Protein 9C7W (pdb70)

InterPro domains:
  IPR001205 RNA-directed RNA polymerase, C-terminal domain [PF00680] (4850-5138)
  IPR002589 Macro domain [PF01661] (1297-1402)
  IPR002589 Macro domain [PS51154] (1264-1435)
  IPR002589 Macro domain [SM00506] (1276-1406)
  IPR002705 Peptidase C30/C16, Betacoronavirus [PF01831] (1044-1285)
  IPR007094 RNA-directed RNA polymerase, catalytic domain [PS50507] (4977-5139)
  IPR008740 Peptidase C30, coronavirus [PF05409] (3275-3554)
  IPR008740 Peptidase C30, coronavirus [PS51442] (3247-3549)
  IPR008740 Peptidase C30, coronavirus [cd21666] (3250-3543)
  IPR009003 Peptidase S1, PA clan [SSF50494] (3247-3547)
  IPR009461 Non-structural protein NSP16, coronavirus-like [PF06460] (6799-7094)
  IPR009466 Non-structural protein 14, coronavirus [PF06471] (5903-6419)
  IPR009469 RNA-dependent RNA polymerase, N-terminal, coronavirus [PF06478] (4384-4731)
  IPR013016 Peptidase C16, coronavirus [PF08715] (1565-1865)
  IPR013016 Peptidase C16, coronavirus [PS51124] (1036-1286)
  IPR013016 Peptidase C16, coronavirus [PS51124] (1631-1892)
  IPR014822 Non-structural protein NSP9, coronavirus [PF08710] (4123-4232)
  IPR014822 Non-structural protein NSP9, coronavirus [PS51951] (4123-4232)
  IPR014828 Non-structural protein NSP7, coronavirus [PF08716] (3837-3925)
  IPR014828 Non-structural protein NSP7, coronavirus [PS51949] (3837-3925)

Secondary structure (DSSP, 8-state):
-----PBPP-TTTGGGEEEEEETTEEEEEEEETTEEEEEGGGG--GGG-SS--HHHHHHT--GGGEEEEETTEEEPEEEEEEETTEEEEEESS--TT--SEEE----TT-EEEEEEEETTEEEEEEEEE--TTS-B-----TT-TT-EEEEEETTEEEEEEEEEEEEETTEEEEE-TTSPBSTT--SSSS--PPBPP-B-HHHHHHHHHHHHTTT--TT--S----HHHHHHHHHHHTBPPP---HHHHHHHHHHT--HHHHHHHHHHHHT--TT--BTTBSS---SS-HHHHHTT--/-----PPPP-TTTGGGEEEEEETTEEEEEEEETTEEEEEGGGSS-TTS-SS--HHHHHHT--GGGEEEEETTEEEPEEEEEEETTEEEEEESS--TTPPSEEE----TT-EEEEEEEETTEEEEEEEEE--TTS-B-----GGGTT-EEEEEETTEEEEEEEEEEEEETTEEEEE-TTSPBSTT--SSSS--PPBPP-B-HHHHHHHHHHHHTTT--TT--S----HHHHHHHHHHHTBPPP---HHHHHHHHHHT--HHHHHHHHHHHHT--TT--BTTBSS---SS-HHHHHHT--/-----PBPP-TTTGGGEEEEEETTEEEEEEEETTEEEEEGGGG--GGGSSS--HHHHHHT--GGGEEEEETTEEEPEEEEEEETTEEEEEESS--TTPPEEEE----TT-EEEEEEEETTEEEEEEEEE--TTS-B-----TT-TT-EEEEEETTEEEEEEEEEEEEETTEEEEE-TTSPBSTT--SSSS--PPPPP-B-HHHHHHHHHHHHTTT--TT--S----HHHHHHHHHTTTBPPP---HHHHHHHHHHS--HHHHHHHHHHHHT--TT--BTTBSS---SS-HHHHHHTT-/-----PPPPSTTTGGGEEEEEETTEEEEEEEETTEEEEEGGGG--TTS-SS--HHHHHHT--GGGEEEEETTEEE-EEEEEEETTEEEEEESS--TTPPEEEE----TT-EEEEEEEETTEEEEEEEEE--TTS-B-----TT-TT-EEEEEETTEEEEEEEEEEEEETTEEEEE-TTSPBSTT--SSSS--PPPPP-B-HHHHHHHHHHHHTTT--TT--S----HHHHHHHHHTTTBPPP---HHHHHHHHHHT--HHHHHHHHHHHHT--TT--BTTBSS---SS-HHHHHHTT-

Structure (mmCIF, N/CA/C/O backbone):
data_9C7W
#
_entry.id   9C7W
#
_cell.length_a   67.245
_cell.length_b   129.805
_cell.length_c   140.074
_cell.angle_alpha   90
_cell.angle_beta   90
_cell.angle_gamma   90
#
_symmetry.space_group_name_H-M   'P 21 21 21'
#
loop_
_entity.id
_entity.type
_entity.pdbx_description
1 polymer 'ORF1ab polyprotein'
2 non-polymer (8S)-3-(4,4-difluorocyclohexyl)-5-(pyrimidin-2-yl)pyrazolo[1,5-a]pyrimidine
3 water water
#
loop_
_atom_site.group_PDB
_atom_site.id
_atom_site.type_symbol
_atom_site.label_atom_id
_atom_site.label_alt_id
_atom_site.label_comp_id
_atom_site.label_asym_id
_atom_site.label_entity_id
_atom_site.label_seq_id
_atom_site.pdbx_PDB_ins_code
_atom_site.Cartn_x
_atom_site.Cartn_y
_atom_site.Cartn_z
_atom_site.occupancy
_atom_site.B_iso_or_equiv
_atom_site.auth_seq_id
_atom_site.auth_comp_id
_atom_site.auth_asym_id
_atom_site.auth_atom_id
_atom_site.pdbx_PDB_model_num
ATOM 1 N N . SER A 1 1 ? -15.828 1.513 12.088 1 30.01 1 SER A N 1
ATOM 2 C CA . SER A 1 1 ? -15.951 0.082 11.882 1 30.58 1 SER A CA 1
ATOM 3 C C . SER A 1 1 ? -14.761 -0.681 12.508 1 30.29 1 SER A C 1
ATOM 4 O O . SER A 1 1 ? -13.867 -0.084 13.084 1 30.61 1 SER A O 1
ATOM 7 N N . GLY A 1 2 ? -14.777 -1.989 12.399 1 29.7 2 GLY A N 1
ATOM 8 C CA . GLY A 1 2 ? -13.796 -2.85 13.023 1 29.1 2 GLY A CA 1
ATOM 9 C C . GLY A 1 2 ? -14.37 -3.395 14.313 1 27.65 2 GLY A C 1
ATOM 10 O O . GLY A 1 2 ? -15.152 -2.721 14.972 1 27.5 2 GLY A O 1
ATOM 11 N N . ILE A 1 3 ? -14.005 -4.603 14.684 1 26.94 3 ILE A N 1
ATOM 12 C CA . ILE A 1 3 ? -14.462 -5.214 15.926 1 26.74 3 ILE A CA 1
ATOM 13 C C . ILE A 1 3 ? -13.219 -5.8 16.612 1 28.49 3 ILE A C 1
ATOM 14 O O . ILE A 1 3 ? -12.474 -6.542 15.998 1 29.32 3 ILE A O 1
ATOM 19 N N . VAL A 1 4 ? -12.973 -5.441 17.855 1 28.34 4 VAL A N 1
ATOM 20 C CA . VAL A 1 4 ? -11.846 -5.963 18.629 1 28.6 4 VAL A CA 1
ATOM 21 C C . VAL A 1 4 ? -12.361 -6.336 20.039 1 28.62 4 VAL A C 1
ATOM 22 O O . VAL A 1 4 ? -13.44 -5.906 20.453 1 29.14 4 VAL A O 1
ATOM 26 N N . LYS A 1 5 ? -11.575 -7.089 20.779 1 28.55 5 LYS A N 1
ATOM 27 C CA . LYS A 1 5 ? -11.861 -7.415 22.156 1 29.11 5 LYS A CA 1
ATOM 28 C C . LYS A 1 5 ? -11.382 -6.215 22.939 1 29.61 5 LYS A C 1
ATOM 29 O O . LYS A 1 5 ? -10.19 -5.885 22.927 1 30.34 5 LYS A O 1
ATOM 35 N N . MET A 1 6 ? -12.313 -5.523 23.549 1 29.05 6 MET A N 1
ATOM 36 C CA . MET A 1 6 ? -11.964 -4.318 24.284 1 29.72 6 MET A CA 1
ATOM 37 C C . MET A 1 6 ? -11.944 -4.603 25.76 1 29.3 6 MET A C 1
ATOM 38 O O . MET A 1 6 ? -12.796 -5.342 26.255 1 29.41 6 MET A O 1
ATOM 43 N N . VAL A 1 7 ? -10.959 -4.044 26.464 1 28.61 7 VAL A N 1
ATOM 44 C CA . VAL A 1 7 ? -10.932 -4.17 27.912 1 28.06 7 VAL A CA 1
ATOM 45 C C . VAL A 1 7 ? -11.498 -2.88 28.522 1 26.34 7 VAL A C 1
ATOM 46 O O . VAL A 1 7 ? -11.437 -1.805 27.919 1 25.18 7 VAL A O 1
ATOM 50 N N . ASN A 1 8 ? -12.06 -2.992 29.714 1 25.96 8 ASN A N 1
ATOM 51 C CA . ASN A 1 8 ? -12.53 -1.833 30.458 1 25.43 8 ASN A CA 1
ATOM 52 C C . ASN A 1 8 ? -11.299 -1.075 30.923 1 26.35 8 ASN A C 1
ATOM 53 O O . ASN A 1 8 ? -10.28 -1.689 31.244 1 25.57 8 ASN A O 1
ATOM 58 N N . PRO A 1 9 ? -11.381 0.262 31.06 1 27.04 9 PRO A N 1
ATOM 59 C CA . PRO A 1 9 ? -10.26 0.998 31.66 1 27.05 9 PRO A CA 1
ATOM 60 C C . PRO A 1 9 ? -9.884 0.393 33.03 1 27.43 9 PRO A C 1
ATOM 61 O O . PRO A 1 9 ? -10.742 -0.191 33.704 1 28.19 9 PRO A O 1
ATOM 65 N N . THR A 1 10 ? -8.61 0.476 33.424 1 27.08 10 THR A N 1
ATOM 66 C CA . THR A 1 10 ? -8.117 -0.159 34.653 1 26.81 10 THR A CA 1
ATOM 67 C C . THR A 1 10 ? -7.928 0.781 35.837 1 26.73 10 THR A C 1
ATOM 68 O O . THR A 1 10 ? -7.657 0.306 36.953 1 26.26 10 THR A O 1
ATOM 72 N N . SER A 1 11 ? -8.057 2.11 35.622 1 26.34 11 SER A N 1
ATOM 73 C CA . SER A 1 11 ? -7.82 3.066 36.715 1 26.94 11 SER A CA 1
ATOM 74 C C . SER A 1 11 ? -8.555 2.796 38.019 1 27.71 11 SER A C 1
ATOM 75 O O . SER A 1 11 ? -8.005 3.109 39.062 1 28.03 11 SER A O 1
ATOM 78 N N . LYS A 1 12 ? -9.801 2.29 37.975 1 28.26 12 LYS A N 1
ATOM 79 C CA . LYS A 1 12 ? -10.531 2.028 39.213 1 28.62 12 LYS A CA 1
ATOM 80 C C . LYS A 1 12 ? -10.021 0.806 39.97 1 28.65 12 LYS A C 1
ATOM 81 O O . LYS A 1 12 ? -10.171 0.741 41.193 1 30.6 12 LYS A O 1
ATOM 87 N N . VAL A 1 13 ? -9.416 -0.147 39.273 1 27.05 13 VAL A N 1
ATOM 88 C CA . VAL A 1 13 ? -8.966 -1.392 39.895 1 26.69 13 VAL A CA 1
ATOM 89 C C . VAL A 1 13 ? -7.496 -1.408 40.277 1 27.04 13 VAL A C 1
ATOM 90 O O . VAL A 1 13 ? -7.142 -2.033 41.278 1 28.07 13 VAL A O 1
ATOM 94 N N . GLU A 1 14 ? -6.646 -0.7 39.538 1 26.25 14 GLU A N 1
ATOM 95 C CA . GLU A 1 14 ? -5.207 -0.658 39.861 1 26.46 14 GLU A CA 1
ATOM 96 C C . GLU A 1 14 ? -4.887 -0.288 41.312 1 27.63 14 GLU A C 1
ATOM 97 O O . GLU A 1 14 ? -4.038 -0.946 41.891 1 27.63 14 GLU A O 1
ATOM 103 N N . PRO A 1 15 ? -5.524 0.736 41.937 1 28.63 15 PRO A N 1
ATOM 104 C CA . PRO A 1 15 ? -5.162 1.074 43.327 1 28.17 15 PRO A CA 1
ATOM 105 C C . PRO A 1 15 ? -5.66 0.081 44.388 1 27.24 15 PRO A C 1
ATOM 106 O O . PRO A 1 15 ? -5.495 0.32 45.583 1 26.23 15 PRO A O 1
ATOM 110 N N . CYS A 1 16 ? -6.285 -1.014 43.958 1 26.71 16 CYS A N 1
ATOM 111 C CA . CYS A 1 16 ? -6.768 -2.056 44.852 1 27.65 16 CYS A CA 1
ATOM 112 C C . CYS A 1 16 ? -5.89 -3.299 44.808 1 27.74 16 CYS A C 1
ATOM 113 O O . CYS A 1 16 ? -6.142 -4.212 45.563 1 27.02 16 CYS A O 1
ATOM 116 N N . VAL A 1 17 ? -4.939 -3.392 43.857 1 28.33 17 VAL A N 1
ATOM 117 C CA . VAL A 1 17 ? -4.117 -4.584 43.738 1 28.67 17 VAL A CA 1
ATOM 118 C C . VAL A 1 17 ? -3.028 -4.564 44.792 1 29 17 VAL A C 1
ATOM 119 O O . VAL A 1 17 ? -2.3 -3.579 44.908 1 28.44 17 VAL A O 1
ATOM 123 N N . VAL A 1 18 ? -2.964 -5.623 45.596 1 28.79 18 VAL A N 1
ATOM 124 C CA . VAL A 1 18 ? -1.967 -5.783 46.642 1 28.95 18 VAL A CA 1
ATOM 125 C C . VAL A 1 18 ? -1.289 -7.148 46.484 1 29.87 18 VAL A C 1
ATOM 126 O O . VAL A 1 18 ? -1.71 -7.991 45.69 1 29.88 18 VAL A O 1
ATOM 130 N N . SER A 1 19 ? -0.209 -7.339 47.199 1 30.76 19 SER A N 1
ATOM 131 C CA . SER A 1 19 ? 0.561 -8.557 47.286 1 32.96 19 SER A CA 1
ATOM 132 C C . SER A 1 19 ? 0.193 -9.182 48.652 1 34.14 19 SER A C 1
ATOM 133 O O . SER A 1 19 ? 0.041 -8.457 49.626 1 33.95 19 SER A O 1
ATOM 136 N N . VAL A 1 20 ? 0.033 -10.501 48.733 1 34.84 20 VAL A N 1
ATOM 137 C CA . VAL A 1 20 ? -0.245 -11.179 49.993 1 35.68 20 VAL A CA 1
ATOM 138 C C . VAL A 1 20 ? 0.788 -12.277 50.174 1 36.61 20 VAL A C 1
ATOM 139 O O . VAL A 1 20 ? 0.947 -13.133 49.291 1 36.32 20 VAL A O 1
ATOM 143 N N . THR A 1 21 ? 1.527 -12.232 51.283 1 37.22 21 THR A N 1
ATOM 144 C CA . THR A 1 21 ? 2.561 -13.219 51.546 1 39.38 21 THR A CA 1
ATOM 145 C C . THR A 1 21 ? 2.301 -13.954 52.842 1 41.56 21 THR A C 1
ATOM 146 O O . THR A 1 21 ? 1.968 -13.337 53.854 1 42.1 21 THR A O 1
ATOM 150 N N . TYR A 1 22 ? 2.443 -15.27 52.803 1 42.73 22 TYR A N 1
ATOM 151 C CA . TYR A 1 22 ? 2.377 -16.121 53.975 1 44.85 22 TYR A CA 1
ATOM 152 C C . TYR A 1 22 ? 3.475 -17.142 53.747 1 45.28 22 TYR A C 1
ATOM 153 O O . TYR A 1 22 ? 3.475 -17.821 52.719 1 45.65 22 TYR A O 1
ATOM 162 N N . GLY A 1 23 ? 4.427 -17.21 54.674 1 45.25 23 GLY A N 1
ATOM 163 C CA . GLY A 1 23 ? 5.56 -18.118 54.558 1 45.3 23 GLY A CA 1
ATOM 164 C C . GLY A 1 23 ? 6.408 -17.772 53.353 1 45.65 23 GLY A C 1
ATOM 165 O O . GLY A 1 23 ? 6.784 -16.608 53.16 1 45.93 23 GLY A O 1
ATOM 166 N N . ASN A 1 24 ? 6.64 -18.759 52.492 1 45.29 24 ASN A N 1
ATOM 167 C CA . ASN A 1 24 ? 7.395 -18.544 51.268 1 45.59 24 ASN A CA 1
ATOM 168 C C . ASN A 1 24 ? 6.492 -18.235 50.05 1 45.64 24 ASN A C 1
ATOM 169 O O . ASN A 1 24 ? 7.018 -18.023 48.955 1 46.96 24 ASN A O 1
ATOM 171 N N . MET A 1 25 ? 5.156 -18.2 50.23 1 43.73 25 MET A N 1
ATOM 172 C CA . MET A 1 25 ? 4.23 -17.981 49.132 1 42.64 25 MET A CA 1
ATOM 173 C C . MET A 1 25 ? 3.764 -16.54 48.994 1 41.54 25 MET A C 1
ATOM 174 O O . MET A 1 25 ? 3.199 -15.981 49.934 1 41.49 25 MET A O 1
ATOM 176 N N . THR A 1 26 ? 3.951 -15.955 47.806 1 39.95 26 THR A N 1
ATOM 177 C CA . THR A 1 26 ? 3.431 -14.633 47.528 1 39.23 26 THR A CA 1
ATOM 178 C C . THR A 1 26 ? 2.463 -14.701 46.349 1 37.29 26 THR A C 1
ATOM 179 O O . THR A 1 26 ? 2.805 -15.25 45.291 1 37.49 26 THR A O 1
ATOM 183 N N . LEU A 1 27 ? 1.26 -14.157 46.532 1 34.69 27 LEU A N 1
ATOM 184 C CA . LEU A 1 27 ? 0.316 -14.045 45.439 1 33.08 27 LEU A CA 1
ATOM 185 C C . LEU A 1 27 ? -0.367 -12.674 45.474 1 31.96 27 LEU A C 1
ATOM 186 O O . LEU A 1 27 ? 0.063 -11.813 46.243 1 31.46 27 LEU A O 1
ATOM 191 N N . ASN A 1 28 ? -1.383 -12.442 44.632 1 30.42 28 ASN A N 1
ATOM 192 C CA . ASN A 1 28 ? -2.053 -11.151 44.609 1 29.81 28 ASN A CA 1
ATOM 193 C C . ASN A 1 28 ? -3.341 -11.153 45.432 1 29.6 28 ASN A C 1
ATOM 194 O O . ASN A 1 28 ? -3.934 -12.191 45.694 1 30.37 28 ASN A O 1
ATOM 199 N N . GLY A 1 29 ? -3.724 -9.97 45.855 1 28.63 29 GLY A N 1
ATOM 200 C CA . GLY A 1 29 ? -4.943 -9.724 46.595 1 28.35 29 GLY A CA 1
ATOM 201 C C . GLY A 1 29 ? -5.658 -8.5 46.061 1 27.83 29 GLY A C 1
ATOM 202 O O . GLY A 1 29 ? -5.141 -7.757 45.209 1 27.06 29 GLY A O 1
ATOM 203 N N . LEU A 1 30 ? -6.858 -8.282 46.56 1 28.27 30 LEU A N 1
ATOM 204 C CA . LEU A 1 30 ? -7.671 -7.149 46.176 1 28.4 30 LEU A CA 1
ATOM 205 C C . LEU A 1 30 ? -8.048 -6.457 47.472 1 29.3 30 LEU A C 1
ATOM 206 O O . LEU A 1 30 ? -8.662 -7.05 48.337 1 29.15 30 LEU A O 1
ATOM 211 N N . TRP A 1 31 ? -7.603 -5.215 47.624 1 29.93 31 TRP A N 1
ATOM 212 C CA . TRP A 1 31 ? -7.812 -4.35 48.767 1 30.16 31 TRP A CA 1
ATOM 213 C C . TRP A 1 31 ? -8.998 -3.446 48.52 1 30.31 31 TRP A C 1
ATOM 214 O O . TRP A 1 31 ? -8.88 -2.499 47.768 1 31.24 31 TRP A O 1
ATOM 225 N N . LEU A 1 32 ? -10.144 -3.735 49.136 1 29.86 32 LEU A N 1
ATOM 226 C CA . LEU A 1 32 ? -11.356 -2.923 49.01 1 29.73 32 LEU A CA 1
ATOM 227 C C . LEU A 1 32 ? -11.736 -2.533 50.409 1 30.12 32 LEU A C 1
ATOM 228 O O . LEU A 1 32 ? -11.841 -3.403 51.282 1 29.7 32 LEU A O 1
ATOM 233 N N . ASP A 1 33 ? -11.885 -1.226 50.665 1 30.77 33 ASP A N 1
ATOM 234 C CA . ASP A 1 33 ? -12.187 -0.723 52.002 1 32.01 33 ASP A CA 1
ATOM 235 C C . ASP A 1 33 ? -11.059 -1.192 52.964 1 32.98 33 ASP A C 1
ATOM 236 O O . ASP A 1 33 ? -9.898 -1.015 52.612 1 33.09 33 ASP A O 1
ATOM 241 N N . ASP A 1 34 ? -11.371 -1.883 54.062 1 33.65 34 ASP A N 1
ATOM 242 C CA . ASP A 1 34 ? -10.355 -2.422 54.967 1 34.26 34 ASP A CA 1
ATOM 243 C C . ASP A 1 34 ? -10.253 -3.949 54.82 1 33.6 34 ASP A C 1
ATOM 244 O O . ASP A 1 34 ? -9.88 -4.628 55.771 1 33.6 34 ASP A O 1
ATOM 249 N N . LYS A 1 35 ? -10.644 -4.495 53.661 1 32.59 35 LYS A N 1
ATOM 250 C CA . LYS A 1 35 ? -10.611 -5.927 53.426 1 31.78 35 LYS A CA 1
ATOM 251 C C . LYS A 1 35 ? -9.648 -6.268 52.301 1 30.68 35 LYS A C 1
ATOM 252 O O . LYS A 1 35 ? -9.587 -5.56 51.297 1 30.43 35 LYS A O 1
ATOM 258 N N . VAL A 1 36 ? -8.93 -7.37 52.452 1 29.68 36 VAL A N 1
ATOM 259 C CA . VAL A 1 36 ? -8.026 -7.864 51.435 1 29.96 36 VAL A CA 1
ATOM 260 C C . VAL A 1 36 ? -8.466 -9.269 51.073 1 30.88 36 VAL A C 1
ATOM 261 O O . VAL A 1 36 ? -8.445 -10.166 51.9 1 31.54 36 VAL A O 1
ATOM 265 N N . TYR A 1 37 ? -8.89 -9.449 49.845 1 30.59 37 TYR A N 1
ATOM 266 C CA . TYR A 1 37 ? -9.356 -10.734 49.345 1 30.29 37 TYR A CA 1
ATOM 267 C C . TYR A 1 37 ? -8.218 -11.382 48.597 1 30.3 37 TYR A C 1
ATOM 268 O O . TYR A 1 37 ? -7.566 -10.72 47.805 1 30.25 37 TYR A O 1
ATOM 277 N N . CYS A 1 38 ? -7.97 -12.659 48.843 1 30.2 38 CYS A N 1
ATOM 278 C CA . CYS A 1 38 ? -6.928 -13.387 48.137 1 30.49 38 CYS A CA 1
ATOM 279 C C . CYS A 1 38 ? -7.215 -14.889 48.151 1 30.46 38 CYS A C 1
ATOM 280 O O . CYS A 1 38 ? -7.999 -15.333 48.973 1 30.63 38 CYS A O 1
ATOM 283 N N . PRO A 1 39 ? -6.611 -15.701 47.249 1 29.87 39 PRO A N 1
ATOM 284 C CA . PRO A 1 39 ? -6.863 -17.151 47.28 1 29.82 39 PRO A CA 1
ATOM 285 C C . PRO A 1 39 ? -6.366 -17.746 48.587 1 31.18 39 PRO A C 1
ATOM 286 O O . PRO A 1 39 ? -5.315 -17.328 49.109 1 31.39 39 PRO A O 1
ATOM 290 N N . ARG A 1 40 ? -7.106 -18.729 49.116 1 31.59 40 ARG A N 1
ATOM 291 C CA . ARG A 1 40 ? -6.724 -19.315 50.392 1 32.42 40 ARG A CA 1
ATOM 292 C C . ARG A 1 40 ? -5.498 -20.215 50.289 1 34.06 40 ARG A C 1
ATOM 293 O O . ARG A 1 40 ? -4.889 -20.466 51.326 1 34.64 40 ARG A O 1
ATOM 301 N N . HIS A 1 41 ? -5.085 -20.662 49.075 1 35.28 41 HIS A N 1
ATOM 302 C CA . HIS A 1 41 ? -3.895 -21.529 48.979 1 37.27 41 HIS A CA 1
ATOM 303 C C . HIS A 1 41 ? -2.581 -20.809 49.317 1 39.04 41 HIS A C 1
ATOM 304 O O . HIS A 1 41 ? -1.54 -21.472 49.351 1 39.48 41 HIS A O 1
ATOM 311 N N . VAL A 1 42 ? -2.622 -19.483 49.623 1 39.53 42 VAL A N 1
ATOM 312 C CA . VAL A 1 42 ? -1.442 -18.727 50.073 1 40.07 42 VAL A CA 1
ATOM 313 C C . VAL A 1 42 ? -0.886 -19.347 51.394 1 42.27 42 VAL A C 1
ATOM 314 O O . VAL A 1 42 ? 0.302 -19.238 51.652 1 42.33 42 VAL A O 1
ATOM 318 N N . ILE A 1 43 ? -1.737 -20.016 52.199 1 44.37 43 ILE A N 1
ATOM 319 C CA . ILE A 1 43 ? -1.348 -20.628 53.465 1 47.41 43 ILE A CA 1
ATOM 320 C C . ILE A 1 43 ? -0.838 -22.089 53.352 1 51.42 43 ILE A C 1
ATOM 321 O O . ILE A 1 43 ? -0.512 -22.688 54.384 1 51.7 43 ILE A O 1
ATOM 326 N N A CYS A 1 44 ? -0.73 -22.611 52.128 0.38 52.76 44 CYS A N 1
ATOM 327 N N B CYS A 1 44 ? -0.794 -22.682 52.141 0.62 52.95 44 CYS A N 1
ATOM 328 C CA A CYS A 1 44 ? -0.229 -23.952 51.88 0.38 54.79 44 CYS A CA 1
ATOM 329 C CA B CYS A 1 44 ? -0.304 -24.063 52.023 0.62 55.27 44 CYS A CA 1
ATOM 330 C C A CYS A 1 44 ? 1.24 -23.901 51.511 0.38 57.07 44 CYS A C 1
ATOM 331 C C B CYS A 1 44 ? 1.054 -24.151 51.308 0.62 57.44 44 CYS A C 1
ATOM 332 O O A CYS A 1 44 ? 1.693 -22.973 50.836 0.38 57.49 44 CYS A O 1
ATOM 333 O O B CYS A 1 44 ? 1.278 -23.502 50.284 0.62 58.09 44 CYS A O 1
ATOM 338 N N . SER A 1 45 ? 1.971 -24.933 51.895 1 58.3 45 SER A N 1
ATOM 339 C CA . SER A 1 45 ? 3.343 -25.119 51.441 1 60.99 45 SER A CA 1
ATOM 340 C C . SER A 1 45 ? 3.312 -26.158 50.287 1 63.88 45 SER A C 1
ATOM 341 O O . SER A 1 45 ? 2.299 -26.84 50.116 1 64.45 45 SER A O 1
ATOM 343 N N . ALA A 1 46 ? 4.407 -26.307 49.511 1 65.59 46 ALA A N 1
ATOM 344 C CA . ALA A 1 46 ? 4.442 -27.281 48.409 1 67.58 46 ALA A CA 1
ATOM 345 C C . ALA A 1 46 ? 4.132 -28.719 48.856 1 69.15 46 ALA A C 1
ATOM 346 O O . ALA A 1 46 ? 3.574 -29.495 48.079 1 69.53 46 ALA A O 1
ATOM 348 N N . SER A 1 47 ? 4.468 -29.061 50.109 1 70.04 47 SER A N 1
ATOM 349 C CA . SER A 1 47 ? 4.206 -30.393 50.647 1 71.48 47 SER A CA 1
ATOM 350 C C . SER A 1 47 ? 2.714 -30.617 50.942 1 72.84 47 SER A C 1
ATOM 351 O O . SER A 1 47 ? 2.26 -31.755 50.918 1 73.23 47 SER A O 1
ATOM 353 N N . ASP A 1 48 ? 1.945 -29.54 51.204 1 73.16 48 ASP A N 1
ATOM 354 C CA . ASP A 1 48 ? 0.523 -29.68 51.527 1 73.78 48 ASP A CA 1
ATOM 355 C C . ASP A 1 48 ? -0.41 -29.183 50.401 1 73.57 48 ASP A C 1
ATOM 356 O O . ASP A 1 48 ? -1.322 -28.403 50.676 1 73.92 48 ASP A O 1
ATOM 358 N N . MET A 1 49 ? -0.214 -29.643 49.147 1 73.02 49 MET A N 1
ATOM 359 C CA . MET A 1 49 ? -1.029 -29.145 48.03 1 73.23 49 MET A CA 1
ATOM 360 C C . MET A 1 49 ? -1.943 -30.174 47.324 1 72.49 49 MET A C 1
ATOM 361 O O . MET A 1 49 ? -2.941 -29.755 46.738 1 72.46 49 MET A O 1
ATOM 366 N N . THR A 1 50 ? -1.609 -31.482 47.343 1 71.58 50 THR A N 1
ATOM 367 C CA . THR A 1 50 ? -2.413 -32.514 46.668 1 71.34 50 THR A CA 1
ATOM 368 C C . THR A 1 50 ? -3.844 -32.584 47.234 1 70.87 50 THR A C 1
ATOM 369 O O . THR A 1 50 ? -4.807 -32.66 46.467 1 71.21 50 THR A O 1
ATOM 373 N N . ASN A 1 51 ? -3.982 -32.548 48.561 1 69.78 51 ASN A N 1
ATOM 374 C CA . ASN A 1 51 ? -5.29 -32.501 49.218 1 69.08 51 ASN A CA 1
ATOM 375 C C . ASN A 1 51 ? -5.155 -31.717 50.527 1 67.25 51 ASN A C 1
ATOM 376 O O . ASN A 1 51 ? -4.973 -32.282 51.605 1 67.18 51 ASN A O 1
ATOM 381 N N . PRO A 1 52 ? -5.133 -30.384 50.42 1 65.49 52 PRO A N 1
ATOM 382 C CA . PRO A 1 52 ? -4.926 -29.565 51.624 1 64.44 52 PRO A CA 1
ATOM 383 C C . PRO A 1 52 ? -6.107 -29.554 52.586 1 63.19 52 PRO A C 1
ATOM 384 O O . PRO A 1 52 ? -7.251 -29.441 52.151 1 63.28 52 PRO A O 1
ATOM 388 N N . ASP A 1 53 ? -5.836 -29.677 53.895 1 61.99 53 ASP A N 1
ATOM 389 C CA . ASP A 1 53 ? -6.89 -29.567 54.895 1 61.27 53 ASP A CA 1
ATOM 390 C C . ASP A 1 53 ? -6.811 -28.11 55.335 1 59.6 53 ASP A C 1
ATOM 391 O O . ASP A 1 53 ? -6.029 -27.788 56.231 1 59.79 53 ASP A O 1
ATOM 396 N N . TYR A 1 54 ? -7.571 -27.228 54.663 1 57.68 54 TYR A N 1
ATOM 397 C CA . TYR A 1 54 ? -7.53 -25.793 54.92 1 56.45 54 TYR A CA 1
ATOM 398 C C . TYR A 1 54 ? -7.95 -25.392 56.319 1 56.46 54 TYR A C 1
ATOM 399 O O . TYR A 1 54 ? -7.318 -24.513 56.888 1 55.97 54 TYR A O 1
ATOM 408 N N . THR A 1 55 ? -8.96 -26.052 56.899 1 57.12 55 THR A N 1
ATOM 409 C CA . THR A 1 55 ? -9.396 -25.719 58.255 1 58.74 55 THR A CA 1
ATOM 410 C C . THR A 1 55 ? -8.29 -26.021 59.265 1 59.5 55 THR A C 1
ATOM 411 O O . THR A 1 55 ? -8.07 -25.227 60.178 1 59.73 55 THR A O 1
ATOM 415 N N . ASN A 1 56 ? -7.554 -27.133 59.067 1 59.37 56 ASN A N 1
ATOM 416 C CA . ASN A 1 56 ? -6.428 -27.492 59.935 1 59.83 56 ASN A CA 1
ATOM 417 C C . ASN A 1 56 ? -5.256 -26.531 59.715 1 59.23 56 ASN A C 1
ATOM 418 O O . ASN A 1 56 ? -4.561 -26.181 60.662 1 59.22 56 ASN A O 1
ATOM 423 N N . LEU A 1 57 ? -5.032 -26.119 58.462 1 58.94 57 LEU A N 1
ATOM 424 C CA . LEU A 1 57 ? -3.99 -25.162 58.104 1 59.28 57 LEU A CA 1
ATOM 425 C C . LEU A 1 57 ? -4.269 -23.781 58.726 1 59.23 57 LEU A C 1
ATOM 426 O O . LEU A 1 57 ? -3.337 -23.086 59.112 1 59.61 57 LEU A O 1
ATOM 431 N N . LEU A 1 58 ? -5.546 -23.401 58.844 1 58.85 58 LEU A N 1
ATOM 432 C CA . LEU A 1 58 ? -5.959 -22.126 59.427 1 59.41 58 LEU A CA 1
ATOM 433 C C . LEU A 1 58 ? -5.727 -22.046 60.949 1 60.04 58 LEU A C 1
ATOM 434 O O . LEU A 1 58 ? -5.671 -20.947 61.497 1 60.18 58 LEU A O 1
ATOM 436 N N . CYS A 1 59 ? -5.6 -23.198 61.628 1 60.29 59 CYS A N 1
ATOM 437 C CA . CYS A 1 59 ? -5.331 -23.257 63.072 1 61.08 59 CYS A CA 1
ATOM 438 C C . CYS A 1 59 ? -3.905 -22.773 63.36 1 60.61 59 CYS A C 1
ATOM 439 O O . CYS A 1 59 ? -3.67 -22.113 64.362 1 60.88 59 CYS A O 1
ATOM 442 N N . ARG A 1 60 ? -2.953 -23.127 62.489 1 59.87 60 ARG A N 1
ATOM 443 C CA . ARG A 1 60 ? -1.556 -22.732 62.629 1 59.55 60 ARG A CA 1
ATOM 444 C C . ARG A 1 60 ? -1.257 -21.315 62.077 1 59.06 60 ARG A C 1
ATOM 445 O O . ARG A 1 60 ? -0.096 -20.898 62.073 1 59.73 60 ARG A O 1
ATOM 447 N N . VAL A 1 61 ? -2.28 -20.581 61.614 1 57.6 61 VAL A N 1
ATOM 448 C CA . VAL A 1 61 ? -2.097 -19.253 61.042 1 56.76 61 VAL A CA 1
ATOM 449 C C . VAL A 1 61 ? -2.479 -18.147 62.009 1 56.09 61 VAL A C 1
ATOM 450 O O . VAL A 1 61 ? -3.527 -18.212 62.638 1 56.26 61 VAL A O 1
ATOM 452 N N . THR A 1 62 ? -1.643 -17.115 62.097 1 55.25 62 THR A N 1
ATOM 453 C CA . THR A 1 62 ? -1.868 -15.909 62.904 1 55.1 62 THR A CA 1
ATOM 454 C C . THR A 1 62 ? -1.916 -14.705 61.946 1 53.65 62 THR A C 1
ATOM 455 O O . THR A 1 62 ? -1.292 -14.753 60.89 1 53.48 62 THR A O 1
ATOM 459 N N . SER A 1 63 ? -2.616 -13.617 62.313 1 52.49 63 SER A N 1
ATOM 460 C CA . SER A 1 63 ? -2.7 -12.406 61.483 1 51.73 63 SER A CA 1
ATOM 461 C C . SER A 1 63 ? -1.329 -11.847 61.138 1 51.1 63 SER A C 1
ATOM 462 O O . SER A 1 63 ? -1.119 -11.399 60.012 1 51.68 63 SER A O 1
ATOM 465 N N . SER A 1 64 ? -0.388 -11.909 62.092 1 50.02 64 SER A N 1
ATOM 466 C CA . SER A 1 64 ? 0.986 -11.431 61.914 1 49.44 64 SER A CA 1
ATOM 467 C C . SER A 1 64 ? 1.769 -12.22 60.847 1 48.52 64 SER A C 1
ATOM 468 O O . SER A 1 64 ? 2.784 -11.733 60.35 1 48.69 64 SER A O 1
ATOM 470 N N . ASP A 1 65 ? 1.32 -13.438 60.507 1 47.33 65 ASP A N 1
ATOM 471 C CA . ASP A 1 65 ? 1.982 -14.246 59.478 1 47.04 65 ASP A CA 1
ATOM 472 C C . ASP A 1 65 ? 1.772 -13.671 58.064 1 45.83 65 ASP A C 1
ATOM 473 O O . ASP A 1 65 ? 2.518 -14.017 57.151 1 46.14 65 ASP A O 1
ATOM 478 N N . PHE A 1 66 ? 0.762 -12.81 57.876 1 44.43 66 PHE A N 1
ATOM 479 C CA . PHE A 1 66 ? 0.494 -12.216 56.576 1 43.42 66 PHE A CA 1
ATOM 480 C C . PHE A 1 66 ? 1.224 -10.91 56.374 1 42.26 66 PHE A C 1
ATOM 481 O O . PHE A 1 66 ? 1.191 -10.035 57.238 1 43.17 66 PHE A O 1
ATOM 489 N N . THR A 1 67 ? 1.853 -10.763 55.211 1 40.49 67 THR A N 1
ATOM 490 C CA . THR A 1 67 ? 2.496 -9.518 54.826 1 39.49 67 THR A CA 1
ATOM 491 C C . THR A 1 67 ? 1.724 -9.043 53.607 1 37.58 67 THR A C 1
ATOM 492 O O . THR A 1 67 ? 1.745 -9.716 52.583 1 38.03 67 THR A O 1
ATOM 496 N N . VAL A 1 68 ? 1.024 -7.928 53.719 1 35.18 68 VAL A N 1
ATOM 497 C CA . VAL A 1 68 ? 0.225 -7.403 52.63 1 33.53 68 VAL A CA 1
ATOM 498 C C . VAL A 1 68 ? 0.866 -6.121 52.163 1 31.87 68 VAL A C 1
ATOM 499 O O . VAL A 1 68 ? 1.07 -5.223 52.967 1 31.54 68 VAL A O 1
ATOM 503 N N . LEU A 1 69 ? 1.217 -6.038 50.877 1 30.7 69 LEU A N 1
ATOM 504 C CA . LEU A 1 69 ? 1.856 -4.853 50.342 1 30.1 69 LEU A CA 1
ATOM 505 C C . LEU A 1 69 ? 1.094 -4.183 49.247 1 29.54 69 LEU A C 1
ATOM 506 O O . LEU A 1 69 ? 0.714 -4.843 48.294 1 29.41 69 LEU A O 1
ATOM 511 N N . PHE A 1 70 ? 0.93 -2.855 49.342 1 29.02 70 PHE A N 1
ATOM 512 C CA . PHE A 1 70 ? 0.383 -2.033 48.279 1 29.14 70 PHE A CA 1
ATOM 513 C C . PHE A 1 70 ? 1.661 -1.322 47.841 1 31.24 70 PHE A C 1
ATOM 514 O O . PHE A 1 70 ? 2.103 -0.355 48.479 1 31.04 70 PHE A O 1
ATOM 522 N N . ASP A 1 71 ? 2.343 -1.906 46.835 1 32.6 71 ASP A N 1
ATOM 523 C CA . ASP A 1 71 ? 3.685 -1.529 46.393 1 33.9 71 ASP A CA 1
ATOM 524 C C . ASP A 1 71 ? 4.619 -1.712 47.617 1 34.97 71 ASP A C 1
ATOM 525 O O . ASP A 1 71 ? 4.732 -2.846 48.064 1 35.61 71 ASP A O 1
ATOM 530 N N . ARG A 1 72 ? 5.135 -0.641 48.269 1 35.25 72 ARG A N 1
ATOM 531 C CA . ARG A 1 72 ? 5.968 -0.808 49.467 1 35.69 72 ARG A CA 1
ATOM 532 C C . ARG A 1 72 ? 5.217 -0.565 50.772 1 36.06 72 ARG A C 1
ATOM 533 O O . ARG A 1 72 ? 5.804 -0.718 51.836 1 36.92 72 ARG A O 1
ATOM 541 N N . LEU A 1 73 ? 3.955 -0.14 50.712 1 35.34 73 LEU A N 1
ATOM 542 C CA . LEU A 1 73 ? 3.155 0.15 51.891 1 35.66 73 LEU A CA 1
ATOM 543 C C . LEU A 1 73 ? 2.715 -1.155 52.488 1 36.41 73 LEU A C 1
ATOM 544 O O . LEU A 1 73 ? 2.057 -1.941 51.828 1 35.96 73 LEU A O 1
ATOM 549 N N . SER A 1 74 ? 3.102 -1.391 53.734 1 37.33 74 SER A N 1
ATOM 550 C CA . SER A 1 74 ? 2.787 -2.617 54.418 1 38.46 74 SER A CA 1
ATOM 551 C C . SER A 1 74 ? 1.502 -2.431 55.172 1 39.08 74 SER A C 1
ATOM 552 O O . SER A 1 74 ? 1.395 -1.51 55.969 1 39.58 74 SER A O 1
ATOM 555 N N . LEU A 1 75 ? 0.519 -3.298 54.93 1 38.85 75 LEU A N 1
ATOM 556 C CA . LEU A 1 75 ? -0.743 -3.236 55.635 1 39.48 75 LEU A CA 1
ATOM 557 C C . LEU A 1 75 ? -0.733 -4.193 56.833 1 40.43 75 LEU A C 1
ATOM 558 O O . LEU A 1 75 ? -0.165 -5.294 56.771 1 40.58 75 LEU A O 1
ATOM 563 N N . THR A 1 76 ? -1.341 -3.762 57.932 1 40.45 76 THR A N 1
ATOM 564 C CA . THR A 1 76 ? -1.368 -4.564 59.146 1 40.73 76 THR A CA 1
ATOM 565 C C . THR A 1 76 ? -2.638 -5.358 59.207 1 40.17 76 THR A C 1
ATOM 566 O O . THR A 1 76 ? -3.719 -4.771 59.254 1 39.94 76 THR A O 1
ATOM 570 N N . VAL A 1 77 ? -2.514 -6.693 59.192 1 39.73 77 VAL A N 1
ATOM 571 C CA . VAL A 1 77 ? -3.671 -7.567 59.285 1 39.96 77 VAL A CA 1
ATOM 572 C C . VAL A 1 77 ? -4.14 -7.648 60.75 1 40.32 77 VAL A C 1
ATOM 573 O O . VAL A 1 77 ? -3.381 -8.064 61.615 1 40.6 77 VAL A O 1
ATOM 577 N N . MET A 1 78 ? -5.378 -7.22 61.02 1 40.23 78 MET A N 1
ATOM 578 C CA . MET A 1 78 ? -5.997 -7.285 62.339 1 40.6 78 MET A CA 1
ATOM 579 C C . MET A 1 78 ? -6.587 -8.667 62.577 1 40.43 78 MET A C 1
ATOM 580 O O . MET A 1 78 ? -6.511 -9.183 63.69 1 41.15 78 MET A O 1
ATOM 585 N N . SER A 1 79 ? -7.224 -9.241 61.548 1 39.37 79 SER A N 1
ATOM 586 C CA . SER A 1 79 ? -7.897 -10.533 61.632 1 38.98 79 SER A CA 1
ATOM 587 C C . SER A 1 79 ? -8.106 -11.117 60.22 1 38.62 79 SER A C 1
ATOM 588 O O . SER A 1 79 ? -7.883 -10.428 59.229 1 37.94 79 SER A O 1
ATOM 591 N N . TYR A 1 80 ? -8.52 -12.379 60.131 1 38.53 80 TYR A N 1
ATOM 592 C CA . TYR A 1 80 ? -8.764 -13.023 58.855 1 39.75 80 TYR A CA 1
ATOM 593 C C . TYR A 1 80 ? -9.947 -13.971 58.955 1 40.01 80 TYR A C 1
ATOM 594 O O . TYR A 1 80 ? -10.293 -14.453 60.035 1 39.73 80 TYR A O 1
ATOM 603 N N . GLN A 1 81 ? -10.551 -14.254 57.816 1 39.71 81 GLN A N 1
ATOM 604 C CA . GLN A 1 81 ? -11.696 -15.134 57.74 1 40.19 81 GLN A CA 1
ATOM 605 C C . GLN A 1 81 ? -11.607 -15.911 56.426 1 39.16 81 GLN A C 1
ATOM 606 O O . GLN A 1 81 ? -11.243 -15.338 55.402 1 38.64 81 GLN A O 1
ATOM 612 N N . MET A 1 82 ? -11.911 -17.202 56.449 1 38.35 82 MET A N 1
ATOM 613 C CA . MET A 1 82 ? -11.916 -18.006 55.252 1 38.73 82 MET A CA 1
ATOM 614 C C . MET A 1 82 ? -13.348 -18.061 54.729 1 40.12 82 MET A C 1
ATOM 615 O O . MET A 1 82 ? -14.274 -18.45 55.438 1 41.02 82 MET A O 1
ATOM 620 N N . ARG A 1 83 ? -13.537 -17.617 53.508 1 40.15 83 ARG A N 1
ATOM 621 C CA . ARG A 1 83 ? -14.838 -17.592 52.864 1 40.47 83 ARG A CA 1
ATOM 622 C C . ARG A 1 83 ? -14.642 -18.436 51.61 1 39.69 83 ARG A C 1
ATOM 623 O O . ARG A 1 83 ? -13.985 -17.986 50.673 1 39.98 83 ARG A O 1
ATOM 627 N N . GLY A 1 84 ? -15.106 -19.683 51.65 1 38.31 84 GLY A N 1
ATOM 628 C CA . GLY A 1 84 ? -14.924 -20.632 50.555 1 37.43 84 GLY A CA 1
ATOM 629 C C . GLY A 1 84 ? -13.447 -20.88 50.308 1 36.33 84 GLY A C 1
ATOM 630 O O . GLY A 1 84 ? -12.7 -21.137 51.244 1 36.05 84 GLY A O 1
ATOM 631 N N . CYS A 1 85 ? -12.994 -20.677 49.078 1 35.78 85 CYS A N 1
ATOM 632 C CA . CYS A 1 85 ? -11.585 -20.83 48.724 1 35.64 85 CYS A CA 1
ATOM 633 C C . CYS A 1 85 ? -10.83 -19.524 48.719 1 35.67 85 CYS A C 1
ATOM 634 O O . CYS A 1 85 ? -9.788 -19.408 48.075 1 35.78 85 CYS A O 1
ATOM 637 N N . MET A 1 86 ? -11.302 -18.567 49.485 1 35.64 86 MET A N 1
ATOM 638 C CA . MET A 1 86 ? -10.735 -17.254 49.547 1 36.17 86 MET A CA 1
ATOM 639 C C . MET A 1 86 ? -10.484 -16.879 51.007 1 36.09 86 MET A C 1
ATOM 640 O O . MET A 1 86 ? -11.184 -17.32 51.909 1 35.94 86 MET A O 1
ATOM 645 N N . LEU A 1 87 ? -9.468 -16.084 51.233 1 36.41 87 LEU A N 1
ATOM 646 C CA . LEU A 1 87 ? -9.186 -15.504 52.525 1 37.63 87 LEU A CA 1
ATOM 647 C C . LEU A 1 87 ? -9.612 -14.042 52.423 1 38.22 87 LEU A C 1
ATOM 648 O O . LEU A 1 87 ? -9.379 -13.372 51.398 1 38.28 87 LEU A O 1
ATOM 653 N N . VAL A 1 88 ? -10.255 -13.556 53.479 1 37.86 88 VAL A N 1
ATOM 654 C CA . VAL A 1 88 ? -10.663 -12.177 53.606 1 37.45 88 VAL A CA 1
ATOM 655 C C . VAL A 1 88 ? -9.927 -11.64 54.82 1 37.3 88 VAL A C 1
ATOM 656 O O . VAL A 1 88 ? -10.296 -11.933 55.954 1 37.93 88 VAL A O 1
ATOM 660 N N . LEU A 1 89 ? -8.87 -10.873 54.588 1 36.22 89 LEU A N 1
ATOM 661 C CA . LEU A 1 89 ? -8.075 -10.299 55.663 1 35.81 89 LEU A CA 1
ATOM 662 C C . LEU A 1 89 ? -8.612 -8.926 55.995 1 36.04 89 LEU A C 1
ATOM 663 O O . LEU A 1 89 ? -8.945 -8.166 55.098 1 36.09 89 LEU A O 1
ATOM 668 N N . THR A 1 90 ? -8.73 -8.605 57.282 1 35.93 90 THR A N 1
ATOM 669 C CA . THR A 1 90 ? -9.152 -7.276 57.699 1 35.86 90 THR A CA 1
ATOM 670 C C . THR A 1 90 ? -7.891 -6.544 58.065 1 35.42 90 THR A C 1
ATOM 671 O O . THR A 1 90 ? -7.082 -7.065 58.823 1 35.11 90 THR A O 1
ATOM 675 N N . VAL A 1 91 ? -7.685 -5.37 57.472 1 35.02 91 VAL A N 1
ATOM 676 C CA . VAL A 1 91 ? -6.503 -4.559 57.719 1 34.93 91 VAL A CA 1
ATOM 677 C C . VAL A 1 91 ? -6.861 -3.264 58.456 1 35.56 91 VAL A C 1
ATOM 678 O O . VAL A 1 91 ? -7.994 -2.776 58.372 1 36.4 91 VAL A O 1
ATOM 682 N N . THR A 1 92 ? -5.884 -2.687 59.145 1 35.1 92 THR A N 1
ATOM 683 C CA . THR A 1 92 ? -6.105 -1.453 59.886 1 35.7 92 THR A CA 1
ATOM 684 C C . THR A 1 92 ? -6.375 -0.242 58.959 1 35.9 92 THR A C 1
ATOM 685 O O . THR A 1 92 ? -6.979 0.747 59.395 1 36.27 92 THR A O 1
ATOM 689 N N . LEU A 1 93 ? -5.901 -0.305 57.7 1 34.75 93 LEU A N 1
ATOM 690 C CA . LEU A 1 93 ? -6.054 0.818 56.793 1 33.78 93 LEU A CA 1
ATOM 691 C C . LEU A 1 93 ? -7.103 0.643 55.715 1 33.46 93 LEU A C 1
ATOM 692 O O . LEU A 1 93 ? -7.089 -0.317 54.945 1 34.29 93 LEU A O 1
ATOM 697 N N . GLN A 1 94 ? -8.002 1.602 55.653 1 32.43 94 GLN A N 1
ATOM 698 C CA A GLN A 1 94 ? -9.029 1.634 54.631 0.51 32.45 94 GLN A CA 1
ATOM 699 C CA B GLN A 1 94 ? -9.042 1.673 54.643 0.49 32.12 94 GLN A CA 1
ATOM 700 C C . GLN A 1 94 ? -8.354 2.131 53.343 1 32.47 94 GLN A C 1
ATOM 701 O O . GLN A 1 94 ? -7.523 3.053 53.378 1 33.01 94 GLN A O 1
ATOM 712 N N . ASN A 1 95 ? -8.673 1.502 52.213 1 31.64 95 ASN A N 1
ATOM 713 C CA . ASN A 1 95 ? -8.115 1.899 50.932 1 31.15 95 ASN A CA 1
ATOM 714 C C . ASN A 1 95 ? -8.878 3.149 50.554 1 31.14 95 ASN A C 1
ATOM 715 O O . ASN A 1 95 ? -10.067 3.074 50.25 1 30.72 95 ASN A O 1
ATOM 720 N N . SER A 1 96 ? -8.229 4.306 50.653 1 31.8 96 SER A N 1
ATOM 721 C CA . SER A 1 96 ? -8.873 5.576 50.288 1 32.95 96 SER A CA 1
ATOM 722 C C . SER A 1 96 ? -9.208 5.658 48.791 1 33.16 96 SER A C 1
ATOM 723 O O . SER A 1 96 ? -10.028 6.481 48.399 1 33.6 96 SER A O 1
ATOM 726 N N . ARG A 1 97 ? -8.621 4.768 47.955 1 32.66 97 ARG A N 1
ATOM 727 C CA . ARG A 1 97 ? -8.934 4.753 46.534 1 32.18 97 ARG A CA 1
ATOM 728 C C . ARG A 1 97 ? -9.866 3.609 46.144 1 32.09 97 ARG A C 1
ATOM 729 O O . ARG A 1 97 ? -9.876 3.2 44.99 1 33.08 97 ARG A O 1
ATOM 737 N N . THR A 1 98 ? -10.654 3.074 47.096 1 31.2 98 THR A N 1
ATOM 738 C CA . THR A 1 98 ? -11.612 2.024 46.797 1 30.55 98 THR A CA 1
ATOM 739 C C . THR A 1 98 ? -12.699 2.606 45.911 1 30.73 98 THR A C 1
ATOM 740 O O . THR A 1 98 ? -13.287 3.627 46.243 1 31.36 98 THR A O 1
ATOM 744 N N . PRO A 1 99 ? -12.924 2.008 44.74 1 30.37 99 PRO A N 1
ATOM 745 C CA . PRO A 1 99 ? -13.974 2.512 43.857 1 29.81 99 PRO A CA 1
ATOM 746 C C . PRO A 1 99 ? -15.354 2.108 44.356 1 29.79 99 PRO A C 1
ATOM 747 O O . PRO A 1 99 ? -15.485 1.27 45.241 1 30.27 99 PRO A O 1
ATOM 751 N N . LYS A 1 100 ? -16.401 2.605 43.694 1 29.25 100 LYS A N 1
ATOM 752 C CA . LYS A 1 100 ? -17.773 2.151 43.908 1 30.1 100 LYS A CA 1
ATOM 753 C C . LYS A 1 100 ? -17.761 0.714 43.343 1 29.74 100 LYS A C 1
ATOM 754 O O . LYS A 1 100 ? -17.25 0.531 42.233 1 30.23 100 LYS A O 1
ATOM 760 N N . TYR A 1 101 ? -18.069 -0.29 44.167 1 28.92 101 TYR A N 1
ATOM 761 C CA . TYR A 1 101 ? -17.935 -1.669 43.719 1 29.18 101 TYR A CA 1
ATOM 762 C C . TYR A 1 101 ? -19.051 -2.568 44.171 1 30.23 101 TYR A C 1
ATOM 763 O O . TYR A 1 101 ? -19.752 -2.284 45.131 1 30.43 101 TYR A O 1
ATOM 772 N N . THR A 1 102 ? -19.191 -3.673 43.472 1 29.84 102 THR A N 1
ATOM 773 C CA . THR A 1 102 ? -20.107 -4.732 43.815 1 30.32 102 THR A CA 1
ATOM 774 C C . THR A 1 102 ? -19.444 -6.059 43.398 1 30.7 102 THR A C 1
ATOM 775 O O . THR A 1 102 ? -18.405 -6.063 42.709 1 31.14 102 THR A O 1
ATOM 779 N N . PHE A 1 103 ? -20.016 -7.169 43.835 1 29.88 103 PHE A N 1
ATOM 780 C CA . PHE A 1 103 ? -19.525 -8.475 43.458 1 30.28 103 PHE A CA 1
ATOM 781 C C . PHE A 1 103 ? -20.562 -9.113 42.58 1 30.35 103 PHE A C 1
ATOM 782 O O . PHE A 1 103 ? -21.76 -8.904 42.779 1 31.13 103 PHE A O 1
ATOM 790 N N . GLY A 1 104 ? -20.107 -9.823 41.573 1 29.2 104 GLY A N 1
ATOM 791 C CA . GLY A 1 104 ? -21.006 -10.512 40.67 1 29.35 104 GLY A CA 1
ATOM 792 C C . GLY A 1 104 ? -20.479 -11.868 40.281 1 30.02 104 GLY A C 1
ATOM 793 O O . GLY A 1 104 ? -19.341 -12.215 40.592 1 30.86 104 GLY A O 1
ATOM 794 N N . VAL A 1 105 ? -21.315 -12.659 39.646 1 30.06 105 VAL A N 1
ATOM 795 C CA . VAL A 1 105 ? -20.943 -13.988 39.217 1 31.11 105 VAL A CA 1
ATOM 796 C C . VAL A 1 105 ? -21.257 -14.041 37.72 1 31.59 105 VAL A C 1
ATOM 797 O O . VAL A 1 105 ? -22.423 -13.895 37.358 1 32.12 105 VAL A O 1
ATOM 801 N N . VAL A 1 106 ? -20.236 -14.198 36.863 1 31.08 106 VAL A N 1
ATOM 802 C CA . VAL A 1 106 ? -20.483 -14.266 35.424 1 31.37 106 VAL A CA 1
ATOM 803 C C . VAL A 1 106 ? -21.012 -15.651 35.014 1 31.66 106 VAL A C 1
ATOM 804 O O . VAL A 1 106 ? -20.783 -16.656 35.699 1 31.76 106 VAL A O 1
ATOM 808 N N . LYS A 1 107 ? -21.716 -15.686 33.892 1 31.07 107 LYS A N 1
ATOM 809 C CA . LYS A 1 107 ? -22.267 -16.903 33.309 1 31.18 107 LYS A CA 1
ATOM 810 C C . LYS A 1 107 ? -21.476 -17.241 32.047 1 29.85 107 LYS A C 1
ATOM 811 O O . LYS A 1 107 ? -20.822 -16.361 31.484 1 29.49 107 LYS A O 1
ATOM 817 N N . PRO A 1 108 ? -21.518 -18.494 31.552 1 29.36 108 PRO A N 1
ATOM 818 C CA . PRO A 1 108 ? -20.831 -18.814 30.295 1 28.79 108 PRO A CA 1
ATOM 819 C C . PRO A 1 108 ? -21.256 -17.888 29.148 1 28.63 108 PRO A C 1
ATOM 820 O O . PRO A 1 108 ? -22.417 -17.499 29.04 1 29.33 108 PRO A O 1
ATOM 824 N N . GLY A 1 109 ? -20.285 -17.447 28.38 1 27.47 109 GLY A N 1
ATOM 825 C CA . GLY A 1 109 ? -20.527 -16.53 27.284 1 27.05 109 GLY A CA 1
ATOM 826 C C . GLY A 1 109 ? -20.249 -15.097 27.673 1 27.11 109 GLY A C 1
ATOM 827 O O . GLY A 1 109 ? -19.892 -14.307 26.803 1 27.03 109 GLY A O 1
ATOM 828 N N . GLU A 1 110 ? -20.414 -14.736 28.975 1 26.25 110 GLU A N 1
ATOM 829 C CA . GLU A 1 110 ? -20.14 -13.382 29.463 1 25.35 110 GLU A CA 1
ATOM 830 C C . GLU A 1 110 ? -18.655 -13.068 29.495 1 25.73 110 GLU A C 1
ATOM 831 O O . GLU A 1 110 ? -17.811 -13.933 29.7 1 25.37 110 GLU A O 1
ATOM 837 N N . THR A 1 111 ? -18.344 -11.806 29.22 1 25.59 111 THR A N 1
ATOM 838 C CA . THR A 1 111 ? -16.992 -11.335 29.145 1 25.86 111 THR A CA 1
ATOM 839 C C . THR A 1 111 ? -16.649 -10.406 30.288 1 26.01 111 THR A C 1
ATOM 840 O O . THR A 1 111 ? -17.515 -9.813 30.923 1 25.62 111 THR A O 1
ATOM 844 N N . PHE A 1 112 ? -15.367 -10.289 30.556 1 26.05 112 PHE A N 1
ATOM 845 C CA . PHE A 1 112 ? -14.87 -9.412 31.594 1 25.21 112 PHE A CA 1
ATOM 846 C C . PHE A 1 112 ? -13.391 -9.114 31.346 1 24.52 112 PHE A C 1
ATOM 847 O O . PHE A 1 112 ? -12.766 -9.703 30.452 1 25.02 112 PHE A O 1
ATOM 855 N N . THR A 1 113 ? -12.852 -8.161 32.097 1 22.71 113 THR A N 1
ATOM 856 C CA . THR A 1 113 ? -11.485 -7.749 31.979 1 22.45 113 THR A CA 1
ATOM 857 C C . THR A 1 113 ? -10.699 -8.338 33.119 1 22.69 113 THR A C 1
ATOM 858 O O . THR A 1 113 ? -11.114 -8.216 34.268 1 22 113 THR A O 1
ATOM 862 N N . VAL A 1 114 ? -9.546 -8.928 32.822 1 22.98 114 VAL A N 1
ATOM 863 C CA . VAL A 1 114 ? -8.661 -9.422 33.857 1 23.2 114 VAL A CA 1
ATOM 864 C C . VAL A 1 114 ? -7.537 -8.422 33.97 1 24.5 114 VAL A C 1
ATOM 865 O O . VAL A 1 114 ? -6.959 -8.028 32.958 1 24.97 114 VAL A O 1
ATOM 869 N N . LEU A 1 115 ? -7.233 -7.98 35.194 1 24.4 115 LEU A N 1
ATOM 870 C CA . LEU A 1 115 ? -6.107 -7.128 35.424 1 25.8 115 LEU A CA 1
ATOM 871 C C . LEU A 1 115 ? -5.036 -8.08 35.948 1 26.6 115 LEU A C 1
ATOM 872 O O . LEU A 1 115 ? -5.093 -8.518 37.101 1 26.79 115 LEU A O 1
ATOM 877 N N . ALA A 1 116 ? -4.135 -8.502 35.057 1 26.31 116 ALA A N 1
ATOM 878 C CA . ALA A 1 116 ? -3.068 -9.423 35.432 1 27.69 116 ALA A CA 1
ATOM 879 C C . ALA A 1 116 ? -2.105 -8.708 36.366 1 27.4 116 ALA A C 1
ATOM 880 O O . ALA A 1 116 ? -1.735 -7.57 36.103 1 27.91 116 ALA A O 1
ATOM 882 N N . ALA A 1 117 ? -1.757 -9.346 37.462 1 26.39 117 ALA A N 1
ATOM 883 C CA . ALA A 1 117 ? -0.841 -8.802 38.416 1 27.73 117 ALA A CA 1
ATOM 884 C C . ALA A 1 117 ? 0.201 -9.833 38.838 1 28.56 117 ALA A C 1
ATOM 885 O O . ALA A 1 117 ? -0.074 -11.029 38.83 1 28.92 117 ALA A O 1
ATOM 887 N N . TYR A 1 118 ? 1.396 -9.363 39.202 1 28.98 118 TYR A N 1
ATOM 888 C CA A TYR A 1 118 ? 2.488 -10.215 39.711 0.55 29.96 118 TYR A CA 1
ATOM 889 C CA B TYR A 1 118 ? 2.463 -10.226 39.7 0.45 30.23 118 TYR A CA 1
ATOM 890 C C . TYR A 1 118 ? 3.126 -9.481 40.852 1 30.41 118 TYR A C 1
ATOM 891 O O . TYR A 1 118 ? 3.467 -8.3 40.69 1 29.77 118 TYR A O 1
ATOM 908 N N . ASN A 1 119 ? 3.271 -10.15 42.006 1 31.06 119 ASN A N 1
ATOM 909 C CA . ASN A 1 119 ? 3.846 -9.57 43.22 1 32.59 119 ASN A CA 1
ATOM 910 C C . ASN A 1 119 ? 3.115 -8.283 43.626 1 32.16 119 ASN A C 1
ATOM 911 O O . ASN A 1 119 ? 3.751 -7.305 44.021 1 31.97 119 ASN A O 1
ATOM 916 N N . GLY A 1 120 ? 1.8 -8.272 43.446 1 31.93 120 GLY A N 1
ATOM 917 C CA . GLY A 1 120 ? 0.956 -7.125 43.761 1 32.34 120 GLY A CA 1
ATOM 918 C C . GLY A 1 120 ? 1.059 -5.956 42.801 1 33.61 120 GLY A C 1
ATOM 919 O O . GLY A 1 120 ? 0.57 -4.862 43.105 1 34.18 120 GLY A O 1
ATOM 920 N N . LYS A 1 121 ? 1.685 -6.162 41.654 1 33.69 121 LYS A N 1
ATOM 921 C CA . LYS A 1 121 ? 1.851 -5.095 40.684 1 34.45 121 LYS A CA 1
ATOM 922 C C . LYS A 1 121 ? 1.093 -5.411 39.409 1 34.2 121 LYS A C 1
ATOM 923 O O . LYS A 1 121 ? 1.379 -6.403 38.752 1 34.23 121 LYS A O 1
ATOM 929 N N . PRO A 1 122 ? 0.149 -4.544 39.01 1 33.73 122 PRO A N 1
ATOM 930 C CA . PRO A 1 122 ? -0.567 -4.774 37.745 1 33.34 122 PRO A CA 1
ATOM 931 C C . PRO A 1 122 ? 0.402 -4.738 36.577 1 33.01 122 PRO A C 1
ATOM 932 O O . PRO A 1 122 ? 1.258 -3.873 36.524 1 33.4 122 PRO A O 1
ATOM 936 N N . GLN A 1 123 ? 0.291 -5.696 35.678 1 31.91 123 GLN A N 1
ATOM 937 C CA . GLN A 1 123 ? 1.15 -5.788 34.513 1 31.92 123 GLN A CA 1
ATOM 938 C C . GLN A 1 123 ? 0.437 -5.335 33.226 1 31.12 123 GLN A C 1
ATOM 939 O O . GLN A 1 123 ? 1.048 -4.82 32.305 1 32.04 123 GLN A O 1
ATOM 945 N N . GLY A 1 124 ? -0.853 -5.539 33.177 1 29.82 124 GLY A N 1
ATOM 946 C CA . GLY A 1 124 ? -1.68 -5.203 32.033 1 28.71 124 GLY A CA 1
ATOM 947 C C . GLY A 1 124 ? -3.038 -5.846 32.168 1 27.86 124 GLY A C 1
ATOM 948 O O . GLY A 1 124 ? -3.34 -6.479 33.181 1 28.63 124 GLY A O 1
ATOM 949 N N . ALA A 1 125 ? -3.857 -5.696 31.152 1 26.24 125 ALA A N 1
ATOM 950 C CA . ALA A 1 125 ? -5.206 -6.206 31.193 1 25.44 125 ALA A CA 1
ATOM 951 C C . ALA A 1 125 ? -5.527 -6.977 29.926 1 25.81 125 ALA A C 1
ATOM 952 O O . ALA A 1 125 ? -4.952 -6.688 28.877 1 26.39 125 ALA A O 1
ATOM 954 N N . PHE A 1 126 ? -6.457 -7.916 30.008 1 24.39 126 PHE A N 1
ATOM 955 C CA . PHE A 1 126 ? -6.901 -8.631 28.822 1 24.9 126 PHE A CA 1
ATOM 956 C C . PHE A 1 126 ? -8.361 -9.019 28.933 1 24.37 126 PHE A C 1
ATOM 957 O O . PHE A 1 126 ? -8.891 -9.132 30.027 1 23.77 126 PHE A O 1
ATOM 965 N N . HIS A 1 127 ? -9 -9.181 27.784 1 24.91 127 HIS A N 1
ATOM 966 C CA . HIS A 1 127 ? -10.394 -9.532 27.662 1 25.31 127 HIS A CA 1
ATOM 967 C C . HIS A 1 127 ? -10.523 -11.039 27.739 1 25.31 127 HIS A C 1
ATOM 968 O O . HIS A 1 127 ? -9.8 -11.753 27.05 1 25.37 127 HIS A O 1
ATOM 975 N N . VAL A 1 128 ? -11.453 -11.534 28.543 1 24.89 128 VAL A N 1
ATOM 976 C CA . VAL A 1 128 ? -11.714 -12.979 28.633 1 24.72 128 VAL A CA 1
ATOM 977 C C . VAL A 1 128 ? -13.195 -13.228 28.46 1 24.93 128 VAL A C 1
ATOM 978 O O . VAL A 1 128 ? -13.997 -12.313 28.597 1 24.41 128 VAL A O 1
ATOM 982 N N . THR A 1 129 ? -13.553 -14.455 28.075 1 25.53 129 THR A N 1
ATOM 983 C CA . THR A 1 129 ? -14.923 -14.906 27.928 1 26.28 129 THR A CA 1
ATOM 984 C C . THR A 1 129 ? -15.034 -16.14 28.798 1 26.09 129 THR A C 1
ATOM 985 O O . THR A 1 129 ? -14.223 -17.068 28.654 1 25.57 129 THR A O 1
ATOM 989 N N . MET A 1 130 ? -16.048 -16.175 29.681 1 24.76 130 MET A N 1
ATOM 990 C CA . MET A 1 130 ? -16.255 -17.321 30.52 1 24.93 130 MET A CA 1
ATOM 991 C C . MET A 1 130 ? -16.758 -18.458 29.616 1 25.86 130 MET A C 1
ATOM 992 O O . MET A 1 130 ? -17.754 -18.277 28.933 1 26.33 130 MET A O 1
ATOM 997 N N . ARG A 1 131 ? -16.049 -19.564 29.553 1 25.86 131 ARG A N 1
ATOM 998 C CA . ARG A 1 131 ? -16.478 -20.687 28.726 1 26.68 131 ARG A CA 1
ATOM 999 C C . ARG A 1 131 ? -17.593 -21.452 29.377 1 27.23 131 ARG A C 1
ATOM 1000 O O . ARG A 1 131 ? -17.779 -21.348 30.597 1 27.06 131 ARG A O 1
ATOM 1008 N N . SER A 1 132 ? -18.323 -22.276 28.581 1 27.63 132 SER A N 1
ATOM 1009 C CA . SER A 1 132 ? -19.329 -23.2 29.135 1 28.61 132 SER A CA 1
ATOM 1010 C C . SER A 1 132 ? -18.693 -24.205 30.119 1 28.17 132 SER A C 1
ATOM 1011 O O . SER A 1 132 ? -19.365 -24.705 31.002 1 29.18 132 SER A O 1
ATOM 1014 N N . SER A 1 133 ? -17.403 -24.447 29.995 1 27.65 133 SER A N 1
ATOM 1015 C CA . SER A 1 133 ? -16.632 -25.295 30.891 1 28.36 133 SER A CA 1
ATOM 1016 C C . SER A 1 133 ? -16.275 -24.592 32.213 1 28.91 133 SER A C 1
ATOM 1017 O O . SER A 1 133 ? -15.61 -25.199 33.04 1 29.76 133 SER A O 1
ATOM 1020 N N . TYR A 1 134 ? -16.692 -23.332 32.409 1 28.67 134 TYR A N 1
ATOM 1021 C CA . TYR A 1 134 ? -16.4 -22.53 33.594 1 29.19 134 TYR A CA 1
ATOM 1022 C C . TYR A 1 134 ? -14.913 -22.279 33.781 1 28.78 134 TYR A C 1
ATOM 1023 O O . TYR A 1 134 ? -14.378 -22.279 34.906 1 28.42 134 TYR A O 1
ATOM 1032 N N . THR A 1 135 ? -14.239 -22.088 32.641 1 27.72 135 THR A N 1
ATOM 1033 C CA . THR A 1 135 ? -12.844 -21.745 32.557 1 26.74 135 THR A CA 1
ATOM 1034 C C . THR A 1 135 ? -12.737 -20.535 31.616 1 26.54 135 THR A C 1
ATOM 1035 O O . THR A 1 135 ? -13.683 -20.187 30.918 1 26.5 135 THR A O 1
ATOM 1039 N N . ILE A 1 136 ? -11.589 -19.888 31.611 1 26.09 136 ILE A N 1
ATOM 1040 C CA . ILE A 1 136 ? -11.295 -18.801 30.699 1 26.18 136 ILE A CA 1
ATOM 1041 C C . ILE A 1 136 ? -9.965 -19.174 30.018 1 27.1 136 ILE A C 1
ATOM 1042 O O . ILE A 1 136 ? -9.199 -20.009 30.522 1 26.03 136 ILE A O 1
ATOM 1047 N N . LYS A 1 137 ? -9.714 -18.585 28.862 1 28.08 137 LYS A N 1
ATOM 1048 C CA . LYS A 1 137 ? -8.46 -18.795 28.166 1 29.99 137 LYS A CA 1
ATOM 1049 C C . LYS A 1 137 ? -7.674 -17.531 28.431 1 31.38 137 LYS A C 1
ATOM 1050 O O . LYS A 1 137 ? -7.779 -16.568 27.681 1 32.83 137 LYS A O 1
ATOM 1056 N N . GLY A 1 138 ? -6.919 -17.525 29.511 1 30.87 138 GLY A N 1
ATOM 1057 C CA . GLY A 1 138 ? -6.144 -16.351 29.887 1 30.75 138 GLY A CA 1
ATOM 1058 C C . GLY A 1 138 ? -4.659 -16.536 29.686 1 30.1 138 GLY A C 1
ATOM 1059 O O . GLY A 1 138 ? -4.225 -17.424 28.95 1 30.03 138 GLY A O 1
ATOM 1060 N N . SER A 1 139 ? -3.877 -15.676 30.337 1 28.89 139 SER A N 1
ATOM 1061 C CA . SER A 1 139 ? -2.443 -15.765 30.312 1 29.71 139 SER A CA 1
ATOM 1062 C C . SER A 1 139 ? -2.026 -15.53 31.741 1 29.29 139 SER A C 1
ATOM 1063 O O . SER A 1 139 ? -2.164 -14.409 32.255 1 28.82 139 SER A O 1
ATOM 1066 N N . PHE A 1 140 ? -1.606 -16.602 32.413 1 28.57 140 PHE A N 1
ATOM 1067 C CA . PHE A 1 140 ? -1.288 -16.514 33.817 1 29.05 140 PHE A CA 1
ATOM 1068 C C . PHE A 1 140 ? -0.119 -17.385 34.114 1 30.71 140 PHE A C 1
ATOM 1069 O O . PHE A 1 140 ? -0.142 -18.556 33.781 1 30.64 140 PHE A O 1
ATOM 1077 N N . LEU A 1 141 ? 0.865 -16.861 34.808 1 32 141 LEU A N 1
ATOM 1078 C CA . LEU A 1 141 ? 1.996 -17.658 35.262 1 33.84 141 LEU A CA 1
ATOM 1079 C C . LEU A 1 141 ? 1.806 -17.89 36.771 1 35.81 141 LEU A C 1
ATOM 1080 O O . LEU A 1 141 ? 0.861 -17.349 37.379 1 35.5 141 LEU A O 1
ATOM 1085 N N . CYS A 1 142 ? 2.708 -18.665 37.4 1 37.14 142 CYS A N 1
ATOM 1086 C CA . CYS A 1 142 ? 2.668 -18.851 38.845 1 39.35 142 CYS A CA 1
ATOM 1087 C C . CYS A 1 142 ? 2.994 -17.491 39.477 1 39.84 142 CYS A C 1
ATOM 1088 O O . CYS A 1 142 ? 3.948 -16.816 39.031 1 40.72 142 CYS A O 1
ATOM 1091 N N . GLY A 1 143 ? 2.158 -17.047 40.4 1 38.45 143 GLY A N 1
ATOM 1092 C CA . GLY A 1 143 ? 2.33 -15.719 40.969 1 37.24 143 GLY A CA 1
ATOM 1093 C C . GLY A 1 143 ? 1.269 -14.75 40.47 1 35.98 143 GLY A C 1
ATOM 1094 O O . GLY A 1 143 ? 1.113 -13.677 41.038 1 36.19 143 GLY A O 1
ATOM 1095 N N . SER A 1 144 ? 0.537 -15.106 39.397 1 34.58 144 SER A N 1
ATOM 1096 C CA . SER A 1 144 ? -0.582 -14.319 38.914 1 33.95 144 SER A CA 1
ATOM 1097 C C . SER A 1 144 ? -1.867 -14.686 39.688 1 31.48 144 SER A C 1
ATOM 1098 O O . SER A 1 144 ? -2.863 -13.981 39.526 1 30.79 144 SER A O 1
ATOM 1101 N N . CYS A 1 145 ? -1.861 -15.747 40.565 1 30.18 145 CYS A N 1
ATOM 1102 C CA . CYS A 1 145 ? -3.009 -16.108 41.427 1 30.14 145 CYS A CA 1
ATOM 1103 C C . CYS A 1 145 ? -3.428 -14.88 42.217 1 28.48 145 CYS A C 1
ATOM 1104 O O . CYS A 1 145 ? -2.552 -14.145 42.671 1 28.38 145 CYS A O 1
ATOM 1107 N N . GLY A 1 146 ? -4.724 -14.629 42.3 1 27.71 146 GLY A N 1
ATOM 1108 C CA . GLY A 1 146 ? -5.22 -13.444 42.965 1 28.44 146 GLY A CA 1
ATOM 1109 C C . GLY A 1 146 ? -5.471 -12.288 42.011 1 28.73 146 GLY A C 1
ATOM 1110 O O . GLY A 1 146 ? -6.028 -11.275 42.431 1 29.28 146 GLY A O 1
ATOM 1111 N N . SER A 1 147 ? -5.062 -12.405 40.707 1 27.88 147 SER A N 1
ATOM 1112 C CA . SER A 1 147 ? -5.402 -11.391 39.704 1 27.57 147 SER A CA 1
ATOM 1113 C C . SER A 1 147 ? -6.938 -11.403 39.556 1 27.13 147 SER A C 1
ATOM 1114 O O . SER A 1 147 ? -7.566 -12.462 39.692 1 26.59 147 SER A O 1
ATOM 1117 N N . VAL A 1 148 ? -7.544 -10.222 39.392 1 27.1 148 VAL A N 1
ATOM 1118 C CA . VAL A 1 148 ? -8.984 -10.128 39.384 1 26.8 148 VAL A CA 1
ATOM 1119 C C . VAL A 1 148 ? -9.562 -9.821 38.033 1 26.32 148 VAL A C 1
ATOM 1120 O O . VAL A 1 148 ? -8.951 -9.144 37.206 1 26.6 148 VAL A O 1
ATOM 1124 N N . GLY A 1 149 ? -10.766 -10.33 37.844 1 24.74 149 GLY A N 1
ATOM 1125 C CA . GLY A 1 149 ? -11.59 -10.097 36.688 1 24.84 149 GLY A CA 1
ATOM 1126 C C . GLY A 1 149 ? -12.724 -9.205 37.129 1 24.71 149 GLY A C 1
ATOM 1127 O O . GLY A 1 149 ? -13.269 -9.37 38.232 1 24.35 149 GLY A O 1
ATOM 1128 N N . TYR A 1 150 ? -13.068 -8.245 36.285 1 24.06 150 TYR A N 1
ATOM 1129 C CA . TYR A 1 150 ? -14.095 -7.292 36.617 1 24.35 150 TYR A CA 1
ATOM 1130 C C . TYR A 1 150 ? -14.772 -6.758 35.364 1 26.14 150 TYR A C 1
ATOM 1131 O O . TYR A 1 150 ? -14.231 -6.823 34.262 1 26.07 150 TYR A O 1
ATOM 1140 N N . VAL A 1 151 ? -15.931 -6.177 35.556 1 26.76 151 VAL A N 1
ATOM 1141 C CA . VAL A 1 151 ? -16.664 -5.526 34.495 1 28.69 151 VAL A CA 1
ATOM 1142 C C . VAL A 1 151 ? -17.17 -4.238 35.076 1 29.84 151 VAL A C 1
ATOM 1143 O O . VAL A 1 151 ? -17.594 -4.221 36.226 1 29.95 151 VAL A O 1
ATOM 1147 N N . ILE A 1 152 ? -17.151 -3.168 34.297 1 30.44 152 ILE A N 1
ATOM 1148 C CA . ILE A 1 152 ? -17.688 -1.909 34.759 1 31.63 152 ILE A CA 1
ATOM 1149 C C . ILE A 1 152 ? -19.145 -1.841 34.343 1 33.43 152 ILE A C 1
ATOM 1150 O O . ILE A 1 152 ? -19.472 -2.006 33.166 1 33.3 152 ILE A O 1
ATOM 1155 N N . MET A 1 153 ? -20.029 -1.652 35.327 1 34.87 153 MET A N 1
ATOM 1156 C CA . MET A 1 153 ? -21.481 -1.553 35.148 1 35.85 153 MET A CA 1
ATOM 1157 C C . MET A 1 153 ? -21.817 -0.159 35.648 1 37.06 153 MET A C 1
ATOM 1158 O O . MET A 1 153 ? -21.737 0.09 36.853 1 37.74 153 MET A O 1
ATOM 1163 N N . GLY A 1 154 ? -22.138 0.759 34.746 1 37.43 154 GLY A N 1
ATOM 1164 C CA . GLY A 1 154 ? -22.4 2.148 35.131 1 37.8 154 GLY A CA 1
ATOM 1165 C C . GLY A 1 154 ? -21.125 2.788 35.648 1 38.04 154 GLY A C 1
ATOM 1166 O O . GLY A 1 154 ? -20.107 2.757 34.965 1 37.99 154 GLY A O 1
ATOM 1167 N N . ASP A 1 155 ? -21.15 3.351 36.846 1 38.78 155 ASP A N 1
ATOM 1168 C CA . ASP A 1 155 ? -19.924 3.887 37.488 1 39.24 155 ASP A CA 1
ATOM 1169 C C . ASP A 1 155 ? -19.389 2.907 38.568 1 37.99 155 ASP A C 1
ATOM 1170 O O . ASP A 1 155 ? -18.563 3.266 39.404 1 38.32 155 ASP A O 1
ATOM 1175 N N . CYS A 1 156 ? -19.865 1.661 38.529 1 36.2 156 CYS A N 1
ATOM 1176 C CA . CYS A 1 156 ? -19.549 0.668 39.514 1 34.82 156 CYS A CA 1
ATOM 1177 C C . CYS A 1 156 ? -18.607 -0.385 38.936 1 33.66 156 CYS A C 1
ATOM 1178 O O . CYS A 1 156 ? -18.752 -0.785 37.776 1 34.32 156 CYS A O 1
ATOM 1181 N N . VAL A 1 157 ? -17.63 -0.818 39.73 1 31.49 157 VAL A N 1
ATOM 1182 C CA . VAL A 1 157 ? -16.779 -1.921 39.327 1 30.02 157 VAL A CA 1
ATOM 1183 C C . VAL A 1 157 ? -17.466 -3.195 39.847 1 28.17 157 VAL A C 1
ATOM 1184 O O . VAL A 1 157 ? -17.648 -3.33 41.05 1 28.08 157 VAL A O 1
ATOM 1188 N N . LYS A 1 158 ? -17.812 -4.129 38.972 1 26.51 158 LYS A N 1
ATOM 1189 C CA . LYS A 1 158 ? -18.375 -5.395 39.428 1 25.85 158 LYS A CA 1
ATOM 1190 C C . LYS A 1 158 ? -17.246 -6.384 39.369 1 25.6 158 LYS A C 1
ATOM 1191 O O . LYS A 1 158 ? -16.818 -6.726 38.275 1 26.66 158 LYS A O 1
ATOM 1197 N N . PHE A 1 159 ? -16.725 -6.814 40.525 1 24.55 159 PHE A N 1
ATOM 1198 C CA . PHE A 1 159 ? -15.657 -7.815 40.595 1 24.25 159 PHE A CA 1
ATOM 1199 C C . PHE A 1 159 ? -16.292 -9.174 40.451 1 23.49 159 PHE A C 1
ATOM 1200 O O . PHE A 1 159 ? -17.238 -9.474 41.152 1 22.69 159 PHE A O 1
ATOM 1208 N N . VAL A 1 160 ? -15.793 -9.998 39.507 1 23.65 160 VAL A N 1
ATOM 1209 C CA . VAL A 1 160 ? -16.422 -11.288 39.236 1 23.53 160 VAL A CA 1
ATOM 1210 C C . VAL A 1 160 ? -15.517 -12.475 39.327 1 24.84 160 VAL A C 1
ATOM 1211 O O . VAL A 1 160 ? -16.022 -13.589 39.294 1 25.5 160 VAL A O 1
ATOM 1215 N N . TYR A 1 161 ? -14.19 -12.27 39.373 1 24.87 161 TYR A N 1
ATOM 1216 C CA . TYR A 1 161 ? -13.279 -13.38 39.269 1 24.24 161 TYR A CA 1
ATOM 1217 C C . TYR A 1 161 ? -12.001 -13.143 40.033 1 24.76 161 TYR A C 1
ATOM 1218 O O . TYR A 1 161 ? -11.476 -12.048 40.029 1 23.9 161 TYR A O 1
ATOM 1227 N N . MET A 1 162 ? -11.477 -14.194 40.646 1 25.05 162 MET A N 1
ATOM 1228 C CA . MET A 1 162 ? -10.178 -14.129 41.284 1 26.62 162 MET A CA 1
ATOM 1229 C C . MET A 1 162 ? -9.455 -15.354 40.793 1 27.09 162 MET A C 1
ATOM 1230 O O . MET A 1 162 ? -9.937 -16.464 41.014 1 27.56 162 MET A O 1
ATOM 1235 N N . HIS A 1 163 ? -8.33 -15.155 40.096 1 26.1 163 HIS A N 1
ATOM 1236 C CA . HIS A 1 163 ? -7.587 -16.25 39.517 1 25.3 163 HIS A CA 1
ATOM 1237 C C . HIS A 1 163 ? -7.001 -17.193 40.535 1 25.19 163 HIS A C 1
ATOM 1238 O O . HIS A 1 163 ? -6.38 -16.751 41.496 1 24.18 163 HIS A O 1
ATOM 1245 N N . GLN A 1 164 ? -7.173 -18.491 40.31 1 25.74 164 GLN A N 1
ATOM 1246 C CA . GLN A 1 164 ? -6.7 -19.516 41.225 1 27.98 164 GLN A CA 1
ATOM 1247 C C . GLN A 1 164 ? -5.924 -20.662 40.585 1 30.3 164 GLN A C 1
ATOM 1248 O O . GLN A 1 164 ? -4.911 -21.053 41.136 1 31.45 164 GLN A O 1
ATOM 1254 N N . LEU A 1 165 ? -6.446 -21.28 39.505 1 30.63 165 LEU A N 1
ATOM 1255 C CA . LEU A 1 165 ? -5.833 -22.479 38.946 1 31.4 165 LEU A CA 1
ATOM 1256 C C . LEU A 1 165 ? -5.634 -22.433 37.472 1 31.23 165 LEU A C 1
ATOM 1257 O O . LEU A 1 165 ? -6.404 -21.804 36.755 1 31.38 165 LEU A O 1
ATOM 1262 N N . GLU A 1 166 ? -4.729 -23.28 37.016 1 30.98 166 GLU A N 1
ATOM 1263 C CA . GLU A 1 166 ? -4.508 -23.581 35.631 1 32.18 166 GLU A CA 1
ATOM 1264 C C . GLU A 1 166 ? -4.85 -25.055 35.54 1 32.75 166 GLU A C 1
ATOM 1265 O O . GLU A 1 166 ? -4.153 -25.869 36.152 1 33.11 166 GLU A O 1
ATOM 1271 N N . LEU A 1 167 ? -5.953 -25.398 34.851 1 32.39 167 LEU A N 1
ATOM 1272 C CA . LEU A 1 167 ? -6.437 -26.778 34.723 1 32.53 167 LEU A CA 1
ATOM 1273 C C . LEU A 1 167 ? -5.683 -27.618 33.653 1 33.69 167 LEU A C 1
ATOM 1274 O O . LEU A 1 167 ? -5.63 -28.854 33.718 1 34.34 167 LEU A O 1
ATOM 1279 N N . SER A 1 168 ? -5.068 -26.925 32.704 1 33.05 168 SER A N 1
ATOM 1280 C CA . SER A 1 168 ? -4.244 -27.457 31.627 1 33.6 168 SER A CA 1
ATOM 1281 C C . SER A 1 168 ? -3.682 -26.245 30.84 1 33.44 168 SER A C 1
ATOM 1282 O O . SER A 1 168 ? -4.003 -25.094 31.15 1 33.86 168 SER A O 1
ATOM 1285 N N . THR A 1 169 ? -2.834 -26.486 29.844 1 32.87 169 THR A N 1
ATOM 1286 C CA . THR A 1 169 ? -2.221 -25.416 29.054 1 32.75 169 THR A CA 1
ATOM 1287 C C . THR A 1 169 ? -3.221 -24.381 28.537 1 32.73 169 THR A C 1
ATOM 1288 O O . THR A 1 169 ? -4.166 -24.741 27.835 1 33.51 169 THR A O 1
ATOM 1292 N N . GLY A 1 170 ? -3.044 -23.128 28.954 1 31.4 170 GLY A N 1
ATOM 1293 C CA . GLY A 1 170 ? -3.9 -22.026 28.538 1 30.84 170 GLY A CA 1
ATOM 1294 C C . GLY A 1 170 ? -5.329 -22.093 29.019 1 30.21 170 GLY A C 1
ATOM 1295 O O . GLY A 1 170 ? -6.183 -21.356 28.532 1 30.74 170 GLY A O 1
ATOM 1296 N N . CYS A 1 171 ? -5.592 -22.937 30.008 1 29.79 171 CYS A N 1
ATOM 1297 C CA . CYS A 1 171 ? -6.928 -23.161 30.53 1 29.66 171 CYS A CA 1
ATOM 1298 C C . CYS A 1 171 ? -6.983 -22.829 32.007 1 28.93 171 CYS A C 1
ATOM 1299 O O . CYS A 1 171 ? -6.37 -23.52 32.829 1 29.14 171 CYS A O 1
ATOM 1302 N N . HIS A 1 172 ? -7.709 -21.753 32.348 1 27.5 172 HIS A N 1
ATOM 1303 C CA . HIS A 1 172 ? -7.667 -21.23 33.706 1 26.02 172 HIS A CA 1
ATOM 1304 C C . HIS A 1 172 ? -9.019 -21.122 34.359 1 26.37 172 HIS A C 1
ATOM 1305 O O . HIS A 1 172 ? -10.01 -20.904 33.686 1 24.87 172 HIS A O 1
ATOM 1312 N N . THR A 1 173 ? -9.042 -21.178 35.69 1 27.16 173 THR A N 1
ATOM 1313 C CA . THR A 1 173 ? -10.273 -20.95 36.431 1 27.58 173 THR A CA 1
ATOM 1314 C C . THR A 1 173 ? -9.964 -20.277 37.777 1 27.55 173 THR A C 1
ATOM 1315 O O . THR A 1 173 ? -8.813 -20.146 38.179 1 27.44 173 THR A O 1
ATOM 1319 N N . GLY A 1 174 ? -10.992 -19.729 38.385 1 27.08 174 GLY A N 1
ATOM 1320 C CA . GLY A 1 174 ? -10.875 -19.076 39.675 1 26.81 174 GLY A CA 1
ATOM 1321 C C . GLY A 1 174 ? -12.217 -19.052 40.373 1 26.14 174 GLY A C 1
ATOM 1322 O O . GLY A 1 174 ? -13.135 -19.774 39.995 1 25.05 174 GLY A O 1
ATOM 1323 N N . THR A 1 175 ? -12.323 -18.246 41.409 1 26.81 175 THR A N 1
ATOM 1324 C CA . THR A 1 175 ? -13.532 -18.147 42.211 1 28.22 175 THR A CA 1
ATOM 1325 C C . THR A 1 175 ? -14.226 -16.804 41.985 1 28.42 175 THR A C 1
ATOM 1326 O O . THR A 1 175 ? -13.63 -15.86 41.471 1 27.94 175 THR A O 1
ATOM 1330 N N . ASP A 1 176 ? -15.487 -16.721 42.403 1 28.82 176 ASP A N 1
ATOM 1331 C CA . ASP A 1 176 ? -16.195 -15.471 42.455 1 30.34 176 ASP A CA 1
ATOM 1332 C C . ASP A 1 176 ? -15.815 -14.847 43.85 1 31.88 176 ASP A C 1
ATOM 1333 O O . ASP A 1 176 ? -15.031 -15.444 44.627 1 32.9 176 ASP A O 1
ATOM 1338 N N . PHE A 1 177 ? -16.375 -13.688 44.184 1 31.84 177 PHE A N 1
ATOM 1339 C CA . PHE A 1 177 ? -16.029 -13.038 45.445 1 31.62 177 PHE A CA 1
ATOM 1340 C C . PHE A 1 177 ? -16.879 -13.509 46.644 1 33.37 177 PHE A C 1
ATOM 1341 O O . PHE A 1 177 ? -16.797 -12.946 47.73 1 33.83 177 PHE A O 1
ATOM 1349 N N . ASN A 1 178 ? -17.615 -14.596 46.473 1 34.41 178 ASN A N 1
ATOM 1350 C CA . ASN A 1 178 ? -18.212 -15.325 47.581 1 35.64 178 ASN A CA 1
ATOM 1351 C C . ASN A 1 178 ? -17.201 -16.476 47.994 1 35.09 178 ASN A C 1
ATOM 1352 O O . ASN A 1 178 ? -17.465 -17.188 48.949 1 35.4 178 ASN A O 1
ATOM 1357 N N . GLY A 1 179 ? -16.091 -16.657 47.263 1 34.73 179 GLY A N 1
ATOM 1358 C CA . GLY A 1 179 ? -15.116 -17.719 47.505 1 34.73 179 GLY A CA 1
ATOM 1359 C C . GLY A 1 179 ? -15.479 -19.023 46.831 1 34.31 179 GLY A C 1
ATOM 1360 O O . GLY A 1 179 ? -14.815 -20.028 47.054 1 34.69 179 GLY A O 1
ATOM 1361 N N . ASP A 1 180 ? -16.526 -19.031 45.995 1 33.63 180 ASP A N 1
ATOM 1362 C CA . ASP A 1 180 ? -16.941 -20.24 45.304 1 33.74 180 ASP A CA 1
ATOM 1363 C C . ASP A 1 180 ? -16.269 -20.311 43.954 1 32.6 180 ASP A C 1
ATOM 1364 O O . ASP A 1 180 ? -16.303 -19.343 43.201 1 32.44 180 ASP A O 1
ATOM 1369 N N . PHE A 1 181 ? -15.737 -21.468 43.609 1 31.48 181 PHE A N 1
ATOM 1370 C CA . PHE A 1 181 ? -15.138 -21.67 42.306 1 30.78 181 PHE A CA 1
ATOM 1371 C C . PHE A 1 181 ? -16.204 -21.624 41.233 1 29.79 181 PHE A C 1
ATOM 1372 O O . PHE A 1 181 ? -17.343 -22.019 41.469 1 30.02 181 PHE A O 1
ATOM 1380 N N . TYR A 1 182 ? -15.824 -21.185 40.043 1 28.52 182 TYR A N 1
ATOM 1381 C CA . TYR A 1 182 ? -16.668 -21.324 38.87 1 28.46 182 TYR A CA 1
ATOM 1382 C C . TYR A 1 182 ? -16.532 -22.806 38.486 1 30.15 182 TYR A C 1
ATOM 1383 O O . TYR A 1 182 ? -15.421 -23.336 38.469 1 29.96 182 TYR A O 1
ATOM 1392 N N . GLY A 1 183 ? -17.649 -23.467 38.251 1 30.72 183 GLY A N 1
ATOM 1393 C CA . GLY A 1 183 ? -17.653 -24.882 37.936 1 31.27 183 GLY A CA 1
ATOM 1394 C C . GLY A 1 183 ? -17.42 -25.748 39.16 1 31.96 183 GLY A C 1
ATOM 1395 O O . GLY A 1 183 ? -17.455 -25.29 40.301 1 32.71 183 GLY A O 1
ATOM 1396 N N . PRO A 1 184 ? -17.144 -27.03 38.937 1 31.55 184 PRO A N 1
ATOM 1397 C CA . PRO A 1 184 ? -16.914 -27.954 40.062 1 31.36 184 PRO A CA 1
ATOM 1398 C C . PRO A 1 184 ? -15.451 -28.037 40.467 1 32.22 184 PRO A C 1
ATOM 1399 O O . PRO A 1 184 ? -15.034 -29.047 41.047 1 33.51 184 PRO A O 1
ATOM 1403 N N . TYR A 1 185 ? -14.649 -27.037 40.107 1 31.26 185 TYR A N 1
ATOM 1404 C CA . TYR A 1 185 ? -13.215 -27.084 40.345 1 30.9 185 TYR A CA 1
ATOM 1405 C C . TYR A 1 185 ? -12.857 -26.808 41.801 1 31.99 185 TYR A C 1
ATOM 1406 O O . TYR A 1 185 ? -13.646 -26.237 42.565 1 31.04 185 TYR A O 1
ATOM 1415 N N . LYS A 1 186 ? -11.688 -27.297 42.206 1 33.09 186 LYS A N 1
ATOM 1416 C CA . LYS A 1 186 ? -11.237 -27.132 43.575 1 34.47 186 LYS A CA 1
ATOM 1417 C C . LYS A 1 186 ? -9.799 -26.672 43.645 1 35.03 186 LYS A C 1
ATOM 1418 O O . LYS A 1 186 ? -9.027 -26.907 42.724 1 35.18 186 LYS A O 1
ATOM 1424 N N . ASP A 1 187 ? -9.437 -26.031 44.743 1 35.53 187 ASP A N 1
ATOM 1425 C CA . ASP A 1 187 ? -8.059 -25.607 44.956 1 36.98 187 ASP A CA 1
ATOM 1426 C C . ASP A 1 187 ? -7.269 -26.79 45.554 1 38.32 187 ASP A C 1
ATOM 1427 O O . ASP A 1 187 ? -6.987 -26.844 46.753 1 37.92 187 ASP A O 1
ATOM 1432 N N . ALA A 1 188 ? -6.979 -27.766 44.681 1 39 188 ALA A N 1
ATOM 1433 C CA . ALA A 1 188 ? -6.216 -28.959 44.997 1 40.36 188 ALA A CA 1
ATOM 1434 C C . ALA A 1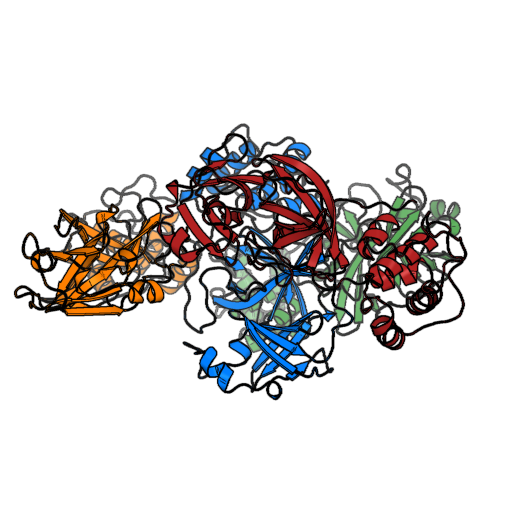 188 ? -5.311 -29.257 43.798 1 42.85 188 ALA A C 1
ATOM 1435 O O . ALA A 1 188 ? -5.77 -29.194 42.653 1 43.23 188 ALA A O 1
ATOM 1437 N N . GLN A 1 189 ? -4.03 -29.58 44.052 1 44.15 189 GLN A N 1
ATOM 1438 C CA . GLN A 1 189 ? -3.066 -29.897 43.001 1 46.03 189 GLN A CA 1
ATOM 1439 C C . GLN A 1 189 ? -3.275 -31.347 42.548 1 45.97 189 GLN A C 1
ATOM 1440 O O . GLN A 1 189 ? -2.509 -32.237 42.901 1 46.12 189 GLN A O 1
ATOM 1446 N N . VAL A 1 190 ? -4.351 -31.565 41.803 1 45.52 190 VAL A N 1
ATOM 1447 C CA . VAL A 1 190 ? -4.759 -32.854 41.248 1 45.79 190 VAL A CA 1
ATOM 1448 C C . VAL A 1 190 ? -5.305 -32.581 39.833 1 44.98 190 VAL A C 1
ATOM 1449 O O . VAL A 1 190 ? -5.716 -31.453 39.539 1 44.85 190 VAL A O 1
ATOM 1453 N N . VAL A 1 191 ? -5.272 -33.583 38.941 1 44.3 191 VAL A N 1
ATOM 1454 C CA . VAL A 1 191 ? -5.816 -33.402 37.598 1 43.62 191 VAL A CA 1
ATOM 1455 C C . VAL A 1 191 ? -7.338 -33.255 37.689 1 42.16 191 VAL A C 1
ATOM 1456 O O . VAL A 1 191 ? -8.005 -34.046 38.349 1 42.23 191 VAL A O 1
ATOM 1460 N N . GLN A 1 192 ? -7.867 -32.183 37.106 1 40.28 192 GLN A N 1
ATOM 1461 C CA . GLN A 1 192 ? -9.291 -31.926 37.136 1 38.96 192 GLN A CA 1
ATOM 1462 C C . GLN A 1 192 ? -9.828 -31.874 35.729 1 38.67 192 GLN A C 1
ATOM 1463 O O . GLN A 1 192 ? -9.35 -31.112 34.875 1 38.58 192 GLN A O 1
ATOM 1469 N N . LEU A 1 193 ? -10.84 -32.698 35.491 1 38.29 193 LEU A N 1
ATOM 1470 C CA . LEU A 1 193 ? -11.478 -32.781 34.196 1 37.73 193 LEU A CA 1
ATOM 1471 C C . LEU A 1 193 ? -12.394 -31.609 33.997 1 36.26 193 LEU A C 1
ATOM 1472 O O . LEU A 1 193 ? -12.966 -31.08 34.95 1 36.17 193 LEU A O 1
ATOM 1477 N N . LEU A 1 194 ? -12.488 -31.161 32.771 1 35.64 194 LEU A N 1
ATOM 1478 C CA . LEU A 1 194 ? -13.254 -29.986 32.425 1 35.55 194 LEU A CA 1
ATOM 1479 C C . LEU A 1 194 ? -14.695 -30.289 32.171 1 34.66 194 LEU A C 1
ATOM 1480 O O . LEU A 1 194 ? -15.033 -31.31 31.595 1 33.51 194 LEU A O 1
ATOM 1485 N N . ILE A 1 195 ? -15.552 -29.334 32.519 1 34.94 195 ILE A N 1
ATOM 1486 C CA . ILE A 1 195 ? -16.964 -29.368 32.181 1 34.91 195 ILE A CA 1
ATOM 1487 C C . ILE A 1 195 ? -17.072 -29.21 30.658 1 34.24 195 ILE A C 1
ATOM 1488 O O . ILE A 1 195 ? -16.195 -28.624 30.024 1 34.32 195 ILE A O 1
ATOM 1493 N N . GLN A 1 196 ? -18.115 -29.753 30.067 1 33.69 196 GLN A N 1
ATOM 1494 C CA . GLN A 1 196 ? -18.341 -29.69 28.632 1 34.31 196 GLN A CA 1
ATOM 1495 C C . GLN A 1 196 ? -18.365 -28.25 28.129 1 34.49 196 GLN A C 1
ATOM 1496 O O . GLN A 1 196 ? -19.091 -27.43 28.687 1 34.39 196 GLN A O 1
ATOM 1502 N N . ASP A 1 197 ? -17.545 -27.937 27.11 1 34.51 197 ASP A N 1
ATOM 1503 C CA . ASP A 1 197 ? -17.546 -26.604 26.507 1 35.24 197 ASP A CA 1
ATOM 1504 C C . ASP A 1 197 ? -18.33 -26.645 25.193 1 35.38 197 ASP A C 1
ATOM 1505 O O . ASP A 1 197 ? -18.494 -27.694 24.57 1 35.66 197 ASP A O 1
ATOM 1510 N N . TYR A 1 198 ? -18.877 -25.51 24.824 1 35.08 198 TYR A N 1
ATOM 1511 C CA . TYR A 1 198 ? -19.68 -25.353 23.635 1 35.5 198 TYR A CA 1
ATOM 1512 C C . TYR A 1 198 ? -19.29 -24.042 22.951 1 33.35 198 TYR A C 1
ATOM 1513 O O . TYR A 1 198 ? -18.779 -23.128 23.59 1 32.94 198 TYR A O 1
ATOM 1522 N N . ILE A 1 199 ? -19.631 -23.916 21.673 1 31.8 199 ILE A N 1
ATOM 1523 C CA . ILE A 1 199 ? -19.5 -22.657 20.978 1 31.93 199 ILE A CA 1
ATOM 1524 C C . ILE A 1 199 ? -20.649 -21.778 21.519 1 30.73 199 ILE A C 1
ATOM 1525 O O . ILE A 1 199 ? -21.792 -22.221 21.556 1 30.55 199 ILE A O 1
ATOM 1530 N N . GLN A 1 200 ? -20.319 -20.609 22.056 1 29.84 200 GLN A N 1
ATOM 1531 C CA . GLN A 1 200 ? -21.297 -19.684 22.621 1 29.65 200 GLN A CA 1
ATOM 1532 C C . GLN A 1 200 ? -22.112 -19.123 21.458 1 29.46 200 GLN A C 1
ATOM 1533 O O . GLN A 1 200 ? -21.659 -18.206 20.783 1 30.94 200 GLN A O 1
ATOM 1539 N N . SER A 1 201 ? -23.259 -19.746 21.166 1 27.91 201 SER A N 1
ATOM 1540 C CA . SER A 1 201 ? -24.062 -19.427 20.001 1 27.73 201 SER A CA 1
ATOM 1541 C C . SER A 1 201 ? -24.496 -18.004 19.911 1 28.42 201 SER A C 1
ATOM 1542 O O . SER A 1 201 ? -24.394 -17.436 18.838 1 28.84 201 SER A O 1
ATOM 1545 N N . VAL A 1 202 ? -24.939 -17.405 21.02 1 28.65 202 VAL A N 1
ATOM 1546 C CA . VAL A 1 202 ? -25.376 -16.021 20.987 1 29.65 202 VAL A CA 1
ATOM 1547 C C . VAL A 1 202 ? -24.198 -15.06 20.734 1 28.62 202 VAL A C 1
ATOM 1548 O O . VAL A 1 202 ? -24.383 -14.061 20.048 1 28.53 202 VAL A O 1
ATOM 1552 N N . ASN A 1 203 ? -22.978 -15.428 21.158 1 27.77 203 ASN A N 1
ATOM 1553 C CA . ASN A 1 203 ? -21.768 -14.651 20.89 1 26.5 203 ASN A CA 1
ATOM 1554 C C . ASN A 1 203 ? -21.374 -14.745 19.425 1 26.43 203 ASN A C 1
ATOM 1555 O O . ASN A 1 203 ? -20.949 -13.749 18.844 1 25.87 203 ASN A O 1
ATOM 1560 N N . PHE A 1 204 ? -21.538 -15.93 18.812 1 26.8 204 PHE A N 1
ATOM 1561 C CA . PHE A 1 204 ? -21.284 -16.081 17.379 1 26.92 204 PHE A CA 1
ATOM 1562 C C . PHE A 1 204 ? -22.356 -15.335 16.574 1 26.01 204 PHE A C 1
ATOM 1563 O O . PHE A 1 204 ? -22.034 -14.732 15.562 1 25.92 204 PHE A O 1
ATOM 1571 N N . VAL A 1 205 ? -23.596 -15.293 17.054 1 26.1 205 VAL A N 1
ATOM 1572 C CA . VAL A 1 205 ? -24.674 -14.532 16.426 1 27.51 205 VAL A CA 1
ATOM 1573 C C . VAL A 1 205 ? -24.299 -13.037 16.479 1 28.33 205 VAL A C 1
ATOM 1574 O O . VAL A 1 205 ? -24.432 -12.341 15.468 1 29.29 205 VAL A O 1
ATOM 1578 N N . ALA A 1 206 ? -23.741 -12.568 17.622 1 27.45 206 ALA A N 1
ATOM 1579 C CA . ALA A 1 206 ? -23.27 -11.19 17.762 1 27.67 206 ALA A CA 1
ATOM 1580 C C . ALA A 1 206 ? -22.175 -10.908 16.73 1 27.62 206 ALA A C 1
ATOM 1581 O O . ALA A 1 206 ? -22.187 -9.863 16.098 1 28.37 206 ALA A O 1
ATOM 1583 N N . TRP A 1 207 ? -21.263 -11.862 16.523 1 26.87 207 TRP A N 1
ATOM 1584 C CA . TRP A 1 207 ? -20.191 -11.76 15.538 1 26.38 207 TRP A CA 1
ATOM 1585 C C . TRP A 1 207 ? -20.773 -11.638 14.129 1 25.67 207 TRP A C 1
ATOM 1586 O O . TRP A 1 207 ? -20.331 -10.796 13.359 1 24.67 207 TRP A O 1
ATOM 1597 N N . LEU A 1 208 ? -21.815 -12.422 13.82 1 25.66 208 LEU A N 1
ATOM 1598 C CA . LEU A 1 208 ? -22.481 -12.337 12.527 1 26.4 208 LEU A CA 1
ATOM 1599 C C . LEU A 1 208 ? -23.188 -11 12.321 1 27.84 208 LEU A C 1
ATOM 1600 O O . LEU A 1 208 ? -23.11 -10.451 11.223 1 28.96 208 LEU A O 1
ATOM 1605 N N . TYR A 1 209 ? -23.855 -10.463 13.366 1 27.02 209 TYR A N 1
ATOM 1606 C CA . TYR A 1 209 ? -24.504 -9.162 13.283 1 27.01 209 TYR A CA 1
ATOM 1607 C C . TYR A 1 209 ? -23.464 -8.075 13.048 1 27.65 209 TYR A C 1
ATOM 1608 O O . TYR A 1 209 ? -23.672 -7.202 12.196 1 28.1 209 TYR A O 1
ATOM 1617 N N . ALA A 1 210 ? -22.336 -8.135 13.793 1 27.15 210 ALA A N 1
ATOM 1618 C CA . ALA A 1 210 ? -21.225 -7.198 13.64 1 26.69 210 ALA A CA 1
ATOM 1619 C C . ALA A 1 210 ? -20.67 -7.292 12.243 1 26.28 210 ALA A C 1
ATOM 1620 O O . ALA A 1 210 ? -20.386 -6.265 11.661 1 27.03 210 ALA A O 1
ATOM 1622 N N . ALA A 1 211 ? -20.555 -8.503 11.68 1 25.85 211 ALA A N 1
ATOM 1623 C CA . ALA A 1 211 ? -20.065 -8.697 10.326 1 26.04 211 ALA A CA 1
ATOM 1624 C C . ALA A 1 211 ? -21.004 -8.03 9.317 1 26.5 211 ALA A C 1
ATOM 1625 O O . ALA A 1 211 ? -20.515 -7.366 8.43 1 26.73 211 ALA A O 1
ATOM 1627 N N . ILE A 1 212 ? -22.336 -8.147 9.465 1 26.82 212 ILE A N 1
ATOM 1628 C CA . ILE A 1 212 ? -23.284 -7.494 8.555 1 28.12 212 ILE A CA 1
ATOM 1629 C C . ILE A 1 212 ? -23.051 -5.973 8.539 1 30.26 212 ILE A C 1
ATOM 1630 O O . ILE A 1 212 ? -23.03 -5.357 7.476 1 31.25 212 ILE A O 1
ATOM 1635 N N . LEU A 1 213 ? -22.765 -5.394 9.699 1 31.37 213 LEU A N 1
ATOM 1636 C CA . LEU A 1 213 ? -22.465 -3.964 9.805 1 32.67 213 LEU A CA 1
ATOM 1637 C C . LEU A 1 213 ? -21.005 -3.605 9.469 1 33.34 213 LEU A C 1
ATOM 1638 O O . LEU A 1 213 ? -20.639 -2.443 9.513 1 34.75 213 LEU A O 1
ATOM 1643 N N . ASN A 1 214 ? -20.176 -4.599 9.14 1 32.32 214 ASN A N 1
ATOM 1644 C CA . ASN A 1 214 ? -18.8 -4.43 8.715 1 31.95 214 ASN A CA 1
ATOM 1645 C C . ASN A 1 214 ? -18.636 -4.961 7.29 1 32.76 214 ASN A C 1
ATOM 1646 O O . ASN A 1 214 ? -17.653 -5.629 6.985 1 32.87 214 ASN A O 1
ATOM 1651 N N . ASN A 1 215 ? -19.64 -4.706 6.437 1 33.66 215 ASN A N 1
ATOM 1652 C CA . ASN A 1 215 ? -19.666 -5.043 5.024 1 34.6 215 ASN A CA 1
ATOM 1653 C C . ASN A 1 215 ? -19.446 -6.531 4.722 1 34.99 215 ASN A C 1
ATOM 1654 O O . ASN A 1 215 ? -18.72 -6.869 3.789 1 36.74 215 ASN A O 1
ATOM 1659 N N . CYS A 1 216 ? -20.067 -7.422 5.494 1 33.14 216 CYS A N 1
ATOM 1660 C CA . CYS A 1 216 ? -19.894 -8.855 5.32 1 31.86 216 CYS A CA 1
ATOM 1661 C C . CYS A 1 216 ? -21.2 -9.578 5.603 1 29.76 216 CYS A C 1
ATOM 1662 O O . CYS A 1 216 ? -21.58 -9.715 6.76 1 28.42 216 CYS A O 1
ATOM 1665 N N . ASN A 1 217 ? -21.896 -10.03 4.559 1 29.61 217 ASN A N 1
ATOM 1666 C CA . ASN A 1 217 ? -23.181 -10.694 4.748 1 29.52 217 ASN A CA 1
ATOM 1667 C C . ASN A 1 217 ? -23.398 -11.897 3.849 1 29.26 217 ASN A C 1
ATOM 1668 O O . ASN A 1 217 ? -24.538 -12.322 3.695 1 28.74 217 ASN A O 1
ATOM 1673 N N . TRP A 1 218 ? -22.333 -12.449 3.263 1 29.37 218 TRP A N 1
ATOM 1674 C CA . TRP A 1 218 ? -22.449 -13.569 2.339 1 30.28 218 TRP A CA 1
ATOM 1675 C C . TRP A 1 218 ? -23.169 -14.783 2.927 1 32.09 218 TRP A C 1
ATOM 1676 O O . TRP A 1 218 ? -23.732 -15.585 2.182 1 33.1 218 TRP A O 1
ATOM 1687 N N . PHE A 1 219 ? -23.109 -14.94 4.252 1 31.64 219 PHE A N 1
ATOM 1688 C CA . PHE A 1 219 ? -23.722 -16.047 4.97 1 31.95 219 PHE A CA 1
ATOM 1689 C C . PHE A 1 219 ? -25.244 -15.856 5.128 1 33.03 219 PHE A C 1
ATOM 1690 O O . PHE A 1 219 ? -25.904 -16.782 5.571 1 33.38 219 PHE A O 1
ATOM 1698 N N . VAL A 1 220 ? -25.793 -14.667 4.837 1 33.07 220 VAL A N 1
ATOM 1699 C CA . VAL A 1 220 ? -27.215 -14.405 4.976 1 34.07 220 VAL A CA 1
ATOM 1700 C C . VAL A 1 220 ? -27.94 -15.002 3.773 1 36.12 220 VAL A C 1
ATOM 1701 O O . VAL A 1 220 ? -27.592 -14.713 2.629 1 37 220 VAL A O 1
ATOM 1705 N N . GLN A 1 221 ? -28.911 -15.87 4.026 1 36.73 221 GLN A N 1
ATOM 1706 C CA . GLN A 1 221 ? -29.728 -16.498 2.988 1 38.04 221 GLN A CA 1
ATOM 1707 C C . GLN A 1 221 ? -31.229 -16.421 3.379 1 39.24 221 GLN A C 1
ATOM 1708 O O . GLN A 1 221 ? -31.577 -15.915 4.46 1 39.74 221 GLN A O 1
ATOM 1714 N N . SER A 1 222 ? -32.116 -16.935 2.509 1 39.42 222 SER A N 1
ATOM 1715 C CA . SER A 1 222 ? -33.554 -16.918 2.734 1 40.11 222 SER A CA 1
ATOM 1716 C C . SER A 1 222 ? -34.022 -17.924 3.803 1 39.91 222 SER A C 1
ATOM 1717 O O . SER A 1 222 ? -35.111 -17.748 4.356 1 39.56 222 SER A O 1
ATOM 1719 N N . ASP A 1 223 ? -33.204 -18.951 4.111 1 39.6 223 ASP A N 1
ATOM 1720 C CA . ASP A 1 223 ? -33.604 -19.931 5.109 1 40.39 223 ASP A CA 1
ATOM 1721 C C . ASP A 1 223 ? -33.582 -19.363 6.526 1 40.18 223 ASP A C 1
ATOM 1722 O O . ASP A 1 223 ? -32.807 -18.452 6.853 1 40.08 223 ASP A O 1
ATOM 1727 N N . LYS A 1 224 ? -34.513 -19.853 7.334 1 39.95 224 LYS A N 1
ATOM 1728 C CA . LYS A 1 224 ? -34.687 -19.437 8.708 1 40.27 224 LYS A CA 1
ATOM 1729 C C . LYS A 1 224 ? -34.809 -20.655 9.585 1 40.47 224 LYS A C 1
ATOM 1730 O O . LYS A 1 224 ? -35.415 -21.651 9.194 1 40.86 224 LYS A O 1
ATOM 1736 N N . CYS A 1 225 ? -34.257 -20.574 10.781 1 39.88 225 CYS A N 1
ATOM 1737 C CA . CYS A 1 225 ? -34.35 -21.645 11.747 1 40.09 225 CYS A CA 1
ATOM 1738 C C . CYS A 1 225 ? -34.802 -21.035 13.06 1 39.92 225 CYS A C 1
ATOM 1739 O O . CYS A 1 225 ? -34.156 -20.118 13.558 1 40.08 225 CYS A O 1
ATOM 1742 N N . SER A 1 226 ? -35.893 -21.538 13.629 1 39.44 226 SER A N 1
ATOM 1743 C CA . SER A 1 226 ? -36.406 -21.005 14.891 1 38.93 226 SER A CA 1
ATOM 1744 C C . SER A 1 226 ? -35.424 -21.265 16.035 1 38.63 226 SER A C 1
ATOM 1745 O O . SER A 1 226 ? -34.576 -22.157 15.931 1 39.08 226 SER A O 1
ATOM 1748 N N . VAL A 1 227 ? -35.557 -20.519 17.147 1 38.1 227 VAL A N 1
ATOM 1749 C CA . VAL A 1 227 ? -34.726 -20.717 18.335 1 38.49 227 VAL A CA 1
ATOM 1750 C C . VAL A 1 227 ? -34.88 -22.152 18.847 1 39 227 VAL A C 1
ATOM 1751 O O . VAL A 1 227 ? -33.889 -22.824 19.109 1 39.09 227 VAL A O 1
ATOM 1755 N N . GLU A 1 228 ? -36.135 -22.628 18.898 1 39.47 228 GLU A N 1
ATOM 1756 C CA . GLU A 1 228 ? -36.483 -23.972 19.346 1 40.13 228 GLU A CA 1
ATOM 1757 C C . GLU A 1 228 ? -35.779 -25.033 18.5 1 39.71 228 GLU A C 1
ATOM 1758 O O . GLU A 1 228 ? -35.145 -25.927 19.052 1 40.18 228 GLU A O 1
ATOM 1761 N N . ASP A 1 229 ? -35.862 -24.917 17.173 1 39.33 229 ASP A N 1
ATOM 1762 C CA . ASP A 1 229 ? -35.225 -25.878 16.274 1 39.57 229 ASP A CA 1
ATOM 1763 C C . ASP A 1 229 ? -33.717 -25.797 16.334 1 38.36 229 ASP A C 1
ATOM 1764 O O . ASP A 1 229 ? -33.05 -26.832 16.247 1 38.97 229 ASP A O 1
ATOM 1769 N N . PHE A 1 230 ? -33.164 -24.581 16.502 1 36.08 230 PHE A N 1
ATOM 1770 C CA . PHE A 1 230 ? -31.709 -24.447 16.603 1 34.4 230 PHE A CA 1
ATOM 1771 C C . PHE A 1 230 ? -31.21 -25.13 17.867 1 34.28 230 PHE A C 1
ATOM 1772 O O . PHE A 1 230 ? -30.211 -25.828 17.83 1 34.23 230 PHE A O 1
ATOM 1780 N N . ASN A 1 231 ? -31.92 -24.937 18.974 1 34.56 231 ASN A N 1
ATOM 1781 C CA . ASN A 1 231 ? -31.541 -25.479 20.263 1 35.91 231 ASN A CA 1
ATOM 1782 C C . ASN A 1 231 ? -31.514 -27.002 20.298 1 37.53 231 ASN A C 1
ATOM 1783 O O . ASN A 1 231 ? -30.677 -27.569 20.991 1 37.93 231 ASN A O 1
ATOM 1788 N N . VAL A 1 232 ? -32.354 -27.657 19.496 1 38.32 232 VAL A N 1
ATOM 1789 C CA . VAL A 1 232 ? -32.336 -29.111 19.397 1 39.48 232 VAL A CA 1
ATOM 1790 C C . VAL A 1 232 ? -31.096 -29.533 18.594 1 39.91 232 VAL A C 1
ATOM 1791 O O . VAL A 1 232 ? -30.343 -30.41 19.02 1 40.7 232 VAL A O 1
ATOM 1795 N N . TRP A 1 233 ? -30.868 -28.873 17.454 1 38.97 233 TRP A N 1
ATOM 1796 C CA . TRP A 1 233 ? -29.71 -29.109 16.599 1 38.67 233 TRP A CA 1
ATOM 1797 C C . TRP A 1 233 ? -28.386 -28.886 17.372 1 38.86 233 TRP A C 1
ATOM 1798 O O . TRP A 1 233 ? -27.47 -29.705 17.281 1 38.37 233 TRP A O 1
ATOM 1809 N N . ALA A 1 234 ? -28.331 -27.802 18.17 1 38.82 234 ALA A N 1
ATOM 1810 C CA . ALA A 1 234 ? -27.172 -27.386 18.945 1 39.92 234 ALA A CA 1
ATOM 1811 C C . ALA A 1 234 ? -26.653 -28.467 19.85 1 41.35 234 ALA A C 1
ATOM 1812 O O . ALA A 1 234 ? -25.445 -28.569 20.005 1 41.2 234 ALA A O 1
ATOM 1814 N N . LEU A 1 235 ? -27.559 -29.267 20.455 1 43.11 235 LEU A N 1
ATOM 1815 C CA . LEU A 1 235 ? -27.233 -30.372 21.367 1 44.98 235 LEU A CA 1
ATOM 1816 C C . LEU A 1 235 ? -26.229 -31.345 20.78 1 45.93 235 LEU A C 1
ATOM 1817 O O . LEU A 1 235 ? -25.343 -31.806 21.492 1 47.22 235 LEU A O 1
ATOM 1822 N N . SER A 1 236 ? -26.362 -31.664 19.496 1 45.32 236 SER A N 1
ATOM 1823 C CA . SER A 1 236 ? -25.482 -32.633 18.853 1 45.63 236 SER A CA 1
ATOM 1824 C C . SER A 1 236 ? -24.422 -32.029 17.938 1 45.22 236 SER A C 1
ATOM 1825 O O . SER A 1 236 ? -23.681 -32.773 17.297 1 45.66 236 SER A O 1
ATOM 1828 N N . ASN A 1 237 ? -24.313 -30.694 17.894 1 44.04 237 ASN A N 1
ATOM 1829 C CA . ASN A 1 237 ? -23.355 -30.034 17.023 1 43 237 ASN A CA 1
ATOM 1830 C C . ASN A 1 237 ? -22.359 -29.1 17.748 1 41.36 237 ASN A C 1
ATOM 1831 O O . ASN A 1 237 ? -21.69 -28.318 17.089 1 41.3 237 ASN A O 1
ATOM 1836 N N . GLY A 1 238 ? -22.239 -29.229 19.071 1 39.91 238 GLY A N 1
ATOM 1837 C CA . GLY A 1 238 ? -21.3 -28.471 19.882 1 38.85 238 GLY A CA 1
ATOM 1838 C C . GLY A 1 238 ? -21.625 -27.004 20.046 1 38.14 238 GLY A C 1
ATOM 1839 O O . GLY A 1 238 ? -20.717 -26.206 20.262 1 38.52 238 GLY A O 1
ATOM 1840 N N . PHE A 1 239 ? -22.897 -26.624 19.917 1 37.09 239 PHE A N 1
ATOM 1841 C CA . PHE A 1 239 ? -23.303 -25.233 20.074 1 37.36 239 PHE A CA 1
ATOM 1842 C C . PHE A 1 239 ? -24.137 -25.072 21.322 1 37.89 239 PHE A C 1
ATOM 1843 O O . PHE A 1 239 ? -24.882 -25.982 21.682 1 38.5 239 PHE A O 1
ATOM 1851 N N . SER A 1 240 ? -23.994 -23.951 22.022 1 37.43 240 SER A N 1
ATOM 1852 C CA . SER A 1 240 ? -24.758 -23.735 23.244 1 37.25 240 SER A CA 1
ATOM 1853 C C . SER A 1 240 ? -26.214 -23.364 22.916 1 38.36 240 SER A C 1
ATOM 1854 O O . SER A 1 240 ? -26.547 -23.028 21.773 1 38.72 240 SER A O 1
ATOM 1857 N N . GLN A 1 241 ? -27.084 -23.432 23.915 1 39.06 241 GLN A N 1
ATOM 1858 C CA . GLN A 1 241 ? -28.476 -23.058 23.738 1 40.02 241 GLN A CA 1
ATOM 1859 C C . GLN A 1 241 ? -28.562 -21.55 23.498 1 41.37 241 GLN A C 1
ATOM 1860 O O . GLN A 1 241 ? -27.842 -20.779 24.116 1 42.07 241 GLN A O 1
ATOM 1866 N N . VAL A 1 242 ? -29.421 -21.143 22.587 1 42.06 242 VAL A N 1
ATOM 1867 C CA . VAL A 1 242 ? -29.678 -19.769 22.224 1 43.53 242 VAL A CA 1
ATOM 1868 C C . VAL A 1 242 ? -30.915 -19.261 22.932 1 44.27 242 VAL A C 1
ATOM 1869 O O . VAL A 1 242 ? -31.91 -19.958 23.04 1 44 242 VAL A O 1
ATOM 1873 N N . LYS A 1 243 ? -30.856 -18.016 23.349 1 44.93 243 LYS A N 1
ATOM 1874 C CA . LYS A 1 243 ? -31.943 -17.281 23.976 1 46.44 243 LYS A CA 1
ATOM 1875 C C . LYS A 1 243 ? -31.934 -15.889 23.328 1 47.09 243 LYS A C 1
ATOM 1876 O O . LYS A 1 243 ? -30.849 -15.298 23.212 1 47.88 243 LYS A O 1
ATOM 1880 N N . SER A 1 244 ? -33.107 -15.337 22.925 1 46.71 244 SER A N 1
ATOM 1881 C CA . SER A 1 244 ? -33.093 -13.966 22.39 1 46.49 244 SER A CA 1
ATOM 1882 C C . SER A 1 244 ? -32.924 -12.959 23.545 1 45.54 244 SER A C 1
ATOM 1883 O O . SER A 1 244 ? -33.14 -13.293 24.709 1 45.48 244 SER A O 1
ATOM 1886 N N . ASP A 1 245 ? -32.456 -11.76 23.223 1 44.7 245 ASP A N 1
ATOM 1887 C CA . ASP A 1 245 ? -32.18 -10.706 24.188 1 44.32 245 ASP A CA 1
ATOM 1888 C C . ASP A 1 245 ? -32.553 -9.356 23.564 1 42.2 245 ASP A C 1
ATOM 1889 O O . ASP A 1 245 ? -32.658 -9.243 22.342 1 41.7 245 ASP A O 1
ATOM 1894 N N . LEU A 1 246 ? -32.711 -8.321 24.392 1 40.91 246 LEU A N 1
ATOM 1895 C CA . LEU A 1 246 ? -33.011 -6.983 23.896 1 40.35 246 LEU A CA 1
ATOM 1896 C C . LEU A 1 246 ? -31.877 -6.466 23.005 1 39.58 246 LEU A C 1
ATOM 1897 O O . LEU A 1 246 ? -32.145 -5.742 22.056 1 40.33 246 LEU A O 1
ATOM 1902 N N . VAL A 1 247 ? -30.621 -6.882 23.261 1 37.96 247 VAL A N 1
ATOM 1903 C CA . VAL A 1 247 ? -29.481 -6.462 22.45 1 36.46 247 VAL A CA 1
ATOM 1904 C C . VAL A 1 247 ? -29.517 -7.157 21.104 1 35.13 247 VAL A C 1
ATOM 1905 O O . VAL A 1 247 ? -29.328 -6.502 20.093 1 35.18 247 VAL A O 1
ATOM 1909 N N . ILE A 1 248 ? -29.891 -8.445 21.066 1 34.38 248 ILE A N 1
ATOM 1910 C CA . ILE A 1 248 ? -30.081 -9.148 19.803 1 35.05 248 ILE A CA 1
ATOM 1911 C C . ILE A 1 248 ? -31.207 -8.496 19.01 1 34.54 248 ILE A C 1
ATOM 1912 O O . ILE A 1 248 ? -31.065 -8.318 17.811 1 34.9 248 ILE A O 1
ATOM 1917 N N . ASP A 1 249 ? -32.296 -8.104 19.679 1 33.6 249 ASP A N 1
ATOM 1918 C CA . ASP A 1 249 ? -33.393 -7.418 19.013 1 33.61 249 ASP A CA 1
ATOM 1919 C C . ASP A 1 249 ? -32.922 -6.08 18.43 1 33.09 249 ASP A C 1
ATOM 1920 O O . ASP A 1 249 ? -33.319 -5.728 17.327 1 33.34 249 ASP A O 1
ATOM 1925 N N . ALA A 1 250 ? -32.06 -5.355 19.146 1 32.33 250 ALA A N 1
ATOM 1926 C CA . ALA A 1 250 ? -31.524 -4.099 18.652 1 32.51 250 ALA A CA 1
ATOM 1927 C C . ALA A 1 250 ? -30.635 -4.359 17.433 1 33.35 250 ALA A C 1
ATOM 1928 O O . ALA A 1 250 ? -30.78 -3.675 16.424 1 34.68 250 ALA A O 1
ATOM 1930 N N . LEU A 1 251 ? -29.795 -5.399 17.481 1 32.36 251 LEU A N 1
ATOM 1931 C CA . LEU A 1 251 ? -28.932 -5.772 16.369 1 31.76 251 LEU A CA 1
ATOM 1932 C C . LEU A 1 251 ? -29.759 -6.196 15.153 1 31.63 251 LEU A C 1
ATOM 1933 O O . LEU A 1 251 ? -29.402 -5.854 14.028 1 31.34 251 LEU A O 1
ATOM 1938 N N . ALA A 1 252 ? -30.886 -6.898 15.377 1 31.6 252 ALA A N 1
ATOM 1939 C CA . ALA A 1 252 ? -31.805 -7.314 14.31 1 31.91 252 ALA A CA 1
ATOM 1940 C C . ALA A 1 252 ? -32.452 -6.086 13.679 1 32.68 252 ALA A C 1
ATOM 1941 O O . ALA A 1 252 ? -32.642 -6.062 12.478 1 33.04 252 ALA A O 1
ATOM 1943 N N . SER A 1 253 ? -32.785 -5.064 14.479 1 32.56 253 SER A N 1
ATOM 1944 C CA . SER A 1 253 ? -33.392 -3.844 13.971 1 32.74 253 SER A CA 1
ATOM 1945 C C . SER A 1 253 ? -32.363 -2.996 13.21 1 33.41 253 SER A C 1
ATOM 1946 O O . SER A 1 253 ? -32.713 -2.381 12.216 1 33.78 253 SER A O 1
ATOM 1949 N N . MET A 1 254 ? -31.09 -2.972 13.66 1 33.74 254 MET A N 1
ATOM 1950 C CA . MET A 1 254 ? -30.044 -2.192 12.995 1 34.67 254 MET A CA 1
ATOM 1951 C C . MET A 1 254 ? -29.686 -2.781 11.636 1 36.2 254 MET A C 1
ATOM 1952 O O . MET A 1 254 ? -29.335 -2.043 10.724 1 37.65 254 MET A O 1
ATOM 1957 N N . THR A 1 255 ? -29.716 -4.107 11.511 1 35.85 255 THR A N 1
ATOM 1958 C CA . THR A 1 255 ? -29.343 -4.773 10.26 1 36.25 255 THR A CA 1
ATOM 1959 C C . THR A 1 255 ? -30.523 -5.159 9.38 1 37.11 255 THR A C 1
ATOM 1960 O O . THR A 1 255 ? -30.346 -5.443 8.197 1 37.83 255 THR A O 1
ATOM 1964 N N . GLY A 1 256 ? -31.704 -5.241 9.967 1 36.89 256 GLY A N 1
ATOM 1965 C CA . GLY A 1 256 ? -32.877 -5.742 9.276 1 37.4 256 GLY A CA 1
ATOM 1966 C C . GLY A 1 256 ? -32.804 -7.252 9.084 1 37.95 256 GLY A C 1
ATOM 1967 O O . GLY A 1 256 ? -33.542 -7.802 8.262 1 39.55 256 GLY A O 1
ATOM 1968 N N . VAL A 1 257 ? -31.92 -7.954 9.831 1 36.66 257 VAL A N 1
ATOM 1969 C CA . VAL A 1 257 ? -31.745 -9.405 9.709 1 36.01 257 VAL A CA 1
ATOM 1970 C C . VAL A 1 257 ? -32.223 -10.067 10.986 1 34.9 257 VAL A C 1
ATOM 1971 O O . VAL A 1 257 ? -31.772 -9.709 12.063 1 34.89 257 VAL A O 1
ATOM 1975 N N . SER A 1 258 ? -33.154 -11.019 10.879 1 33.85 258 SER A N 1
ATOM 1976 C CA . SER A 1 258 ? -33.702 -11.694 12.051 1 32.9 258 SER A CA 1
ATOM 1977 C C . SER A 1 258 ? -32.724 -12.7 12.637 1 32.67 258 SER A C 1
ATOM 1978 O O . SER A 1 258 ? -31.847 -13.21 11.942 1 32.47 258 SER A O 1
ATOM 1981 N N . LEU A 1 259 ? -32.905 -13.025 13.919 1 32.68 259 LEU A N 1
ATOM 1982 C CA . LEU A 1 259 ? -32.102 -14.021 14.618 1 32.68 259 LEU A CA 1
ATOM 1983 C C . LEU A 1 259 ? -32.227 -15.376 13.912 1 32.99 259 LEU A C 1
ATOM 1984 O O . LEU A 1 259 ? -31.226 -16.036 13.682 1 32.29 259 LEU A O 1
ATOM 1989 N N . GLU A 1 260 ? -33.443 -15.73 13.482 1 33.68 260 GLU A N 1
ATOM 1990 C CA . GLU A 1 260 ? -33.719 -16.991 12.787 1 34.74 260 GLU A CA 1
ATOM 1991 C C . GLU A 1 260 ? -32.921 -17.134 11.492 1 34.21 260 GLU A C 1
ATOM 1992 O O . GLU A 1 260 ? -32.483 -18.233 11.162 1 34.02 260 GLU A O 1
ATOM 1998 N N . THR A 1 261 ? -32.674 -16.018 10.799 1 34.2 261 THR A N 1
ATOM 1999 C CA . THR A 1 261 ? -31.868 -16.017 9.583 1 34.6 261 THR A CA 1
ATOM 2000 C C . THR A 1 261 ? -30.427 -16.402 9.929 1 33.82 261 THR A C 1
ATOM 2001 O O . THR A 1 261 ? -29.823 -17.216 9.229 1 33.97 261 THR A O 1
ATOM 2005 N N . LEU A 1 262 ? -29.896 -15.856 11.039 1 32.55 262 LEU A N 1
ATOM 2006 C CA . LEU A 1 262 ? -28.538 -16.161 11.473 1 31.6 262 LEU A CA 1
ATOM 2007 C C . LEU A 1 262 ? -28.408 -17.541 12.096 1 31.3 262 LEU A C 1
ATOM 2008 O O . LEU A 1 262 ? -27.364 -18.166 11.963 1 30.66 262 LEU A O 1
ATOM 2013 N N . LEU A 1 263 ? -29.473 -18.053 12.709 1 31.8 263 LEU A N 1
ATOM 2014 C CA . LEU A 1 263 ? -29.442 -19.411 13.266 1 32.66 263 LEU A CA 1
ATOM 2015 C C . LEU A 1 263 ? -29.359 -20.429 12.129 1 33.71 263 LEU A C 1
ATOM 2016 O O . LEU A 1 263 ? -28.605 -21.394 12.222 1 34.19 263 LEU A O 1
ATOM 2021 N N . ALA A 1 264 ? -30.064 -20.169 11.021 1 34.39 264 ALA A N 1
ATOM 2022 C CA . ALA A 1 264 ? -29.975 -21.023 9.841 1 35.4 264 ALA A CA 1
ATOM 2023 C C . ALA A 1 264 ? -28.571 -20.914 9.23 1 36.13 264 ALA A C 1
ATOM 2024 O O . ALA A 1 264 ? -28.027 -21.921 8.768 1 37.06 264 ALA A O 1
ATOM 2026 N N . ALA A 1 265 ? -27.981 -19.699 9.234 1 35.29 265 ALA A N 1
ATOM 2027 C CA . ALA A 1 265 ? -26.627 -19.48 8.733 1 34.96 265 ALA A CA 1
ATOM 2028 C C . ALA A 1 265 ? -25.582 -20.247 9.541 1 34.57 265 ALA A C 1
ATOM 2029 O O . ALA A 1 265 ? -24.652 -20.8 8.959 1 35.09 265 ALA A O 1
ATOM 2031 N N . ILE A 1 266 ? -25.751 -20.332 10.867 1 34.07 266 ILE A N 1
ATOM 2032 C CA . ILE A 1 266 ? -24.813 -21.08 11.716 1 33.53 266 ILE A CA 1
ATOM 2033 C C . ILE A 1 266 ? -24.778 -22.559 11.322 1 34.07 266 ILE A C 1
ATOM 2034 O O . ILE A 1 266 ? -23.702 -23.144 11.205 1 33.98 266 ILE A O 1
ATOM 2039 N N . LYS A 1 267 ? -25.954 -23.15 11.086 1 35.08 267 LYS A N 1
ATOM 2040 C CA . LYS A 1 267 ? -26.044 -24.549 10.69 1 37.06 267 LYS A CA 1
ATOM 2041 C C . LYS A 1 267 ? -25.305 -24.829 9.37 1 38.38 267 LYS A C 1
ATOM 2042 O O . LYS A 1 267 ? -24.631 -25.851 9.249 1 39.39 267 LYS A O 1
ATOM 2048 N N . ARG A 1 268 ? -25.366 -23.894 8.418 1 38.04 268 ARG A N 1
ATOM 2049 C CA . ARG A 1 268 ? -24.652 -24.037 7.158 1 38.26 268 ARG A CA 1
ATOM 2050 C C . ARG A 1 268 ? -23.155 -23.871 7.374 1 38.82 268 ARG A C 1
ATOM 2051 O O . ARG A 1 268 ? -22.365 -24.62 6.803 1 38.79 268 ARG A O 1
ATOM 2059 N N . LEU A 1 269 ? -22.766 -22.89 8.209 1 38.42 269 LEU A N 1
ATOM 2060 C CA . LEU A 1 269 ? -21.364 -22.61 8.523 1 37.94 269 LEU A CA 1
ATOM 2061 C C . LEU A 1 269 ? -20.704 -23.77 9.24 1 39.12 269 LEU A C 1
ATOM 2062 O O . LEU A 1 269 ? -19.505 -23.966 9.074 1 39.38 269 LEU A O 1
ATOM 2067 N N . LYS A 1 270 ? -21.475 -24.564 10.003 1 40.09 270 LYS A N 1
ATOM 2068 C CA . LYS A 1 270 ? -20.966 -25.729 10.719 1 42.11 270 LYS A CA 1
ATOM 2069 C C . LYS A 1 270 ? -20.315 -26.724 9.747 1 43.78 270 LYS A C 1
ATOM 2070 O O . LYS A 1 270 ? -19.27 -27.292 10.085 1 44.81 270 LYS A O 1
ATOM 2076 N N . ASN A 1 271 ? -20.871 -26.885 8.523 1 44.02 271 ASN A N 1
ATOM 2077 C CA . ASN A 1 271 ? -20.23 -27.8 7.571 1 45.48 271 ASN A CA 1
ATOM 2078 C C . ASN A 1 271 ? -19.218 -27.098 6.633 1 44.66 271 ASN A C 1
ATOM 2079 O O . ASN A 1 271 ? -18.882 -27.637 5.587 1 45.4 271 ASN A O 1
ATOM 2084 N N . GLY A 1 272 ? -18.686 -25.959 7.052 1 43.01 272 GLY A N 1
ATOM 2085 C CA . GLY A 1 272 ? -17.67 -25.253 6.292 1 41.8 272 GLY A CA 1
ATOM 2086 C C . GLY A 1 272 ? -18.017 -23.861 5.814 1 40.51 272 GLY A C 1
ATOM 2087 O O . GLY A 1 272 ? -19.141 -23.588 5.38 1 40.57 272 GLY A O 1
ATOM 2088 N N . PHE A 1 273 ? -17.029 -22.977 5.877 1 39.49 273 PHE A N 1
ATOM 2089 C CA . PHE A 1 273 ? -17.125 -21.601 5.387 1 38.72 273 PHE A CA 1
ATOM 2090 C C . PHE A 1 273 ? -16.73 -21.503 3.888 1 38.93 273 PHE A C 1
ATOM 2091 O O . PHE A 1 273 ? -16.937 -20.453 3.281 1 38.02 273 PHE A O 1
ATOM 2099 N N . GLN A 1 274 ? -16.152 -22.588 3.305 1 39.51 274 GLN A N 1
ATOM 2100 C CA . GLN A 1 274 ? -15.706 -22.666 1.916 1 39.96 274 GLN A CA 1
ATOM 2101 C C . GLN A 1 274 ? -14.621 -21.636 1.623 1 39.73 274 GLN A C 1
ATOM 2102 O O . GLN A 1 274 ? -14.647 -20.999 0.579 1 40.78 274 GLN A O 1
ATOM 2108 N N . GLY A 1 275 ? -13.687 -21.466 2.545 1 38.42 275 GLY A N 1
ATOM 2109 C CA . GLY A 1 275 ? -12.582 -20.533 2.363 1 37.79 275 GLY A CA 1
ATOM 2110 C C . GLY A 1 275 ? -12.926 -19.06 2.51 1 37.65 275 GLY A C 1
ATOM 2111 O O . GLY A 1 275 ? -12.046 -18.197 2.358 1 38.99 275 GLY A O 1
ATOM 2112 N N . ARG A 1 276 ? -14.187 -18.746 2.82 1 35.8 276 ARG A N 1
ATOM 2113 C CA . ARG A 1 276 ? -14.61 -17.364 2.973 1 34.71 276 ARG A CA 1
ATOM 2114 C C . ARG A 1 276 ? -14.51 -16.937 4.425 1 34.54 276 ARG A C 1
ATOM 2115 O O . ARG A 1 276 ? -14.874 -17.696 5.327 1 35.73 276 ARG A O 1
ATOM 2123 N N . GLN A 1 277 ? -14.032 -15.737 4.655 1 32.52 277 GLN A N 1
ATOM 2124 C CA . GLN A 1 277 ? -13.884 -15.215 6.003 1 31.81 277 GLN A CA 1
ATOM 2125 C C . GLN A 1 277 ? -15.03 -14.308 6.401 1 31.57 277 GLN A C 1
ATOM 2126 O O . GLN A 1 277 ? -15.697 -13.692 5.557 1 32.07 277 GLN A O 1
ATOM 2132 N N . ILE A 1 278 ? -15.249 -14.221 7.702 1 30.39 278 ILE A N 1
ATOM 2133 C CA . ILE A 1 278 ? -16.206 -13.323 8.291 1 30.74 278 ILE A CA 1
ATOM 2134 C C . ILE A 1 278 ? -15.327 -12.477 9.173 1 31.65 278 ILE A C 1
ATOM 2135 O O . ILE A 1 278 ? -14.8 -12.983 10.164 1 32.27 278 ILE A O 1
ATOM 2140 N N . MET A 1 279 ? -15.074 -11.224 8.768 1 31.68 279 MET A N 1
ATOM 2141 C CA . MET A 1 279 ? -14.204 -10.293 9.481 1 32.55 279 MET A CA 1
ATOM 2142 C C . MET A 1 279 ? -12.831 -10.89 9.806 1 34.36 279 MET A C 1
ATOM 2143 O O . MET A 1 279 ? -12.394 -10.847 10.948 1 35.21 279 MET A O 1
ATOM 2148 N N . GLY A 1 280 ? -12.19 -11.478 8.801 1 34.64 280 GLY A N 1
ATOM 2149 C CA . GLY A 1 280 ? -10.861 -12.059 8.968 1 35.36 280 GLY A CA 1
ATOM 2150 C C . GLY A 1 280 ? -10.791 -13.403 9.657 1 35.47 280 GLY A C 1
ATOM 2151 O O . GLY A 1 280 ? -9.707 -13.841 10.044 1 36.07 280 GLY A O 1
ATOM 2152 N N . SER A 1 281 ? -11.916 -14.073 9.791 1 35.27 281 SER A N 1
ATOM 2153 C CA . SER A 1 281 ? -11.927 -15.373 10.44 1 35.92 281 SER A CA 1
ATOM 2154 C C . SER A 1 281 ? -12.804 -16.393 9.784 1 36.06 281 SER A C 1
ATOM 2155 O O . SER A 1 281 ? -13.918 -16.082 9.368 1 35.48 281 SER A O 1
ATOM 2158 N N . CYS A 1 282 ? -12.318 -17.641 9.751 1 36.37 282 CYS A N 1
ATOM 2159 C CA . CYS A 1 282 ? -13.11 -18.782 9.299 1 37.35 282 CYS A CA 1
ATOM 2160 C C . CYS A 1 282 ? -13.542 -19.658 10.495 1 37.2 282 CYS A C 1
ATOM 2161 O O . CYS A 1 282 ? -13.915 -20.807 10.303 1 37.79 282 CYS A O 1
ATOM 2164 N N . SER A 1 283 ? -13.465 -19.131 11.715 1 36.4 283 SER A N 1
ATOM 2165 C CA . SER A 1 283 ? -13.789 -19.841 12.935 1 35.56 283 SER A CA 1
ATOM 2166 C C . SER A 1 283 ? -15.09 -19.317 13.54 1 34.02 283 SER A C 1
ATOM 2167 O O . SER A 1 283 ? -15.584 -18.246 13.162 1 33.42 283 SER A O 1
ATOM 2170 N N . PHE A 1 284 ? -15.62 -20.063 14.507 1 32.81 284 PHE A N 1
ATOM 2171 C CA . PHE A 1 284 ? -16.8 -19.649 15.219 1 33.08 284 PHE A CA 1
ATOM 2172 C C . PHE A 1 284 ? -16.341 -18.713 16.33 1 32.69 284 PHE A C 1
ATOM 2173 O O . PHE A 1 284 ? -16.117 -19.143 17.464 1 33.35 284 PHE A O 1
ATOM 2181 N N . GLU A 1 285 ? -16.144 -17.448 15.975 1 31.31 285 GLU A N 1
ATOM 2182 C CA . GLU A 1 285 ? -15.718 -16.414 16.899 1 31.15 285 GLU A CA 1
ATOM 2183 C C . GLU A 1 285 ? -16.819 -16.17 17.88 1 30.04 285 GLU A C 1
ATOM 2184 O O . GLU A 1 285 ? -17.786 -15.497 17.559 1 31.03 285 GLU A O 1
ATOM 2190 N N . ASP A 1 286 ? -16.699 -16.754 19.059 1 28.53 286 ASP A N 1
ATOM 2191 C CA . ASP A 1 286 ? -17.744 -16.663 20.071 1 27.69 286 ASP A CA 1
ATOM 2192 C C . ASP A 1 286 ? -17.258 -15.981 21.35 1 27.47 286 ASP A C 1
ATOM 2193 O O . ASP A 1 286 ? -17.756 -16.305 22.438 1 28.03 286 ASP A O 1
ATOM 2198 N N . GLU A 1 287 ? -16.273 -15.093 21.243 1 26.59 287 GLU A N 1
ATOM 2199 C CA . GLU A 1 287 ? -15.717 -14.464 22.423 1 28.01 287 GLU A CA 1
ATOM 2200 C C . GLU A 1 287 ? -16.324 -13.124 22.765 1 28.09 287 GLU A C 1
ATOM 2201 O O . GLU A 1 287 ? -16.023 -12.626 23.831 1 29.07 287 GLU A O 1
ATOM 2207 N N . LEU A 1 288 ? -17.166 -12.538 21.903 1 27.52 288 LEU A N 1
ATOM 2208 C CA . LEU A 1 288 ? -17.787 -11.247 22.171 1 27.79 288 LEU A CA 1
ATOM 2209 C C . LEU A 1 288 ? -19.283 -11.413 22.277 1 28.06 288 LEU A C 1
ATOM 2210 O O . LEU A 1 288 ? -19.909 -12.028 21.417 1 28.35 288 LEU A O 1
ATOM 2215 N N . THR A 1 289 ? -19.87 -10.812 23.296 1 27.64 289 THR A N 1
ATOM 2216 C CA . THR A 1 289 ? -21.303 -10.91 23.525 1 27.95 289 THR A CA 1
ATOM 2217 C C . THR A 1 289 ? -22.054 -9.965 22.603 1 28.43 289 THR A C 1
ATOM 2218 O O . THR A 1 289 ? -21.457 -8.992 22.105 1 28.38 289 THR A O 1
ATOM 2222 N N . PRO A 1 290 ? -23.398 -10.11 22.496 1 28.5 290 PRO A N 1
ATOM 2223 C CA . PRO A 1 290 ? -24.167 -9.116 21.74 1 28.55 290 PRO A CA 1
ATOM 2224 C C . PRO A 1 290 ? -23.902 -7.685 22.231 1 29.45 290 PRO A C 1
ATOM 2225 O O . PRO A 1 290 ? -23.733 -6.791 21.414 1 29.23 290 PRO A O 1
ATOM 2229 N N . SER A 1 291 ? -23.799 -7.482 23.556 1 30.17 291 SER A N 1
ATOM 2230 C CA . SER A 1 291 ? -23.512 -6.159 24.131 1 31.03 291 SER A CA 1
ATOM 2231 C C . SER A 1 291 ? -22.151 -5.631 23.763 1 30.51 291 SER A C 1
ATOM 2232 O O . SER A 1 291 ? -22.007 -4.431 23.552 1 30.96 291 SER A O 1
ATOM 2235 N N . ASP A 1 292 ? -21.148 -6.517 23.695 1 29.78 292 ASP A N 1
ATOM 2236 C CA . ASP A 1 292 ? -19.794 -6.137 23.323 1 29.29 292 ASP A CA 1
ATOM 2237 C C . ASP A 1 292 ? -19.766 -5.597 21.902 1 30.14 292 ASP A C 1
ATOM 2238 O O . ASP A 1 292 ? -19.189 -4.532 21.67 1 30.81 292 ASP A O 1
ATOM 2243 N N . VAL A 1 293 ? -20.374 -6.322 20.947 1 29.67 293 VAL A N 1
ATOM 2244 C CA . VAL A 1 293 ? -20.363 -5.866 19.565 1 29.78 293 VAL A CA 1
ATOM 2245 C C . VAL A 1 293 ? -21.254 -4.639 19.399 1 29.66 293 VAL A C 1
ATOM 2246 O O . VAL A 1 293 ? -20.876 -3.713 18.697 1 29.78 293 VAL A O 1
ATOM 2250 N N . TYR A 1 294 ? -22.378 -4.576 20.116 1 28.92 294 TYR A N 1
ATOM 2251 C CA . TYR A 1 294 ? -23.306 -3.458 20.046 1 29.15 294 TYR A CA 1
ATOM 2252 C C . TYR A 1 294 ? -22.615 -2.147 20.403 1 30.2 294 TYR A C 1
ATOM 2253 O O . TYR A 1 294 ? -22.821 -1.161 19.718 1 30.58 294 TYR A O 1
ATOM 2262 N N . GLN A 1 295 ? -21.696 -2.171 21.391 1 30.3 295 GLN A N 1
ATOM 2263 C CA . GLN A 1 295 ? -20.933 -0.993 21.762 1 30.52 295 GLN A CA 1
ATOM 2264 C C . GLN A 1 295 ? -19.947 -0.537 20.67 1 30.9 295 GLN A C 1
ATOM 2265 O O . GLN A 1 295 ? -19.523 0.619 20.668 1 31.97 295 GLN A O 1
ATOM 2271 N N . GLN A 1 296 ? -19.613 -1.411 19.732 1 29.1 296 GLN A N 1
ATOM 2272 C CA . GLN A 1 296 ? -18.729 -1.073 18.617 1 28.89 296 GLN A CA 1
ATOM 2273 C C . GLN A 1 296 ? -19.469 -0.886 17.285 1 29.53 296 GLN A C 1
ATOM 2274 O O . GLN A 1 296 ? -18.838 -0.844 16.235 1 29.65 296 GLN A O 1
ATOM 2280 N N . LEU A 1 297 ? -20.803 -0.833 17.315 1 30.32 297 LEU A N 1
ATOM 2281 C CA . LEU A 1 297 ? -21.592 -0.677 16.111 1 31.87 297 LEU A CA 1
ATOM 2282 C C . LEU A 1 297 ? -22.427 0.591 16.16 1 34.09 297 LEU A C 1
ATOM 2283 O O . LEU A 1 297 ? -22.708 1.12 17.226 1 33.4 297 LEU A O 1
ATOM 2288 N N . ALA A 1 298 ? -22.819 1.082 14.99 1 36.48 298 ALA A N 1
ATOM 2289 C CA . ALA A 1 298 ? -23.677 2.258 14.902 1 39.56 298 ALA A CA 1
ATOM 2290 C C . ALA A 1 298 ? -24.738 2.046 13.835 1 41.71 298 ALA A C 1
ATOM 2291 O O . ALA A 1 298 ? -25.742 2.758 13.854 1 43.27 298 ALA A O 1
ATOM 2293 N N . SER B 1 1 ? -17.672 -65.188 13.982 1 28.32 1 SER B N 1
ATOM 2294 C CA . SER B 1 1 ? -17.647 -63.771 13.644 1 28.03 1 SER B CA 1
ATOM 2295 C C . SER B 1 1 ? -18.862 -63.031 14.239 1 27.68 1 SER B C 1
ATOM 2296 O O . SER B 1 1 ? -19.73 -63.646 14.851 1 28 1 SER B O 1
ATOM 2299 N N . GLY B 1 2 ? -18.916 -61.729 14.027 1 26.68 2 GLY B N 1
ATOM 2300 C CA . GLY B 1 2 ? -19.946 -60.881 14.573 1 26.56 2 GLY B CA 1
ATOM 2301 C C . GLY B 1 2 ? -19.395 -60.21 15.809 1 26.89 2 GLY B C 1
ATOM 2302 O O . GLY B 1 2 ? -18.566 -60.798 16.521 1 27.55 2 GLY B O 1
ATOM 2303 N N . ILE B 1 3 ? -19.819 -58.974 16.068 1 25.91 3 ILE B N 1
ATOM 2304 C CA . ILE B 1 3 ? -19.386 -58.275 17.268 1 25.88 3 ILE B CA 1
ATOM 2305 C C . ILE B 1 3 ? -20.639 -57.731 17.958 1 27.56 3 ILE B C 1
ATOM 2306 O O . ILE B 1 3 ? -21.428 -57.033 17.318 1 27.87 3 ILE B O 1
ATOM 2311 N N . VAL B 1 4 ? -20.839 -58.049 19.251 1 27.53 4 VAL B N 1
ATOM 2312 C CA . VAL B 1 4 ? -21.988 -57.538 19.986 1 28.09 4 VAL B CA 1
ATOM 2313 C C . VAL B 1 4 ? -21.531 -57.039 21.374 1 28.35 4 VAL B C 1
ATOM 2314 O O . VAL B 1 4 ? -20.427 -57.356 21.815 1 29.43 4 VAL B O 1
ATOM 2318 N N . LYS B 1 5 ? -22.381 -56.298 22.074 1 27.09 5 LYS B N 1
ATOM 2319 C CA . LYS B 1 5 ? -22.111 -55.889 23.438 1 27.62 5 LYS B CA 1
ATOM 2320 C C . LYS B 1 5 ? -22.533 -57.064 24.291 1 28.85 5 LYS B C 1
ATOM 2321 O O . LYS B 1 5 ? -23.703 -57.441 24.305 1 29.38 5 LYS B O 1
ATOM 2327 N N . MET B 1 6 ? -21.57 -57.705 24.907 1 29.19 6 MET B N 1
ATOM 2328 C CA . MET B 1 6 ? -21.839 -58.872 25.725 1 30.31 6 MET B CA 1
ATOM 2329 C C . MET B 1 6 ? -21.841 -58.511 27.185 1 30.01 6 MET B C 1
ATOM 2330 O O . MET B 1 6 ? -21.018 -57.717 27.629 1 30.3 6 MET B O 1
ATOM 2335 N N . VAL B 1 7 ? -22.804 -59.045 27.927 1 29.43 7 VAL B N 1
ATOM 2336 C CA . VAL B 1 7 ? -22.847 -58.844 29.366 1 29.53 7 VAL B CA 1
ATOM 2337 C C . VAL B 1 7 ? -22.26 -60.072 30.043 1 29.13 7 VAL B C 1
ATOM 2338 O O . VAL B 1 7 ? -22.278 -61.204 29.493 1 28.47 7 VAL B O 1
ATOM 2342 N N . ASN B 1 8 ? -21.721 -59.859 31.237 1 28.25 8 ASN B N 1
ATOM 2343 C CA . ASN B 1 8 ? -21.212 -60.957 32.035 1 28.17 8 ASN B CA 1
ATOM 2344 C C . ASN B 1 8 ? -22.41 -61.759 32.524 1 28.3 8 ASN B C 1
ATOM 2345 O O . ASN B 1 8 ? -23.46 -61.17 32.799 1 28.26 8 ASN B O 1
ATOM 2350 N N . PRO B 1 9 ? -22.263 -63.079 32.749 1 27.8 9 PRO B N 1
ATOM 2351 C CA . PRO B 1 9 ? -23.347 -63.83 33.4 1 28.23 9 PRO B CA 1
ATOM 2352 C C . PRO B 1 9 ? -23.744 -63.166 34.736 1 28.73 9 PRO B C 1
ATOM 2353 O O . PRO B 1 9 ? -22.92 -62.509 35.363 1 29.5 9 PRO B O 1
ATOM 2357 N N . THR B 1 10 ? -25.004 -63.282 35.135 1 28.29 10 THR B N 1
ATOM 2358 C CA . THR B 1 10 ? -25.525 -62.592 36.311 1 28.89 10 THR B CA 1
ATOM 2359 C C . THR B 1 10 ? -25.715 -63.476 37.547 1 29.26 10 THR B C 1
ATOM 2360 O O . THR B 1 10 ? -26.037 -62.951 38.619 1 28.92 10 THR B O 1
ATOM 2364 N N . SER B 1 11 ? -25.516 -64.8 37.419 1 28.81 11 SER B N 1
ATOM 2365 C CA . SER B 1 11 ? -25.751 -65.703 38.542 1 29.72 11 SER B CA 1
ATOM 2366 C C . SER B 1 11 ? -25.058 -65.361 39.84 1 30.31 11 SER B C 1
ATOM 2367 O O . SER B 1 11 ? -25.63 -65.662 40.89 1 30.91 11 SER B O 1
ATOM 2370 N N . LYS B 1 12 ? -23.83 -64.811 39.809 1 30.13 12 LYS B N 1
ATOM 2371 C CA . LYS B 1 12 ? -23.137 -64.475 41.05 1 30.66 12 LYS B CA 1
ATOM 2372 C C . LYS B 1 12 ? -23.703 -63.205 41.713 1 30.98 12 LYS B C 1
ATOM 2373 O O . LYS B 1 12 ? -23.556 -63.037 42.925 1 31.88 12 LYS B O 1
ATOM 2379 N N . VAL B 1 13 ? -24.325 -62.31 40.935 1 29.39 13 VAL B N 1
ATOM 2380 C CA . VAL B 1 13 ? -24.811 -61.051 41.469 1 29.11 13 VAL B CA 1
ATOM 2381 C C . VAL B 1 13 ? -26.286 -61.079 41.848 1 29.71 13 VAL B C 1
ATOM 2382 O O . VAL B 1 13 ? -26.666 -60.415 42.806 1 31.04 13 VAL B O 1
ATOM 2386 N N . GLU B 1 14 ? -27.118 -61.841 41.13 1 29.28 14 GLU B N 1
ATOM 2387 C CA . GLU B 1 14 ? -28.547 -61.937 41.448 1 29.59 14 GLU B CA 1
ATOM 2388 C C . GLU B 1 14 ? -28.859 -62.252 42.9 1 30.14 14 GLU B C 1
ATOM 2389 O O . GLU B 1 14 ? -29.726 -61.581 43.441 1 31.27 14 GLU B O 1
ATOM 2395 N N . PRO B 1 15 ? -28.182 -63.214 43.587 1 29.76 15 PRO B N 1
ATOM 2396 C CA . PRO B 1 15 ? -28.527 -63.482 44.994 1 29.86 15 PRO B CA 1
ATOM 2397 C C . PRO B 1 15 ? -28.102 -62.415 45.982 1 30.06 15 PRO B C 1
ATOM 2398 O O . PRO B 1 15 ? -28.263 -62.617 47.187 1 30.93 15 PRO B O 1
ATOM 2402 N N . CYS B 1 16 ? -27.511 -61.317 45.496 1 29.16 16 CYS B N 1
ATOM 2403 C CA . CYS B 1 16 ? -27.086 -60.227 46.352 1 29.75 16 CYS B CA 1
ATOM 2404 C C . CYS B 1 16 ? -28.028 -59.021 46.252 1 29.22 16 CYS B C 1
ATOM 2405 O O . CYS B 1 16 ? -27.845 -58.079 46.998 1 29.76 16 CYS B O 1
ATOM 2408 N N . VAL B 1 17 ? -28.958 -59.008 45.302 1 28.06 17 VAL B N 1
ATOM 2409 C CA . VAL B 1 17 ? -29.85 -57.886 45.114 1 27.83 17 VAL B CA 1
ATOM 2410 C C . VAL B 1 17 ? -30.946 -57.894 46.145 1 27.37 17 VAL B C 1
ATOM 2411 O O . VAL B 1 17 ? -31.614 -58.889 46.316 1 26.49 17 VAL B O 1
ATOM 2415 N N . VAL B 1 18 ? -31.069 -56.804 46.887 1 27.96 18 VAL B N 1
ATOM 2416 C CA . VAL B 1 18 ? -32.082 -56.655 47.919 1 28.99 18 VAL B CA 1
ATOM 2417 C C . VAL B 1 18 ? -32.819 -55.333 47.687 1 30.14 18 VAL B C 1
ATOM 2418 O O . VAL B 1 18 ? -32.421 -54.503 46.862 1 29.33 18 VAL B O 1
ATOM 2422 N N . SER B 1 19 ? -33.914 -55.168 48.379 1 31.2 19 SER B N 1
ATOM 2423 C CA . SER B 1 19 ? -34.74 -53.988 48.382 1 33.66 19 SER B CA 1
ATOM 2424 C C . SER B 1 19 ? -34.425 -53.275 49.714 1 34.26 19 SER B C 1
ATOM 2425 O O . SER B 1 19 ? -34.234 -53.931 50.727 1 33.61 19 SER B O 1
ATOM 2428 N N . VAL B 1 20 ? -34.321 -51.942 49.709 1 35.04 20 VAL B N 1
ATOM 2429 C CA . VAL B 1 20 ? -34.09 -51.179 50.934 1 35.82 20 VAL B CA 1
ATOM 2430 C C . VAL B 1 20 ? -35.175 -50.13 51.029 1 37.8 20 VAL B C 1
ATOM 2431 O O . VAL B 1 20 ? -35.363 -49.351 50.096 1 37.96 20 VAL B O 1
ATOM 2435 N N . THR B 1 21 ? -35.931 -50.136 52.13 1 39.46 21 THR B N 1
ATOM 2436 C CA . THR B 1 21 ? -37.02 -49.193 52.31 1 41.25 21 THR B CA 1
ATOM 2437 C C . THR B 1 21 ? -36.829 -48.356 53.561 1 42.93 21 THR B C 1
ATOM 2438 O O . THR B 1 21 ? -36.461 -48.869 54.615 1 42.75 21 THR B O 1
ATOM 2442 N N . TYR B 1 22 ? -37.08 -47.056 53.426 1 43.92 22 TYR B N 1
ATOM 2443 C CA . TYR B 1 22 ? -37.123 -46.099 54.513 1 45.43 22 TYR B CA 1
ATOM 2444 C C . TYR B 1 22 ? -38.352 -45.265 54.208 1 46.2 22 TYR B C 1
ATOM 2445 O O . TYR B 1 22 ? -38.476 -44.725 53.107 1 46.3 22 TYR B O 1
ATOM 2454 N N . GLY B 1 23 ? -39.282 -45.199 55.155 1 46.56 23 GLY B N 1
ATOM 2455 C CA . GLY B 1 23 ? -40.518 -44.452 54.973 1 46.99 23 GLY B CA 1
ATOM 2456 C C . GLY B 1 23 ? -41.298 -44.927 53.764 1 47.17 23 GLY B C 1
ATOM 2457 O O . GLY B 1 23 ? -41.536 -46.127 53.607 1 47.44 23 GLY B O 1
ATOM 2458 N N . ASN B 1 24 ? -41.61 -44.008 52.863 1 46.87 24 ASN B N 1
ATOM 2459 C CA . ASN B 1 24 ? -42.312 -44.363 51.635 1 47.52 24 ASN B CA 1
ATOM 2460 C C . ASN B 1 24 ? -41.342 -44.656 50.454 1 46.66 24 ASN B C 1
ATOM 2461 O O . ASN B 1 24 ? -41.803 -45.006 49.377 1 47.35 24 ASN B O 1
ATOM 2463 N N . MET B 1 25 ? -40.018 -44.501 50.654 1 44.85 25 MET B N 1
ATOM 2464 C CA . MET B 1 25 ? -39.031 -44.705 49.596 1 42.94 25 MET B CA 1
ATOM 2465 C C . MET B 1 25 ? -38.413 -46.102 49.569 1 40.36 25 MET B C 1
ATOM 2466 O O . MET B 1 25 ? -37.83 -46.552 50.551 1 39.9 25 MET B O 1
ATOM 2468 N N . THR B 1 26 ? -38.49 -46.757 48.418 1 38.84 26 THR B N 1
ATOM 2469 C CA . THR B 1 26 ? -37.863 -48.053 48.225 1 37.6 26 THR B CA 1
ATOM 2470 C C . THR B 1 26 ? -36.856 -47.976 47.082 1 37.06 26 THR B C 1
ATOM 2471 O O . THR B 1 26 ? -37.199 -47.541 45.975 1 37.4 26 THR B O 1
ATOM 2475 N N . LEU B 1 27 ? -35.615 -48.398 47.341 1 35.66 27 LEU B N 1
ATOM 2476 C CA . LEU B 1 27 ? -34.63 -48.502 46.267 1 34.86 27 LEU B CA 1
ATOM 2477 C C . LEU B 1 27 ? -33.89 -49.867 46.384 1 32.91 27 LEU B C 1
ATOM 2478 O O . LEU B 1 27 ? -34.337 -50.724 47.149 1 32.22 27 LEU B O 1
ATOM 2483 N N . ASN B 1 28 ? -32.863 -50.111 45.57 1 31.49 28 ASN B N 1
ATOM 2484 C CA . ASN B 1 28 ? -32.159 -51.386 45.613 1 30.99 28 ASN B CA 1
ATOM 2485 C C . ASN B 1 28 ? -30.904 -51.298 46.441 1 30.25 28 ASN B C 1
ATOM 2486 O O . ASN B 1 28 ? -30.341 -50.223 46.646 1 30.21 28 ASN B O 1
ATOM 2491 N N . GLY B 1 29 ? -30.49 -52.444 46.932 1 29.48 29 GLY B N 1
ATOM 2492 C CA . GLY B 1 29 ? -29.271 -52.591 47.701 1 28.92 29 GLY B CA 1
ATOM 2493 C C . GLY B 1 29 ? -28.49 -53.809 47.251 1 27.94 29 GLY B C 1
ATOM 2494 O O . GLY B 1 29 ? -28.977 -54.632 46.46 1 27.42 29 GLY B O 1
ATOM 2495 N N . LEU B 1 30 ? -27.27 -53.927 47.745 1 27.04 30 LEU B N 1
ATOM 2496 C CA . LEU B 1 30 ? -26.413 -55.044 47.437 1 26.86 30 LEU B CA 1
ATOM 2497 C C . LEU B 1 30 ? -26.027 -55.658 48.779 1 27.74 30 LEU B C 1
ATOM 2498 O O . LEU B 1 30 ? -25.435 -54.994 49.617 1 27.74 30 LEU B O 1
ATOM 2503 N N . TRP B 1 31 ? -26.415 -56.904 48.99 1 27.97 31 TRP B N 1
ATOM 2504 C CA . TRP B 1 31 ? -26.184 -57.664 50.21 1 28.69 31 TRP B CA 1
ATOM 2505 C C . TRP B 1 31 ? -24.981 -58.578 50.027 1 29.32 31 TRP B C 1
ATOM 2506 O O . TRP B 1 31 ? -25.04 -59.573 49.306 1 27.93 31 TRP B O 1
ATOM 2517 N N . LEU B 1 32 ? -23.88 -58.22 50.668 1 30.99 32 LEU B N 1
ATOM 2518 C CA . LEU B 1 32 ? -22.622 -58.988 50.608 1 32.03 32 LEU B CA 1
ATOM 2519 C C . LEU B 1 32 ? -22.24 -59.263 52.048 1 32.83 32 LEU B C 1
ATOM 2520 O O . LEU B 1 32 ? -22.218 -58.33 52.854 1 33.32 32 LEU B O 1
ATOM 2525 N N . ASP B 1 33 ? -22.007 -60.537 52.411 1 32.87 33 ASP B N 1
ATOM 2526 C CA . ASP B 1 33 ? -21.727 -60.912 53.803 1 33.65 33 ASP B CA 1
ATOM 2527 C C . ASP B 1 33 ? -22.925 -60.44 54.704 1 33.73 33 ASP B C 1
ATOM 2528 O O . ASP B 1 33 ? -24.064 -60.687 54.327 1 34.2 33 ASP B O 1
ATOM 2533 N N . ASP B 1 34 ? -22.689 -59.694 55.767 1 33.89 34 ASP B N 1
ATOM 2534 C CA . ASP B 1 34 ? -23.739 -59.131 56.607 1 35.03 34 ASP B CA 1
ATOM 2535 C C . ASP B 1 34 ? -23.914 -57.623 56.328 1 35.54 34 ASP B C 1
ATOM 2536 O O . ASP B 1 34 ? -24.379 -56.897 57.198 1 35.95 34 ASP B O 1
ATOM 2541 N N . LYS B 1 35 ? -23.51 -57.14 55.137 1 35.42 35 LYS B N 1
ATOM 2542 C CA . LYS B 1 35 ? -23.611 -55.727 54.808 1 35.56 35 LYS B CA 1
ATOM 2543 C C . LYS B 1 35 ? -24.56 -55.516 53.653 1 35.45 35 LYS B C 1
ATOM 2544 O O . LYS B 1 35 ? -24.567 -56.296 52.7 1 35.67 35 LYS B O 1
ATOM 2550 N N . VAL B 1 36 ? -25.326 -54.427 53.714 1 34.36 36 VAL B N 1
ATOM 2551 C CA . VAL B 1 36 ? -26.219 -54.033 52.652 1 33.62 36 VAL B CA 1
ATOM 2552 C C . VAL B 1 36 ? -25.836 -52.63 52.219 1 32.85 36 VAL B C 1
ATOM 2553 O O . VAL B 1 36 ? -25.914 -51.687 52.996 1 32.02 36 VAL B O 1
ATOM 2557 N N . TYR B 1 37 ? -25.373 -52.502 50.983 1 32.76 37 TYR B N 1
ATOM 2558 C CA . TYR B 1 37 ? -24.958 -51.227 50.427 1 32.95 37 TYR B CA 1
ATOM 2559 C C . TYR B 1 37 ? -26.108 -50.661 49.624 1 32.42 37 TYR B C 1
ATOM 2560 O O . TYR B 1 37 ? -26.708 -51.382 48.855 1 32.15 37 TYR B O 1
ATOM 2569 N N . CYS B 1 38 ? -26.422 -49.383 49.798 1 32.57 38 CYS B N 1
ATOM 2570 C CA . CYS B 1 38 ? -27.487 -48.742 49.04 1 33.43 38 CYS B CA 1
ATOM 2571 C C . CYS B 1 38 ? -27.266 -47.221 48.982 1 34 38 CYS B C 1
ATOM 2572 O O . CYS B 1 38 ? -26.529 -46.701 49.791 1 34.07 38 CYS B O 1
ATOM 2575 N N . PRO B 1 39 ? -27.87 -46.488 48.035 1 34.46 39 PRO B N 1
ATOM 2576 C CA . PRO B 1 39 ? -27.707 -45.029 48.013 1 34.7 39 PRO B CA 1
ATOM 2577 C C . PRO B 1 39 ? -28.283 -44.376 49.279 1 35.82 39 PRO B C 1
ATOM 2578 O O . PRO B 1 39 ? -29.327 -44.806 49.773 1 36.52 39 PRO B O 1
ATOM 2582 N N . ARG B 1 40 ? -27.615 -43.353 49.808 1 35.71 40 ARG B N 1
ATOM 2583 C CA . ARG B 1 40 ? -28.091 -42.68 51.016 1 37.02 40 ARG B CA 1
ATOM 2584 C C . ARG B 1 40 ? -29.342 -41.808 50.771 1 39.57 40 ARG B C 1
ATOM 2585 O O . ARG B 1 40 ? -30.039 -41.505 51.741 1 40.44 40 ARG B O 1
ATOM 2593 N N . HIS B 1 41 ? -29.677 -41.465 49.502 1 40.4 41 HIS B N 1
ATOM 2594 C CA . HIS B 1 41 ? -30.862 -40.647 49.254 1 42.47 41 HIS B CA 1
ATOM 2595 C C . HIS B 1 41 ? -32.178 -41.37 49.597 1 45.76 41 HIS B C 1
ATOM 2596 O O . HIS B 1 41 ? -33.231 -40.725 49.58 1 46.8 41 HIS B O 1
ATOM 2603 N N . VAL B 1 42 ? -32.125 -42.666 49.991 1 46.77 42 VAL B N 1
ATOM 2604 C CA . VAL B 1 42 ? -33.294 -43.407 50.442 1 48.44 42 VAL B CA 1
ATOM 2605 C C . VAL B 1 42 ? -33.929 -42.7 51.673 1 51.74 42 VAL B C 1
ATOM 2606 O O . VAL B 1 42 ? -35.153 -42.717 51.833 1 52.13 42 VAL B O 1
ATOM 2610 N N . ILE B 1 43 ? -33.097 -42.033 52.511 1 53.52 43 ILE B N 1
ATOM 2611 C CA . ILE B 1 43 ? -33.557 -41.346 53.709 1 55.61 43 ILE B CA 1
ATOM 2612 C C . ILE B 1 43 ? -33.967 -39.895 53.465 1 59.12 43 ILE B C 1
ATOM 2613 O O . ILE B 1 43 ? -34.689 -39.335 54.288 1 59.24 43 ILE B O 1
ATOM 2618 N N . CYS B 1 44 ? -33.45 -39.26 52.401 1 61.91 44 CYS B N 1
ATOM 2619 C CA . CYS B 1 44 ? -33.673 -37.837 52.214 1 65.24 44 CYS B CA 1
ATOM 2620 C C . CYS B 1 44 ? -35.061 -37.503 51.72 1 68.23 44 CYS B C 1
ATOM 2621 O O . CYS B 1 44 ? -35.585 -38.135 50.795 1 68.64 44 CYS B O 1
ATOM 2624 N N . SER B 1 45 ? -35.674 -36.517 52.409 1 69.87 45 SER B N 1
ATOM 2625 C CA . SER B 1 45 ? -36.996 -35.996 52.101 1 71.62 45 SER B CA 1
ATOM 2626 C C . SER B 1 45 ? -36.873 -35.29 50.767 1 72.79 45 SER B C 1
ATOM 2627 O O . SER B 1 45 ? -36.186 -34.26 50.686 1 73.21 45 SER B O 1
ATOM 2629 N N . ALA B 1 46 ? -37.487 -35.873 49.702 1 73.08 46 ALA B N 1
ATOM 2630 C CA . ALA B 1 46 ? -37.452 -35.322 48.338 1 73.54 46 ALA B CA 1
ATOM 2631 C C . ALA B 1 46 ? -37.905 -33.879 48.325 1 73.87 46 ALA B C 1
ATOM 2632 O O . ALA B 1 46 ? -38.621 -33.448 49.24 1 74.02 46 ALA B O 1
ATOM 2634 N N . SER B 1 47 ? -37.435 -33.113 47.336 1 73.46 47 SER B N 1
ATOM 2635 C CA . SER B 1 47 ? -37.769 -31.71 47.239 1 73.07 47 SER B CA 1
ATOM 2636 C C . SER B 1 47 ? -36.864 -30.89 48.167 1 72.93 47 SER B C 1
ATOM 2637 O O . SER B 1 47 ? -36.219 -29.973 47.675 1 72.8 47 SER B O 1
ATOM 2640 N N . ASP B 1 48 ? -36.725 -31.256 49.473 1 72.84 48 ASP B N 1
ATOM 2641 C CA . ASP B 1 48 ? -35.725 -30.566 50.312 1 73.16 48 ASP B CA 1
ATOM 2642 C C . ASP B 1 48 ? -34.302 -30.885 49.842 1 74.12 48 ASP B C 1
ATOM 2643 O O . ASP B 1 48 ? -33.36 -30.283 50.336 1 74.67 48 ASP B O 1
ATOM 2648 N N . MET B 1 49 ? -34.149 -31.821 48.88 1 74.35 49 MET B N 1
ATOM 2649 C CA . MET B 1 49 ? -32.913 -32.169 48.203 1 74.81 49 MET B CA 1
ATOM 2650 C C . MET B 1 49 ? -32.599 -30.927 47.365 1 75.53 49 MET B C 1
ATOM 2651 O O . MET B 1 49 ? -33.499 -30.309 46.796 1 76.22 49 MET B O 1
ATOM 2654 N N . THR B 1 50 ? -31.334 -30.523 47.382 1 74.94 50 THR B N 1
ATOM 2655 C CA . THR B 1 50 ? -30.62 -29.322 46.916 1 74.33 50 THR B CA 1
ATOM 2656 C C . THR B 1 50 ? -29.92 -29.107 48.229 1 73.41 50 THR B C 1
ATOM 2657 O O . THR B 1 50 ? -30.595 -28.8 49.208 1 73.28 50 THR B O 1
ATOM 2661 N N . ASN B 1 51 ? -28.621 -29.411 48.322 1 72.47 51 ASN B N 1
ATOM 2662 C CA . ASN B 1 51 ? -27.905 -29.356 49.6 1 71.28 51 ASN B CA 1
ATOM 2663 C C . ASN B 1 51 ? -28.648 -30.104 50.749 1 69.74 51 ASN B C 1
ATOM 2664 O O . ASN B 1 51 ? -28.931 -29.488 51.776 1 69.92 51 ASN B O 1
ATOM 2666 N N . PRO B 1 52 ? -29.078 -31.377 50.554 1 68.19 52 PRO B N 1
ATOM 2667 C CA . PRO B 1 52 ? -29.772 -32.078 51.65 1 67.11 52 PRO B CA 1
ATOM 2668 C C . PRO B 1 52 ? -28.806 -32.327 52.802 1 65.62 52 PRO B C 1
ATOM 2669 O O . PRO B 1 52 ? -27.651 -32.66 52.564 1 65.45 52 PRO B O 1
ATOM 2673 N N . ASP B 1 53 ? -29.249 -32.099 54.041 1 64.55 53 ASP B N 1
ATOM 2674 C CA . ASP B 1 53 ? -28.391 -32.295 55.207 1 64.03 53 ASP B CA 1
ATOM 2675 C C . ASP B 1 53 ? -28.482 -33.745 55.659 1 63.21 53 ASP B C 1
ATOM 2676 O O . ASP B 1 53 ? -29.199 -34.046 56.613 1 63 53 ASP B O 1
ATOM 2681 N N . TYR B 1 54 ? -27.744 -34.64 54.98 1 62.64 54 TYR B N 1
ATOM 2682 C CA . TYR B 1 54 ? -27.756 -36.068 55.277 1 62.54 54 TYR B CA 1
ATOM 2683 C C . TYR B 1 54 ? -27.322 -36.398 56.7 1 63.47 54 TYR B C 1
ATOM 2684 O O . TYR B 1 54 ? -27.887 -37.318 57.292 1 63.22 54 TYR B O 1
ATOM 2693 N N . THR B 1 55 ? -26.381 -35.618 57.279 1 64.33 55 THR B N 1
ATOM 2694 C CA . THR B 1 55 ? -25.935 -35.857 58.654 1 65.78 55 THR B CA 1
ATOM 2695 C C . THR B 1 55 ? -27.039 -35.52 59.661 1 66.6 55 THR B C 1
ATOM 2696 O O . THR B 1 55 ? -27.235 -36.265 60.616 1 66.74 55 THR B O 1
ATOM 2700 N N . ASN B 1 56 ? -27.789 -34.431 59.425 1 66.92 56 ASN B N 1
ATOM 2701 C CA . ASN B 1 56 ? -28.915 -34.059 60.292 1 67.56 56 ASN B CA 1
ATOM 2702 C C . ASN B 1 56 ? -30.072 -35.055 60.12 1 66.98 56 ASN B C 1
ATOM 2703 O O . ASN B 1 56 ? -30.756 -35.386 61.088 1 66.88 56 ASN B O 1
ATOM 2708 N N . LEU B 1 57 ? -30.286 -35.528 58.883 1 66.49 57 LEU B N 1
ATOM 2709 C CA . LEU B 1 57 ? -31.304 -36.523 58.562 1 66.45 57 LEU B CA 1
ATOM 2710 C C . LEU B 1 57 ? -30.982 -37.854 59.245 1 66.28 57 LEU B C 1
ATOM 2711 O O . LEU B 1 57 ? -31.904 -38.542 59.664 1 66.69 57 LEU B O 1
ATOM 2716 N N . LEU B 1 58 ? -29.691 -38.211 59.378 1 65.7 58 LEU B N 1
ATOM 2717 C CA . LEU B 1 58 ? -29.279 -39.452 60.034 1 66.4 58 LEU B CA 1
ATOM 2718 C C . LEU B 1 58 ? -29.503 -39.464 61.541 1 66.58 58 LEU B C 1
ATOM 2719 O O . LEU B 1 58 ? -29.554 -40.545 62.133 1 66.69 58 LEU B O 1
ATOM 2724 N N . CYS B 1 59 ? -29.594 -38.281 62.171 1 66.3 59 CYS B N 1
ATOM 2725 C CA . CYS B 1 59 ? -29.857 -38.183 63.612 1 66.42 59 CYS B CA 1
ATOM 2726 C C . CYS B 1 59 ? -31.25 -38.721 63.926 1 65.27 59 CYS B C 1
ATOM 2727 O O . CYS B 1 59 ? -31.444 -39.389 64.936 1 65.74 59 CYS B O 1
ATOM 2730 N N . ARG B 1 60 ? -32.222 -38.426 63.057 1 63.78 60 ARG B N 1
ATOM 2731 C CA . ARG B 1 60 ? -33.596 -38.885 63.219 1 62.66 60 ARG B CA 1
ATOM 2732 C C . ARG B 1 60 ? -33.829 -40.323 62.684 1 60.93 60 ARG B C 1
ATOM 2733 O O . ARG B 1 60 ? -34.967 -40.792 62.695 1 60.76 60 ARG B O 1
ATOM 2735 N N . VAL B 1 61 ? -32.769 -41.009 62.211 1 59.43 61 VAL B N 1
ATOM 2736 C CA . VAL B 1 61 ? -32.866 -42.36 61.641 1 58.48 61 VAL B CA 1
ATOM 2737 C C . VAL B 1 61 ? -32.42 -43.424 62.626 1 57.05 61 VAL B C 1
ATOM 2738 O O . VAL B 1 61 ? -31.368 -43.297 63.246 1 57.03 61 VAL B O 1
ATOM 2742 N N . THR B 1 62 ? -33.221 -44.477 62.753 1 55.67 62 THR B N 1
ATOM 2743 C CA . THR B 1 62 ? -32.953 -45.639 63.596 1 55.17 62 THR B CA 1
ATOM 2744 C C . THR B 1 62 ? -32.824 -46.868 62.672 1 54.29 62 THR B C 1
ATOM 2745 O O . THR B 1 62 ? -33.422 -46.885 61.594 1 54.12 62 THR B O 1
ATOM 2749 N N . SER B 1 63 ? -32.083 -47.908 63.099 1 53.3 63 SER B N 1
ATOM 2750 C CA . SER B 1 63 ? -31.922 -49.147 62.333 1 52.5 63 SER B CA 1
ATOM 2751 C C . SER B 1 63 ? -33.257 -49.783 61.997 1 52.04 63 SER B C 1
ATOM 2752 O O . SER B 1 63 ? -33.42 -50.3 60.898 1 52.04 63 SER B O 1
ATOM 2755 N N . SER B 1 64 ? -34.22 -49.711 62.928 1 51.78 64 SER B N 1
ATOM 2756 C CA . SER B 1 64 ? -35.572 -50.258 62.752 1 52.04 64 SER B CA 1
ATOM 2757 C C . SER B 1 64 ? -36.368 -49.555 61.639 1 51.91 64 SER B C 1
ATOM 2758 O O . SER B 1 64 ? -37.349 -50.111 61.154 1 52.54 64 SER B O 1
ATOM 2761 N N . ASP B 1 65 ? -35.957 -48.336 61.236 1 51.14 65 ASP B N 1
ATOM 2762 C CA . ASP B 1 65 ? -36.628 -47.613 60.152 1 50.9 65 ASP B CA 1
ATOM 2763 C C . ASP B 1 65 ? -36.367 -48.264 58.779 1 49.7 65 ASP B C 1
ATOM 2764 O O . ASP B 1 65 ? -37.127 -48.02 57.841 1 49.81 65 ASP B O 1
ATOM 2769 N N . PHE B 1 66 ? -35.312 -49.095 58.661 1 48.12 66 PHE B N 1
ATOM 2770 C CA . PHE B 1 66 ? -34.992 -49.762 57.406 1 47.31 66 PHE B CA 1
ATOM 2771 C C . PHE B 1 66 ? -35.648 -51.12 57.281 1 46.34 66 PHE B C 1
ATOM 2772 O O . PHE B 1 66 ? -35.584 -51.925 58.196 1 46.74 66 PHE B O 1
ATOM 2780 N N . THR B 1 67 ? -36.251 -51.382 56.131 1 45.36 67 THR B N 1
ATOM 2781 C CA . THR B 1 67 ? -36.826 -52.68 55.816 1 44.82 67 THR B CA 1
ATOM 2782 C C . THR B 1 67 ? -36.014 -53.2 54.645 1 42.98 67 THR B C 1
ATOM 2783 O O . THR B 1 67 ? -36.022 -52.58 53.582 1 43.23 67 THR B O 1
ATOM 2787 N N . VAL B 1 68 ? -35.266 -54.286 54.852 1 40.79 68 VAL B N 1
ATOM 2788 C CA . VAL B 1 68 ? -34.423 -54.841 53.809 1 39.13 68 VAL B CA 1
ATOM 2789 C C . VAL B 1 68 ? -34.985 -56.187 53.448 1 37.5 68 VAL B C 1
ATOM 2790 O O . VAL B 1 68 ? -35.16 -57.029 54.326 1 37.69 68 VAL B O 1
ATOM 2794 N N . LEU B 1 69 ? -35.302 -56.395 52.174 1 35.6 69 LEU B N 1
ATOM 2795 C CA . LEU B 1 69 ? -35.877 -57.652 51.74 1 34.8 69 LEU B CA 1
ATOM 2796 C C . LEU B 1 69 ? -35.055 -58.336 50.658 1 33.48 69 LEU B C 1
ATOM 2797 O O . LEU B 1 69 ? -34.671 -57.694 49.706 1 33.73 69 LEU B O 1
ATOM 2802 N N . PHE B 1 70 ? -34.846 -59.638 50.754 1 32.58 70 PHE B N 1
ATOM 2803 C CA . PHE B 1 70 ? -34.259 -60.443 49.678 1 31.79 70 PHE B CA 1
ATOM 2804 C C . PHE B 1 70 ? -35.434 -61.279 49.226 1 32.71 70 PHE B C 1
ATOM 2805 O O . PHE B 1 70 ? -35.811 -62.234 49.902 1 32.95 70 PHE B O 1
ATOM 2813 N N . ASP B 1 71 ? -36.116 -60.829 48.163 1 33.35 71 ASP B N 1
ATOM 2814 C CA . ASP B 1 71 ? -37.395 -61.388 47.718 1 34.43 71 ASP B CA 1
ATOM 2815 C C . ASP B 1 71 ? -38.422 -61.228 48.881 1 35.1 71 ASP B C 1
ATOM 2816 O O . ASP B 1 71 ? -38.738 -60.076 49.184 1 36.31 71 ASP B O 1
ATOM 2821 N N . ARG B 1 72 ? -38.834 -62.283 49.607 1 34.34 72 ARG B N 1
ATOM 2822 C CA . ARG B 1 72 ? -39.726 -62.12 50.771 1 34.39 72 ARG B CA 1
ATOM 2823 C C . ARG B 1 72 ? -39.022 -62.265 52.115 1 33.8 72 ARG B C 1
ATOM 2824 O O . ARG B 1 72 ? -39.646 -62.031 53.137 1 34.71 72 ARG B O 1
ATOM 2832 N N . LEU B 1 73 ? -37.752 -62.626 52.131 1 33.12 73 LEU B N 1
ATOM 2833 C CA . LEU B 1 73 ? -36.958 -62.761 53.34 1 33.18 73 LEU B CA 1
ATOM 2834 C C . LEU B 1 73 ? -36.629 -61.37 53.893 1 35.08 73 LEU B C 1
ATOM 2835 O O . LEU B 1 73 ? -35.986 -60.567 53.213 1 35.26 73 LEU B O 1
ATOM 2840 N N . SER B 1 74 ? -37.065 -61.084 55.116 1 35.97 74 SER B N 1
ATOM 2841 C CA . SER B 1 74 ? -36.837 -59.799 55.737 1 37.41 74 SER B CA 1
ATOM 2842 C C . SER B 1 74 ? -35.567 -59.864 56.538 1 37.96 74 SER B C 1
ATOM 2843 O O . SER B 1 74 ? -35.399 -60.747 57.375 1 38.82 74 SER B O 1
ATOM 2846 N N . LEU B 1 75 ? -34.663 -58.935 56.282 1 37.36 75 LEU B N 1
ATOM 2847 C CA . LEU B 1 75 ? -33.388 -58.866 56.959 1 37.8 75 LEU B CA 1
ATOM 2848 C C . LEU B 1 75 ? -33.428 -57.778 58.037 1 39.65 75 LEU B C 1
ATOM 2849 O O . LEU B 1 75 ? -33.982 -56.689 57.811 1 40.31 75 LEU B O 1
ATOM 2854 N N . THR B 1 76 ? -32.852 -58.071 59.212 1 39.88 76 THR B N 1
ATOM 2855 C CA . THR B 1 76 ? -32.889 -57.154 60.329 1 40.87 76 THR B CA 1
ATOM 2856 C C . THR B 1 76 ? -31.643 -56.323 60.398 1 41.61 76 THR B C 1
ATOM 2857 O O . THR B 1 76 ? -30.552 -56.871 60.52 1 41.07 76 THR B O 1
ATOM 2861 N N . VAL B 1 77 ? -31.805 -54.986 60.33 1 42.59 77 VAL B N 1
ATOM 2862 C CA . VAL B 1 77 ? -30.694 -54.054 60.416 1 43.17 77 VAL B CA 1
ATOM 2863 C C . VAL B 1 77 ? -30.284 -53.878 61.877 1 44.05 77 VAL B C 1
ATOM 2864 O O . VAL B 1 77 ? -31.088 -53.461 62.702 1 43.98 77 VAL B O 1
ATOM 2868 N N . MET B 1 78 ? -29.033 -54.207 62.191 1 45.05 78 MET B N 1
ATOM 2869 C CA . MET B 1 78 ? -28.442 -54.047 63.517 1 46.05 78 MET B CA 1
ATOM 2870 C C . MET B 1 78 ? -27.914 -52.624 63.684 1 47 78 MET B C 1
ATOM 2871 O O . MET B 1 78 ? -28.032 -52.039 64.759 1 47.94 78 MET B O 1
ATOM 2876 N N . SER B 1 79 ? -27.274 -52.091 62.641 1 46.64 79 SER B N 1
ATOM 2877 C CA . SER B 1 79 ? -26.662 -50.767 62.664 1 46.3 79 SER B CA 1
ATOM 2878 C C . SER B 1 79 ? -26.451 -50.255 61.233 1 46.56 79 SER B C 1
ATOM 2879 O O . SER B 1 79 ? -26.6 -51.011 60.281 1 46.19 79 SER B O 1
ATOM 2882 N N . TYR B 1 80 ? -26.105 -48.968 61.077 1 46.83 80 TYR B N 1
ATOM 2883 C CA . TYR B 1 80 ? -25.866 -48.392 59.761 1 47.35 80 TYR B CA 1
ATOM 2884 C C . TYR B 1 80 ? -24.734 -47.388 59.826 1 47.14 80 TYR B C 1
ATOM 2885 O O . TYR B 1 80 ? -24.439 -46.819 60.883 1 47.42 80 TYR B O 1
ATOM 2894 N N . GLN B 1 81 ? -24.109 -47.154 58.688 1 46.26 81 GLN B N 1
ATOM 2895 C CA . GLN B 1 81 ? -23.002 -46.226 58.586 1 46.01 81 GLN B CA 1
ATOM 2896 C C . GLN B 1 81 ? -23.103 -45.52 57.243 1 46.04 81 GLN B C 1
ATOM 2897 O O . GLN B 1 81 ? -23.394 -46.165 56.243 1 45.69 81 GLN B O 1
ATOM 2899 N N . MET B 1 82 ? -22.852 -44.205 57.206 1 45.77 82 MET B N 1
ATOM 2900 C CA . MET B 1 82 ? -22.874 -43.472 55.949 1 45.37 82 MET B CA 1
ATOM 2901 C C . MET B 1 82 ? -21.454 -43.371 55.481 1 44.83 82 MET B C 1
ATOM 2902 O O . MET B 1 82 ? -20.601 -42.853 56.2 1 46.26 82 MET B O 1
ATOM 2907 N N . ARG B 1 83 ? -21.184 -43.928 54.307 1 43.36 83 ARG B N 1
ATOM 2908 C CA . ARG B 1 83 ? -19.871 -43.965 53.665 1 42.5 83 ARG B CA 1
ATOM 2909 C C . ARG B 1 83 ? -20.016 -43.192 52.335 1 41.09 83 ARG B C 1
ATOM 2910 O O . ARG B 1 83 ? -20.487 -43.738 51.334 1 40.2 83 ARG B O 1
ATOM 2914 N N . GLY B 1 84 ? -19.66 -41.915 52.356 1 40.35 84 GLY B N 1
ATOM 2915 C CA . GLY B 1 84 ? -19.849 -41.05 51.202 1 40.68 84 GLY B CA 1
ATOM 2916 C C . GLY B 1 84 ? -21.331 -40.86 50.905 1 40.43 84 GLY B C 1
ATOM 2917 O O . GLY B 1 84 ? -22.116 -40.553 51.804 1 40.67 84 GLY B O 1
ATOM 2918 N N . CYS B 1 85 ? -21.745 -41.113 49.661 1 39.61 85 CYS B N 1
ATOM 2919 C CA . CYS B 1 85 ? -23.152 -41.015 49.282 1 39.6 85 CYS B CA 1
ATOM 2920 C C . CYS B 1 85 ? -23.859 -42.36 49.342 1 39.85 85 CYS B C 1
ATOM 2921 O O . CYS B 1 85 ? -24.852 -42.547 48.656 1 40.05 85 CYS B O 1
ATOM 2924 N N . MET B 1 86 ? -23.369 -43.271 50.167 1 39.88 86 MET B N 1
ATOM 2925 C CA . MET B 1 86 ? -23.882 -44.615 50.295 1 41.07 86 MET B CA 1
ATOM 2926 C C . MET B 1 86 ? -24.149 -44.931 51.771 1 40.51 86 MET B C 1
ATOM 2927 O O . MET B 1 86 ? -23.481 -44.412 52.661 1 40.98 86 MET B O 1
ATOM 2932 N N . LEU B 1 87 ? -25.151 -45.751 52.027 1 39.67 87 LEU B N 1
ATOM 2933 C CA . LEU B 1 87 ? -25.435 -46.282 53.348 1 40.04 87 LEU B CA 1
ATOM 2934 C C . LEU B 1 87 ? -24.948 -47.726 53.336 1 39.7 87 LEU B C 1
ATOM 2935 O O . LEU B 1 87 ? -25.129 -48.455 52.352 1 39.61 87 LEU B O 1
ATOM 2940 N N . VAL B 1 88 ? -24.297 -48.118 54.411 1 39.66 88 VAL B N 1
ATOM 2941 C CA . VAL B 1 88 ? -23.812 -49.47 54.619 1 40.63 88 VAL B CA 1
ATOM 2942 C C . VAL B 1 88 ? -24.548 -49.973 55.854 1 41.62 88 VAL B C 1
ATOM 2943 O O . VAL B 1 88 ? -24.218 -49.591 56.98 1 42.48 88 VAL B O 1
ATOM 2947 N N . LEU B 1 89 ? -25.573 -50.79 55.644 1 41 89 LEU B N 1
ATOM 2948 C CA . LEU B 1 89 ? -26.368 -51.34 56.735 1 41.04 89 LEU B CA 1
ATOM 2949 C C . LEU B 1 89 ? -25.773 -52.661 57.15 1 41.79 89 LEU B C 1
ATOM 2950 O O . LEU B 1 89 ? -25.411 -53.459 56.297 1 42.5 89 LEU B O 1
ATOM 2955 N N . THR B 1 90 ? -25.645 -52.898 58.453 1 41.85 90 THR B N 1
ATOM 2956 C CA . THR B 1 90 ? -25.182 -54.186 58.952 1 42.2 90 THR B CA 1
ATOM 2957 C C . THR B 1 90 ? -26.412 -54.954 59.334 1 42.06 90 THR B C 1
ATOM 2958 O O . THR B 1 90 ? -27.258 -54.433 60.047 1 42.64 90 THR B O 1
ATOM 2962 N N . VAL B 1 91 ? -26.568 -56.15 58.792 1 41.4 91 VAL B N 1
ATOM 2963 C CA . VAL B 1 91 ? -27.721 -56.983 59.071 1 41.07 91 VAL B CA 1
ATOM 2964 C C . VAL B 1 91 ? -27.314 -58.218 59.856 1 40.59 91 VAL B C 1
ATOM 2965 O O . VAL B 1 91 ? -26.159 -58.617 59.815 1 40.58 91 VAL B O 1
ATOM 2969 N N . THR B 1 92 ? -28.275 -58.844 60.55 1 40.27 92 THR B N 1
ATOM 2970 C CA . THR B 1 92 ? -28.014 -60.032 61.377 1 40.37 92 THR B CA 1
ATOM 2971 C C . THR B 1 92 ? -27.644 -61.284 60.574 1 40.73 92 THR B C 1
ATOM 2972 O O . THR B 1 92 ? -27.007 -62.196 61.102 1 41.13 92 THR B O 1
ATOM 2976 N N . LEU B 1 93 ? -28.058 -61.335 59.314 1 40.48 93 LEU B N 1
ATOM 2977 C CA . LEU B 1 93 ? -27.845 -62.512 58.496 1 40.3 93 LEU B CA 1
ATOM 2978 C C . LEU B 1 93 ? -26.792 -62.35 57.42 1 40.61 93 LEU B C 1
ATOM 2979 O O . LEU B 1 93 ? -26.864 -61.443 56.586 1 41.12 93 LEU B O 1
ATOM 2984 N N . GLN B 1 94 ? -25.851 -63.288 57.407 1 39.98 94 GLN B N 1
ATOM 2985 C CA . GLN B 1 94 ? -24.827 -63.409 56.386 1 40.04 94 GLN B CA 1
ATOM 2986 C C . GLN B 1 94 ? -25.505 -63.898 55.104 1 38.72 94 GLN B C 1
ATOM 2987 O O . GLN B 1 94 ? -26.337 -64.814 55.162 1 38.18 94 GLN B O 1
ATOM 2993 N N . ASN B 1 95 ? -25.139 -63.318 53.957 1 37.55 95 ASN B N 1
ATOM 2994 C CA . ASN B 1 95 ? -25.661 -63.776 52.685 1 36.71 95 ASN B CA 1
ATOM 2995 C C . ASN B 1 95 ? -24.811 -64.972 52.355 1 36.75 95 ASN B C 1
ATOM 2996 O O . ASN B 1 95 ? -23.617 -64.821 52.061 1 36.35 95 ASN B O 1
ATOM 3001 N N . SER B 1 96 ? -25.42 -66.162 52.446 1 36.57 96 SER B N 1
ATOM 3002 C CA . SER B 1 96 ? -24.758 -67.434 52.171 1 36.57 96 SER B CA 1
ATOM 3003 C C . SER B 1 96 ? -24.383 -67.608 50.71 1 36.41 96 SER B C 1
ATOM 3004 O O . SER B 1 96 ? -23.587 -68.49 50.393 1 36.34 96 SER B O 1
ATOM 3007 N N . ARG B 1 97 ? -24.972 -66.812 49.81 1 35.82 97 ARG B N 1
ATOM 3008 C CA . ARG B 1 97 ? -24.615 -66.869 48.411 1 35.64 97 ARG B CA 1
ATOM 3009 C C . ARG B 1 97 ? -23.732 -65.686 48.002 1 35.23 97 ARG B C 1
ATOM 3010 O O . ARG B 1 97 ? -23.769 -65.272 46.842 1 35.27 97 ARG B O 1
ATOM 3018 N N . THR B 1 98 ? -22.943 -65.126 48.948 1 34.33 98 THR B N 1
ATOM 3019 C CA . THR B 1 98 ? -22.045 -64.025 48.636 1 34.84 98 THR B CA 1
ATOM 3020 C C . THR B 1 98 ? -20.944 -64.593 47.764 1 35.02 98 THR B C 1
ATOM 3021 O O . THR B 1 98 ? -20.344 -65.605 48.114 1 34.84 98 THR B O 1
ATOM 3025 N N . PRO B 1 99 ? -20.768 -64.034 46.559 1 34.72 99 PRO B N 1
ATOM 3026 C CA . PRO B 1 99 ? -19.706 -64.533 45.695 1 34.42 99 PRO B CA 1
ATOM 3027 C C . PRO B 1 99 ? -18.345 -64.058 46.198 1 34.52 99 PRO B C 1
ATOM 3028 O O . PRO B 1 99 ? -18.238 -63.178 47.065 1 34.4 99 PRO B O 1
ATOM 3032 N N . LYS B 1 100 ? -17.273 -64.56 45.559 1 34.18 100 LYS B N 1
ATOM 3033 C CA . LYS B 1 100 ? -15.92 -64.032 45.744 1 33.95 100 LYS B CA 1
ATOM 3034 C C . LYS B 1 100 ? -15.998 -62.61 45.137 1 34.02 100 LYS B C 1
ATOM 3035 O O . LYS B 1 100 ? -16.51 -62.485 44.019 1 33.43 100 LYS B O 1
ATOM 3041 N N . TYR B 1 101 ? -15.737 -61.564 45.933 1 34.25 101 TYR B N 1
ATOM 3042 C CA . TYR B 1 101 ? -15.916 -60.215 45.431 1 34.93 101 TYR B CA 1
ATOM 3043 C C . TYR B 1 101 ? -14.843 -59.26 45.846 1 35.38 101 TYR B C 1
ATOM 3044 O O . TYR B 1 101 ? -14.161 -59.459 46.841 1 35.24 101 TYR B O 1
ATOM 3053 N N . THR B 1 102 ? -14.747 -58.173 45.097 1 35.59 102 THR B N 1
ATOM 3054 C CA . THR B 1 102 ? -13.897 -57.052 45.4 1 36.3 102 THR B CA 1
ATOM 3055 C C . THR B 1 102 ? -14.588 -55.778 44.907 1 36.15 102 THR B C 1
ATOM 3056 O O . THR B 1 102 ? -15.601 -55.846 44.198 1 36.15 102 THR B O 1
ATOM 3060 N N . PHE B 1 103 ? -14.077 -54.624 45.315 1 35.41 103 PHE B N 1
ATOM 3061 C CA . PHE B 1 103 ? -14.591 -53.358 44.861 1 35.96 103 PHE B CA 1
ATOM 3062 C C . PHE B 1 103 ? -13.544 -52.719 43.982 1 36.57 103 PHE B C 1
ATOM 3063 O O . PHE B 1 103 ? -12.349 -52.854 44.24 1 36.99 103 PHE B O 1
ATOM 3071 N N . GLY B 1 104 ? -13.998 -52.093 42.915 1 36.24 104 GLY B N 1
ATOM 3072 C CA . GLY B 1 104 ? -13.121 -51.436 41.962 1 36.6 104 GLY B CA 1
ATOM 3073 C C . GLY B 1 104 ? -13.737 -50.159 41.447 1 37.27 104 GLY B C 1
ATOM 3074 O O . GLY B 1 104 ? -14.87 -49.806 41.801 1 37.75 104 GLY B O 1
ATOM 3075 N N . VAL B 1 105 ? -12.994 -49.44 40.646 1 37.65 105 VAL B N 1
ATOM 3076 C CA . VAL B 1 105 ? -13.453 -48.18 40.082 1 39.14 105 VAL B CA 1
ATOM 3077 C C . VAL B 1 105 ? -13.149 -48.261 38.586 1 39.92 105 VAL B C 1
ATOM 3078 O O . VAL B 1 105 ? -11.995 -48.505 38.24 1 41.86 105 VAL B O 1
ATOM 3082 N N . VAL B 1 106 ? -14.132 -48.025 37.707 1 38.08 106 VAL B N 1
ATOM 3083 C CA . VAL B 1 106 ? -13.867 -48.024 36.271 1 37.67 106 VAL B CA 1
ATOM 3084 C C . VAL B 1 106 ? -13.352 -46.649 35.818 1 37.16 106 VAL B C 1
ATOM 3085 O O . VAL B 1 106 ? -13.603 -45.625 36.452 1 37.45 106 VAL B O 1
ATOM 3089 N N . LYS B 1 107 ? -12.624 -46.637 34.721 1 35.74 107 LYS B N 1
ATOM 3090 C CA . LYS B 1 107 ? -12.1 -45.416 34.133 1 34.62 107 LYS B CA 1
ATOM 3091 C C . LYS B 1 107 ? -12.851 -45.159 32.828 1 32.84 107 LYS B C 1
ATOM 3092 O O . LYS B 1 107 ? -13.457 -46.078 32.296 1 32.1 107 LYS B O 1
ATOM 3095 N N . PRO B 1 108 ? -12.81 -43.933 32.263 1 32.36 108 PRO B N 1
ATOM 3096 C CA . PRO B 1 108 ? -13.481 -43.696 30.981 1 31.59 108 PRO B CA 1
ATOM 3097 C C . PRO B 1 108 ? -13.002 -44.676 29.892 1 31.16 108 PRO B C 1
ATOM 3098 O O . PRO B 1 108 ? -11.823 -45.006 29.819 1 31.03 108 PRO B O 1
ATOM 3102 N N . GLY B 1 109 ? -13.939 -45.197 29.11 1 30.41 109 GLY B N 1
ATOM 3103 C CA . GLY B 1 109 ? -13.635 -46.164 28.071 1 29.96 109 GLY B CA 1
ATOM 3104 C C . GLY B 1 109 ? -13.855 -47.585 28.521 1 30.16 109 GLY B C 1
ATOM 3105 O O . GLY B 1 109 ? -14.146 -48.442 27.689 1 30.81 109 GLY B O 1
ATOM 3106 N N . GLU B 1 110 ? -13.769 -47.85 29.836 1 29.24 110 GLU B N 1
ATOM 3107 C CA . GLU B 1 110 ? -13.999 -49.194 30.378 1 29.1 110 GLU B CA 1
ATOM 3108 C C . GLU B 1 110 ? -15.483 -49.581 30.463 1 28.48 110 GLU B C 1
ATOM 3109 O O . GLU B 1 110 ? -16.378 -48.737 30.656 1 28.27 110 GLU B O 1
ATOM 3115 N N . THR B 1 111 ? -15.727 -50.868 30.244 1 27.27 111 THR B N 1
ATOM 3116 C CA . THR B 1 111 ? -17.05 -51.424 30.194 1 27.52 111 THR B CA 1
ATOM 3117 C C . THR B 1 111 ? -17.386 -52.235 31.413 1 26.15 111 THR B C 1
ATOM 3118 O O . THR B 1 111 ? -16.494 -52.673 32.136 1 24.96 111 THR B O 1
ATOM 3122 N N . PHE B 1 112 ? -18.684 -52.397 31.675 1 25.39 112 PHE B N 1
ATOM 3123 C CA . PHE B 1 112 ? -19.139 -53.218 32.781 1 24.46 112 PHE B CA 1
ATOM 3124 C C . PHE B 1 112 ? -20.584 -53.599 32.564 1 24.58 112 PHE B C 1
ATOM 3125 O O . PHE B 1 112 ? -21.241 -53.097 31.632 1 25.63 112 PHE B O 1
ATOM 3133 N N . THR B 1 113 ? -21.075 -54.547 33.366 1 23.2 113 THR B N 1
ATOM 3134 C CA . THR B 1 113 ? -22.439 -55.013 33.252 1 23.24 113 THR B CA 1
ATOM 3135 C C . THR B 1 113 ? -23.252 -54.391 34.359 1 23.63 113 THR B C 1
ATOM 3136 O O . THR B 1 113 ? -22.845 -54.432 35.524 1 23.4 113 THR B O 1
ATOM 3140 N N . VAL B 1 114 ? -24.417 -53.859 34.02 1 23.3 114 VAL B N 1
ATOM 3141 C CA . VAL B 1 114 ? -25.329 -53.354 35.022 1 23.44 114 VAL B CA 1
ATOM 3142 C C . VAL B 1 114 ? -26.413 -54.39 35.181 1 24.05 114 VAL B C 1
ATOM 3143 O O . VAL B 1 114 ? -26.958 -54.859 34.179 1 24.32 114 VAL B O 1
ATOM 3147 N N . LEU B 1 115 ? -26.717 -54.762 36.418 1 23.59 115 LEU B N 1
ATOM 3148 C CA . LEU B 1 115 ? -27.828 -55.654 36.686 1 24.36 115 LEU B CA 1
ATOM 3149 C C . LEU B 1 115 ? -28.942 -54.711 37.157 1 25.64 115 LEU B C 1
ATOM 3150 O O . LEU B 1 115 ? -28.921 -54.225 38.295 1 25.89 115 LEU B O 1
ATOM 3155 N N . ALA B 1 116 ? -29.829 -54.343 36.24 1 26 116 ALA B N 1
ATOM 3156 C CA . ALA B 1 116 ? -30.936 -53.442 36.557 1 26.68 116 ALA B CA 1
ATOM 3157 C C . ALA B 1 116 ? -31.895 -54.153 37.503 1 26.82 116 ALA B C 1
ATOM 3158 O O . ALA B 1 116 ? -32.221 -55.312 37.286 1 26.67 116 ALA B O 1
ATOM 3160 N N . ALA B 1 117 ? -32.321 -53.467 38.548 1 26.91 117 ALA B N 1
ATOM 3161 C CA . ALA B 1 117 ? -33.227 -54.023 39.522 1 27.96 117 ALA B CA 1
ATOM 3162 C C . ALA B 1 117 ? -34.3 -53.018 39.883 1 29.18 117 ALA B C 1
ATOM 3163 O O . ALA B 1 117 ? -34.059 -51.813 39.833 1 29.55 117 ALA B O 1
ATOM 3165 N N . TYR B 1 118 ? -35.488 -53.518 40.249 1 29.58 118 TYR B N 1
ATOM 3166 C CA A TYR B 1 118 ? -36.606 -52.684 40.696 0.44 30.71 118 TYR B CA 1
ATOM 3167 C CA B TYR B 1 118 ? -36.606 -52.682 40.668 0.56 31.11 118 TYR B CA 1
ATOM 3168 C C . TYR B 1 118 ? -37.235 -53.382 41.878 1 31.45 118 TYR B C 1
ATOM 3169 O O . TYR B 1 118 ? -37.484 -54.578 41.813 1 31.94 118 TYR B O 1
ATOM 3186 N N . ASN B 1 119 ? -37.407 -52.672 42.987 1 31.7 119 ASN B N 1
ATOM 3187 C CA . ASN B 1 119 ? -37.979 -53.241 44.208 1 33.1 119 ASN B CA 1
ATOM 3188 C C . ASN B 1 119 ? -37.21 -54.49 44.684 1 32.48 119 ASN B C 1
ATOM 3189 O O . ASN B 1 119 ? -37.82 -55.47 45.095 1 32.52 119 ASN B O 1
ATOM 3194 N N . GLY B 1 120 ? -35.89 -54.461 44.531 1 32.01 120 GLY B N 1
ATOM 3195 C CA . GLY B 1 120 ? -35.019 -55.565 44.921 1 31.96 120 GLY B CA 1
ATOM 3196 C C . GLY B 1 120 ? -35.068 -56.784 44.022 1 31.86 120 GLY B C 1
ATOM 3197 O O . GLY B 1 120 ? -34.546 -57.841 44.378 1 31.62 120 GLY B O 1
ATOM 3198 N N . LYS B 1 121 ? -35.673 -56.65 42.859 1 32.25 121 LYS B N 1
ATOM 3199 C CA . LYS B 1 121 ? -35.766 -57.765 41.936 1 33.56 121 LYS B CA 1
ATOM 3200 C C . LYS B 1 121 ? -35.002 -57.457 40.671 1 33.31 121 LYS B C 1
ATOM 3201 O O . LYS B 1 121 ? -35.328 -56.502 39.982 1 33.87 121 LYS B O 1
ATOM 3207 N N . PRO B 1 122 ? -34.016 -58.286 40.314 1 32.9 122 PRO B N 1
ATOM 3208 C CA . PRO B 1 122 ? -33.295 -58.069 39.046 1 32.66 122 PRO B CA 1
ATOM 3209 C C . PRO B 1 122 ? -34.251 -58.205 37.88 1 32.44 122 PRO B C 1
ATOM 3210 O O . PRO B 1 122 ? -35.084 -59.1 37.873 1 33.15 122 PRO B O 1
ATOM 3214 N N . GLN B 1 123 ? -34.175 -57.29 36.937 1 31.18 123 GLN B N 1
ATOM 3215 C CA . GLN B 1 123 ? -35.041 -57.3 35.772 1 31.03 123 GLN B CA 1
ATOM 3216 C C . GLN B 1 123 ? -34.307 -57.788 34.524 1 30.28 123 GLN B C 1
ATOM 3217 O O . GLN B 1 123 ? -34.865 -58.444 33.669 1 30.44 123 GLN B O 1
ATOM 3223 N N . GLY B 1 124 ? -33.048 -57.447 34.437 1 29.71 124 GLY B N 1
ATOM 3224 C CA . GLY B 1 124 ? -32.2 -57.798 33.319 1 29.06 124 GLY B CA 1
ATOM 3225 C C . GLY B 1 124 ? -30.844 -57.165 33.483 1 27.74 124 GLY B C 1
ATOM 3226 O O . GLY B 1 124 ? -30.566 -56.507 34.485 1 28.15 124 GLY B O 1
ATOM 3227 N N . ALA B 1 125 ? -30.008 -57.345 32.498 1 26.87 125 ALA B N 1
ATOM 3228 C CA . ALA B 1 125 ? -28.661 -56.812 32.523 1 26.41 125 ALA B CA 1
ATOM 3229 C C . ALA B 1 125 ? -28.355 -56.115 31.214 1 26.51 125 ALA B C 1
ATOM 3230 O O . ALA B 1 125 ? -28.919 -56.475 30.192 1 26.66 125 ALA B O 1
ATOM 3232 N N . PHE B 1 126 ? -27.447 -55.148 31.236 1 26.01 126 PHE B N 1
ATOM 3233 C CA . PHE B 1 126 ? -27.021 -54.48 30.016 1 26.08 126 PHE B CA 1
ATOM 3234 C C . PHE B 1 126 ? -25.585 -54.044 30.119 1 26.68 126 PHE B C 1
ATOM 3235 O O . PHE B 1 126 ? -25.064 -53.833 31.207 1 26.53 126 PHE B O 1
ATOM 3243 N N . HIS B 1 127 ? -24.942 -53.92 28.967 1 27.39 127 HIS B N 1
ATOM 3244 C CA . HIS B 1 127 ? -23.555 -53.526 28.845 1 28.24 127 HIS B CA 1
ATOM 3245 C C . HIS B 1 127 ? -23.485 -52.014 28.845 1 29.3 127 HIS B C 1
ATOM 3246 O O . HIS B 1 127 ? -24.229 -51.369 28.102 1 30.69 127 HIS B O 1
ATOM 3253 N N . VAL B 1 128 ? -22.581 -51.446 29.628 1 28.13 128 VAL B N 1
ATOM 3254 C CA . VAL B 1 128 ? -22.373 -50.007 29.62 1 28.04 128 VAL B CA 1
ATOM 3255 C C . VAL B 1 128 ? -20.907 -49.676 29.449 1 27.12 128 VAL B C 1
ATOM 3256 O O . VAL B 1 128 ? -20.055 -50.513 29.702 1 25.89 128 VAL B O 1
ATOM 3260 N N . THR B 1 129 ? -20.618 -48.445 28.98 1 27.56 129 THR B N 1
ATOM 3261 C CA . THR B 1 129 ? -19.265 -47.955 28.823 1 27.63 129 THR B CA 1
ATOM 3262 C C . THR B 1 129 ? -19.189 -46.678 29.648 1 27.48 129 THR B C 1
ATOM 3263 O O . THR B 1 129 ? -20.041 -45.793 29.496 1 27.59 129 THR B O 1
ATOM 3267 N N . MET B 1 130 ? -18.199 -46.582 30.531 1 27.49 130 MET B N 1
ATOM 3268 C CA . MET B 1 130 ? -18.015 -45.364 31.315 1 28.08 130 MET B CA 1
ATOM 3269 C C . MET B 1 130 ? -17.524 -44.285 30.341 1 27.84 130 MET B C 1
ATOM 3270 O O . MET B 1 130 ? -16.619 -44.546 29.575 1 27.44 130 MET B O 1
ATOM 3275 N N . ARG B 1 131 ? -18.251 -43.186 30.228 1 27.98 131 ARG B N 1
ATOM 3276 C CA . ARG B 1 131 ? -17.878 -42.112 29.317 1 28.6 131 ARG B CA 1
ATOM 3277 C C . ARG B 1 131 ? -16.825 -41.24 29.974 1 29.15 131 ARG B C 1
ATOM 3278 O O . ARG B 1 131 ? -16.637 -41.281 31.204 1 29.85 131 ARG B O 1
ATOM 3286 N N . SER B 1 132 ? -16.161 -40.411 29.174 1 29.19 132 SER B N 1
ATOM 3287 C CA . SER B 1 132 ? -15.218 -39.435 29.704 1 29.71 132 SER B CA 1
ATOM 3288 C C . SER B 1 132 ? -15.951 -38.406 30.592 1 30.36 132 SER B C 1
ATOM 3289 O O . SER B 1 132 ? -15.319 -37.797 31.444 1 30.77 132 SER B O 1
ATOM 3292 N N . SER B 1 133 ? -17.282 -38.235 30.419 1 29.47 133 SER B N 1
ATOM 3293 C CA . SER B 1 133 ? -18.085 -37.377 31.275 1 29.26 133 SER B CA 1
ATOM 3294 C C . SER B 1 133 ? -18.386 -38.015 32.633 1 29.43 133 SER B C 1
ATOM 3295 O O . SER B 1 133 ? -19.07 -37.395 33.447 1 29.61 133 SER B O 1
ATOM 3298 N N . TYR B 1 134 ? -17.87 -39.214 32.885 1 29.49 134 TYR B N 1
ATOM 3299 C CA . TYR B 1 134 ? -18.087 -39.986 34.083 1 30.64 134 TYR B CA 1
ATOM 3300 C C . TYR B 1 134 ? -19.571 -40.274 34.314 1 29.08 134 TYR B C 1
ATOM 3301 O O . TYR B 1 134 ? -20.075 -40.184 35.419 1 28.9 134 TYR B O 1
ATOM 3310 N N . THR B 1 135 ? -20.262 -40.599 33.227 1 27.95 135 THR B N 1
ATOM 3311 C CA . THR B 1 135 ? -21.65 -41.008 33.157 1 27.63 135 THR B CA 1
ATOM 3312 C C . THR B 1 135 ? -21.705 -42.242 32.255 1 28.03 135 THR B C 1
ATOM 3313 O O . THR B 1 135 ? -20.751 -42.571 31.549 1 27.67 135 THR B O 1
ATOM 3317 N N . ILE B 1 136 ? -22.825 -42.944 32.291 1 28.68 136 ILE B N 1
ATOM 3318 C CA . ILE B 1 136 ? -23.07 -44.071 31.422 1 29.12 136 ILE B CA 1
ATOM 3319 C C . ILE B 1 136 ? -24.393 -43.796 30.711 1 30.58 136 ILE B C 1
ATOM 3320 O O . ILE B 1 136 ? -25.217 -42.993 31.178 1 30.99 136 ILE B O 1
ATOM 3325 N N . LYS B 1 137 ? -24.598 -44.448 29.579 1 31.11 137 LYS B N 1
ATOM 3326 C CA . LYS B 1 137 ? -25.846 -44.341 28.848 1 32.59 137 LYS B CA 1
ATOM 3327 C C . LYS B 1 137 ? -26.586 -45.624 29.203 1 32.76 137 LYS B C 1
ATOM 3328 O O . LYS B 1 137 ? -26.377 -46.653 28.573 1 33.91 137 LYS B O 1
ATOM 3334 N N . GLY B 1 138 ? -27.364 -45.571 30.264 1 32.07 138 GLY B N 1
ATOM 3335 C CA . GLY B 1 138 ? -28.094 -46.744 30.717 1 31.89 138 GLY B CA 1
ATOM 3336 C C . GLY B 1 138 ? -29.569 -46.628 30.484 1 30.52 138 GLY B C 1
ATOM 3337 O O . GLY B 1 138 ? -30.027 -45.795 29.704 1 29.99 138 GLY B O 1
ATOM 3338 N N . SER B 1 139 ? -30.319 -47.483 31.162 1 30.07 139 SER B N 1
ATOM 3339 C CA . SER B 1 139 ? -31.771 -47.457 31.116 1 29.07 139 SER B CA 1
ATOM 3340 C C . SER B 1 139 ? -32.188 -47.657 32.538 1 28.51 139 SER B C 1
ATOM 3341 O O . SER B 1 139 ? -32.026 -48.744 33.081 1 27.26 139 SER B O 1
ATOM 3344 N N . PHE B 1 140 ? -32.642 -46.585 33.173 1 29.07 140 PHE B N 1
ATOM 3345 C CA . PHE B 1 140 ? -32.988 -46.631 34.571 1 29.36 140 PHE B CA 1
ATOM 3346 C C . PHE B 1 140 ? -34.201 -45.795 34.825 1 30.95 140 PHE B C 1
ATOM 3347 O O . PHE B 1 140 ? -34.27 -44.67 34.354 1 31.23 140 PHE B O 1
ATOM 3355 N N . LEU B 1 141 ? -35.124 -46.308 35.612 1 31.58 141 LEU B N 1
ATOM 3356 C CA . LEU B 1 141 ? -36.273 -45.551 36.07 1 33.68 141 LEU B CA 1
ATOM 3357 C C . LEU B 1 141 ? -36.023 -45.151 37.544 1 35.29 141 LEU B C 1
ATOM 3358 O O . LEU B 1 141 ? -34.993 -45.551 38.104 1 34.73 141 LEU B O 1
ATOM 3363 N N . CYS B 1 142 ? -36.921 -44.397 38.172 1 37.12 142 CYS B N 1
ATOM 3364 C CA . CYS B 1 142 ? -36.705 -44.004 39.56 1 39.84 142 CYS B CA 1
ATOM 3365 C C . CYS B 1 142 ? -36.381 -45.166 40.54 1 40.33 142 CYS B C 1
ATOM 3366 O O . CYS B 1 142 ? -35.459 -45 41.354 1 41.64 142 CYS B O 1
ATOM 3369 N N . GLY B 1 143 ? -37.104 -46.266 40.484 1 39.22 143 GLY B N 1
ATOM 3370 C CA . GLY B 1 143 ? -36.849 -47.367 41.405 1 38.55 143 GLY B CA 1
ATOM 3371 C C . GLY B 1 143 ? -35.566 -48.147 41.186 1 37.27 143 GLY B C 1
ATOM 3372 O O . GLY B 1 143 ? -35.272 -49.052 41.958 1 36.91 143 GLY B O 1
ATOM 3373 N N . SER B 1 144 ? -34.802 -47.835 40.136 1 36.82 144 SER B N 1
ATOM 3374 C CA . SER B 1 144 ? -33.577 -48.574 39.837 1 36.41 144 SER B CA 1
ATOM 3375 C C . SER B 1 144 ? -32.339 -48.071 40.554 1 34.74 144 SER B C 1
ATOM 3376 O O . SER B 1 144 ? -31.307 -48.712 40.448 1 33.47 144 SER B O 1
ATOM 3379 N N . CYS B 1 145 ? -32.438 -46.989 41.378 1 34.64 145 CYS B N 1
ATOM 3380 C CA . CYS B 1 145 ? -31.299 -46.51 42.186 1 34.76 145 CYS B CA 1
ATOM 3381 C C . CYS B 1 145 ? -30.858 -47.667 43.106 1 33.42 145 CYS B C 1
ATOM 3382 O O . CYS B 1 145 ? -31.712 -48.413 43.605 1 33.72 145 CYS B O 1
ATOM 3385 N N . GLY B 1 146 ? -29.562 -47.91 43.167 1 31.36 146 GLY B N 1
ATOM 3386 C CA . GLY B 1 146 ? -29.037 -49.045 43.904 1 30.96 146 GLY B CA 1
ATOM 3387 C C . GLY B 1 146 ? -28.711 -50.24 43.021 1 29.7 146 GLY B C 1
ATOM 3388 O O . GLY B 1 146 ? -28.113 -51.199 43.504 1 28.85 146 GLY B O 1
ATOM 3389 N N . SER B 1 147 ? -29.105 -50.204 41.715 1 28.26 147 SER B N 1
ATOM 3390 C CA . SER B 1 147 ? -28.73 -51.244 40.754 1 27.93 147 SER B CA 1
ATOM 3391 C C . SER B 1 147 ? -27.195 -51.192 40.609 1 28 147 SER B C 1
ATOM 3392 O O . SER B 1 147 ? -26.615 -50.1 40.671 1 28.39 147 SER B O 1
ATOM 3395 N N . VAL B 1 148 ? -26.542 -52.349 40.507 1 27.42 148 VAL B N 1
ATOM 3396 C CA . VAL B 1 148 ? -25.096 -52.386 40.517 1 27.7 148 VAL B CA 1
ATOM 3397 C C . VAL B 1 148 ? -24.491 -52.725 39.187 1 27.65 148 VAL B C 1
ATOM 3398 O O . VAL B 1 148 ? -25.086 -53.424 38.362 1 28.95 148 VAL B O 1
ATOM 3402 N N . GLY B 1 149 ? -23.298 -52.195 38.998 1 26.14 149 GLY B N 1
ATOM 3403 C CA . GLY B 1 149 ? -22.455 -52.421 37.847 1 26 149 GLY B CA 1
ATOM 3404 C C . GLY B 1 149 ? -21.283 -53.239 38.334 1 26.47 149 GLY B C 1
ATOM 3405 O O . GLY B 1 149 ? -20.738 -52.98 39.419 1 27.16 149 GLY B O 1
ATOM 3406 N N . TYR B 1 150 ? -20.905 -54.239 37.551 1 26.19 150 TYR B N 1
ATOM 3407 C CA . TYR B 1 150 ? -19.842 -55.13 37.942 1 27.16 150 TYR B CA 1
ATOM 3408 C C . TYR B 1 150 ? -19.147 -55.702 36.726 1 29.4 150 TYR B C 1
ATOM 3409 O O . TYR B 1 150 ? -19.673 -55.709 35.613 1 29.16 150 TYR B O 1
ATOM 3418 N N . VAL B 1 151 ? -17.965 -56.21 36.969 1 30.78 151 VAL B N 1
ATOM 3419 C CA . VAL B 1 151 ? -17.192 -56.866 35.945 1 32.25 151 VAL B CA 1
ATOM 3420 C C . VAL B 1 151 ? -16.684 -58.175 36.573 1 32.83 151 VAL B C 1
ATOM 3421 O O . VAL B 1 151 ? -16.596 -58.272 37.803 1 31.8 151 VAL B O 1
ATOM 3425 N N . ILE B 1 152 ? -16.509 -59.219 35.767 1 33.88 152 ILE B N 1
ATOM 3426 C CA . ILE B 1 152 ? -16.016 -60.483 36.29 1 35.46 152 ILE B CA 1
ATOM 3427 C C . ILE B 1 152 ? -14.534 -60.637 35.977 1 36.94 152 ILE B C 1
ATOM 3428 O O . ILE B 1 152 ? -14.137 -60.638 34.814 1 37.84 152 ILE B O 1
ATOM 3433 N N . MET B 1 153 ? -13.721 -60.757 37.019 1 37.17 153 MET B N 1
ATOM 3434 C CA . MET B 1 153 ? -12.27 -60.932 36.905 1 38.4 153 MET B CA 1
ATOM 3435 C C . MET B 1 153 ? -11.972 -62.329 37.434 1 39.09 153 MET B C 1
ATOM 3436 O O . MET B 1 153 ? -11.994 -62.527 38.648 1 38.96 153 MET B O 1
ATOM 3441 N N . GLY B 1 154 ? -11.808 -63.302 36.541 1 39.61 154 GLY B N 1
ATOM 3442 C CA . GLY B 1 154 ? -11.607 -64.684 36.96 1 40.88 154 GLY B CA 1
ATOM 3443 C C . GLY B 1 154 ? -12.873 -65.226 37.593 1 41.89 154 GLY B C 1
ATOM 3444 O O . GLY B 1 154 ? -13.918 -65.212 36.957 1 42.27 154 GLY B O 1
ATOM 3445 N N . ASP B 1 155 ? -12.808 -65.691 38.836 1 42.39 155 ASP B N 1
ATOM 3446 C CA . ASP B 1 155 ? -14.014 -66.146 39.552 1 43.5 155 ASP B CA 1
ATOM 3447 C C . ASP B 1 155 ? -14.54 -65.062 40.542 1 42.75 155 ASP B C 1
ATOM 3448 O O . ASP B 1 155 ? -15.447 -65.316 41.339 1 43.49 155 ASP B O 1
ATOM 3453 N N . CYS B 1 156 ? -13.937 -63.854 40.499 1 40.89 156 CYS B N 1
ATOM 3454 C CA . CYS B 1 156 ? -14.244 -62.749 41.382 1 38.79 156 CYS B CA 1
ATOM 3455 C C . CYS B 1 156 ? -15.172 -61.706 40.733 1 36.38 156 CYS B C 1
ATOM 3456 O O . CYS B 1 156 ? -14.989 -61.313 39.572 1 36.92 156 CYS B O 1
ATOM 3459 N N . VAL B 1 157 ? -16.163 -61.269 41.482 1 33.29 157 VAL B N 1
ATOM 3460 C CA . VAL B 1 157 ? -17.035 -60.211 41.019 1 32.08 157 VAL B CA 1
ATOM 3461 C C . VAL B 1 157 ? -16.385 -58.898 41.462 1 30.98 157 VAL B C 1
ATOM 3462 O O . VAL B 1 157 ? -16.18 -58.705 42.656 1 30.48 157 VAL B O 1
ATOM 3466 N N . LYS B 1 158 ? -16.077 -58 40.517 1 29.28 158 LYS B N 1
ATOM 3467 C CA . LYS B 1 158 ? -15.555 -56.704 40.894 1 28.63 158 LYS B CA 1
ATOM 3468 C C . LYS B 1 158 ? -16.701 -55.685 40.778 1 28.14 158 LYS B C 1
ATOM 3469 O O . LYS B 1 158 ? -17.108 -55.34 39.675 1 28.08 158 LYS B O 1
ATOM 3475 N N . PHE B 1 159 ? -17.268 -55.273 41.919 1 27.53 159 PHE B N 1
ATOM 3476 C CA . PHE B 1 159 ? -18.354 -54.306 41.916 1 27.65 159 PHE B CA 1
ATOM 3477 C C . PHE B 1 159 ? -17.76 -52.933 41.711 1 27.35 159 PHE B C 1
ATOM 3478 O O . PHE B 1 159 ? -16.853 -52.54 42.452 1 27.73 159 PHE B O 1
ATOM 3486 N N . VAL B 1 160 ? -18.223 -52.205 40.678 1 27.08 160 VAL B N 1
ATOM 3487 C CA . VAL B 1 160 ? -17.654 -50.892 40.369 1 27.15 160 VAL B CA 1
ATOM 3488 C C . VAL B 1 160 ? -18.648 -49.732 40.368 1 28.38 160 VAL B C 1
ATOM 3489 O O . VAL B 1 160 ? -18.21 -48.581 40.207 1 29.46 160 VAL B O 1
ATOM 3493 N N . TYR B 1 161 ? -19.971 -50.01 40.446 1 27.61 161 TYR B N 1
ATOM 3494 C CA . TYR B 1 161 ? -20.936 -48.949 40.268 1 27.02 161 TYR B CA 1
ATOM 3495 C C . TYR B 1 161 ? -22.219 -49.21 41.025 1 28.35 161 TYR B C 1
ATOM 3496 O O . TYR B 1 161 ? -22.685 -50.333 41.085 1 28.06 161 TYR B O 1
ATOM 3505 N N . MET B 1 162 ? -22.801 -48.167 41.578 1 28.9 162 MET B N 1
ATOM 3506 C CA . MET B 1 162 ? -24.101 -48.252 42.206 1 29.46 162 MET B CA 1
ATOM 3507 C C . MET B 1 162 ? -24.863 -47.087 41.645 1 28.8 162 MET B C 1
ATOM 3508 O O . MET B 1 162 ? -24.425 -45.939 41.806 1 28.98 162 MET B O 1
ATOM 3513 N N . HIS B 1 163 ? -25.961 -47.368 40.961 1 27.3 163 HIS B N 1
ATOM 3514 C CA . HIS B 1 163 ? -26.739 -46.337 40.322 1 27.73 163 HIS B CA 1
ATOM 3515 C C . HIS B 1 163 ? -27.372 -45.347 41.293 1 29.21 163 HIS B C 1
ATOM 3516 O O . HIS B 1 163 ? -27.972 -45.746 42.291 1 29.09 163 HIS B O 1
ATOM 3523 N N . GLN B 1 164 ? -27.247 -44.048 40.982 1 29.7 164 GLN B N 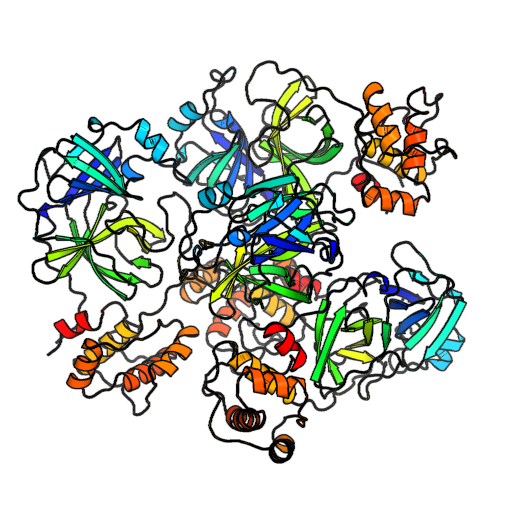1
ATOM 3524 C CA . GLN B 1 164 ? -27.798 -43.023 41.853 1 30.99 164 GLN B CA 1
ATOM 3525 C C . GLN B 1 164 ? -28.594 -41.95 41.165 1 31.84 164 GLN B C 1
ATOM 3526 O O . GLN B 1 164 ? -29.636 -41.536 41.692 1 32.41 164 GLN B O 1
ATOM 3532 N N . LEU B 1 165 ? -28.053 -41.402 40.073 1 31.83 165 LEU B N 1
ATOM 3533 C CA . LEU B 1 165 ? -28.604 -40.212 39.44 1 32.1 165 LEU B CA 1
ATOM 3534 C C . LEU B 1 165 ? -28.888 -40.337 37.983 1 31.87 165 LEU B C 1
ATOM 3535 O O . LEU B 1 165 ? -28.136 -40.956 37.243 1 31.11 165 LEU B O 1
ATOM 3540 N N . GLU B 1 166 ? -29.839 -39.533 37.549 1 32.41 166 GLU B N 1
ATOM 3541 C CA . GLU B 1 166 ? -30.092 -39.331 36.154 1 34.06 166 GLU B CA 1
ATOM 3542 C C . GLU B 1 166 ? -29.797 -37.846 35.988 1 35.64 166 GLU B C 1
ATOM 3543 O O . GLU B 1 166 ? -30.512 -37.005 36.542 1 36.43 166 GLU B O 1
ATOM 3549 N N . LEU B 1 167 ? -28.711 -37.53 35.304 1 35.72 167 LEU B N 1
ATOM 3550 C CA . LEU B 1 167 ? -28.296 -36.143 35.109 1 36.88 167 LEU B CA 1
ATOM 3551 C C . LEU B 1 167 ? -29.033 -35.438 33.988 1 36.95 167 LEU B C 1
ATOM 3552 O O . LEU B 1 167 ? -29.166 -34.21 33.992 1 37.28 167 LEU B O 1
ATOM 3557 N N . SER B 1 168 ? -29.473 -36.214 33.011 1 36.46 168 SER B N 1
ATOM 3558 C CA . SER B 1 168 ? -30.165 -35.749 31.84 1 37.07 168 SER B CA 1
ATOM 3559 C C . SER B 1 168 ? -30.832 -36.978 31.171 1 36.93 168 SER B C 1
ATOM 3560 O O . SER B 1 168 ? -30.522 -38.109 31.529 1 36.45 168 SER B O 1
ATOM 3563 N N . THR B 1 169 ? -31.702 -36.775 30.16 1 36.87 169 THR B N 1
ATOM 3564 C CA . THR B 1 169 ? -32.333 -37.904 29.454 1 36.86 169 THR B CA 1
ATOM 3565 C C . THR B 1 169 ? -31.314 -38.948 28.966 1 35.56 169 THR B C 1
ATOM 3566 O O . THR B 1 169 ? -30.38 -38.611 28.256 1 35.84 169 THR B O 1
ATOM 3570 N N . GLY B 1 170 ? -31.445 -40.178 29.439 1 34.36 170 GLY B N 1
ATOM 3571 C CA . GLY B 1 170 ? -30.549 -41.268 29.064 1 33.69 170 GLY B CA 1
ATOM 3572 C C . GLY B 1 170 ? -29.11 -41.123 29.527 1 33.35 170 GLY B C 1
ATOM 3573 O O . GLY B 1 170 ? -28.226 -41.856 29.068 1 33.97 170 GLY B O 1
ATOM 3574 N N . CYS B 1 171 ? -28.872 -40.215 30.481 1 32.4 171 CYS B N 1
ATOM 3575 C CA . CYS B 1 171 ? -27.539 -39.894 31.008 1 32.36 171 CYS B CA 1
ATOM 3576 C C . CYS B 1 171 ? -27.504 -40.182 32.486 1 30.76 171 CYS B C 1
ATOM 3577 O O . CYS B 1 171 ? -28.168 -39.484 33.255 1 30.83 171 CYS B O 1
ATOM 3580 N N . HIS B 1 172 ? -26.769 -41.215 32.892 1 29.59 172 HIS B N 1
ATOM 3581 C CA . HIS B 1 172 ? -26.806 -41.66 34.275 1 29.1 172 HIS B CA 1
ATOM 3582 C C . HIS B 1 172 ? -25.463 -41.69 34.956 1 28.33 172 HIS B C 1
ATOM 3583 O O . HIS B 1 172 ? -24.449 -41.894 34.307 1 27.6 172 HIS B O 1
ATOM 3590 N N . THR B 1 173 ? -25.462 -41.561 36.283 1 28.41 173 THR B N 1
ATOM 3591 C CA . THR B 1 173 ? -24.222 -41.687 37.052 1 29.52 173 THR B CA 1
ATOM 3592 C C . THR B 1 173 ? -24.514 -42.289 38.435 1 30.18 173 THR B C 1
ATOM 3593 O O . THR B 1 173 ? -25.672 -42.476 38.82 1 30.25 173 THR B O 1
ATOM 3597 N N . GLY B 1 174 ? -23.457 -42.671 39.128 1 30.06 174 GLY B N 1
ATOM 3598 C CA . GLY B 1 174 ? -23.566 -43.277 40.431 1 30.3 174 GLY B CA 1
ATOM 3599 C C . GLY B 1 174 ? -22.235 -43.246 41.132 1 31.01 174 GLY B C 1
ATOM 3600 O O . GLY B 1 174 ? -21.337 -42.484 40.777 1 30.8 174 GLY B O 1
ATOM 3601 N N . THR B 1 175 ? -22.125 -44.039 42.16 1 32.07 175 THR B N 1
ATOM 3602 C CA . THR B 1 175 ? -20.932 -44.066 42.983 1 33.17 175 THR B CA 1
ATOM 3603 C C . THR B 1 175 ? -20.175 -45.365 42.82 1 33.49 175 THR B C 1
ATOM 3604 O O . THR B 1 175 ? -20.699 -46.342 42.29 1 33.15 175 THR B O 1
ATOM 3608 N N . ASP B 1 176 ? -18.925 -45.373 43.279 1 34.12 176 ASP B N 1
ATOM 3609 C CA . ASP B 1 176 ? -18.168 -46.596 43.412 1 35.36 176 ASP B CA 1
ATOM 3610 C C . ASP B 1 176 ? -18.563 -47.162 44.818 1 36.38 176 ASP B C 1
ATOM 3611 O O . ASP B 1 176 ? -19.391 -46.556 4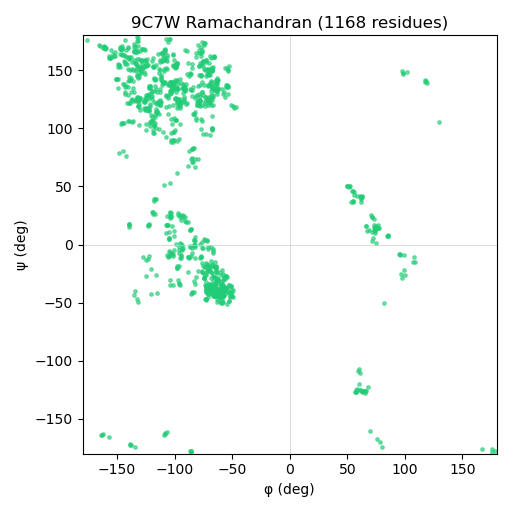5.529 1 36.9 176 ASP B O 1
ATOM 3616 N N . PHE B 1 177 ? -17.971 -48.279 45.238 1 36.79 177 PHE B N 1
ATOM 3617 C CA . PHE B 1 177 ? -18.335 -48.867 46.52 1 38.09 177 PHE B CA 1
ATOM 3618 C C . PHE B 1 177 ? -17.568 -48.296 47.717 1 39.83 177 PHE B C 1
ATOM 3619 O O . PHE B 1 177 ? -17.679 -48.811 48.826 1 40.54 177 PHE B O 1
ATOM 3627 N N . ASN B 1 178 ? -16.868 -47.194 47.512 1 40.06 178 ASN B N 1
ATOM 3628 C CA . ASN B 1 178 ? -16.361 -46.392 48.599 1 40.82 178 ASN B CA 1
ATOM 3629 C C . ASN B 1 178 ? -17.39 -45.257 48.916 1 40.1 178 ASN B C 1
ATOM 3630 O O . ASN B 1 178 ? -17.179 -44.5 49.852 1 41.07 178 ASN B O 1
ATOM 3635 N N . GLY B 1 179 ? -18.48 -45.151 48.142 1 38.5 179 GLY B N 1
ATOM 3636 C CA . GLY B 1 179 ? -19.488 -44.119 48.298 1 37.58 179 GLY B CA 1
ATOM 3637 C C . GLY B 1 179 ? -19.139 -42.838 47.568 1 36.53 179 GLY B C 1
ATOM 3638 O O . GLY B 1 179 ? -19.832 -41.836 47.729 1 36.46 179 GLY B O 1
ATOM 3639 N N . ASP B 1 180 ? -18.078 -42.848 46.756 1 35.78 180 ASP B N 1
ATOM 3640 C CA . ASP B 1 180 ? -17.671 -41.672 46.012 1 35.55 180 ASP B CA 1
ATOM 3641 C C . ASP B 1 180 ? -18.311 -41.687 44.651 1 34.39 180 ASP B C 1
ATOM 3642 O O . ASP B 1 180 ? -18.213 -42.677 43.932 1 34.66 180 ASP B O 1
ATOM 3647 N N . PHE B 1 181 ? -18.922 -40.574 44.271 1 33.18 181 PHE B N 1
ATOM 3648 C CA . PHE B 1 181 ? -19.505 -40.446 42.945 1 32.2 181 PHE B CA 1
ATOM 3649 C C . PHE B 1 181 ? -18.43 -40.463 41.905 1 31.54 181 PHE B C 1
ATOM 3650 O O . PHE B 1 181 ? -17.308 -40 42.151 1 32.49 181 PHE B O 1
ATOM 3658 N N . TYR B 1 182 ? -18.791 -40.904 40.715 1 30.32 182 TYR B N 1
ATOM 3659 C CA . TYR B 1 182 ? -17.906 -40.801 39.575 1 30.09 182 TYR B CA 1
ATOM 3660 C C . TYR B 1 182 ? -18.008 -39.348 39.144 1 31.76 182 TYR B C 1
ATOM 3661 O O . TYR B 1 182 ? -19.103 -38.792 39.165 1 33.01 182 TYR B O 1
ATOM 3670 N N . GLY B 1 183 ? -16.889 -38.732 38.813 1 31.73 183 GLY B N 1
ATOM 3671 C CA . GLY B 1 183 ? -16.877 -37.339 38.402 1 31.75 183 GLY B CA 1
ATOM 3672 C C . GLY B 1 183 ? -17.186 -36.413 39.555 1 32.72 183 GLY B C 1
ATOM 3673 O O . GLY B 1 183 ? -17.065 -36.779 40.721 1 33.09 183 GLY B O 1
ATOM 3674 N N . PRO B 1 184 ? -17.593 -35.189 39.252 1 33.44 184 PRO B N 1
ATOM 3675 C CA . PRO B 1 184 ? -17.878 -34.211 40.319 1 34.08 184 PRO B CA 1
ATOM 3676 C C . PRO B 1 184 ? -19.354 -34.174 40.702 1 35.33 184 PRO B C 1
ATOM 3677 O O . PRO B 1 184 ? -19.823 -33.161 41.216 1 35.72 184 PRO B O 1
ATOM 3681 N N . TYR B 1 185 ? -20.113 -35.243 40.395 1 35.56 185 TYR B N 1
ATOM 3682 C CA . TYR B 1 185 ? -21.554 -35.244 40.623 1 35.26 185 TYR B CA 1
ATOM 3683 C C . TYR B 1 185 ? -21.913 -35.458 42.079 1 36.54 185 TYR B C 1
ATOM 3684 O O . TYR B 1 185 ? -21.112 -35.952 42.855 1 36.6 185 TYR B O 1
ATOM 3693 N N . LYS B 1 186 ? -23.083 -34.977 42.466 1 37.52 186 LYS B N 1
ATOM 3694 C CA . LYS B 1 186 ? -23.526 -35.047 43.848 1 38.67 186 LYS B CA 1
ATOM 3695 C C . LYS B 1 186 ? -24.956 -35.513 43.944 1 38.98 186 LYS B C 1
ATOM 3696 O O . LYS B 1 186 ? -25.717 -35.342 43.002 1 38.16 186 LYS B O 1
ATOM 3698 N N . ASP B 1 187 ? -25.343 -36.08 45.102 1 39.98 187 ASP B N 1
ATOM 3699 C CA . ASP B 1 187 ? -26.719 -36.498 45.297 1 41.02 187 ASP B CA 1
ATOM 3700 C C . ASP B 1 187 ? -27.517 -35.317 45.858 1 43.01 187 ASP B C 1
ATOM 3701 O O . ASP B 1 187 ? -27.97 -35.345 47.001 1 43.79 187 ASP B O 1
ATOM 3706 N N . ALA B 1 188 ? -27.689 -34.28 45.027 1 43.79 188 ALA B N 1
ATOM 3707 C CA . ALA B 1 188 ? -28.485 -33.087 45.316 1 45.33 188 ALA B CA 1
ATOM 3708 C C . ALA B 1 188 ? -29.532 -32.903 44.177 1 46.32 188 ALA B C 1
ATOM 3709 O O . ALA B 1 188 ? -29.269 -33.274 43.026 1 46.45 188 ALA B O 1
ATOM 3711 N N . GLN B 1 189 ? -30.726 -32.381 44.503 1 46.68 189 GLN B N 1
ATOM 3712 C CA . GLN B 1 189 ? -31.778 -32.211 43.502 1 47.4 189 GLN B CA 1
ATOM 3713 C C . GLN B 1 189 ? -31.601 -30.907 42.797 1 47.52 189 GLN B C 1
ATOM 3714 O O . GLN B 1 189 ? -32.327 -29.93 43.032 1 48.16 189 GLN B O 1
ATOM 3720 N N . VAL B 1 190 ? -30.602 -30.883 41.935 1 46.73 190 VAL B N 1
ATOM 3721 C CA . VAL B 1 190 ? -30.239 -29.695 41.203 1 46.53 190 VAL B CA 1
ATOM 3722 C C . VAL B 1 190 ? -29.714 -30.106 39.831 1 46.48 190 VAL B C 1
ATOM 3723 O O . VAL B 1 190 ? -29.192 -31.213 39.674 1 46.11 190 VAL B O 1
ATOM 3727 N N . VAL B 1 191 ? -29.851 -29.222 38.828 1 46.6 191 VAL B N 1
ATOM 3728 C CA . VAL B 1 191 ? -29.315 -29.494 37.498 1 47.1 191 VAL B CA 1
ATOM 3729 C C . VAL B 1 191 ? -27.791 -29.52 37.587 1 45.62 191 VAL B C 1
ATOM 3730 O O . VAL B 1 191 ? -27.186 -28.62 38.165 1 45.61 191 VAL B O 1
ATOM 3734 N N . GLN B 1 192 ? -27.183 -30.6 37.105 1 44.27 192 GLN B N 1
ATOM 3735 C CA . GLN B 1 192 ? -25.738 -30.756 37.147 1 43.35 192 GLN B CA 1
ATOM 3736 C C . GLN B 1 192 ? -25.168 -30.843 35.75 1 43.03 192 GLN B C 1
ATOM 3737 O O . GLN B 1 192 ? -25.567 -31.701 34.959 1 43.27 192 GLN B O 1
ATOM 3743 N N . LEU B 1 193 ? -24.244 -29.937 35.448 1 42.43 193 LEU B N 1
ATOM 3744 C CA . LEU B 1 193 ? -23.575 -29.891 34.16 1 42.37 193 LEU B CA 1
ATOM 3745 C C . LEU B 1 193 ? -22.595 -31.039 34.041 1 40.67 193 LEU B C 1
ATOM 3746 O O . LEU B 1 193 ? -22.01 -31.486 35.031 1 40.95 193 LEU B O 1
ATOM 3751 N N . LEU B 1 194 ? -22.477 -31.56 32.837 1 38.91 194 LEU B N 1
ATOM 3752 C CA . LEU B 1 194 ? -21.67 -32.724 32.572 1 37.68 194 LEU B CA 1
ATOM 3753 C C . LEU B 1 194 ? -20.248 -32.386 32.293 1 36.15 194 LEU B C 1
ATOM 3754 O O . LEU B 1 194 ? -19.955 -31.395 31.634 1 35.85 194 LEU B O 1
ATOM 3759 N N . ILE B 1 195 ? -19.346 -33.288 32.692 1 34.73 195 ILE B N 1
ATOM 3760 C CA . ILE B 1 195 ? -17.934 -33.212 32.345 1 32.62 195 ILE B CA 1
ATOM 3761 C C . ILE B 1 195 ? -17.846 -33.459 30.834 1 31.72 195 ILE B C 1
ATOM 3762 O O . ILE B 1 195 ? -18.716 -34.112 30.263 1 30.97 195 ILE B O 1
ATOM 3767 N N . GLN B 1 196 ? -16.86 -32.889 30.181 1 31.54 196 GLN B N 1
ATOM 3768 C CA . GLN B 1 196 ? -16.677 -33.027 28.748 1 32.55 196 GLN B CA 1
ATOM 3769 C C . GLN B 1 196 ? -16.545 -34.504 28.336 1 33.53 196 GLN B C 1
ATOM 3770 O O . GLN B 1 196 ? -15.76 -35.239 28.933 1 33.5 196 GLN B O 1
ATOM 3776 N N . ASP B 1 197 ? -17.317 -34.927 27.336 1 33.97 197 ASP B N 1
ATOM 3777 C CA . ASP B 1 197 ? -17.188 -36.286 26.812 1 34.2 197 ASP B CA 1
ATOM 3778 C C . ASP B 1 197 ? -16.367 -36.254 25.534 1 33.61 197 ASP B C 1
ATOM 3779 O O . ASP B 1 197 ? -16.242 -35.217 24.873 1 33.23 197 ASP B O 1
ATOM 3784 N N . TYR B 1 198 ? -15.812 -37.4 25.198 1 33.37 198 TYR B N 1
ATOM 3785 C CA . TYR B 1 198 ? -15.004 -37.568 24.016 1 34.02 198 TYR B CA 1
ATOM 3786 C C . TYR B 1 198 ? -15.317 -38.925 23.409 1 33.52 198 TYR B C 1
ATOM 3787 O O . TYR B 1 198 ? -15.798 -39.824 24.107 1 33.76 198 TYR B O 1
ATOM 3796 N N . ILE B 1 199 ? -14.968 -39.113 22.129 1 32.58 199 ILE B N 1
ATOM 3797 C CA . ILE B 1 199 ? -15.049 -40.43 21.517 1 32.56 199 ILE B CA 1
ATOM 3798 C C . ILE B 1 199 ? -13.896 -41.22 22.125 1 31.08 199 ILE B C 1
ATOM 3799 O O . ILE B 1 199 ? -12.789 -40.706 22.199 1 30.89 199 ILE B O 1
ATOM 3804 N N . GLN B 1 200 ? -14.179 -42.387 22.682 1 29.79 200 GLN B N 1
ATOM 3805 C CA . GLN B 1 200 ? -13.155 -43.217 23.312 1 28.98 200 GLN B CA 1
ATOM 3806 C C . GLN B 1 200 ? -12.324 -43.811 22.187 1 28.92 200 GLN B C 1
ATOM 3807 O O . GLN B 1 200 ? -12.706 -44.824 21.614 1 29.03 200 GLN B O 1
ATOM 3813 N N . SER B 1 201 ? -11.199 -43.152 21.853 1 28.62 201 SER B N 1
ATOM 3814 C CA . SER B 1 201 ? -10.353 -43.516 20.715 1 28.47 201 SER B CA 1
ATOM 3815 C C . SER B 1 201 ? -9.896 -44.953 20.661 1 28.71 201 SER B C 1
ATOM 3816 O O . SER B 1 201 ? -10.018 -45.545 19.608 1 30.08 201 SER B O 1
ATOM 3819 N N . VAL B 1 202 ? -9.38 -45.511 21.742 1 28.57 202 VAL B N 1
ATOM 3820 C CA . VAL B 1 202 ? -8.894 -46.887 21.745 1 29.33 202 VAL B CA 1
ATOM 3821 C C . VAL B 1 202 ? -10.039 -47.885 21.544 1 28.04 202 VAL B C 1
ATOM 3822 O O . VAL B 1 202 ? -9.827 -48.933 20.951 1 27.88 202 VAL B O 1
ATOM 3826 N N . ASN B 1 203 ? -11.276 -47.525 21.947 1 27.2 203 ASN B N 1
ATOM 3827 C CA . ASN B 1 203 ? -12.445 -48.358 21.75 1 25.92 203 ASN B CA 1
ATOM 3828 C C . ASN B 1 203 ? -12.84 -48.364 20.28 1 26.15 203 ASN B C 1
ATOM 3829 O O . ASN B 1 203 ? -13.219 -49.401 19.756 1 25.49 203 ASN B O 1
ATOM 3834 N N . PHE B 1 204 ? -12.735 -47.216 19.608 1 26.7 204 PHE B N 1
ATOM 3835 C CA . PHE B 1 204 ? -13.009 -47.146 18.177 1 26.98 204 PHE B CA 1
ATOM 3836 C C . PHE B 1 204 ? -11.918 -47.889 17.406 1 26.85 204 PHE B C 1
ATOM 3837 O O . PHE B 1 204 ? -12.233 -48.568 16.442 1 27.15 204 PHE B O 1
ATOM 3845 N N . VAL B 1 205 ? -10.656 -47.841 17.872 1 26.69 205 VAL B N 1
ATOM 3846 C CA . VAL B 1 205 ? -9.557 -48.61 17.274 1 26.99 205 VAL B CA 1
ATOM 3847 C C . VAL B 1 205 ? -9.883 -50.111 17.406 1 26.89 205 VAL B C 1
ATOM 3848 O O . VAL B 1 205 ? -9.739 -50.847 16.442 1 27.15 205 VAL B O 1
ATOM 3852 N N . ALA B 1 206 ? -10.413 -50.538 18.569 1 27.16 206 ALA B N 1
ATOM 3853 C CA . ALA B 1 206 ? -10.841 -51.927 18.796 1 27.77 206 ALA B CA 1
ATOM 3854 C C . ALA B 1 206 ? -11.92 -52.307 17.772 1 27.72 206 ALA B C 1
ATOM 3855 O O . ALA B 1 206 ? -11.855 -53.382 17.192 1 28.36 206 ALA B O 1
ATOM 3857 N N . TRP B 1 207 ? -12.871 -51.408 17.518 1 27.88 207 TRP B N 1
ATOM 3858 C CA . TRP B 1 207 ? -13.942 -51.594 16.542 1 28.66 207 TRP B CA 1
ATOM 3859 C C . TRP B 1 207 ? -13.353 -51.76 15.141 1 29.03 207 TRP B C 1
ATOM 3860 O O . TRP B 1 207 ? -13.766 -52.654 14.417 1 29.55 207 TRP B O 1
ATOM 3871 N N . LEU B 1 208 ? -12.343 -50.949 14.787 1 28.34 208 LEU B N 1
ATOM 3872 C CA . LEU B 1 208 ? -11.688 -51.079 13.491 1 27.78 208 LEU B CA 1
ATOM 3873 C C . LEU B 1 208 ? -10.932 -52.39 13.357 1 27.81 208 LEU B C 1
ATOM 3874 O O . LEU B 1 208 ? -10.976 -52.997 12.289 1 28.56 208 LEU B O 1
ATOM 3879 N N . TYR B 1 209 ? -10.252 -52.846 14.419 1 27.15 209 TYR B N 1
ATOM 3880 C CA . TYR B 1 209 ? -9.547 -54.123 14.39 1 27.07 209 TYR B CA 1
ATOM 3881 C C . TYR B 1 209 ? -10.529 -55.262 14.217 1 27.75 209 TYR B C 1
ATOM 3882 O O . TYR B 1 209 ? -10.298 -56.172 13.401 1 27.89 209 TYR B O 1
ATOM 3891 N N . ALA B 1 210 ? -11.65 -55.209 14.964 1 27.46 210 ALA B N 1
ATOM 3892 C CA . ALA B 1 210 ? -12.719 -56.207 14.868 1 27.12 210 ALA B CA 1
ATOM 3893 C C . ALA B 1 210 ? -13.29 -56.204 13.455 1 27.46 210 ALA B C 1
ATOM 3894 O O . ALA B 1 210 ? -13.524 -57.258 12.911 1 27.83 210 ALA B O 1
ATOM 3896 N N . ALA B 1 211 ? -13.451 -55.031 12.84 1 26.94 211 ALA B N 1
ATOM 3897 C CA . ALA B 1 211 ? -13.948 -54.926 11.476 1 27.01 211 ALA B CA 1
ATOM 3898 C C . ALA B 1 211 ? -12.999 -55.591 10.503 1 27.32 211 ALA B C 1
ATOM 3899 O O . ALA B 1 211 ? -13.473 -56.316 9.655 1 26.66 211 ALA B O 1
ATOM 3901 N N . ILE B 1 212 ? -11.668 -55.407 10.639 1 27.75 212 ILE B N 1
ATOM 3902 C CA . ILE B 1 212 ? -10.69 -56.063 9.76 1 28.8 212 ILE B CA 1
ATOM 3903 C C . ILE B 1 212 ? -10.849 -57.585 9.806 1 30.13 212 ILE B C 1
ATOM 3904 O O . ILE B 1 212 ? -10.811 -58.25 8.773 1 29.45 212 ILE B O 1
ATOM 3909 N N . LEU B 1 213 ? -11.102 -58.123 11.002 1 31.37 213 LEU B N 1
ATOM 3910 C CA . LEU B 1 213 ? -11.326 -59.559 11.159 1 33.4 213 LEU B CA 1
ATOM 3911 C C . LEU B 1 213 ? -12.756 -60.007 10.832 1 33.75 213 LEU B C 1
ATOM 3912 O O . LEU B 1 213 ? -13.049 -61.189 10.926 1 35.28 213 LEU B O 1
ATOM 3917 N N . ASN B 1 214 ? -13.645 -59.073 10.498 1 32.76 214 ASN B N 1
ATOM 3918 C CA . ASN B 1 214 ? -15.021 -59.332 10.105 1 32.58 214 ASN B CA 1
ATOM 3919 C C . ASN B 1 214 ? -15.223 -58.879 8.649 1 32.69 214 ASN B C 1
ATOM 3920 O O . ASN B 1 214 ? -16.253 -58.279 8.325 1 32.43 214 ASN B O 1
ATOM 3925 N N . ASN B 1 215 ? -14.195 -59.122 7.799 1 32.74 215 ASN B N 1
ATOM 3926 C CA . ASN B 1 215 ? -14.158 -58.846 6.369 1 33.13 215 ASN B CA 1
ATOM 3927 C C . ASN B 1 215 ? -14.47 -57.383 6.01 1 32.89 215 ASN B C 1
ATOM 3928 O O . ASN B 1 215 ? -15.26 -57.122 5.1 1 33.21 215 ASN B O 1
ATOM 3933 N N . CYS B 1 216 ? -13.869 -56.429 6.726 1 32.17 216 CYS B N 1
ATOM 3934 C CA . CYS B 1 216 ? -14.114 -55.014 6.472 1 32.48 216 CYS B CA 1
ATOM 3935 C C . CYS B 1 216 ? -12.841 -54.217 6.724 1 32.38 216 CYS B C 1
ATOM 3936 O O . CYS B 1 216 ? -12.473 -54.015 7.868 1 31.97 216 CYS B O 1
ATOM 3939 N N . ASN B 1 217 ? -12.154 -53.781 5.671 1 33.02 217 ASN B N 1
ATOM 3940 C CA . ASN B 1 217 ? -10.887 -53.065 5.827 1 33.27 217 ASN B CA 1
ATOM 3941 C C . ASN B 1 217 ? -10.707 -51.884 4.879 1 32.57 217 ASN B C 1
ATOM 3942 O O . ASN B 1 217 ? -9.588 -51.426 4.704 1 32.89 217 ASN B O 1
ATOM 3947 N N . TRP B 1 218 ? -11.776 -51.416 4.245 1 31.69 218 TRP B N 1
ATOM 3948 C CA . TRP B 1 218 ? -11.693 -50.336 3.264 1 31.32 218 TRP B CA 1
ATOM 3949 C C . TRP B 1 218 ? -11.023 -49.073 3.809 1 31.9 218 TRP B C 1
ATOM 3950 O O . TRP B 1 218 ? -10.466 -48.296 3.044 1 33.25 218 TRP B O 1
ATOM 3961 N N . PHE B 1 219 ? -11.101 -48.861 5.128 1 30.67 219 PHE B N 1
ATOM 3962 C CA . PHE B 1 219 ? -10.529 -47.706 5.81 1 30.23 219 PHE B CA 1
ATOM 3963 C C . PHE B 1 219 ? -9.012 -47.817 5.994 1 31.33 219 PHE B C 1
ATOM 3964 O O . PHE B 1 219 ? -8.403 -46.851 6.42 1 31.32 219 PHE B O 1
ATOM 3972 N N . VAL B 1 220 ? -8.411 -48.995 5.745 1 32.09 220 VAL B N 1
ATOM 3973 C CA . VAL B 1 220 ? -6.98 -49.191 5.888 1 33.88 220 VAL B CA 1
ATOM 3974 C C . VAL B 1 220 ? -6.267 -48.629 4.664 1 35.55 220 VAL B C 1
ATOM 3975 O O . VAL B 1 220 ? -6.565 -49.02 3.532 1 36.03 220 VAL B O 1
ATOM 3979 N N . GLN B 1 221 ? -5.345 -47.701 4.891 1 36.35 221 GLN B N 1
ATOM 3980 C CA . GLN B 1 221 ? -4.541 -47.077 3.84 1 37.01 221 GLN B CA 1
ATOM 3981 C C . GLN B 1 221 ? -3.043 -47.084 4.233 1 37.61 221 GLN B C 1
ATOM 3982 O O . GLN B 1 221 ? -2.681 -47.54 5.319 1 37.68 221 GLN B O 1
ATOM 3988 N N . SER B 1 222 ? -2.176 -46.586 3.348 1 37.79 222 SER B N 1
ATOM 3989 C CA . SER B 1 222 ? -0.738 -46.552 3.581 1 38.06 222 SER B CA 1
ATOM 3990 C C . SER B 1 222 ? -0.305 -45.463 4.58 1 37.76 222 SER B C 1
ATOM 3991 O O . SER B 1 222 ? 0.786 -45.56 5.127 1 38.05 222 SER B O 1
ATOM 3993 N N . ASP B 1 223 ? -1.156 -44.455 4.839 1 37.37 223 ASP B N 1
ATOM 3994 C CA . ASP B 1 223 ? -0.79 -43.41 5.784 1 38.42 223 ASP B CA 1
ATOM 3995 C C . ASP B 1 223 ? -0.792 -43.91 7.238 1 38.99 223 ASP B C 1
ATOM 3996 O O . ASP B 1 223 ? -1.53 -44.832 7.613 1 38.19 223 ASP B O 1
ATOM 4001 N N . LYS B 1 224 ? 0.105 -43.346 8.022 1 39.55 224 LYS B N 1
ATOM 4002 C CA . LYS B 1 224 ? 0.292 -43.691 9.414 1 40.2 224 LYS B CA 1
ATOM 4003 C C . LYS B 1 224 ? 0.368 -42.428 10.238 1 39.97 224 LYS B C 1
ATOM 4004 O O . LYS B 1 224 ? 0.904 -41.415 9.792 1 40.39 224 LYS B O 1
ATOM 4010 N N . CYS B 1 225 ? -0.149 -42.493 11.456 1 38.76 225 CYS B N 1
ATOM 4011 C CA . CYS B 1 225 ? -0.11 -41.373 12.371 1 37.87 225 CYS B CA 1
ATOM 4012 C C . CYS B 1 225 ? 0.338 -41.918 13.703 1 37.14 225 CYS B C 1
ATOM 4013 O O . CYS B 1 225 ? -0.293 -42.829 14.233 1 36.47 225 CYS B O 1
ATOM 4016 N N . SER B 1 226 ? 1.419 -41.371 14.258 1 36.87 226 SER B N 1
ATOM 4017 C CA . SER B 1 226 ? 1.929 -41.847 15.544 1 37.11 226 SER B CA 1
ATOM 4018 C C . SER B 1 226 ? 0.941 -41.564 16.671 1 36.68 226 SER B C 1
ATOM 4019 O O . SER B 1 226 ? 0.082 -40.703 16.527 1 36.8 226 SER B O 1
ATOM 4022 N N . VAL B 1 227 ? 1.073 -42.259 17.808 1 36.56 227 VAL B N 1
ATOM 4023 C CA . VAL B 1 227 ? 0.234 -42.046 18.988 1 36.76 227 VAL B CA 1
ATOM 4024 C C . VAL B 1 227 ? 0.364 -40.584 19.441 1 37.79 227 VAL B C 1
ATOM 4025 O O . VAL B 1 227 ? -0.645 -39.93 19.69 1 38.78 227 VAL B O 1
ATOM 4029 N N . GLU B 1 228 ? 1.605 -40.071 19.464 1 36.91 228 GLU B N 1
ATOM 4030 C CA . GLU B 1 228 ? 1.933 -38.713 19.868 1 37.56 228 GLU B CA 1
ATOM 4031 C C . GLU B 1 228 ? 1.205 -37.704 18.975 1 36.71 228 GLU B C 1
ATOM 4032 O O . GLU B 1 228 ? 0.544 -36.809 19.493 1 36.97 228 GLU B O 1
ATOM 4038 N N . ASP B 1 229 ? 1.299 -37.864 17.647 1 35.54 229 ASP B N 1
ATOM 4039 C CA . ASP B 1 229 ? 0.637 -36.962 16.706 1 35.27 229 ASP B CA 1
ATOM 4040 C C . ASP B 1 229 ? -0.869 -37.092 16.767 1 34.59 229 ASP B C 1
ATOM 4041 O O . ASP B 1 229 ? -1.559 -36.089 16.63 1 35.14 229 ASP B O 1
ATOM 4046 N N . PHE B 1 230 ? -1.397 -38.31 16.989 1 33.26 230 PHE B N 1
ATOM 4047 C CA . PHE B 1 230 ? -2.85 -38.489 17.083 1 32.45 230 PHE B CA 1
ATOM 4048 C C . PHE B 1 230 ? -3.37 -37.781 18.301 1 32.65 230 PHE B C 1
ATOM 4049 O O . PHE B 1 230 ? -4.382 -37.118 18.2 1 32.78 230 PHE B O 1
ATOM 4057 N N . ASN B 1 231 ? -2.675 -37.904 19.432 1 32.66 231 ASN B N 1
ATOM 4058 C CA . ASN B 1 231 ? -3.077 -37.313 20.689 1 33.43 231 ASN B CA 1
ATOM 4059 C C . ASN B 1 231 ? -3.138 -35.806 20.656 1 35.39 231 ASN B C 1
ATOM 4060 O O . ASN B 1 231 ? -3.999 -35.236 21.325 1 37.02 231 ASN B O 1
ATOM 4065 N N . VAL B 1 232 ? -2.301 -35.166 19.843 1 35.19 232 VAL B N 1
ATOM 4066 C CA . VAL B 1 232 ? -2.353 -33.713 19.681 1 36.09 232 VAL B CA 1
ATOM 4067 C C . VAL B 1 232 ? -3.598 -33.37 18.86 1 36.91 232 VAL B C 1
ATOM 4068 O O . VAL B 1 232 ? -4.385 -32.526 19.267 1 38.25 232 VAL B O 1
ATOM 4072 N N . TRP B 1 233 ? -3.814 -34.08 17.749 1 36.01 233 TRP B N 1
ATOM 4073 C CA . TRP B 1 233 ? -4.983 -33.924 16.88 1 35.43 233 TRP B CA 1
ATOM 4074 C C . TRP B 1 233 ? -6.294 -34.134 17.662 1 35.59 233 TRP B C 1
ATOM 4075 O O . TRP B 1 233 ? -7.218 -33.339 17.527 1 35.9 233 TRP B O 1
ATOM 4086 N N . ALA B 1 234 ? -6.343 -35.167 18.515 1 35 234 ALA B N 1
ATOM 4087 C CA . ALA B 1 234 ? -7.495 -35.58 19.313 1 35.33 234 ALA B CA 1
ATOM 4088 C C . ALA B 1 234 ? -8.021 -34.476 20.24 1 36.52 234 ALA B C 1
ATOM 4089 O O . ALA B 1 234 ? -9.218 -34.424 20.51 1 36.13 234 ALA B O 1
ATOM 4091 N N . LEU B 1 235 ? -7.135 -33.592 20.703 1 37.59 235 LEU B N 1
ATOM 4092 C CA . LEU B 1 235 ? -7.491 -32.467 21.573 1 39.45 235 LEU B CA 1
ATOM 4093 C C . LEU B 1 235 ? -8.491 -31.518 20.921 1 40.2 235 LEU B C 1
ATOM 4094 O O . LEU B 1 235 ? -9.364 -30.984 21.6 1 40.66 235 LEU B O 1
ATOM 4099 N N . SER B 1 236 ? -8.354 -31.289 19.615 1 39.77 236 SER B N 1
ATOM 4100 C CA . SER B 1 236 ? -9.248 -30.37 18.915 1 40.54 236 SER B CA 1
ATOM 4101 C C . SER B 1 236 ? -10.304 -31.055 18.043 1 39.52 236 SER B C 1
ATOM 4102 O O . SER B 1 236 ? -11.064 -30.356 17.369 1 40.1 236 SER B O 1
ATOM 4105 N N . ASN B 1 237 ? -10.385 -32.403 18.074 1 37.66 237 ASN B N 1
ATOM 4106 C CA . ASN B 1 237 ? -11.328 -33.129 17.237 1 36.73 237 ASN B CA 1
ATOM 4107 C C . ASN B 1 237 ? -12.302 -34.05 17.98 1 35.44 237 ASN B C 1
ATOM 4108 O O . ASN B 1 237 ? -12.948 -34.883 17.352 1 35.11 237 ASN B O 1
ATOM 4113 N N . GLY B 1 238 ? -12.437 -33.861 19.281 1 34.57 238 GLY B N 1
ATOM 4114 C CA . GLY B 1 238 ? -13.386 -34.615 20.09 1 34.81 238 GLY B CA 1
ATOM 4115 C C . GLY B 1 238 ? -13.048 -36.07 20.34 1 34.65 238 GLY B C 1
ATOM 4116 O O . GLY B 1 238 ? -13.941 -36.877 20.591 1 35.43 238 GLY B O 1
ATOM 4117 N N . PHE B 1 239 ? -11.766 -36.422 20.251 1 33.31 239 PHE B N 1
ATOM 4118 C CA . PHE B 1 239 ? -11.324 -37.788 20.498 1 32.58 239 PHE B CA 1
ATOM 4119 C C . PHE B 1 239 ? -10.506 -37.836 21.762 1 33.23 239 PHE B C 1
ATOM 4120 O O . PHE B 1 239 ? -9.818 -36.874 22.108 1 33.35 239 PHE B O 1
ATOM 4128 N N . SER B 1 240 ? -10.607 -38.94 22.491 1 33.15 240 SER B N 1
ATOM 4129 C CA . SER B 1 240 ? -9.85 -39.09 23.729 1 32.62 240 SER B CA 1
ATOM 4130 C C . SER B 1 240 ? -8.371 -39.418 23.417 1 32.29 240 SER B C 1
ATOM 4131 O O . SER B 1 240 ? -8.022 -39.742 22.274 1 31.78 240 SER B O 1
ATOM 4134 N N . GLN B 1 241 ? -7.499 -39.284 24.418 1 32.45 241 GLN B N 1
ATOM 4135 C CA . GLN B 1 241 ? -6.093 -39.618 24.272 1 33.43 241 GLN B CA 1
ATOM 4136 C C . GLN B 1 241 ? -5.949 -41.14 24.121 1 35.05 241 GLN B C 1
ATOM 4137 O O . GLN B 1 241 ? -6.632 -41.901 24.792 1 35.06 241 GLN B O 1
ATOM 4143 N N . VAL B 1 242 ? -5.074 -41.567 23.223 1 36.41 242 VAL B N 1
ATOM 4144 C CA . VAL B 1 242 ? -4.76 -42.954 22.947 1 38.1 242 VAL B CA 1
ATOM 4145 C C . VAL B 1 242 ? -3.498 -43.35 23.704 1 39 242 VAL B C 1
ATOM 4146 O O . VAL B 1 242 ? -2.53 -42.613 23.754 1 38.26 242 VAL B O 1
ATOM 4150 N N . LYS B 1 243 ? -3.519 -44.527 24.271 1 40.81 243 LYS B N 1
ATOM 4151 C CA . LYS B 1 243 ? -2.38 -45.135 24.927 1 42.26 243 LYS B CA 1
ATOM 4152 C C . LYS B 1 243 ? -2.392 -46.571 24.391 1 44.11 243 LYS B C 1
ATOM 4153 O O . LYS B 1 243 ? -3.435 -47.22 24.453 1 44.9 243 LYS B O 1
ATOM 4156 N N . SER B 1 244 ? -1.288 -47.038 23.802 1 45.11 244 SER B N 1
ATOM 4157 C CA . SER B 1 244 ? -1.26 -48.41 23.298 1 46.4 244 SER B CA 1
ATOM 4158 C C . SER B 1 244 ? -1.243 -49.386 24.477 1 45.86 244 SER B C 1
ATOM 4159 O O . SER B 1 244 ? -0.884 -49.015 25.603 1 46.4 244 SER B O 1
ATOM 4162 N N . ASP B 1 245 ? -1.693 -50.607 24.241 1 44.26 245 ASP B N 1
ATOM 4163 C CA . ASP B 1 245 ? -1.715 -51.633 25.262 1 42.53 245 ASP B CA 1
ATOM 4164 C C . ASP B 1 245 ? -1.437 -52.992 24.633 1 39.48 245 ASP B C 1
ATOM 4165 O O . ASP B 1 245 ? -1.387 -53.115 23.407 1 38.51 245 ASP B O 1
ATOM 4170 N N . LEU B 1 246 ? -1.234 -54.006 25.465 1 37.71 246 LEU B N 1
ATOM 4171 C CA . LEU B 1 246 ? -0.923 -55.338 24.999 1 36.62 246 LEU B CA 1
ATOM 4172 C C . LEU B 1 246 ? -2.028 -55.941 24.16 1 36.01 246 LEU B C 1
ATOM 4173 O O . LEU B 1 246 ? -1.73 -56.691 23.244 1 36.64 246 LEU B O 1
ATOM 4178 N N . VAL B 1 247 ? -3.292 -55.593 24.418 1 35.13 247 VAL B N 1
ATOM 4179 C CA . VAL B 1 247 ? -4.409 -56.102 23.624 1 34.51 247 VAL B CA 1
ATOM 4180 C C . VAL B 1 247 ? -4.419 -55.463 22.235 1 33.25 247 VAL B C 1
ATOM 4181 O O . VAL B 1 247 ? -4.593 -56.167 21.25 1 32.79 247 VAL B O 1
ATOM 4185 N N . ILE B 1 248 ? -4.131 -54.152 22.14 1 32.46 248 ILE B N 1
ATOM 4186 C CA . ILE B 1 248 ? -3.99 -53.456 20.856 1 32.3 248 ILE B CA 1
ATOM 4187 C C . ILE B 1 248 ? -2.829 -54.102 20.07 1 32.24 248 ILE B C 1
ATOM 4188 O O . ILE B 1 248 ? -2.944 -54.287 18.867 1 32.36 248 ILE B O 1
ATOM 4193 N N . ASP B 1 249 ? -1.728 -54.469 20.759 1 32.3 249 ASP B N 1
ATOM 4194 C CA . ASP B 1 249 ? -0.597 -55.131 20.118 1 33.41 249 ASP B CA 1
ATOM 4195 C C . ASP B 1 249 ? -0.991 -56.503 19.6 1 33.28 249 ASP B C 1
ATOM 4196 O O . ASP B 1 249 ? -0.571 -56.875 18.512 1 34.19 249 ASP B O 1
ATOM 4201 N N . ALA B 1 250 ? -1.82 -57.237 20.348 1 32.13 250 ALA B N 1
ATOM 4202 C CA . ALA B 1 250 ? -2.289 -58.55 19.929 1 31.56 250 ALA B CA 1
ATOM 4203 C C . ALA B 1 250 ? -3.192 -58.39 18.697 1 30.69 250 ALA B C 1
ATOM 4204 O O . ALA B 1 250 ? -2.996 -59.086 17.704 1 30.25 250 ALA B O 1
ATOM 4206 N N . LEU B 1 251 ? -4.095 -57.411 18.718 1 29.65 251 LEU B N 1
ATOM 4207 C CA . LEU B 1 251 ? -4.97 -57.134 17.59 1 29.31 251 LEU B CA 1
ATOM 4208 C C . LEU B 1 251 ? -4.153 -56.73 16.344 1 30.51 251 LEU B C 1
ATOM 4209 O O . LEU B 1 251 ? -4.481 -57.152 15.244 1 31.81 251 LEU B O 1
ATOM 4214 N N . ALA B 1 252 ? -3.065 -55.963 16.526 1 29.91 252 ALA B N 1
ATOM 4215 C CA . ALA B 1 252 ? -2.171 -55.556 15.436 1 30.31 252 ALA B CA 1
ATOM 4216 C C . ALA B 1 252 ? -1.465 -56.774 14.844 1 31.64 252 ALA B C 1
ATOM 4217 O O . ALA B 1 252 ? -1.274 -56.836 13.636 1 31.95 252 ALA B O 1
ATOM 4219 N N . SER B 1 253 ? -1.068 -57.729 15.69 1 31.58 253 SER B N 1
ATOM 4220 C CA . SER B 1 253 ? -0.403 -58.939 15.239 1 32.09 253 SER B CA 1
ATOM 4221 C C . SER B 1 253 ? -1.389 -59.86 14.51 1 33.19 253 SER B C 1
ATOM 4222 O O . SER B 1 253 ? -1.007 -60.479 13.526 1 34.27 253 SER B O 1
ATOM 4225 N N . MET B 1 254 ? -2.652 -59.95 14.983 1 32.68 254 MET B N 1
ATOM 4226 C CA . MET B 1 254 ? -3.674 -60.803 14.372 1 33.04 254 MET B CA 1
ATOM 4227 C C . MET B 1 254 ? -4.073 -60.303 12.984 1 33.64 254 MET B C 1
ATOM 4228 O O . MET B 1 254 ? -4.384 -61.102 12.105 1 33.67 254 MET B O 1
ATOM 4233 N N . THR B 1 255 ? -4.115 -58.981 12.803 1 33.18 255 THR B N 1
ATOM 4234 C CA . THR B 1 255 ? -4.526 -58.392 11.527 1 33.65 255 THR B CA 1
ATOM 4235 C C . THR B 1 255 ? -3.383 -57.993 10.628 1 34.29 255 THR B C 1
ATOM 4236 O O . THR B 1 255 ? -3.59 -57.78 9.437 1 35.21 255 THR B O 1
ATOM 4240 N N . GLY B 1 256 ? -2.196 -57.823 11.197 1 33.55 256 GLY B N 1
ATOM 4241 C CA . GLY B 1 256 ? -1.06 -57.324 10.446 1 33 256 GLY B CA 1
ATOM 4242 C C . GLY B 1 256 ? -1.187 -55.835 10.187 1 32.96 256 GLY B C 1
ATOM 4243 O O . GLY B 1 256 ? -0.493 -55.308 9.326 1 33.9 256 GLY B O 1
ATOM 4244 N N . VAL B 1 257 ? -2.08 -55.129 10.915 1 31.78 257 VAL B N 1
ATOM 4245 C CA . VAL B 1 257 ? -2.307 -53.699 10.733 1 30.83 257 VAL B CA 1
ATOM 4246 C C . VAL B 1 257 ? -1.863 -52.967 11.991 1 30.63 257 VAL B C 1
ATOM 4247 O O . VAL B 1 257 ? -2.351 -53.271 13.071 1 30.4 257 VAL B O 1
ATOM 4251 N N . SER B 1 258 ? -0.938 -52.016 11.861 1 30.31 258 SER B N 1
ATOM 4252 C CA . SER B 1 258 ? -0.422 -51.291 13.015 1 30.98 258 SER B CA 1
ATOM 4253 C C . SER B 1 258 ? -1.428 -50.304 13.587 1 30.75 258 SER B C 1
ATOM 4254 O O . SER B 1 258 ? -2.327 -49.846 12.88 1 30.8 258 SER B O 1
ATOM 4257 N N . LEU B 1 259 ? -1.261 -49.951 14.871 1 30.45 259 LEU B N 1
ATOM 4258 C CA . LEU B 1 259 ? -2.098 -48.955 15.542 1 30.55 259 LEU B CA 1
ATOM 4259 C C . LEU B 1 259 ? -2.021 -47.613 14.782 1 30.3 259 LEU B C 1
ATOM 4260 O O . LEU B 1 259 ? -3.048 -47.008 14.515 1 31.25 259 LEU B O 1
ATOM 4265 N N . GLU B 1 260 ? -0.833 -47.234 14.335 1 28.72 260 GLU B N 1
ATOM 4266 C CA . GLU B 1 260 ? -0.593 -46.005 13.585 1 29 260 GLU B CA 1
ATOM 4267 C C . GLU B 1 260 ? -1.387 -45.936 12.293 1 29.22 260 GLU B C 1
ATOM 4268 O O . GLU B 1 260 ? -1.86 -44.856 11.915 1 29.93 260 GLU B O 1
ATOM 4274 N N . THR B 1 261 ? -1.589 -47.075 11.642 1 28.66 261 THR B N 1
ATOM 4275 C CA . THR B 1 261 ? -2.403 -47.145 10.427 1 28.92 261 THR B CA 1
ATOM 4276 C C . THR B 1 261 ? -3.857 -46.815 10.766 1 29.53 261 THR B C 1
ATOM 4277 O O . THR B 1 261 ? -4.501 -46.066 10.033 1 30.58 261 THR B O 1
ATOM 4281 N N . LEU B 1 262 ? -4.365 -47.339 11.883 1 28.7 262 LEU B N 1
ATOM 4282 C CA . LEU B 1 262 ? -5.738 -47.066 12.301 1 28.49 262 LEU B CA 1
ATOM 4283 C C . LEU B 1 262 ? -5.926 -45.685 12.87 1 28.26 262 LEU B C 1
ATOM 4284 O O . LEU B 1 262 ? -7.001 -45.105 12.694 1 29.39 262 LEU B O 1
ATOM 4289 N N . LEU B 1 263 ? -4.89 -45.113 13.477 1 27.32 263 LEU B N 1
ATOM 4290 C CA . LEU B 1 263 ? -4.966 -43.737 13.966 1 27.55 263 LEU B CA 1
ATOM 4291 C C . LEU B 1 263 ? -5.084 -42.779 12.783 1 28.21 263 LEU B C 1
ATOM 4292 O O . LEU B 1 263 ? -5.879 -41.843 12.839 1 28.93 263 LEU B O 1
ATOM 4297 N N . ALA B 1 264 ? -4.364 -43.055 11.685 1 28.16 264 ALA B N 1
ATOM 4298 C CA . ALA B 1 264 ? -4.483 -42.259 10.474 1 28.98 264 ALA B CA 1
ATOM 4299 C C . ALA B 1 264 ? -5.881 -42.439 9.862 1 30.12 264 ALA B C 1
ATOM 4300 O O . ALA B 1 264 ? -6.456 -41.476 9.362 1 31.39 264 ALA B O 1
ATOM 4302 N N . ALA B 1 265 ? -6.431 -43.664 9.905 1 29.95 265 ALA B N 1
ATOM 4303 C CA . ALA B 1 265 ? -7.766 -43.966 9.411 1 30.09 265 ALA B CA 1
ATOM 4304 C C . ALA B 1 265 ? -8.833 -43.2 10.182 1 31.94 265 ALA B C 1
ATOM 4305 O O . ALA B 1 265 ? -9.775 -42.707 9.564 1 33.04 265 ALA B O 1
ATOM 4307 N N . ILE B 1 266 ? -8.675 -43.045 11.505 1 31.95 266 ILE B N 1
ATOM 4308 C CA . ILE B 1 266 ? -9.643 -42.308 12.318 1 32.98 266 ILE B CA 1
ATOM 4309 C C . ILE B 1 266 ? -9.728 -40.847 11.859 1 34.27 266 ILE B C 1
ATOM 4310 O O . ILE B 1 266 ? -10.823 -40.309 11.726 1 34.12 266 ILE B O 1
ATOM 4315 N N . LYS B 1 267 ? -8.577 -40.225 11.595 1 34.92 267 LYS B N 1
ATOM 4316 C CA . LYS B 1 267 ? -8.533 -38.836 11.153 1 36.38 267 LYS B CA 1
ATOM 4317 C C . LYS B 1 267 ? -9.272 -38.646 9.832 1 36.33 267 LYS B C 1
ATOM 4318 O O . LYS B 1 267 ? -10.004 -37.673 9.69 1 37.07 267 LYS B O 1
ATOM 4324 N N . ARG B 1 268 ? -9.166 -39.612 8.91 1 35.38 268 ARG B N 1
ATOM 4325 C CA . ARG B 1 268 ? -9.89 -39.553 7.645 1 35.15 268 ARG B CA 1
ATOM 4326 C C . ARG B 1 268 ? -11.379 -39.778 7.878 1 35.06 268 ARG B C 1
ATOM 4327 O O . ARG B 1 268 ? -12.19 -39.081 7.284 1 35.79 268 ARG B O 1
ATOM 4335 N N . LEU B 1 269 ? -11.737 -40.744 8.735 1 34.04 269 LEU B N 1
ATOM 4336 C CA . LEU B 1 269 ? -13.121 -41.062 9.052 1 34.51 269 LEU B CA 1
ATOM 4337 C C . LEU B 1 269 ? -13.836 -39.902 9.723 1 36.61 269 LEU B C 1
ATOM 4338 O O . LEU B 1 269 ? -15.04 -39.757 9.528 1 36.77 269 LEU B O 1
ATOM 4343 N N . LYS B 1 270 ? -13.103 -39.05 10.475 1 38.14 270 LYS B N 1
ATOM 4344 C CA . LYS B 1 270 ? -13.646 -37.858 11.133 1 40.6 270 LYS B CA 1
ATOM 4345 C C . LYS B 1 270 ? -14.337 -36.941 10.106 1 43.06 270 LYS B C 1
ATOM 4346 O O . LYS B 1 270 ? -15.4 -36.402 10.411 1 43.8 270 LYS B O 1
ATOM 4352 N N . ASN B 1 271 ? -13.788 -36.822 8.87 1 44.36 271 ASN B N 1
ATOM 4353 C CA . ASN B 1 271 ? -14.459 -35.992 7.866 1 46.31 271 ASN B CA 1
ATOM 4354 C C . ASN B 1 271 ? -15.417 -36.779 6.955 1 46.42 271 ASN B C 1
ATOM 4355 O O . ASN B 1 271 ? -15.749 -36.31 5.872 1 47.19 271 ASN B O 1
ATOM 4360 N N . GLY B 1 272 ? -15.917 -37.914 7.43 1 45.61 272 GLY B N 1
ATOM 4361 C CA . GLY B 1 272 ? -16.904 -38.694 6.696 1 44.99 272 GLY B CA 1
ATOM 4362 C C . GLY B 1 272 ? -16.509 -40.09 6.274 1 44.48 272 GLY B C 1
ATOM 4363 O O . GLY B 1 272 ? -15.379 -40.346 5.857 1 44.62 272 GLY B O 1
ATOM 4364 N N . PHE B 1 273 ? -17.475 -41.005 6.361 1 43.89 273 PHE B N 1
ATOM 4365 C CA . PHE B 1 273 ? -17.321 -42.395 5.944 1 43.23 273 PHE B CA 1
ATOM 4366 C C . PHE B 1 273 ? -17.678 -42.589 4.446 1 43.78 273 PHE B C 1
ATOM 4367 O O . PHE B 1 273 ? -17.418 -43.662 3.897 1 43.41 273 PHE B O 1
ATOM 4375 N N . GLN B 1 274 ? -18.278 -41.566 3.799 1 44.01 274 GLN B N 1
ATOM 4376 C CA . GLN B 1 274 ? -18.708 -41.587 2.404 1 44.32 274 GLN B CA 1
ATOM 4377 C C . GLN B 1 274 ? -19.771 -42.659 2.151 1 43.53 274 GLN B C 1
ATOM 4378 O O . GLN B 1 274 ? -19.728 -43.356 1.139 1 44.04 274 GLN B O 1
ATOM 4384 N N . GLY B 1 275 ? -20.706 -42.786 3.08 1 42.07 275 GLY B N 1
ATOM 4385 C CA . GLY B 1 275 ? -21.794 -43.748 2.979 1 41.27 275 GLY B CA 1
ATOM 4386 C C . GLY B 1 275 ? -21.406 -45.206 3.176 1 40.19 275 GLY B C 1
ATOM 4387 O O . GLY B 1 275 ? -22.237 -46.1 2.995 1 39.96 275 GLY B O 1
ATOM 4388 N N . ARG B 1 276 ? -20.144 -45.465 3.529 1 38.98 276 ARG B N 1
ATOM 4389 C CA . ARG B 1 276 ? -19.669 -46.823 3.732 1 37.83 276 ARG B CA 1
ATOM 4390 C C . ARG B 1 276 ? -19.761 -47.185 5.192 1 37.27 276 ARG B C 1
ATOM 4391 O O . ARG B 1 276 ? -19.438 -46.377 6.054 1 38.31 276 ARG B O 1
ATOM 4399 N N . GLN B 1 277 ? -20.19 -48.395 5.472 1 35.92 277 GLN B N 1
ATOM 4400 C CA . GLN B 1 277 ? -20.33 -48.858 6.837 1 35.24 277 GLN B CA 1
ATOM 4401 C C . GLN B 1 277 ? -19.156 -49.712 7.279 1 33.79 277 GLN B C 1
ATOM 4402 O O . GLN B 1 277 ? -18.471 -50.336 6.475 1 32.92 277 GLN B O 1
ATOM 4408 N N . ILE B 1 278 ? -18.943 -49.731 8.584 1 33.24 278 ILE B N 1
ATOM 4409 C CA . ILE B 1 278 ? -17.955 -50.567 9.223 1 32.81 278 ILE B CA 1
ATOM 4410 C C . ILE B 1 278 ? -18.801 -51.385 10.151 1 32.53 278 ILE B C 1
ATOM 4411 O O . ILE B 1 278 ? -19.344 -50.836 11.114 1 32.54 278 ILE B O 1
ATOM 4416 N N . MET B 1 279 ? -19.006 -52.657 9.82 1 32.35 279 MET B N 1
ATOM 4417 C CA . MET B 1 279 ? -19.872 -53.578 10.578 1 33.74 279 MET B CA 1
ATOM 4418 C C . MET B 1 279 ? -21.26 -52.996 10.875 1 35.05 279 MET B C 1
ATOM 4419 O O . MET B 1 279 ? -21.706 -52.997 12.022 1 35.85 279 MET B O 1
ATOM 4424 N N . GLY B 1 280 ? -21.909 -52.479 9.835 1 34.97 280 GLY B N 1
ATOM 4425 C CA . GLY B 1 280 ? -23.257 -51.942 9.931 1 35.43 280 GLY B CA 1
ATOM 4426 C C . GLY B 1 280 ? -23.375 -50.578 10.568 1 36.04 280 GLY B C 1
ATOM 4427 O O . GLY B 1 280 ? -24.481 -50.164 10.935 1 36.7 280 GLY B O 1
ATOM 4428 N N . SER B 1 281 ? -22.267 -49.853 10.663 1 35.29 281 SER B N 1
ATOM 4429 C CA . SER B 1 281 ? -22.298 -48.534 11.267 1 35.89 281 SER B CA 1
ATOM 4430 C C . SER B 1 281 ? -21.443 -47.524 10.571 1 35.86 281 SER B C 1
ATOM 4431 O O . SER B 1 281 ? -20.325 -47.824 10.174 1 35.63 281 SER B O 1
ATOM 4434 N N . CYS B 1 282 ? -21.954 -46.308 10.477 1 36.15 282 CYS B N 1
ATOM 4435 C CA . CYS B 1 282 ? -21.214 -45.151 9.975 1 37.8 282 CYS B CA 1
ATOM 4436 C C . CYS B 1 282 ? -20.833 -44.203 11.136 1 38.01 282 CYS B C 1
ATOM 4437 O O . CYS B 1 282 ? -20.5 -43.046 10.9 1 38.3 282 CYS B O 1
ATOM 4440 N N . SER B 1 283 ? -20.898 -44.685 12.382 1 37.66 283 SER B N 1
ATOM 4441 C CA . SER B 1 283 ? -20.605 -43.912 13.571 1 37.66 283 SER B CA 1
ATOM 4442 C C . SER B 1 283 ? -19.284 -44.349 14.205 1 37.05 283 SER B C 1
ATOM 4443 O O . SER B 1 283 ? -18.745 -45.403 13.876 1 36.89 283 SER B O 1
ATOM 4446 N N . PHE B 1 284 ? -18.791 -43.551 15.15 1 36.47 284 PHE B N 1
ATOM 4447 C CA . PHE B 1 284 ? -17.603 -43.869 15.883 1 36.21 284 PHE B CA 1
ATOM 4448 C C . PHE B 1 284 ? -18.023 -44.759 17.025 1 36.34 284 PHE B C 1
ATOM 4449 O O . PHE B 1 284 ? -18.258 -44.279 18.135 1 37.3 284 PHE B O 1
ATOM 4457 N N . GLU B 1 285 ? -18.177 -46.061 16.734 1 34.49 285 GLU B N 1
ATOM 4458 C CA . GLU B 1 285 ? -18.565 -47.06 17.708 1 33.23 285 GLU B CA 1
ATOM 4459 C C . GLU B 1 285 ? -17.449 -47.21 18.699 1 32.69 285 GLU B C 1
ATOM 4460 O O . GLU B 1 285 ? -16.466 -47.886 18.424 1 32.26 285 GLU B O 1
ATOM 4466 N N . ASP B 1 286 ? -17.585 -46.545 19.844 1 31.97 286 ASP B N 1
ATOM 4467 C CA . ASP B 1 286 ? -16.551 -46.529 20.865 1 31.49 286 ASP B CA 1
ATOM 4468 C C . ASP B 1 286 ? -16.999 -47.159 22.179 1 30.91 286 ASP B C 1
ATOM 4469 O O . ASP B 1 286 ? -16.512 -46.761 23.231 1 30.84 286 ASP B O 1
ATOM 4474 N N . GLU B 1 287 ? -17.952 -48.082 22.134 1 30.46 287 GLU B N 1
ATOM 4475 C CA . GLU B 1 287 ? -18.495 -48.678 23.344 1 30.66 287 GLU B CA 1
ATOM 4476 C C . GLU B 1 287 ? -17.836 -49.971 23.75 1 31.18 287 GLU B C 1
ATOM 4477 O O . GLU B 1 287 ? -18.12 -50.434 24.841 1 31.77 287 GLU B O 1
ATOM 4483 N N . LEU B 1 288 ? -16.989 -50.568 22.903 1 30.86 288 LEU B N 1
ATOM 4484 C CA . LEU B 1 288 ? -16.321 -51.819 23.227 1 30.85 288 LEU B CA 1
ATOM 4485 C C . LEU B 1 288 ? -14.83 -51.586 23.321 1 30.99 288 LEU B C 1
ATOM 4486 O O . LEU B 1 288 ? -14.235 -50.983 22.43 1 31.51 288 LEU B O 1
ATOM 4491 N N . THR B 1 289 ? -14.224 -52.071 24.395 1 30.12 289 THR B N 1
ATOM 4492 C CA . THR B 1 289 ? -12.788 -51.929 24.608 1 29.9 289 THR B CA 1
ATOM 4493 C C . THR B 1 289 ? -11.992 -52.901 23.722 1 29.03 289 THR B C 1
ATOM 4494 O O . THR B 1 289 ? -12.558 -53.899 23.27 1 28.41 289 THR B O 1
ATOM 4498 N N . PRO B 1 290 ? -10.655 -52.734 23.59 1 28.75 290 PRO B N 1
ATOM 4499 C CA . PRO B 1 290 ? -9.855 -53.742 22.867 1 28.99 290 PRO B CA 1
ATOM 4500 C C . PRO B 1 290 ? -10.061 -55.153 23.42 1 30.33 290 PRO B C 1
ATOM 4501 O O . PRO B 1 290 ? -10.197 -56.086 22.644 1 29.96 290 PRO B O 1
ATOM 4505 N N . SER B 1 291 ? -10.126 -55.306 24.758 1 31.46 291 SER B N 1
ATOM 4506 C CA . SER B 1 291 ? -10.356 -56.619 25.372 1 32.91 291 SER B CA 1
ATOM 4507 C C . SER B 1 291 ? -11.724 -57.183 25.036 1 31.92 291 SER B C 1
ATOM 4508 O O . SER B 1 291 ? -11.841 -58.395 24.881 1 31.51 291 SER B O 1
ATOM 4511 N N . ASP B 1 292 ? -12.769 -56.312 24.931 1 31.18 292 ASP B N 1
ATOM 4512 C CA . ASP B 1 292 ? -14.128 -56.763 24.599 1 30.5 292 ASP B CA 1
ATOM 4513 C C . ASP B 1 292 ? -14.155 -57.37 23.225 1 29.87 292 ASP B C 1
ATOM 4514 O O . ASP B 1 292 ? -14.752 -58.432 23.045 1 29.52 292 ASP B O 1
ATOM 4519 N N . VAL B 1 293 ? -13.54 -56.689 22.24 1 29.36 293 VAL B N 1
ATOM 4520 C CA . VAL B 1 293 ? -13.555 -57.214 20.884 1 29.55 293 VAL B CA 1
ATOM 4521 C C . VAL B 1 293 ? -12.635 -58.415 20.771 1 28.72 293 VAL B C 1
ATOM 4522 O O . VAL B 1 293 ? -12.993 -59.366 20.115 1 26.95 293 VAL B O 1
ATOM 4526 N N . TYR B 1 294 ? -11.488 -58.409 21.471 1 29.5 294 TYR B N 1
ATOM 4527 C CA . TYR B 1 294 ? -10.515 -59.489 21.42 1 30.04 294 TYR B CA 1
ATOM 4528 C C . TYR B 1 294 ? -11.153 -60.805 21.847 1 30.4 294 TYR B C 1
ATOM 4529 O O . TYR B 1 294 ? -10.936 -61.811 21.199 1 30.65 294 TYR B O 1
ATOM 4538 N N . GLN B 1 295 ? -12.011 -60.775 22.872 1 30.09 295 GLN B N 1
ATOM 4539 C CA . GLN B 1 295 ? -12.723 -61.956 23.356 1 30.22 295 GLN B CA 1
ATOM 4540 C C . GLN B 1 295 ? -13.697 -62.534 22.299 1 30.36 295 GLN B C 1
ATOM 4541 O O . GLN B 1 295 ? -14.013 -63.726 22.332 1 30.97 295 GLN B O 1
ATOM 4543 N N . GLN B 1 296 ? -14.139 -61.698 21.355 1 28.99 296 GLN B N 1
ATOM 4544 C CA . GLN B 1 296 ? -15.031 -62.08 20.279 1 29.36 296 GLN B CA 1
ATOM 4545 C C . GLN B 1 296 ? -14.334 -62.308 18.947 1 30.92 296 GLN B C 1
ATOM 4546 O O . GLN B 1 296 ? -15.012 -62.422 17.932 1 30.94 296 GLN B O 1
ATOM 4552 N N . LEU B 1 297 ? -12.99 -62.369 18.931 1 31.9 297 LEU B N 1
ATOM 4553 C CA . LEU B 1 297 ? -12.231 -62.573 17.7 1 33.16 297 LEU B CA 1
ATOM 4554 C C . LEU B 1 297 ? -11.395 -63.855 17.744 1 36.75 297 LEU B C 1
ATOM 4555 O O . LEU B 1 297 ? -11.117 -64.398 18.813 1 36.7 297 LEU B O 1
ATOM 4560 N N . ALA B 1 298 ? -11.003 -64.341 16.567 1 39.56 298 ALA B N 1
ATOM 4561 C CA . ALA B 1 298 ? -10.153 -65.516 16.416 1 42.02 298 ALA B CA 1
ATOM 4562 C C . ALA B 1 298 ? -9.31 -65.288 15.15 1 44.62 298 ALA B C 1
ATOM 4563 O O . ALA B 1 298 ? -8.08 -65.23 15.205 1 45.99 298 ALA B O 1
ATOM 4565 N N . SER C 1 1 ? 0.635 -20.357 31.984 1 27.19 1 SER C N 1
ATOM 4566 C CA . SER C 1 1 ? 0.694 -20.474 30.544 1 27.69 1 SER C CA 1
ATOM 4567 C C . SER C 1 1 ? -0.503 -19.738 29.873 1 26.53 1 SER C C 1
ATOM 4568 O O . SER C 1 1 ? -1.348 -19.203 30.544 1 26.64 1 SER C O 1
ATOM 4571 N N . GLY C 1 2 ? -0.585 -19.8 28.565 1 26.33 2 GLY C N 1
ATOM 4572 C CA . GLY C 1 2 ? -1.611 -19.13 27.793 1 27.24 2 GLY C CA 1
ATOM 4573 C C . GLY C 1 2 ? -0.998 -17.881 27.191 1 28.19 2 GLY C C 1
ATOM 4574 O O . GLY C 1 2 ? -0.099 -17.275 27.787 1 28.23 2 GLY C O 1
ATOM 4575 N N . ILE C 1 3 ? -1.464 -17.49 26.011 1 28.17 3 ILE C N 1
ATOM 4576 C CA . ILE C 1 3 ? -0.965 -16.282 25.364 1 28.39 3 ILE C CA 1
ATOM 4577 C C . ILE C 1 3 ? -2.159 -15.468 24.945 1 29 3 ILE C C 1
ATOM 4578 O O . ILE C 1 3 ? -3.048 -15.999 24.284 1 29.5 3 ILE C O 1
ATOM 4583 N N . VAL C 1 4 ? -2.215 -14.187 25.356 1 28.46 4 VAL C N 1
ATOM 4584 C CA . VAL C 1 4 ? -3.299 -13.297 24.989 1 28.37 4 VAL C CA 1
ATOM 4585 C C . VAL C 1 4 ? -2.731 -11.942 24.528 1 28.68 4 VAL C C 1
ATOM 4586 O O . VAL C 1 4 ? -1.556 -11.648 24.764 1 29.47 4 VAL C O 1
ATOM 4590 N N . LYS C 1 5 ? -3.559 -11.099 23.908 1 27.61 5 LYS C N 1
ATOM 4591 C CA . LYS C 1 5 ? -3.138 -9.755 23.559 1 28.44 5 LYS C CA 1
ATOM 4592 C C . LYS C 1 5 ? -3.375 -8.958 24.821 1 28.85 5 LYS C C 1
ATOM 4593 O O . LYS C 1 5 ? -4.523 -8.835 25.279 1 29 5 LYS C O 1
ATOM 4599 N N . MET C 1 6 ? -2.286 -8.503 25.446 1 28.3 6 MET C N 1
ATOM 4600 C CA . MET C 1 6 ? -2.41 -7.749 26.663 1 29.47 6 MET C CA 1
ATOM 4601 C C . MET C 1 6 ? -2.272 -6.273 26.407 1 29.64 6 MET C C 1
ATOM 4602 O O . MET C 1 6 ? -1.462 -5.866 25.581 1 30.36 6 MET C O 1
ATOM 4607 N N . VAL C 1 7 ? -3.084 -5.477 27.067 1 28.8 7 VAL C N 1
ATOM 4608 C CA . VAL C 1 7 ? -3.003 -4.04 26.967 1 29.46 7 VAL C CA 1
ATOM 4609 C C . VAL C 1 7 ? -2.282 -3.522 28.208 1 28.69 7 VAL C C 1
ATOM 4610 O O . VAL C 1 7 ? -2.295 -4.141 29.279 1 28.24 7 VAL C O 1
ATOM 4614 N N . ASN C 1 8 ? -1.672 -2.374 28.062 1 28.19 8 ASN C N 1
ATOM 4615 C CA . ASN C 1 8 ? -1.047 -1.693 29.194 1 29.39 8 ASN C CA 1
ATOM 4616 C C . ASN C 1 8 ? -2.167 -1.161 30.085 1 30.15 8 ASN C C 1
ATOM 4617 O O . ASN C 1 8 ? -3.212 -0.747 29.568 1 30.9 8 ASN C O 1
ATOM 4622 N N . PRO C 1 9 ? -1.95 -1.035 31.403 1 30.37 9 PRO C N 1
ATOM 4623 C CA . PRO C 1 9 ? -2.955 -0.342 32.238 1 30.33 9 PRO C CA 1
ATOM 4624 C C . PRO C 1 9 ? -3.209 1.085 31.695 1 29.24 9 PRO C C 1
ATOM 4625 O O . PRO C 1 9 ? -2.339 1.67 31.041 1 29.1 9 PRO C O 1
ATOM 4629 N N . THR C 1 10 ? -4.401 1.621 31.904 1 28.73 10 THR C N 1
ATOM 4630 C CA . THR C 1 10 ? -4.804 2.902 31.352 1 28.9 10 THR C CA 1
ATOM 4631 C C . THR C 1 10 ? -4.795 4.082 32.339 1 29.06 10 THR C C 1
ATOM 4632 O O . THR C 1 10 ? -5.006 5.229 31.913 1 28.17 10 THR C O 1
ATOM 4636 N N . SER C 1 11 ? -4.575 3.82 33.638 1 29.27 11 SER C N 1
ATOM 4637 C CA . SER C 1 11 ? -4.619 4.89 34.639 1 30.37 11 SER C CA 1
ATOM 4638 C C . SER C 1 11 ? -3.777 6.122 34.351 1 30.46 11 SER C C 1
ATOM 4639 O O . SER C 1 11 ? -4.191 7.197 34.752 1 30.86 11 SER C O 1
ATOM 4642 N N . LYS C 1 12 ? -2.589 5.986 33.731 1 29.19 12 LYS C N 1
ATOM 4643 C CA . LYS C 1 12 ? -1.76 7.175 33.468 1 28.76 12 LYS C CA 1
ATOM 4644 C C . LYS C 1 12 ? -2.284 8 32.288 1 28.8 12 LYS C C 1
ATOM 4645 O O . LYS C 1 12 ? -1.993 9.186 32.2 1 29.07 12 LYS C O 1
ATOM 4651 N N . VAL C 1 13 ? -3.044 7.382 31.373 1 28.45 13 VAL C N 1
ATOM 4652 C CA . VAL C 1 13 ? -3.534 8.063 30.181 1 28.66 13 VAL C CA 1
ATOM 4653 C C . VAL C 1 13 ? -4.955 8.621 30.333 1 28.6 13 VAL C C 1
ATOM 4654 O O . VAL C 1 13 ? -5.246 9.684 29.78 1 28.91 13 VAL C O 1
ATOM 4658 N N . GLU C 1 14 ? -5.835 7.934 31.083 1 27.36 14 GLU C N 1
ATOM 4659 C CA . GLU C 1 14 ? -7.197 8.411 31.298 1 27.4 14 GLU C CA 1
ATOM 4660 C C . GLU C 1 14 ? -7.317 9.885 31.735 1 27.85 14 GLU C C 1
ATOM 4661 O O . GLU C 1 14 ? -8.16 10.579 31.169 1 27.71 14 GLU C O 1
ATOM 4667 N N . PRO C 1 15 ? -6.511 10.41 32.693 1 27.66 15 PRO C N 1
ATOM 4668 C CA . PRO C 1 15 ? -6.674 11.816 33.09 1 27.86 15 PRO C CA 1
ATOM 4669 C C . PRO C 1 15 ? -6.154 12.842 32.079 1 28.03 15 PRO C C 1
ATOM 4670 O O . PRO C 1 15 ? -6.134 14.05 32.365 1 28.16 15 PRO C O 1
ATOM 4674 N N . CYS C 1 16 ? -5.708 12.376 30.91 1 27.46 16 CYS C N 1
ATOM 4675 C CA . CYS C 1 16 ? -5.228 13.252 29.849 1 28.35 16 CYS C CA 1
ATOM 4676 C C . CYS C 1 16 ? -6.224 13.334 28.699 1 28.96 16 CYS C C 1
ATOM 4677 O O . CYS C 1 16 ? -5.977 14.088 27.775 1 28.96 16 CYS C O 1
ATOM 4680 N N . VAL C 1 17 ? -7.273 12.507 28.685 1 28.91 17 VAL C N 1
ATOM 4681 C CA . VAL C 1 17 ? -8.24 12.497 27.61 1 29.82 17 VAL C CA 1
ATOM 4682 C C . VAL C 1 17 ? -9.205 13.649 27.781 1 31 17 VAL C C 1
ATOM 4683 O O . VAL C 1 17 ? -9.844 13.798 28.823 1 30.99 17 VAL C O 1
ATOM 4687 N N . VAL C 1 18 ? -9.261 14.505 26.77 1 31.45 18 VAL C N 1
ATOM 4688 C CA . VAL C 1 18 ? -10.153 15.645 26.763 1 31.54 18 VAL C CA 1
ATOM 4689 C C . VAL C 1 18 ? -10.992 15.591 25.485 1 31.62 18 VAL C C 1
ATOM 4690 O O . VAL C 1 18 ? -10.744 14.793 24.564 1 31.81 18 VAL C O 1
ATOM 4694 N N . SER C 1 19 ? -12.021 16.415 25.457 1 31.32 19 SER C N 1
ATOM 4695 C CA . SER C 1 19 ? -12.884 16.609 24.328 1 32.55 19 SER C CA 1
ATOM 4696 C C . SER C 1 19 ? -12.447 17.945 23.678 1 33.74 19 SER C C 1
ATOM 4697 O O . SER C 1 19 ? -12.103 18.879 24.391 1 33.36 19 SER C O 1
ATOM 4700 N N . VAL C 1 20 ? -12.409 18.027 22.343 1 35.17 20 VAL C N 1
ATOM 4701 C CA . VAL C 1 20 ? -12.046 19.269 21.654 1 36.86 20 VAL C CA 1
ATOM 4702 C C . VAL C 1 20 ? -13.157 19.566 20.668 1 39.09 20 VAL C C 1
ATOM 4703 O O . VAL C 1 20 ? -13.49 18.709 19.841 1 39.6 20 VAL C O 1
ATOM 4707 N N . THR C 1 21 ? -13.766 20.749 20.782 1 39.59 21 THR C N 1
ATOM 4708 C CA . THR C 1 21 ? -14.858 21.142 19.908 1 40.95 21 THR C CA 1
ATOM 4709 C C . THR C 1 21 ? -14.537 22.425 19.165 1 42.75 21 THR C C 1
ATOM 4710 O O . THR C 1 21 ? -14.036 23.385 19.741 1 42.41 21 THR C O 1
ATOM 4714 N N . TYR C 1 22 ? -14.817 22.428 17.877 1 44.16 22 TYR C N 1
ATOM 4715 C CA . TYR C 1 22 ? -14.718 23.605 17.039 1 45.92 22 TYR C CA 1
ATOM 4716 C C . TYR C 1 22 ? -15.95 23.519 16.149 1 46.13 22 TYR C C 1
ATOM 4717 O O . TYR C 1 22 ? -16.133 22.518 15.456 1 46.62 22 TYR C O 1
ATOM 4726 N N . GLY C 1 23 ? -16.799 24.541 16.188 1 45.69 23 GLY C N 1
ATOM 4727 C CA . GLY C 1 23 ? -18.031 24.556 15.411 1 45.41 23 GLY C CA 1
ATOM 4728 C C . GLY C 1 23 ? -18.951 23.44 15.848 1 44.98 23 GLY C C 1
ATOM 4729 O O . GLY C 1 23 ? -19.192 23.262 17.042 1 44.79 23 GLY C O 1
ATOM 4730 N N . ASN C 1 24 ? -19.396 22.629 14.894 1 45.22 24 ASN C N 1
ATOM 4731 C CA . ASN C 1 24 ? -20.234 21.469 15.211 1 45.75 24 ASN C CA 1
ATOM 4732 C C . ASN C 1 24 ? -19.434 20.172 15.353 1 45.65 24 ASN C C 1
ATOM 4733 O O . ASN C 1 24 ? -20.028 19.123 15.576 1 46.3 24 ASN C O 1
ATOM 4735 N N . MET C 1 25 ? -18.093 20.225 15.214 1 44.62 25 MET C N 1
ATOM 4736 C CA . MET C 1 25 ? -17.242 19.041 15.287 1 43.38 25 MET C CA 1
ATOM 4737 C C . MET C 1 25 ? -16.639 18.822 16.676 1 41.74 25 MET C C 1
ATOM 4738 O O . MET C 1 25 ? -15.945 19.692 17.202 1 41.94 25 MET C O 1
ATOM 4741 N N . THR C 1 26 ? -16.878 17.648 17.25 1 40.14 26 THR C N 1
ATOM 4742 C CA . THR C 1 26 ? -16.263 17.274 18.512 1 39.1 26 THR C CA 1
ATOM 4743 C C . THR C 1 26 ? -15.443 16.014 18.29 1 37.02 26 THR C C 1
ATOM 4744 O O . THR C 1 26 ? -15.935 15.032 17.736 1 37.23 26 THR C O 1
ATOM 4748 N N . LEU C 1 27 ? -14.21 16.033 18.736 1 35.12 27 LEU C N 1
ATOM 4749 C CA . LEU C 1 27 ? -13.357 14.855 18.72 1 34 27 LEU C CA 1
ATOM 4750 C C . LEU C 1 27 ? -12.546 14.79 20.045 1 32.5 27 LEU C C 1
ATOM 4751 O O . LEU C 1 27 ? -12.828 15.557 20.974 1 32.96 27 LEU C O 1
ATOM 4756 N N . ASN C 1 28 ? -11.592 13.877 20.155 1 30.43 28 ASN C N 1
ATOM 4757 C CA . ASN C 1 28 ? -10.805 13.74 21.377 1 29.77 28 ASN C CA 1
ATOM 4758 C C . ASN C 1 28 ? -9.452 14.425 21.258 1 30.75 28 ASN C C 1
ATOM 4759 O O . ASN C 1 28 ? -8.91 14.617 20.169 1 30.97 28 ASN C O 1
ATOM 4764 N N . GLY C 1 29 ? -8.931 14.811 22.401 1 30.55 29 GLY C N 1
ATOM 4765 C CA . GLY C 1 29 ? -7.618 15.417 22.511 1 29.9 29 GLY C CA 1
ATOM 4766 C C . GLY C 1 29 ? -6.819 14.761 23.619 1 28.97 29 GLY C C 1
ATOM 4767 O O . GLY C 1 29 ? -7.348 13.97 24.414 1 28.99 29 GLY C O 1
ATOM 4768 N N . LEU C 1 30 ? -5.547 15.106 23.691 1 27.67 30 LEU C N 1
ATOM 4769 C CA . LEU C 1 30 ? -4.664 14.6 24.719 1 28.07 30 LEU C CA 1
ATOM 4770 C C . LEU C 1 30 ? -4.066 15.834 25.384 1 28.4 30 LEU C C 1
ATOM 4771 O O . LEU C 1 30 ? -3.405 16.636 24.736 1 27.65 30 LEU C O 1
ATOM 4776 N N . TRP C 1 31 ? -4.359 16.011 26.666 1 28.47 31 TRP C N 1
ATOM 4777 C CA . TRP C 1 31 ? -3.937 17.141 27.463 1 29.22 31 TRP C CA 1
ATOM 4778 C C . TRP C 1 31 ? -2.722 16.746 28.279 1 30.4 31 TRP C C 1
ATOM 4779 O O . TRP C 1 31 ? -2.84 15.98 29.232 1 31.52 31 TRP C O 1
ATOM 4790 N N . LEU C 1 32 ? -1.55 17.256 27.892 1 29.38 32 LEU C N 1
ATOM 4791 C CA . LEU C 1 32 ? -0.291 16.979 28.572 1 29.61 32 LEU C CA 1
ATOM 4792 C C . LEU C 1 32 ? 0.295 18.33 28.933 1 30.75 32 LEU C C 1
ATOM 4793 O O . LEU C 1 32 ? 0.395 19.204 28.067 1 31.04 32 LEU C O 1
ATOM 4798 N N . ASP C 1 33 ? 0.614 18.558 30.219 1 31.1 33 ASP C N 1
ATOM 4799 C CA . ASP C 1 33 ? 1.101 19.874 30.673 1 31.94 33 ASP C CA 1
ATOM 4800 C C . ASP C 1 33 ? 0.063 20.96 30.311 1 32.25 33 ASP C C 1
ATOM 4801 O O . ASP C 1 33 ? -1.115 20.712 30.568 1 33.03 33 ASP C O 1
ATOM 4806 N N . ASP C 1 34 ? 0.438 22.043 29.619 1 31.52 34 ASP C N 1
ATOM 4807 C CA . ASP C 1 34 ? -0.502 23.062 29.156 1 32.42 34 ASP C CA 1
ATOM 4808 C C . ASP C 1 34 ? -0.787 22.919 27.643 1 32.9 34 ASP C C 1
ATOM 4809 O O . ASP C 1 34 ? -1.13 23.9 26.989 1 32.55 34 ASP C O 1
ATOM 4814 N N . LYS C 1 35 ? -0.616 21.713 27.079 1 33.45 35 LYS C N 1
ATOM 4815 C CA . LYS C 1 35 ? -0.83 21.479 25.656 1 33.99 35 LYS C CA 1
ATOM 4816 C C . LYS C 1 35 ? -1.953 20.48 25.433 1 33.61 35 LYS C C 1
ATOM 4817 O O . LYS C 1 35 ? -2.074 19.504 26.167 1 34.01 35 LYS C O 1
ATOM 4823 N N . VAL C 1 36 ? -2.744 20.706 24.398 1 32.36 36 VAL C N 1
ATOM 4824 C CA . VAL C 1 36 ? -3.81 19.804 24.009 1 32.22 36 VAL C CA 1
ATOM 4825 C C . VAL C 1 36 ? -3.555 19.422 22.562 1 31.9 36 VAL C C 1
ATOM 4826 O O . VAL C 1 36 ? -3.553 20.27 21.679 1 32.36 36 VAL C O 1
ATOM 4830 N N . TYR C 1 37 ? -3.289 18.148 22.324 1 30.47 37 TYR C N 1
ATOM 4831 C CA . TYR C 1 37 ? -3.024 17.628 21.006 1 30.47 37 TYR C CA 1
ATOM 4832 C C . TYR C 1 37 ? -4.311 17.036 20.489 1 30.93 37 TYR C C 1
ATOM 4833 O O . TYR C 1 37 ? -4.974 16.305 21.21 1 30.69 37 TYR C O 1
ATOM 4842 N N . CYS C 1 38 ? -4.659 17.321 19.246 1 31.23 38 CYS C N 1
ATOM 4843 C CA . CYS C 1 38 ? -5.852 16.754 18.64 1 31.79 38 CYS C CA 1
ATOM 4844 C C . CYS C 1 38 ? -5.724 16.757 17.109 1 32.04 38 CYS C C 1
ATOM 4845 O O . CYS C 1 38 ? -4.881 17.465 16.583 1 32.66 38 CYS C O 1
ATOM 4848 N N . PRO C 1 39 ? -6.52 15.972 16.371 1 31.9 39 PRO C N 1
ATOM 4849 C CA . PRO C 1 39 ? -6.438 16.02 14.899 1 32.66 39 PRO C CA 1
ATOM 4850 C C . PRO C 1 39 ? -6.851 17.413 14.37 1 33.62 39 PRO C C 1
ATOM 4851 O O . PRO C 1 39 ? -7.774 18.018 14.897 1 33.5 39 PRO C O 1
ATOM 4855 N N . ARG C 1 40 ? -6.131 17.949 13.377 1 34.12 40 ARG C N 1
ATOM 4856 C CA . ARG C 1 40 ? -6.441 19.265 12.813 1 35.16 40 ARG C CA 1
ATOM 4857 C C . ARG C 1 40 ? -7.757 19.298 12.026 1 37.13 40 ARG C C 1
ATOM 4858 O O . ARG C 1 40 ? -8.264 20.391 11.76 1 37.59 40 ARG C O 1
ATOM 4866 N N . HIS C 1 41 ? -8.328 18.135 11.677 1 38.55 41 HIS C N 1
ATOM 4867 C CA . HIS C 1 41 ? -9.601 18.111 10.949 1 40.67 41 HIS C CA 1
ATOM 4868 C C . HIS C 1 41 ? -10.804 18.547 11.822 1 43.1 41 HIS C C 1
ATOM 4869 O O . HIS C 1 41 ? -11.912 18.641 11.289 1 43.73 41 HIS C O 1
ATOM 4876 N N . VAL C 1 42 ? -10.597 18.858 13.129 1 43.98 42 VAL C N 1
ATOM 4877 C CA . VAL C 1 42 ? -11.668 19.405 13.987 1 45.31 42 VAL C CA 1
ATOM 4878 C C . VAL C 1 42 ? -12.121 20.805 13.452 1 48.14 42 VAL C C 1
ATOM 4879 O O . VAL C 1 42 ? -13.24 21.246 13.728 1 48.25 42 VAL C O 1
ATOM 4883 N N . ILE C 1 43 ? -11.253 21.5 12.685 1 50.06 43 ILE C N 1
ATOM 4884 C CA . ILE C 1 43 ? -11.587 22.808 12.127 1 51.9 43 ILE C CA 1
ATOM 4885 C C . ILE C 1 43 ? -12.267 22.753 10.741 1 55.49 43 ILE C C 1
ATOM 4886 O O . ILE C 1 43 ? -12.541 23.814 10.179 1 55.52 43 ILE C O 1
ATOM 4891 N N A CYS C 1 44 ? -12.568 21.546 10.238 0.75 56.95 44 CYS C N 1
ATOM 4892 N N B CYS C 1 44 ? -12.511 21.552 10.166 0.25 56.98 44 CYS C N 1
ATOM 4893 C CA A CYS C 1 44 ? -13.23 21.349 8.96 0.75 58.85 44 CYS C CA 1
ATOM 4894 C CA B CYS C 1 44 ? -13.143 21.491 8.84 0.25 58.99 44 CYS C CA 1
ATOM 4895 C C A CYS C 1 44 ? -14.714 21.181 9.137 0.75 60.88 44 CYS C C 1
ATOM 4896 C C B CYS C 1 44 ? -14.584 20.963 8.881 0.25 60.86 44 CYS C C 1
ATOM 4897 O O A CYS C 1 44 ? -15.163 20.574 10.108 0.75 61.07 44 CYS C O 1
ATOM 4898 O O B CYS C 1 44 ? -14.882 19.98 9.556 0.25 60.93 44 CYS C O 1
ATOM 4903 N N . SER C 1 45 ? -15.479 21.659 8.164 1 62.2 45 SER C N 1
ATOM 4904 C CA . SER C 1 45 ? -16.912 21.381 8.109 1 65.04 45 SER C CA 1
ATOM 4905 C C . SER C 1 45 ? -17.13 20.256 7.065 1 67.15 45 SER C C 1
ATOM 4906 O O . SER C 1 45 ? -16.207 19.928 6.315 1 67.28 45 SER C O 1
ATOM 4909 N N . ALA C 1 46 ? -18.338 19.674 6.997 1 68.55 46 ALA C N 1
ATOM 4910 C CA . ALA C 1 46 ? -18.633 18.61 6.026 1 70.33 46 ALA C CA 1
ATOM 4911 C C . ALA C 1 46 ? -18.393 19.042 4.56 1 71.71 46 ALA C C 1
ATOM 4912 O O . ALA C 1 46 ? -18.067 18.208 3.714 1 72 46 ALA C O 1
ATOM 4914 N N . SER C 1 47 ? -18.543 20.339 4.266 1 72.29 47 SER C N 1
ATOM 4915 C CA . SER C 1 47 ? -18.318 20.873 2.923 1 73.34 47 SER C CA 1
ATOM 4916 C C . SER C 1 47 ? -16.821 20.925 2.566 1 74.19 47 SER C C 1
ATOM 4917 O O . SER C 1 47 ? -16.456 20.778 1.4 1 74.56 47 SER C O 1
ATOM 4919 N N . ASP C 1 48 ? -15.962 21.151 3.56 1 74.25 48 ASP C N 1
ATOM 4920 C CA . ASP C 1 48 ? -14.524 21.242 3.337 1 74.7 48 ASP C CA 1
ATOM 4921 C C . ASP C 1 48 ? -13.794 19.958 3.791 1 74.44 48 ASP C C 1
ATOM 4922 O O . ASP C 1 48 ? -12.869 20.047 4.607 1 75 48 ASP C O 1
ATOM 4924 N N . MET C 1 49 ? -14.223 18.767 3.315 1 73.24 49 MET C N 1
ATOM 4925 C CA . MET C 1 49 ? -13.575 17.526 3.755 1 72.59 49 MET C CA 1
ATOM 4926 C C . MET C 1 49 ? -12.949 16.702 2.639 1 71.58 49 MET C C 1
ATOM 4927 O O . MET C 1 49 ? -12.068 15.902 2.928 1 71.62 49 MET C O 1
ATOM 4932 N N . THR C 1 50 ? -13.367 16.893 1.384 1 70.55 50 THR C N 1
ATOM 4933 C CA . THR C 1 50 ? -12.796 16.147 0.263 1 70.12 50 THR C CA 1
ATOM 4934 C C . THR C 1 50 ? -11.372 16.612 -0.015 1 69.57 50 THR C C 1
ATOM 4935 O O . THR C 1 50 ? -10.469 15.793 -0.176 1 69.76 50 THR C O 1
ATOM 4939 N N . ASN C 1 51 ? -11.165 17.93 -0.037 1 68.78 51 ASN C N 1
ATOM 4940 C CA . ASN C 1 51 ? -9.852 18.516 -0.27 1 68.36 51 ASN C CA 1
ATOM 4941 C C . ASN C 1 51 ? -9.709 19.752 0.621 1 67.39 51 ASN C C 1
ATOM 4942 O O . ASN C 1 51 ? -9.88 20.875 0.147 1 67.92 51 ASN C O 1
ATOM 4947 N N . PRO C 1 52 ? -9.474 19.572 1.937 1 65.92 52 PRO C N 1
ATOM 4948 C CA . PRO C 1 52 ? -9.396 20.744 2.82 1 64.73 52 PRO C CA 1
ATOM 4949 C C . PRO C 1 52 ? -8.111 21.551 2.672 1 63.26 52 PRO C C 1
ATOM 4950 O O . PRO C 1 52 ? -7.03 20.979 2.572 1 63.12 52 PRO C O 1
ATOM 4954 N N . ASP C 1 53 ? -8.231 22.885 2.655 1 62.01 53 ASP C N 1
ATOM 4955 C CA . ASP C 1 53 ? -7.071 23.774 2.615 1 61.16 53 ASP C CA 1
ATOM 4956 C C . ASP C 1 53 ? -6.937 24.217 4.053 1 59.79 53 ASP C C 1
ATOM 4957 O O . ASP C 1 53 ? -7.583 25.179 4.45 1 59.79 53 ASP C O 1
ATOM 4962 N N . TYR C 1 54 ? -6.167 23.477 4.853 1 58.74 54 TYR C N 1
ATOM 4963 C CA . TYR C 1 54 ? -6.035 23.734 6.281 1 58.1 54 TYR C CA 1
ATOM 4964 C C . TYR C 1 54 ? -5.384 25.071 6.623 1 58.88 54 TYR C C 1
ATOM 4965 O O . TYR C 1 54 ? -5.775 25.658 7.629 1 58.82 54 TYR C O 1
ATOM 4974 N N . THR C 1 55 ? -4.436 25.574 5.809 1 59.51 55 THR C N 1
ATOM 4975 C CA . THR C 1 55 ? -3.836 26.885 6.091 1 60.82 55 THR C CA 1
ATOM 4976 C C . THR C 1 55 ? -4.871 28.006 5.909 1 61.7 55 THR C C 1
ATOM 4977 O O . THR C 1 55 ? -4.907 28.94 6.711 1 62.11 55 THR C O 1
ATOM 4981 N N . ASN C 1 56 ? -5.75 27.881 4.901 1 61.88 56 ASN C N 1
ATOM 4982 C CA . ASN C 1 56 ? -6.835 28.844 4.682 1 62.41 56 ASN C CA 1
ATOM 4983 C C . ASN C 1 56 ? -7.894 28.71 5.787 1 62.37 56 ASN C C 1
ATOM 4984 O O . ASN C 1 56 ? -8.464 29.711 6.222 1 62.73 56 ASN C O 1
ATOM 4989 N N . LEU C 1 57 ? -8.157 27.47 6.239 1 61.91 57 LEU C N 1
ATOM 4990 C CA . LEU C 1 57 ? -9.096 27.183 7.321 1 61.98 57 LEU C CA 1
ATOM 4991 C C . LEU C 1 57 ? -8.595 27.76 8.65 1 62.81 57 LEU C C 1
ATOM 4992 O O . LEU C 1 57 ? -9.394 28.212 9.463 1 63.16 57 LEU C O 1
ATOM 4997 N N . LEU C 1 58 ? -7.274 27.767 8.858 1 63.35 58 LEU C N 1
ATOM 4998 C CA . LEU C 1 58 ? -6.651 28.301 10.065 1 64.66 58 LEU C CA 1
ATOM 4999 C C . LEU C 1 58 ? -6.753 29.826 10.184 1 65.36 58 LEU C C 1
ATOM 5000 O O . LEU C 1 58 ? -6.615 30.348 11.288 1 65.04 58 LEU C O 1
ATOM 5005 N N . CYS C 1 59 ? -6.965 30.536 9.059 1 66.18 59 CYS C N 1
ATOM 5006 C CA . CYS C 1 59 ? -7.117 32.002 9.039 1 67.49 59 CYS C CA 1
ATOM 5007 C C . CYS C 1 59 ? -8.42 32.4 9.722 1 67.72 59 CYS C C 1
ATOM 5008 O O . CYS C 1 59 ? -8.464 33.394 10.445 1 68 59 CYS C O 1
ATOM 5011 N N . ARG C 1 60 ? -9.486 31.631 9.475 1 67.51 60 ARG C N 1
ATOM 5012 C CA . ARG C 1 60 ? -10.801 31.886 10.052 1 67.74 60 ARG C CA 1
ATOM 5013 C C . ARG C 1 60 ? -10.963 31.344 11.491 1 67.32 60 ARG C C 1
ATOM 5014 O O . ARG C 1 60 ? -12.054 31.458 12.055 1 68.14 60 ARG C O 1
ATOM 5016 N N . VAL C 1 61 ? -9.901 30.759 12.08 1 65.61 61 VAL C N 1
ATOM 5017 C CA . VAL C 1 61 ? -9.962 30.187 13.416 1 64.41 61 VAL C CA 1
ATOM 5018 C C . VAL C 1 61 ? -9.334 31.088 14.472 1 62.79 61 VAL C C 1
ATOM 5019 O O . VAL C 1 61 ? -8.239 31.605 14.28 1 62.45 61 VAL C O 1
ATOM 5021 N N . THR C 1 62 ? -10.018 31.242 15.597 1 61.64 62 THR C N 1
ATOM 5022 C CA . THR C 1 62 ? -9.557 32 16.763 1 61.07 62 THR C CA 1
ATOM 5023 C C . THR C 1 62 ? -9.468 31.022 17.946 1 58.6 62 THR C C 1
ATOM 5024 O O . THR C 1 62 ? -10.208 30.047 17.979 1 58.35 62 THR C O 1
ATOM 5028 N N . SER C 1 63 ? -8.597 31.287 18.929 1 56.71 63 SER C N 1
ATOM 5029 C CA . SER C 1 63 ? -8.456 30.428 20.106 1 55.43 63 SER C CA 1
ATOM 5030 C C . SER C 1 63 ? -9.779 30.231 20.852 1 54.36 63 SER C C 1
ATOM 5031 O O . SER C 1 63 ? -10.057 29.133 21.333 1 54.53 63 SER C O 1
ATOM 5034 N N . SER C 1 64 ? -10.602 31.28 20.911 1 52.75 64 SER C N 1
ATOM 5035 C CA . SER C 1 64 ? -11.907 31.256 21.559 1 51.94 64 SER C CA 1
ATOM 5036 C C . SER C 1 64 ? -12.904 30.291 20.874 1 50.78 64 SER C C 1
ATOM 5037 O O . SER C 1 64 ? -13.897 29.898 21.49 1 51.06 64 SER C O 1
ATOM 5039 N N . ASP C 1 65 ? -12.656 29.926 19.603 1 49.2 65 ASP C N 1
ATOM 5040 C CA . ASP C 1 65 ? -13.535 28.999 18.892 1 48.35 65 ASP C CA 1
ATOM 5041 C C . ASP C 1 65 ? -13.406 27.553 19.429 1 46.63 65 ASP C C 1
ATOM 5042 O O . ASP C 1 65 ? -14.28 26.731 19.158 1 46.72 65 ASP C O 1
ATOM 5047 N N . PHE C 1 66 ? -12.324 27.237 20.163 1 44.68 66 PHE C N 1
ATOM 5048 C CA . PHE C 1 66 ? -12.125 25.899 20.712 1 43.51 66 PHE C CA 1
ATOM 5049 C C . PHE C 1 66 ? -12.711 25.756 22.096 1 42.68 66 PHE C C 1
ATOM 5050 O O . PHE C 1 66 ? -12.479 26.596 22.96 1 43.14 66 PHE C O 1
ATOM 5058 N N . THR C 1 67 ? -13.464 24.678 22.309 1 41.74 67 THR C N 1
ATOM 5059 C CA . THR C 1 67 ? -14.024 24.336 23.609 1 40.93 67 THR C CA 1
ATOM 5060 C C . THR C 1 67 ? -13.352 23.033 23.992 1 38.98 67 THR C C 1
ATOM 5061 O O . THR C 1 67 ? -13.538 22.028 23.313 1 39.36 67 THR C O 1
ATOM 5065 N N . VAL C 1 68 ? -12.524 23.057 25.028 1 36.84 68 VAL C N 1
ATOM 5066 C CA . VAL C 1 68 ? -11.791 21.875 25.469 1 35.46 68 VAL C CA 1
ATOM 5067 C C . VAL C 1 68 ? -12.345 21.488 26.828 1 35.14 68 VAL C C 1
ATOM 5068 O O . VAL C 1 68 ? -12.389 22.34 27.708 1 35.59 68 VAL C O 1
ATOM 5072 N N . LEU C 1 69 ? -12.835 20.262 26.986 1 34 69 LEU C N 1
ATOM 5073 C CA . LEU C 1 69 ? -13.414 19.836 28.257 1 34.19 69 LEU C CA 1
ATOM 5074 C C . LEU C 1 69 ? -12.714 18.621 28.847 1 34.51 69 LEU C C 1
ATOM 5075 O O . LEU C 1 69 ? -12.495 17.632 28.142 1 34.67 69 LEU C O 1
ATOM 5080 N N . PHE C 1 70 ? -12.427 18.669 30.145 1 34.63 70 PHE C N 1
ATOM 5081 C CA . PHE C 1 70 ? -11.913 17.506 30.852 1 36.17 70 PHE C CA 1
ATOM 5082 C C . PHE C 1 70 ? -12.933 17.426 31.933 1 39.07 70 PHE C C 1
ATOM 5083 O O . PHE C 1 70 ? -12.887 18.253 32.847 1 39.42 70 PHE C O 1
ATOM 5091 N N . ASP C 1 71 ? -13.875 16.49 31.832 1 41.4 71 ASP C N 1
ATOM 5092 C CA A ASP C 1 71 ? -14.972 16.317 32.784 0.49 43.02 71 ASP C CA 1
ATOM 5093 C CA B ASP C 1 71 ? -14.925 16.328 32.843 0.51 43.11 71 ASP C CA 1
ATOM 5094 C C . ASP C 1 71 ? -15.731 17.655 32.97 1 44.6 71 ASP C C 1
ATOM 5095 O O . ASP C 1 71 ? -16.345 18.101 32.002 1 46.2 71 ASP C O 1
ATOM 5104 N N . ARG C 1 72 ? -15.657 18.338 34.134 1 45.27 72 ARG C N 1
ATOM 5105 C CA . ARG C 1 72 ? -16.35 19.614 34.333 1 46.39 72 ARG C CA 1
ATOM 5106 C C . ARG C 1 72 ? -15.486 20.847 34.087 1 45.88 72 ARG C C 1
ATOM 5107 O O . ARG C 1 72 ? -16.004 21.969 34.137 1 46.68 72 ARG C O 1
ATOM 5115 N N . LEU C 1 73 ? -14.191 20.656 33.869 1 44.58 73 LEU C N 1
ATOM 5116 C CA . LEU C 1 73 ? -13.309 21.758 33.578 1 44.13 73 LEU C CA 1
ATOM 5117 C C . LEU C 1 73 ? -13.459 22.104 32.13 1 43.76 73 LEU C C 1
ATOM 5118 O O . LEU C 1 73 ? -13.393 21.235 31.265 1 44.23 73 LEU C O 1
ATOM 5123 N N . SER C 1 74 ? -13.692 23.365 31.862 1 42.84 74 SER C N 1
ATOM 5124 C CA . SER C 1 74 ? -13.667 23.886 30.517 1 42.39 74 SER C CA 1
ATOM 5125 C C . SER C 1 74 ? -12.335 24.643 30.461 1 41.8 74 SER C C 1
ATOM 5126 O O . SER C 1 74 ? -12.11 25.549 31.27 1 42.26 74 SER C O 1
ATOM 5129 N N . LEU C 1 75 ? -11.436 24.244 29.57 1 40.9 75 LEU C N 1
ATOM 5130 C CA . LEU C 1 75 ? -10.109 24.837 29.469 1 40.95 75 LEU C CA 1
ATOM 5131 C C . LEU C 1 75 ? -10.056 26.022 28.521 1 41.95 75 LEU C C 1
ATOM 5132 O O . LEU C 1 75 ? -10.776 26.068 27.514 1 42.84 75 LEU C O 1
ATOM 5137 N N . THR C 1 76 ? -9.194 26.994 28.845 1 41.78 76 THR C N 1
ATOM 5138 C CA . THR C 1 76 ? -9.064 28.19 28.035 1 41.98 76 THR C CA 1
ATOM 5139 C C . THR C 1 76 ? -7.902 28.086 27.087 1 41.35 76 THR C C 1
ATOM 5140 O O . THR C 1 76 ? -6.763 27.999 27.524 1 40.76 76 THR C O 1
ATOM 5144 N N . VAL C 1 77 ? -8.186 28.121 25.784 1 41.3 77 VAL C N 1
ATOM 5145 C CA . VAL C 1 77 ? -7.138 28.073 24.775 1 42 77 VAL C CA 1
ATOM 5146 C C . VAL C 1 77 ? -6.522 29.466 24.617 1 43.44 77 VAL C C 1
ATOM 5147 O O . VAL C 1 77 ? -7.232 30.427 24.313 1 43.33 77 VAL C O 1
ATOM 5151 N N . MET C 1 78 ? -5.21 29.588 24.874 1 44.26 78 MET C N 1
ATOM 5152 C CA . MET C 1 78 ? -4.48 30.848 24.737 1 45.1 78 MET C CA 1
ATOM 5153 C C . MET C 1 78 ? -4.037 31.032 23.286 1 45.49 78 MET C C 1
ATOM 5154 O O . MET C 1 78 ? -4.06 32.148 22.765 1 45.81 78 MET C O 1
ATOM 5159 N N . SER C 1 79 ? -3.572 29.946 22.661 1 44.92 79 SER C N 1
ATOM 5160 C CA . SER C 1 79 ? -3.069 29.968 21.3 1 45 79 SER C CA 1
ATOM 5161 C C . SER C 1 79 ? -3.096 28.544 20.704 1 45.31 79 SER C C 1
ATOM 5162 O O . SER C 1 79 ? -3.325 27.57 21.412 1 44.73 79 SER C O 1
ATOM 5165 N N . TYR C 1 80 ? -2.874 28.429 19.404 1 46.32 80 TYR C N 1
ATOM 5166 C CA . TYR C 1 80 ? -2.85 27.142 18.728 1 47.92 80 TYR C CA 1
ATOM 5167 C C . TYR C 1 80 ? -1.782 27.141 17.645 1 48.3 80 TYR C C 1
ATOM 5168 O O . TYR C 1 80 ? -1.381 28.201 17.132 1 48.99 80 TYR C O 1
ATOM 5177 N N . GLN C 1 81 ? -1.314 25.954 17.312 1 47.53 81 GLN C N 1
ATOM 5178 C CA . GLN C 1 81 ? -0.282 25.758 16.328 1 47.59 81 GLN C CA 1
ATOM 5179 C C . GLN C 1 81 ? -0.602 24.489 15.556 1 46.81 81 GLN C C 1
ATOM 5180 O O . GLN C 1 81 ? -0.977 23.489 16.16 1 47.16 81 GLN C O 1
ATOM 5186 N N . MET C 1 82 ? -0.477 24.522 14.226 1 45.51 82 MET C N 1
ATOM 5187 C CA . MET C 1 82 ? -0.704 23.335 13.421 1 44.75 82 MET C CA 1
ATOM 5188 C C . MET C 1 82 ? 0.653 22.678 13.169 1 44.3 82 MET C C 1
ATOM 5189 O O . MET C 1 82 ? 1.565 23.313 12.638 1 44.07 82 MET C O 1
ATOM 5194 N N . ARG C 1 83 ? 0.8 21.423 13.626 1 43.67 83 ARG C N 1
ATOM 5195 C CA . ARG C 1 83 ? 2.01 20.62 13.5 1 43.56 83 ARG C CA 1
ATOM 5196 C C . ARG C 1 83 ? 1.618 19.392 12.68 1 42.22 83 ARG C C 1
ATOM 5197 O O . ARG C 1 83 ? 1.026 18.462 13.227 1 42.1 83 ARG C O 1
ATOM 5205 N N . GLY C 1 84 ? 1.863 19.443 11.371 1 40.85 84 GLY C N 1
ATOM 5206 C CA . GLY C 1 84 ? 1.457 18.388 10.452 1 40.01 84 GLY C CA 1
ATOM 5207 C C . GLY C 1 84 ? -0.055 18.307 10.395 1 38.79 84 GLY C C 1
ATOM 5208 O O . GLY C 1 84 ? -0.722 19.325 10.219 1 39.27 84 GLY C O 1
ATOM 5209 N N . CYS C 1 85 ? -0.612 17.132 10.639 1 36.99 85 CYS C N 1
ATOM 5210 C CA . CYS C 1 85 ? -2.062 16.939 10.674 1 36.74 85 CYS C CA 1
ATOM 5211 C C . CYS C 1 85 ? -2.633 16.988 12.077 1 36.29 85 CYS C C 1
ATOM 5212 O O . CYS C 1 85 ? -3.688 16.425 12.339 1 36.52 85 CYS C O 1
ATOM 5215 N N . MET C 1 86 ? -1.975 17.705 12.957 1 36.07 86 MET C N 1
ATOM 5216 C CA . MET C 1 86 ? -2.356 17.801 14.338 1 37.28 86 MET C CA 1
ATOM 5217 C C . MET C 1 86 ? -2.389 19.261 14.757 1 37.54 86 MET C C 1
ATOM 5218 O O . MET C 1 86 ? -1.626 20.089 14.253 1 37.38 86 MET C O 1
ATOM 5223 N N . LEU C 1 87 ? -3.296 19.582 15.659 1 37.74 87 LEU C N 1
ATOM 5224 C CA . LEU C 1 87 ? -3.364 20.887 16.277 1 37.88 87 LEU C CA 1
ATOM 5225 C C . LEU C 1 87 ? -2.786 20.706 17.674 1 36.91 87 LEU C C 1
ATOM 5226 O O . LEU C 1 87 ? -3.05 19.7 18.355 1 36.56 87 LEU C O 1
ATOM 5231 N N . VAL C 1 88 ? -1.972 21.667 18.082 1 35.79 88 VAL C N 1
ATOM 5232 C CA . VAL C 1 88 ? -1.405 21.726 19.41 1 35.61 88 VAL C CA 1
ATOM 5233 C C . VAL C 1 88 ? -1.94 23.006 20.015 1 35.68 88 VAL C C 1
ATOM 5234 O O . VAL C 1 88 ? -1.51 24.104 19.646 1 35.86 88 VAL C O 1
ATOM 5238 N N . LEU C 1 89 ? -2.927 22.878 20.897 1 35.27 89 LEU C N 1
ATOM 5239 C CA . LEU C 1 89 ? -3.551 24.025 21.55 1 35.11 89 LEU C CA 1
ATOM 5240 C C . LEU C 1 89 ? -2.819 24.271 22.86 1 35.43 89 LEU C C 1
ATOM 5241 O O . LEU C 1 89 ? -2.518 23.327 23.58 1 34.44 89 LEU C O 1
ATOM 5246 N N . THR C 1 90 ? -2.489 25.531 23.144 1 35.7 90 THR C N 1
ATOM 5247 C CA . THR C 1 90 ? -1.871 25.877 24.408 1 35.85 90 THR C CA 1
ATOM 5248 C C . THR C 1 90 ? -2.995 26.369 25.267 1 36.03 90 THR C C 1
ATOM 5249 O O . THR C 1 90 ? -3.746 27.234 24.832 1 36.3 90 THR C O 1
ATOM 5253 N N . VAL C 1 91 ? -3.189 25.741 26.433 1 35.26 91 VAL C N 1
ATOM 5254 C CA . VAL C 1 91 ? -4.232 26.122 27.371 1 35.69 91 VAL C CA 1
ATOM 5255 C C . VAL C 1 91 ? -3.624 26.816 28.596 1 37.23 91 VAL C C 1
ATOM 5256 O O . VAL C 1 91 ? -2.436 26.671 28.858 1 37.67 91 VAL C O 1
ATOM 5260 N N . THR C 1 92 ? -4.419 27.59 29.329 1 38.34 92 THR C N 1
ATOM 5261 C CA . THR C 1 92 ? -3.927 28.317 30.512 1 39.84 92 THR C CA 1
ATOM 5262 C C . THR C 1 92 ? -3.63 27.376 31.705 1 40.4 92 THR C C 1
ATOM 5263 O O . THR C 1 92 ? -2.848 27.734 32.593 1 41.15 92 THR C O 1
ATOM 5267 N N . LEU C 1 93 ? -4.255 26.189 31.732 1 39.21 93 LEU C N 1
ATOM 5268 C CA . LEU C 1 93 ? -4.111 25.277 32.845 1 38.6 93 LEU C CA 1
ATOM 5269 C C . LEU C 1 93 ? -3.26 24.047 32.56 1 38.95 93 LEU C C 1
ATOM 5270 O O . LEU C 1 93 ? -3.498 23.311 31.6 1 39.1 93 LEU C O 1
ATOM 5275 N N . GLN C 1 94 ? -2.289 23.818 33.43 1 38.31 94 GLN C N 1
ATOM 5276 C CA . GLN C 1 94 ? -1.425 22.656 33.442 1 38.43 94 GLN C CA 1
ATOM 5277 C C . GLN C 1 94 ? -2.266 21.46 33.874 1 37.84 94 GLN C C 1
ATOM 5278 O O . GLN C 1 94 ? -3.035 21.568 34.828 1 38.43 94 GLN C O 1
ATOM 5284 N N . ASN C 1 95 ? -2.088 20.32 33.217 1 36.78 95 ASN C N 1
ATOM 5285 C CA . ASN C 1 95 ? -2.773 19.097 33.621 1 36.04 95 ASN C CA 1
ATOM 5286 C C . ASN C 1 95 ? -1.941 18.56 34.752 1 35.86 95 ASN C C 1
ATOM 5287 O O . ASN C 1 95 ? -0.817 18.078 34.542 1 35.39 95 ASN C O 1
ATOM 5292 N N . SER C 1 96 ? -2.492 18.682 35.969 1 36 96 SER C N 1
ATOM 5293 C CA . SER C 1 96 ? -1.846 18.237 37.193 1 35.62 96 SER C CA 1
ATOM 5294 C C . SER C 1 96 ? -1.651 16.73 37.246 1 34.71 96 SER C C 1
ATOM 5295 O O . SER C 1 96 ? -0.836 16.261 38.021 1 35.16 96 SER C O 1
ATOM 5298 N N . ARG C 1 97 ? -2.387 15.96 36.438 1 33.94 97 ARG C N 1
ATOM 5299 C CA . ARG C 1 97 ? -2.217 14.513 36.404 1 33.45 97 ARG C CA 1
ATOM 5300 C C . ARG C 1 97 ? -1.436 14.068 35.171 1 32.65 97 ARG C C 1
ATOM 5301 O O . ARG C 1 97 ? -1.63 12.951 34.692 1 32.2 97 ARG C O 1
ATOM 5309 N N . THR C 1 98 ? -0.556 14.952 34.628 1 31.52 98 THR C N 1
ATOM 5310 C CA . THR C 1 98 ? 0.225 14.587 33.451 1 30.57 98 THR C CA 1
ATOM 5311 C C . THR C 1 98 ? 1.243 13.56 33.899 1 29.7 98 THR C C 1
ATOM 5312 O O . THR C 1 98 ? 1.944 13.776 34.887 1 29.95 98 THR C O 1
ATOM 5316 N N . PRO C 1 99 ? 1.262 12.39 33.268 1 28.73 99 PRO C N 1
ATOM 5317 C CA . PRO C 1 99 ? 2.273 11.393 33.643 1 28.73 99 PRO C CA 1
ATOM 5318 C C . PRO C 1 99 ? 3.646 11.809 33.104 1 29.62 99 PRO C C 1
ATOM 5319 O O . PRO C 1 99 ? 3.765 12.724 32.281 1 30.34 99 PRO C O 1
ATOM 5323 N N . LYS C 1 100 ? 4.698 11.076 33.482 1 29.5 100 LYS C N 1
ATOM 5324 C CA . LYS C 1 100 ? 6.015 11.235 32.859 1 30.29 100 LYS C CA 1
ATOM 5325 C C . LYS C 1 100 ? 5.797 10.667 31.446 1 31.02 100 LYS C C 1
ATOM 5326 O O . LYS C 1 100 ? 5.192 9.598 31.315 1 30.64 100 LYS C O 1
ATOM 5329 N N . TYR C 1 101 ? 6.078 11.465 30.42 1 30.9 101 TYR C N 1
ATOM 5330 C CA . TYR C 1 101 ? 5.75 11.032 29.063 1 30.43 101 TYR C CA 1
ATOM 5331 C C . TYR C 1 101 ? 6.803 11.38 28.044 1 30.51 101 TYR C C 1
ATOM 5332 O O . TYR C 1 101 ? 7.626 12.278 28.243 1 31.31 101 TYR C O 1
ATOM 5341 N N . THR C 1 102 ? 6.75 10.677 26.943 1 29.79 102 THR C N 1
ATOM 5342 C CA . THR C 1 102 ? 7.577 10.913 25.79 1 30.27 102 THR C CA 1
ATOM 5343 C C . THR C 1 102 ? 6.757 10.556 24.535 1 31.06 102 THR C C 1
ATOM 5344 O O . THR C 1 102 ? 5.66 10.008 24.629 1 31.16 102 THR C O 1
ATOM 5348 N N . PHE C 1 103 ? 7.262 10.935 23.371 1 31.39 103 PHE C N 1
ATOM 5349 C CA . PHE C 1 103 ? 6.626 10.635 22.116 1 32.63 103 PHE C CA 1
ATOM 5350 C C . PHE C 1 103 ? 7.497 9.644 21.371 1 32.99 103 PHE C C 1
ATOM 5351 O O . PHE C 1 103 ? 8.724 9.673 21.472 1 33.1 103 PHE C O 1
ATOM 5359 N N . GLY C 1 104 ? 6.854 8.735 20.672 1 32.53 104 GLY C N 1
ATOM 5360 C CA . GLY C 1 104 ? 7.559 7.747 19.869 1 33.15 104 GLY C CA 1
ATOM 5361 C C . GLY C 1 104 ? 6.872 7.497 18.547 1 32.65 104 GLY C C 1
ATOM 5362 O O . GLY C 1 104 ? 5.768 7.983 18.315 1 32.94 104 GLY C O 1
ATOM 5363 N N . VAL C 1 105 ? 7.527 6.775 17.662 1 31.63 105 VAL C N 1
ATOM 5364 C CA . VAL C 1 105 ? 6.972 6.442 16.358 1 31.82 105 VAL C CA 1
ATOM 5365 C C . VAL C 1 105 ? 7.149 4.948 16.225 1 31.82 105 VAL C C 1
ATOM 5366 O O . VAL C 1 105 ? 8.288 4.482 16.251 1 32.3 105 VAL C O 1
ATOM 5370 N N . VAL C 1 106 ? 6.051 4.183 16.151 1 30.64 106 VAL C N 1
ATOM 5371 C CA . VAL C 1 106 ? 6.15 2.739 16.034 1 30.32 106 VAL C CA 1
ATOM 5372 C C . VAL C 1 106 ? 6.477 2.316 14.603 1 31.02 106 VAL C C 1
ATOM 5373 O O . VAL C 1 106 ? 6.198 3.032 13.633 1 32.41 106 VAL C O 1
ATOM 5377 N N . LYS C 1 107 ? 7.108 1.168 14.47 1 30.2 107 LYS C N 1
ATOM 5378 C CA . LYS C 1 107 ? 7.475 0.606 13.182 1 30.37 107 LYS C CA 1
ATOM 5379 C C . LYS C 1 107 ? 6.529 -0.573 12.894 1 30.33 107 LYS C C 1
ATOM 5380 O O . LYS C 1 107 ? 5.931 -1.108 13.826 1 29.88 107 LYS C O 1
ATOM 5384 N N . PRO C 1 108 ? 6.422 -1.051 11.635 1 30.32 108 PRO C N 1
ATOM 5385 C CA . PRO C 1 108 ? 5.588 -2.236 11.378 1 30.09 108 PRO C CA 1
ATOM 5386 C C . PRO C 1 108 ? 6.003 -3.428 12.25 1 29.44 108 PRO C C 1
ATOM 5387 O O . PRO C 1 108 ? 7.184 -3.666 12.481 1 29.85 108 PRO C O 1
ATOM 5391 N N . GLY C 1 109 ? 5.017 -4.111 12.814 1 28.03 109 GLY C N 1
ATOM 5392 C CA . GLY C 1 109 ? 5.259 -5.232 13.701 1 27.2 109 GLY C CA 1
ATOM 5393 C C . GLY C 1 109 ? 5.142 -4.837 15.156 1 26.57 109 GLY C C 1
ATOM 5394 O O . GLY C 1 109 ? 4.806 -5.669 15.989 1 26.27 109 GLY C O 1
ATOM 5395 N N . GLU C 1 110 ? 5.369 -3.567 15.473 1 26.62 110 GLU C N 1
ATOM 5396 C CA . GLU C 1 110 ? 5.291 -3.104 16.857 1 26.92 110 GLU C CA 1
ATOM 5397 C C . GLU C 1 110 ? 3.867 -2.926 17.343 1 26.8 110 GLU C C 1
ATOM 5398 O O . GLU C 1 110 ? 2.962 -2.629 16.572 1 26.85 110 GLU C O 1
ATOM 5404 N N . THR C 1 111 ? 3.663 -3.213 18.613 1 26.05 111 THR C N 1
ATOM 5405 C CA . THR C 1 111 ? 2.355 -3.153 19.217 1 25.53 111 THR C CA 1
ATOM 5406 C C . THR C 1 111 ? 2.22 -1.997 20.197 1 26 111 THR C C 1
ATOM 5407 O O . THR C 1 111 ? 3.204 -1.502 20.723 1 27.06 111 THR C O 1
ATOM 5411 N N . PHE C 1 112 ? 0.988 -1.618 20.486 1 24.98 112 PHE C N 1
ATOM 5412 C CA . PHE C 1 112 ? 0.686 -0.582 21.434 1 24.02 112 PHE C CA 1
ATOM 5413 C C . PHE C 1 112 ? -0.78 -0.687 21.872 1 24.81 112 PHE C C 1
ATOM 5414 O O . PHE C 1 112 ? -1.545 -1.486 21.333 1 25.67 112 PHE C O 1
ATOM 5422 N N . THR C 1 113 ? -1.137 0.06 22.919 1 23.66 113 THR C N 1
ATOM 5423 C CA . THR C 1 113 ? -2.468 0.068 23.452 1 24.04 113 THR C CA 1
ATOM 5424 C C . THR C 1 113 ? -3.194 1.304 22.965 1 23.64 113 THR C C 1
ATOM 5425 O O . THR C 1 113 ? -2.648 2.383 23.045 1 23.16 113 THR C O 1
ATOM 5429 N N . VAL C 1 114 ? -4.425 1.144 22.497 1 23.4 114 VAL C N 1
ATOM 5430 C CA . VAL C 1 114 ? -5.253 2.267 22.115 1 23.4 114 VAL C CA 1
ATOM 5431 C C . VAL C 1 114 ? -6.264 2.464 23.219 1 24.05 114 VAL C C 1
ATOM 5432 O O . VAL C 1 114 ? -6.903 1.512 23.632 1 23.76 114 VAL C O 1
ATOM 5436 N N . LEU C 1 115 ? -6.397 3.687 23.708 1 24.81 115 LEU C N 1
ATOM 5437 C CA . LEU C 1 115 ? -7.419 4.006 24.682 1 25.95 115 LEU C CA 1
ATOM 5438 C C . LEU C 1 115 ? -8.506 4.691 23.843 1 26.28 115 LEU C C 1
ATOM 5439 O O . LEU C 1 115 ? -8.38 5.87 23.471 1 26.1 115 LEU C O 1
ATOM 5444 N N . ALA C 1 116 ? -9.51 3.922 23.448 1 26.45 116 ALA C N 1
ATOM 5445 C CA . ALA C 1 116 ? -10.611 4.446 22.638 1 26.47 116 ALA C CA 1
ATOM 5446 C C . ALA C 1 116 ? -11.407 5.423 23.476 1 27.03 116 ALA C C 1
ATOM 5447 O O . ALA C 1 116 ? -11.692 5.136 24.637 1 26.27 116 ALA C O 1
ATOM 5449 N N . ALA C 1 117 ? -11.734 6.577 22.899 1 27.23 117 ALA C N 1
ATOM 5450 C CA . ALA C 1 117 ? -12.508 7.602 23.576 1 28.79 117 ALA C CA 1
ATOM 5451 C C . ALA C 1 117 ? -13.57 8.187 22.652 1 30.69 117 ALA C C 1
ATOM 5452 O O . ALA C 1 117 ? -13.377 8.222 21.441 1 31.43 117 ALA C O 1
ATOM 5454 N N . TYR C 1 118 ? -14.685 8.645 23.222 1 31.63 118 TYR C N 1
ATOM 5455 C CA . TYR C 1 118 ? -15.76 9.335 22.525 1 32.81 118 TYR C CA 1
ATOM 5456 C C . TYR C 1 118 ? -16.161 10.532 23.382 1 32.42 118 TYR C C 1
ATOM 5457 O O . TYR C 1 118 ? -16.321 10.388 24.597 1 31.35 118 TYR C O 1
ATOM 5466 N N . ASN C 1 119 ? -16.258 11.723 22.776 1 32.81 119 ASN C N 1
ATOM 5467 C CA . ASN C 1 119 ? -16.62 12.953 23.482 1 34.58 119 ASN C CA 1
ATOM 5468 C C . ASN C 1 119 ? -15.715 13.198 24.702 1 34.4 119 ASN C C 1
ATOM 5469 O O . ASN C 1 119 ? -16.183 13.618 25.754 1 34.93 119 ASN C O 1
ATOM 5474 N N . GLY C 1 120 ? -14.439 12.858 24.567 1 33.3 120 GLY C N 1
ATOM 5475 C CA . GLY C 1 120 ? -13.465 13.021 25.637 1 33.3 120 GLY C CA 1
ATOM 5476 C C . GLY C 1 120 ? -13.581 12.014 26.769 1 32.9 120 GLY C C 1
ATOM 5477 O O . GLY C 1 120 ? -12.979 12.193 27.823 1 34.16 120 GLY C O 1
ATOM 5478 N N . LYS C 1 121 ? -14.361 10.956 26.585 1 31.71 121 LYS C N 1
ATOM 5479 C CA . LYS C 1 121 ? -14.561 9.937 27.604 1 31.04 121 LYS C CA 1
ATOM 5480 C C . LYS C 1 121 ? -13.953 8.614 27.165 1 30.33 121 LYS C C 1
ATOM 5481 O O . LYS C 1 121 ? -14.417 8.034 26.18 1 30.35 121 LYS C O 1
ATOM 5484 N N . PRO C 1 122 ? -12.984 8.079 27.92 1 29.6 122 PRO C N 1
ATOM 5485 C CA . PRO C 1 122 ? -12.414 6.766 27.562 1 30.21 122 PRO C CA 1
ATOM 5486 C C . PRO C 1 122 ? -13.496 5.688 27.663 1 31.6 122 PRO C C 1
ATOM 5487 O O . PRO C 1 122 ? -14.252 5.668 28.628 1 32.44 122 PRO C O 1
ATOM 5491 N N . GLN C 1 123 ? -13.598 4.831 26.647 1 30.95 123 GLN C N 1
ATOM 5492 C CA A GLN C 1 123 ? -14.598 3.766 26.634 0.44 31.28 123 GLN C CA 1
ATOM 5493 C CA B GLN C 1 123 ? -14.599 3.758 26.567 0.56 31.58 123 GLN C CA 1
ATOM 5494 C C . GLN C 1 123 ? -13.977 2.408 26.971 1 31.26 123 GLN C C 1
ATOM 5495 O O . GLN C 1 123 ? -14.586 1.595 27.659 1 31.92 123 GLN C O 1
ATOM 5506 N N . GLY C 1 124 ? -12.772 2.189 26.519 1 30.15 124 GLY C N 1
ATOM 5507 C CA . GLY C 1 124 ? -12.042 0.969 26.767 1 29.31 124 GLY C CA 1
ATOM 5508 C C . GLY C 1 124 ? -10.7 1.022 26.078 1 28.73 124 GLY C C 1
ATOM 5509 O O . GLY C 1 124 ? -10.341 2.021 25.442 1 29.89 124 GLY C O 1
ATOM 5510 N N . ALA C 1 125 ? -9.956 -0.061 26.188 1 27.32 125 ALA C N 1
ATOM 5511 C CA . ALA C 1 125 ? -8.619 -0.156 25.595 1 26.33 125 ALA C CA 1
ATOM 5512 C C . ALA C 1 125 ? -8.469 -1.415 24.797 1 25.4 125 ALA C C 1
ATOM 5513 O O . ALA C 1 125 ? -9.119 -2.388 25.097 1 26.21 125 ALA C O 1
ATOM 5515 N N . PHE C 1 126 ? -7.623 -1.405 23.771 1 24.31 126 PHE C N 1
ATOM 5516 C CA . PHE C 1 126 ? -7.37 -2.602 22.982 1 24.52 126 PHE C CA 1
ATOM 5517 C C . PHE C 1 126 ? -5.956 -2.606 22.439 1 24.01 126 PHE C C 1
ATOM 5518 O O . PHE C 1 126 ? -5.345 -1.556 22.277 1 23.85 126 PHE C O 1
ATOM 5526 N N . HIS C 1 127 ? -5.434 -3.792 22.206 1 23.66 127 HIS C N 1
ATOM 5527 C CA . HIS C 1 127 ? -4.104 -4.066 21.7 1 24.33 127 HIS C CA 1
ATOM 5528 C C . HIS C 1 127 ? -4.124 -3.973 20.199 1 24.28 127 HIS C C 1
ATOM 5529 O O . HIS C 1 127 ? -4.968 -4.597 19.576 1 24.75 127 HIS C O 1
ATOM 5536 N N . VAL C 1 128 ? -3.132 -3.313 19.611 1 24.02 128 VAL C N 1
ATOM 5537 C CA . VAL C 1 128 ? -3.03 -3.234 18.158 1 24.83 128 VAL C CA 1
ATOM 5538 C C . VAL C 1 128 ? -1.591 -3.477 17.719 1 26.01 128 VAL C C 1
ATOM 5539 O O . VAL C 1 128 ? -0.667 -3.258 18.475 1 26.09 128 VAL C O 1
ATOM 5543 N N . THR C 1 129 ? -1.423 -3.865 16.464 1 26.15 129 THR C N 1
ATOM 5544 C CA . THR C 1 129 ? -0.14 -4.112 15.867 1 26.58 129 THR C CA 1
ATOM 5545 C C . THR C 1 129 ? -0.054 -3.215 14.657 1 26.4 129 THR C C 1
ATOM 5546 O O . THR C 1 129 ? -0.968 -3.229 13.834 1 27.03 129 THR C O 1
ATOM 5550 N N . MET C 1 130 ? 1.019 -2.437 14.531 1 25.34 130 MET C N 1
ATOM 5551 C CA . MET C 1 130 ? 1.211 -1.596 13.356 1 25.63 130 MET C CA 1
ATOM 5552 C C . MET C 1 130 ? 1.557 -2.522 12.198 1 26.66 130 MET C C 1
ATOM 5553 O O . MET C 1 130 ? 2.439 -3.365 12.336 1 26.59 130 MET C O 1
ATOM 5558 N N . ARG C 1 131 ? 0.808 -2.443 11.097 1 26.6 131 ARG C N 1
ATOM 5559 C CA . ARG C 1 131 ? 1.059 -3.337 9.961 1 26.67 131 ARG C CA 1
ATOM 5560 C C . ARG C 1 131 ? 2.072 -2.736 9.012 1 26.59 131 ARG C C 1
ATOM 5561 O O . ARG C 1 131 ? 2.319 -1.531 9.07 1 27.38 131 ARG C O 1
ATOM 5569 N N . SER C 1 132 ? 2.611 -3.529 8.075 1 26.55 132 SER C N 1
ATOM 5570 C CA . SER C 1 132 ? 3.498 -2.978 7.038 1 26.91 132 SER C CA 1
ATOM 5571 C C . SER C 1 132 ? 2.734 -2.02 6.129 1 27.96 132 SER C C 1
ATOM 5572 O O . SER C 1 132 ? 3.356 -1.175 5.49 1 27.67 132 SER C O 1
ATOM 5575 N N . SER C 1 133 ? 1.37 -2.108 6.108 1 28.37 133 SER C N 1
ATOM 5576 C CA . SER C 1 133 ? 0.519 -1.164 5.389 1 29.26 133 SER C CA 1
ATOM 5577 C C . SER C 1 133 ? 0.388 0.166 6.142 1 29.88 133 SER C C 1
ATOM 5578 O O . SER C 1 133 ? -0.259 1.075 5.624 1 31.12 133 SER C O 1
ATOM 5581 N N . TYR C 1 134 ? 0.986 0.295 7.345 1 28.9 134 TYR C N 1
ATOM 5582 C CA . TYR C 1 134 ? 0.931 1.476 8.206 1 28.69 134 TYR C CA 1
ATOM 5583 C C . TYR C 1 134 ? -0.463 1.804 8.655 1 28.64 134 TYR C C 1
ATOM 5584 O O . TYR C 1 134 ? -0.868 2.969 8.723 1 29.15 134 TYR C O 1
ATOM 5593 N N . THR C 1 135 ? -1.2 0.747 8.966 1 27.97 135 THR C N 1
ATOM 5594 C CA . THR C 1 135 ? -2.533 0.801 9.492 1 27.56 135 THR C CA 1
ATOM 5595 C C . THR C 1 135 ? -2.599 -0.147 10.689 1 26.81 135 THR C C 1
ATOM 5596 O O . THR C 1 135 ? -1.723 -0.957 10.895 1 26.61 135 THR C O 1
ATOM 5600 N N . ILE C 1 136 ? -3.64 -0.034 11.482 1 26.83 136 ILE C N 1
ATOM 5601 C CA . ILE C 1 136 ? -3.92 -0.912 12.596 1 26.59 136 ILE C CA 1
ATOM 5602 C C . ILE C 1 136 ? -5.338 -1.463 12.393 1 27.01 136 ILE C C 1
ATOM 5603 O O . ILE C 1 136 ? -6.134 -0.9 11.628 1 26.6 136 ILE C O 1
ATOM 5608 N N . LYS C 1 137 ? -5.626 -2.592 13.018 1 27.84 137 LYS C N 1
ATOM 5609 C CA . LYS C 1 137 ? -6.946 -3.198 12.924 1 29.42 137 LYS C CA 1
ATOM 5610 C C . LYS C 1 137 ? -7.598 -2.854 14.232 1 30.8 137 LYS C C 1
ATOM 5611 O O . LYS C 1 137 ? -7.442 -3.583 15.201 1 31.62 137 LYS C O 1
ATOM 5615 N N . GLY C 1 138 ? -8.248 -1.707 14.278 1 30.68 138 GLY C N 1
ATOM 5616 C CA . GLY C 1 138 ? -8.868 -1.245 15.503 1 31.15 138 GLY C CA 1
ATOM 5617 C C . GLY C 1 138 ? -10.375 -1.32 15.455 1 31.43 138 GLY C C 1
ATOM 5618 O O . GLY C 1 138 ? -10.954 -2.028 14.626 1 31.42 138 GLY C O 1
ATOM 5619 N N . SER C 1 139 ? -11.007 -0.601 16.367 1 31.19 139 SER C N 1
ATOM 5620 C CA . SER C 1 139 ? -12.453 -0.504 16.408 1 31.09 139 SER C CA 1
ATOM 5621 C C . SER C 1 139 ? -12.696 0.949 16.742 1 30.11 139 SER C C 1
ATOM 5622 O O . SER C 1 139 ? -12.4 1.386 17.844 1 29.43 139 SER C O 1
ATOM 5625 N N . PHE C 1 140 ? -13.141 1.708 15.748 1 29.39 140 PHE C N 1
ATOM 5626 C CA . PHE C 1 140 ? -13.331 3.131 15.895 1 29.05 140 PHE C CA 1
ATOM 5627 C C . PHE C 1 140 ? -14.544 3.555 15.138 1 30.87 140 PHE C C 1
ATOM 5628 O O . PHE C 1 140 ? -14.669 3.249 13.961 1 32.05 140 PHE C O 1
ATOM 5636 N N . LEU C 1 141 ? -15.425 4.284 15.775 1 31.53 141 LEU C N 1
ATOM 5637 C CA . LEU C 1 141 ? -16.595 4.848 15.13 1 32.09 141 LEU C CA 1
ATOM 5638 C C . LEU C 1 141 ? -16.352 6.353 15.005 1 33.61 141 LEU C C 1
ATOM 5639 O O . LEU C 1 141 ? -15.343 6.884 15.506 1 33.62 141 LEU C O 1
ATOM 5644 N N . CYS C 1 142 ? -17.285 7.069 14.366 1 34.44 142 CYS C N 1
ATOM 5645 C CA . CYS C 1 142 ? -17.19 8.52 14.242 1 36.09 142 CYS C CA 1
ATOM 5646 C C . CYS C 1 142 ? -17.244 9.143 15.617 1 35.03 142 CYS C C 1
ATOM 5647 O O . CYS C 1 142 ? -18.06 8.73 16.436 1 35.03 142 CYS C O 1
ATOM 5650 N N . GLY C 1 143 ? -16.289 10.011 15.9 1 33.82 143 GLY C N 1
ATOM 5651 C CA . GLY C 1 143 ? -16.156 10.606 17.221 1 33.28 143 GLY C CA 1
ATOM 5652 C C . GLY C 1 143 ? -14.943 10.081 17.975 1 32.73 143 GLY C C 1
ATOM 5653 O O . GLY C 1 143 ? -14.559 10.674 18.976 1 33.94 143 GLY C O 1
ATOM 5654 N N . SER C 1 144 ? -14.337 8.963 17.523 1 30.74 144 SER C N 1
ATOM 5655 C CA . SER C 1 144 ? -13.177 8.356 18.152 1 30.86 144 SER C CA 1
ATOM 5656 C C . SER C 1 144 ? -11.862 9.004 17.751 1 30.78 144 SER C C 1
ATOM 5657 O O . SER C 1 144 ? -10.855 8.734 18.397 1 30.32 144 SER C O 1
ATOM 5660 N N . CYS C 1 145 ? -11.846 9.883 16.72 1 30.26 145 CYS C N 1
ATOM 5661 C CA . CYS C 1 145 ? -10.652 10.604 16.274 1 31.16 145 CYS C CA 1
ATOM 5662 C C . CYS C 1 145 ? -10.047 11.323 17.444 1 29.75 145 CYS C C 1
ATOM 5663 O O . CYS C 1 145 ? -10.785 11.843 18.268 1 30.36 145 CYS C O 1
ATOM 5666 N N . GLY C 1 146 ? -8.742 11.256 17.568 1 28.05 146 GLY C N 1
ATOM 5667 C CA . GLY C 1 146 ? -8.069 11.846 18.712 1 27.51 146 GLY C CA 1
ATOM 5668 C C . GLY C 1 146 ? -7.808 10.843 19.818 1 26.82 146 GLY C C 1
ATOM 5669 O O . GLY C 1 146 ? -7.12 11.18 20.777 1 26.92 146 GLY C O 1
ATOM 5670 N N . SER C 1 147 ? -8.356 9.594 19.715 1 26.14 147 SER C N 1
ATOM 5671 C CA . SER C 1 147 ? -8.048 8.5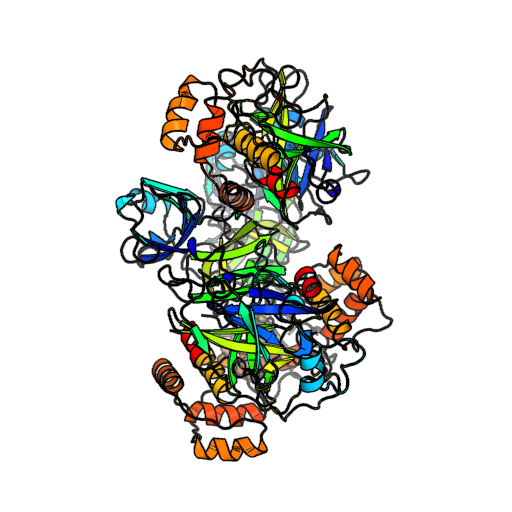15 20.656 1 26.01 147 SER C CA 1
ATOM 5672 C C . SER C 1 147 ? -6.542 8.207 20.51 1 26.89 147 SER C C 1
ATOM 5673 O O . SER C 1 147 ? -6.011 8.247 19.385 1 27.86 147 SER C O 1
ATOM 5676 N N . VAL C 1 148 ? -5.848 7.962 21.629 1 25.75 148 VAL C N 1
ATOM 5677 C CA . VAL C 1 148 ? -4.416 7.787 21.556 1 24.96 148 VAL C CA 1
ATOM 5678 C C . VAL C 1 148 ? -3.964 6.352 21.758 1 24.05 148 VAL C C 1
ATOM 5679 O O . VAL C 1 148 ? -4.614 5.557 22.424 1 23.87 148 VAL C O 1
ATOM 5683 N N . GLY C 1 149 ? -2.84 6.064 21.141 1 23.12 149 GLY C N 1
ATOM 5684 C CA . GLY C 1 149 ? -2.131 4.816 21.241 1 23.87 149 GLY C CA 1
ATOM 5685 C C . GLY C 1 149 ? -0.866 5.111 22.009 1 25.29 149 GLY C C 1
ATOM 5686 O O . GLY C 1 149 ? -0.212 6.143 21.792 1 25.7 149 GLY C O 1
ATOM 5687 N N . TYR C 1 150 ? -0.498 4.198 22.905 1 25.25 150 TYR C N 1
ATOM 5688 C CA . TYR C 1 150 ? 0.656 4.394 23.747 1 25.65 150 TYR C CA 1
ATOM 5689 C C . TYR C 1 150 ? 1.237 3.068 24.209 1 27.6 150 TYR C C 1
ATOM 5690 O O . TYR C 1 150 ? 0.573 2.035 24.181 1 26.21 150 TYR C O 1
ATOM 5699 N N . VAL C 1 151 ? 2.495 3.104 24.656 1 29.74 151 VAL C N 1
ATOM 5700 C CA . VAL C 1 151 ? 3.148 1.996 25.35 1 31.94 151 VAL C CA 1
ATOM 5701 C C . VAL C 1 151 ? 3.659 2.581 26.691 1 33.71 151 VAL C C 1
ATOM 5702 O O . VAL C 1 151 ? 3.88 3.801 26.816 1 33.78 151 VAL C O 1
ATOM 5706 N N . ILE C 1 152 ? 3.838 1.716 27.679 1 33.79 152 ILE C N 1
ATOM 5707 C CA . ILE C 1 152 ? 4.337 2.135 28.962 1 35.15 152 ILE C CA 1
ATOM 5708 C C . ILE C 1 152 ? 5.66 1.457 29.238 1 36.67 152 ILE C C 1
ATOM 5709 O O . ILE C 1 152 ? 5.776 0.254 29.043 1 37.14 152 ILE C O 1
ATOM 5714 N N . MET C 1 153 ? 6.667 2.235 29.672 1 37.15 153 MET C N 1
ATOM 5715 C CA . MET C 1 153 ? 7.98 1.727 30.07 1 38.32 153 MET C CA 1
ATOM 5716 C C . MET C 1 153 ? 8.188 2.246 31.485 1 39.48 153 MET C C 1
ATOM 5717 O O . MET C 1 153 ? 8.508 3.422 31.665 1 39.28 153 MET C O 1
ATOM 5722 N N . GLY C 1 154 ? 7.93 1.405 32.485 1 39.92 154 GLY C N 1
ATOM 5723 C CA . GLY C 1 154 ? 8.019 1.829 33.879 1 40.56 154 GLY C CA 1
ATOM 5724 C C . GLY C 1 154 ? 7.006 2.918 34.178 1 41.04 154 GLY C C 1
ATOM 5725 O O . GLY C 1 154 ? 5.825 2.766 33.894 1 41.81 154 GLY C O 1
ATOM 5726 N N . ASP C 1 155 ? 7.459 4.041 34.709 1 40.7 155 ASP C N 1
ATOM 5727 C CA . ASP C 1 155 ? 6.596 5.183 34.982 1 40.3 155 ASP C CA 1
ATOM 5728 C C . ASP C 1 155 ? 6.393 6.089 33.77 1 37.81 155 ASP C C 1
ATOM 5729 O O . ASP C 1 155 ? 5.629 7.054 33.887 1 37.62 155 ASP C O 1
ATOM 5734 N N . CYS C 1 156 ? 7.061 5.787 32.616 1 35.61 156 CYS C N 1
ATOM 5735 C CA . CYS C 1 156 ? 7.054 6.575 31.378 1 33.87 156 CYS C CA 1
ATOM 5736 C C . CYS C 1 156 ? 5.993 6.174 30.364 1 32 156 CYS C C 1
ATOM 5737 O O . CYS C 1 156 ? 6.071 5.07 29.842 1 33.07 156 CYS C O 1
ATOM 5740 N N . VAL C 1 157 ? 5.115 7.1 29.962 1 29.23 157 VAL C N 1
ATOM 5741 C CA . VAL C 1 157 ? 4.138 6.808 28.932 1 28.53 157 VAL C CA 1
ATOM 5742 C C . VAL C 1 157 ? 4.698 7.264 27.613 1 28.59 157 VAL C C 1
ATOM 5743 O O . VAL C 1 157 ? 5.008 8.456 27.46 1 29.99 157 VAL C O 1
ATOM 5747 N N . LYS C 1 158 ? 4.816 6.366 26.66 1 26.32 158 LYS C N 1
ATOM 5748 C CA . LYS C 1 158 ? 5.283 6.75 25.345 1 25.83 158 LYS C CA 1
ATOM 5749 C C . LYS C 1 158 ? 4.08 6.811 24.432 1 25.45 158 LYS C C 1
ATOM 5750 O O . LYS C 1 158 ? 3.542 5.777 24.086 1 25.66 158 LYS C O 1
ATOM 5756 N N . PHE C 1 159 ? 3.662 8.024 24.051 1 25.04 159 PHE C N 1
ATOM 5757 C CA . PHE C 1 159 ? 2.535 8.221 23.152 1 25.38 159 PHE C CA 1
ATOM 5758 C C . PHE C 1 159 ? 3.014 8.04 21.719 1 26.12 159 PHE C C 1
ATOM 5759 O O . PHE C 1 159 ? 3.987 8.676 21.323 1 26.08 159 PHE C O 1
ATOM 5767 N N . VAL C 1 160 ? 2.354 7.152 20.95 1 25.84 160 VAL C N 1
ATOM 5768 C CA . VAL C 1 160 ? 2.804 6.85 19.601 1 26.13 160 VAL C CA 1
ATOM 5769 C C . VAL C 1 160 ? 1.79 7.064 18.501 1 26.62 160 VAL C C 1
ATOM 5770 O O . VAL C 1 160 ? 2.167 6.996 17.334 1 27.18 160 VAL C O 1
ATOM 5774 N N . TYR C 1 161 ? 0.518 7.254 18.837 1 26.01 161 TYR C N 1
ATOM 5775 C CA . TYR C 1 161 ? -0.517 7.28 17.833 1 25.36 161 TYR C CA 1
ATOM 5776 C C . TYR C 1 161 ? -1.682 8.15 18.225 1 25.63 161 TYR C C 1
ATOM 5777 O O . TYR C 1 161 ? -2.088 8.181 19.385 1 25.53 161 TYR C O 1
ATOM 5786 N N . MET C 1 162 ? -2.244 8.847 17.253 1 25.98 162 MET C N 1
ATOM 5787 C CA . MET C 1 162 ? -3.457 9.607 17.458 1 26.41 162 MET C CA 1
ATOM 5788 C C . MET C 1 162 ? -4.345 9.22 16.319 1 26.59 162 MET C C 1
ATOM 5789 O O . MET C 1 162 ? -3.954 9.385 15.168 1 26.7 162 MET C O 1
ATOM 5794 N N . HIS C 1 163 ? -5.522 8.671 16.622 1 26.39 163 HIS C N 1
ATOM 5795 C CA . HIS C 1 163 ? -6.44 8.2 15.61 1 26.67 163 HIS C CA 1
ATOM 5796 C C . HIS C 1 163 ? -7.01 9.297 14.734 1 28.07 163 HIS C C 1
ATOM 5797 O O . HIS C 1 163 ? -7.476 10.31 15.237 1 27.99 163 HIS C O 1
ATOM 5804 N N . GLN C 1 164 ? -6.997 9.08 13.411 1 28.55 164 GLN C N 1
ATOM 5805 C CA . GLN C 1 164 ? -7.51 10.07 12.482 1 30.09 164 GLN C CA 1
ATOM 5806 C C . GLN C 1 164 ? -8.409 9.504 11.397 1 31.61 164 GLN C C 1
ATOM 5807 O O . GLN C 1 164 ? -9.356 10.171 11.004 1 32.39 164 GLN C O 1
ATOM 5813 N N . LEU C 1 165 ? -8.066 8.325 10.847 1 31.13 165 LEU C N 1
ATOM 5814 C CA . LEU C 1 165 ? -8.737 7.829 9.669 1 31.85 165 LEU C CA 1
ATOM 5815 C C . LEU C 1 165 ? -9.225 6.435 9.721 1 30.36 165 LEU C C 1
ATOM 5816 O O . LEU C 1 165 ? -8.525 5.56 10.203 1 29.91 165 LEU C O 1
ATOM 5821 N N . GLU C 1 166 ? -10.302 6.187 8.981 1 29.68 166 GLU C N 1
ATOM 5822 C CA . GLU C 1 166 ? -10.707 4.837 8.682 1 29.93 166 GLU C CA 1
ATOM 5823 C C . GLU C 1 166 ? -10.506 4.733 7.176 1 31.23 166 GLU C C 1
ATOM 5824 O O . GLU C 1 166 ? -11.213 5.386 6.426 1 31.71 166 GLU C O 1
ATOM 5830 N N . LEU C 1 167 ? -9.557 3.929 6.739 1 32.11 167 LEU C N 1
ATOM 5831 C CA . LEU C 1 167 ? -9.279 3.795 5.32 1 33.37 167 LEU C CA 1
ATOM 5832 C C . LEU C 1 167 ? -10.209 2.836 4.606 1 34.32 167 LEU C C 1
ATOM 5833 O O . LEU C 1 167 ? -10.539 3.015 3.43 1 34.97 167 LEU C O 1
ATOM 5838 N N . SER C 1 168 ? -10.609 1.815 5.308 1 33.45 168 SER C N 1
ATOM 5839 C CA . SER C 1 168 ? -11.453 0.773 4.786 1 34.06 168 SER C CA 1
ATOM 5840 C C . SER C 1 168 ? -12.062 0.06 5.99 1 33.91 168 SER C C 1
ATOM 5841 O O . SER C 1 168 ? -11.609 0.275 7.115 1 34.78 168 SER C O 1
ATOM 5844 N N . THR C 1 169 ? -13.054 -0.819 5.788 1 33.3 169 THR C N 1
ATOM 5845 C CA . THR C 1 169 ? -13.657 -1.558 6.904 1 32.74 169 THR C CA 1
ATOM 5846 C C . THR C 1 169 ? -12.62 -2.204 7.841 1 31.46 169 THR C C 1
ATOM 5847 O O . THR C 1 169 ? -11.783 -2.995 7.398 1 31.99 169 THR C O 1
ATOM 5851 N N . GLY C 1 170 ? -12.629 -1.777 9.08 1 29.93 170 GLY C N 1
ATOM 5852 C CA . GLY C 1 170 ? -11.734 -2.317 10.086 1 30.29 170 GLY C CA 1
ATOM 5853 C C . GLY C 1 170 ? -10.27 -1.989 9.909 1 30.15 170 GLY C C 1
ATOM 5854 O O . GLY C 1 170 ? -9.429 -2.568 10.582 1 29.54 170 GLY C O 1
ATOM 5855 N N . CYS C 1 171 ? -9.956 -1.045 9.017 1 30.28 171 CYS C N 1
ATOM 5856 C CA A CYS C 1 171 ? -8.569 -0.653 8.736 0.46 30.46 171 CYS C CA 1
ATOM 5857 C CA B CYS C 1 171 ? -8.589 -0.673 8.734 0.54 30.4 171 CYS C CA 1
ATOM 5858 C C . CYS C 1 171 ? -8.408 0.815 9.072 1 30.33 171 CYS C C 1
ATOM 5859 O O . CYS C 1 171 ? -9.015 1.685 8.432 1 30.77 171 CYS C O 1
ATOM 5864 N N . HIS C 1 172 ? -7.599 1.104 10.088 1 28.67 172 HIS C N 1
ATOM 5865 C CA . HIS C 1 172 ? -7.452 2.448 10.584 1 28.06 172 HIS C CA 1
ATOM 5866 C C . HIS C 1 172 ? -6.045 2.977 10.571 1 28.14 172 HIS C C 1
ATOM 5867 O O . HIS C 1 172 ? -5.103 2.207 10.671 1 28.03 172 HIS C O 1
ATOM 5874 N N . THR C 1 173 ? -5.899 4.305 10.508 1 27.32 173 THR C N 1
ATOM 5875 C CA . THR C 1 173 ? -4.584 4.908 10.597 1 28.12 173 THR C CA 1
ATOM 5876 C C . THR C 1 173 ? -4.684 6.265 11.3 1 27.59 173 THR C C 1
ATOM 5877 O O . THR C 1 173 ? -5.764 6.765 11.585 1 27.02 173 THR C O 1
ATOM 5881 N N . GLY C 1 174 ? -3.535 6.8 11.662 1 27.33 174 GLY C N 1
ATOM 5882 C CA . GLY C 1 174 ? -3.455 8.064 12.358 1 27.19 174 GLY C CA 1
ATOM 5883 C C . GLY C 1 174 ? -2.057 8.615 12.268 1 26.55 174 GLY C C 1
ATOM 5884 O O . GLY C 1 174 ? -1.257 8.185 11.438 1 26.01 174 GLY C O 1
ATOM 5885 N N . THR C 1 175 ? -1.77 9.576 13.115 1 26.98 175 THR C N 1
ATOM 5886 C CA . THR C 1 175 ? -0.493 10.24 13.093 1 28.89 175 THR C CA 1
ATOM 5887 C C . THR C 1 175 ? 0.327 9.913 14.333 1 29.87 175 THR C C 1
ATOM 5888 O O . THR C 1 175 ? -0.204 9.423 15.328 1 29.34 175 THR C O 1
ATOM 5892 N N . ASP C 1 176 ? 1.623 10.21 14.273 1 30.29 176 ASP C N 1
ATOM 5893 C CA . ASP C 1 176 ? 2.475 10.164 15.436 1 31.67 176 ASP C CA 1
ATOM 5894 C C . ASP C 1 176 ? 2.319 11.574 16.112 1 32.46 176 ASP C C 1
ATOM 5895 O O . ASP C 1 176 ? 1.557 12.43 15.614 1 32.55 176 ASP C O 1
ATOM 5900 N N . PHE C 1 177 ? 3.043 11.831 17.208 1 32.93 177 PHE C N 1
ATOM 5901 C CA . PHE C 1 177 ? 2.911 13.106 17.909 1 34.49 177 PHE C CA 1
ATOM 5902 C C . PHE C 1 177 ? 3.808 14.226 17.341 1 35.98 177 PHE C C 1
ATOM 5903 O O . PHE C 1 177 ? 3.912 15.298 17.924 1 36.32 177 PHE C O 1
ATOM 5911 N N . ASN C 1 178 ? 4.366 14.01 16.15 1 36.78 178 ASN C N 1
ATOM 5912 C CA . ASN C 1 178 ? 4.947 15.074 15.36 1 38.04 178 ASN C CA 1
ATOM 5913 C C . ASN C 1 178 ? 3.886 15.578 14.317 1 36.65 178 ASN C C 1
ATOM 5914 O O . ASN C 1 178 ? 4.171 16.5 13.562 1 36.97 178 ASN C O 1
ATOM 5919 N N . GLY C 1 179 ? 2.694 14.962 14.275 1 34.87 179 GLY C N 1
ATOM 5920 C CA . GLY C 1 179 ? 1.64 15.29 13.329 1 33.43 179 GLY C CA 1
ATOM 5921 C C . GLY C 1 179 ? 1.789 14.602 11.989 1 32.88 179 GLY C C 1
ATOM 5922 O O . GLY C 1 179 ? 1.048 14.901 11.058 1 32.69 179 GLY C O 1
ATOM 5923 N N . ASP C 1 180 ? 2.758 13.669 11.862 1 31.87 180 ASP C N 1
ATOM 5924 C CA . ASP C 1 180 ? 2.969 12.953 10.621 1 31.24 180 ASP C CA 1
ATOM 5925 C C . ASP C 1 180 ? 2.154 11.682 10.617 1 30.26 180 ASP C C 1
ATOM 5926 O O . ASP C 1 180 ? 2.227 10.895 11.568 1 30.61 180 ASP C O 1
ATOM 5931 N N . PHE C 1 181 ? 1.465 11.429 9.514 1 28.31 181 PHE C N 1
ATOM 5932 C CA . PHE C 1 181 ? 0.708 10.202 9.368 1 27.38 181 PHE C CA 1
ATOM 5933 C C . PHE C 1 181 ? 1.639 9.021 9.286 1 27.75 181 PHE C C 1
ATOM 5934 O O . PHE C 1 181 ? 2.758 9.133 8.772 1 28.37 181 PHE C O 1
ATOM 5942 N N . TYR C 1 182 ? 1.186 7.874 9.77 1 27.12 182 TYR C N 1
ATOM 5943 C CA . TYR C 1 182 ? 1.867 6.62 9.527 1 27.93 182 TYR C CA 1
ATOM 5944 C C . TYR C 1 182 ? 1.525 6.289 8.073 1 29.34 182 TYR C C 1
ATOM 5945 O O . TYR C 1 182 ? 0.366 6.426 7.684 1 30.74 182 TYR C O 1
ATOM 5954 N N . GLY C 1 183 ? 2.526 5.994 7.273 1 29.62 183 GLY C N 1
ATOM 5955 C CA . GLY C 1 183 ? 2.306 5.698 5.866 1 30.7 183 GLY C CA 1
ATOM 5956 C C . GLY C 1 183 ? 2.103 6.949 5.052 1 31.74 183 GLY C C 1
ATOM 5957 O O . GLY C 1 183 ? 2.287 8.071 5.534 1 31.57 183 GLY C O 1
ATOM 5958 N N . PRO C 1 184 ? 1.697 6.769 3.796 1 32.07 184 PRO C N 1
ATOM 5959 C CA . PRO C 1 184 ? 1.515 7.929 2.918 1 32.29 184 PRO C CA 1
ATOM 5960 C C . PRO C 1 184 ? 0.111 8.507 2.976 1 32.73 184 PRO C C 1
ATOM 5961 O O . PRO C 1 184 ? -0.278 9.239 2.079 1 33.61 184 PRO C O 1
ATOM 5965 N N . TYR C 1 185 ? -0.646 8.202 4.023 1 31.88 185 TYR C N 1
ATOM 5966 C CA . TYR C 1 185 ? -2.033 8.601 4.127 1 31.17 185 TYR C CA 1
ATOM 5967 C C . TYR C 1 185 ? -2.208 10.075 4.467 1 32.11 185 TYR C C 1
ATOM 5968 O O . TYR C 1 185 ? -1.289 10.724 4.959 1 32.72 185 TYR C O 1
ATOM 5977 N N . LYS C 1 186 ? -3.368 10.611 4.128 1 32.14 186 LYS C N 1
ATOM 5978 C CA . LYS C 1 186 ? -3.652 12.01 4.354 1 34.09 186 LYS C CA 1
ATOM 5979 C C . LYS C 1 186 ? -5.016 12.21 4.985 1 34.11 186 LYS C C 1
ATOM 5980 O O . LYS C 1 186 ? -5.904 11.364 4.833 1 33.14 186 LYS C O 1
ATOM 5985 N N . ASP C 1 187 ? -5.19 13.337 5.692 1 34.12 187 ASP C N 1
ATOM 5986 C CA . ASP C 1 187 ? -6.466 13.638 6.305 1 35.09 187 ASP C CA 1
ATOM 5987 C C . ASP C 1 187 ? -7.417 14.3 5.314 1 37.88 187 ASP C C 1
ATOM 5988 O O . ASP C 1 187 ? -7.774 15.46 5.462 1 38.16 187 ASP C O 1
ATOM 5993 N N . ALA C 1 188 ? -7.9 13.527 4.359 1 39.75 188 ALA C N 1
ATOM 5994 C CA . ALA C 1 188 ? -8.904 13.973 3.413 1 42.11 188 ALA C CA 1
ATOM 5995 C C . ALA C 1 188 ? -9.92 12.844 3.23 1 43.73 188 ALA C C 1
ATOM 5996 O O . ALA C 1 188 ? -9.551 11.679 3.232 1 43.81 188 ALA C O 1
ATOM 5998 N N . GLN C 1 189 ? -11.202 13.183 3.083 1 45.16 189 GLN C N 1
ATOM 5999 C CA . GLN C 1 189 ? -12.252 12.187 2.895 1 46.47 189 GLN C CA 1
ATOM 6000 C C . GLN C 1 189 ? -12.304 11.783 1.429 1 47.24 189 GLN C C 1
ATOM 6001 O O . GLN C 1 189 ? -13.247 12.107 0.705 1 48.74 189 GLN C O 1
ATOM 6007 N N . VAL C 1 190 ? -11.25 11.137 0.982 1 46.01 190 VAL C N 1
ATOM 6008 C CA . VAL C 1 190 ? -11.085 10.621 -0.372 1 45.49 190 VAL C CA 1
ATOM 6009 C C . VAL C 1 190 ? -10.695 9.139 -0.225 1 43.89 190 VAL C C 1
ATOM 6010 O O . VAL C 1 190 ? -10.185 8.742 0.837 1 43.73 190 VAL C O 1
ATOM 6014 N N . VAL C 1 191 ? -10.969 8.305 -1.249 1 42.37 191 VAL C N 1
ATOM 6015 C CA . VAL C 1 191 ? -10.601 6.893 -1.166 1 41.11 191 VAL C CA 1
ATOM 6016 C C . VAL C 1 191 ? -9.077 6.77 -1.205 1 40.08 191 VAL C C 1
ATOM 6017 O O . VAL C 1 191 ? -8.432 7.344 -2.083 1 40.76 191 VAL C O 1
ATOM 6021 N N . GLN C 1 192 ? -8.494 6.097 -0.214 1 38.21 192 GLN C N 1
ATOM 6022 C CA . GLN C 1 192 ? -7.053 5.917 -0.144 1 36.66 192 GLN C CA 1
ATOM 6023 C C . GLN C 1 192 ? -6.719 4.446 -0.129 1 36.57 192 GLN C C 1
ATOM 6024 O O . GLN C 1 192 ? -7.149 3.727 0.772 1 36.61 192 GLN C O 1
ATOM 6030 N N . LEU C 1 193 ? -5.973 3.988 -1.125 1 36.24 193 LEU C N 1
ATOM 6031 C CA . LEU C 1 193 ? -5.596 2.587 -1.193 1 36.8 193 LEU C CA 1
ATOM 6032 C C . LEU C 1 193 ? -4.502 2.301 -0.155 1 36.06 193 LEU C C 1
ATOM 6033 O O . LEU C 1 193 ? -3.747 3.193 0.24 1 36.4 193 LEU C O 1
ATOM 6038 N N . LEU C 1 194 ? -4.466 1.079 0.314 1 34.45 194 LEU C N 1
ATOM 6039 C CA . LEU C 1 194 ? -3.533 0.664 1.333 1 34.63 194 LEU C CA 1
ATOM 6040 C C . LEU C 1 194 ? -2.209 0.233 0.78 1 33.64 194 LEU C C 1
ATOM 6041 O O . LEU C 1 194 ? -2.145 -0.422 -0.264 1 33.38 194 LEU C O 1
ATOM 6046 N N . ILE C 1 195 ? -1.163 0.497 1.56 1 32.55 195 ILE C N 1
ATOM 6047 C CA . ILE C 1 195 ? 0.183 0.053 1.294 1 32.1 195 ILE C CA 1
ATOM 6048 C C . ILE C 1 195 ? 0.204 -1.454 1.459 1 32 195 ILE C C 1
ATOM 6049 O O . ILE C 1 195 ? -0.592 -2.013 2.208 1 32.38 195 ILE C O 1
ATOM 6054 N N . GLN C 1 196 ? 1.069 -2.122 0.712 1 31.43 196 GLN C N 1
ATOM 6055 C CA . GLN C 1 196 ? 1.227 -3.561 0.767 1 31.83 196 GLN C CA 1
ATOM 6056 C C . GLN C 1 196 ? 1.57 -4.035 2.192 1 32.1 196 GLN C C 1
ATOM 6057 O O . GLN C 1 196 ? 2.449 -3.477 2.844 1 32.14 196 GLN C O 1
ATOM 6063 N N . ASP C 1 197 ? 0.861 -5.054 2.669 1 32.02 197 ASP C N 1
ATOM 6064 C CA . ASP C 1 197 ? 1.131 -5.632 3.973 1 32.38 197 ASP C CA 1
ATOM 6065 C C . ASP C 1 197 ? 1.919 -6.944 3.801 1 33.69 197 ASP C C 1
ATOM 6066 O O . ASP C 1 197 ? 1.973 -7.523 2.716 1 34.17 197 ASP C O 1
ATOM 6071 N N . TYR C 1 198 ? 2.512 -7.413 4.885 1 33.97 198 TYR C N 1
ATOM 6072 C CA . TYR C 1 198 ? 3.288 -8.64 4.921 1 35.15 198 TYR C CA 1
ATOM 6073 C C . TYR C 1 198 ? 3.003 -9.322 6.25 1 34.76 198 TYR C C 1
ATOM 6074 O O . TYR C 1 198 ? 2.485 -8.692 7.186 1 34.49 198 TYR C O 1
ATOM 6083 N N . ILE C 1 199 ? 3.411 -10.587 6.363 1 34.31 199 ILE C N 1
ATOM 6084 C CA . ILE C 1 199 ? 3.337 -11.273 7.645 1 34.24 199 ILE C CA 1
ATOM 6085 C C . ILE C 1 199 ? 4.531 -10.741 8.436 1 33.43 199 ILE C C 1
ATOM 6086 O O . ILE C 1 199 ? 5.636 -10.697 7.909 1 34.7 199 ILE C O 1
ATOM 6091 N N . GLN C 1 200 ? 4.3 -10.252 9.643 1 31.52 200 GLN C N 1
ATOM 6092 C CA . GLN C 1 200 ? 5.378 -9.718 10.477 1 30.57 200 GLN C CA 1
ATOM 6093 C C . GLN C 1 200 ? 6.157 -10.895 11.022 1 30.4 200 GLN C C 1
ATOM 6094 O O . GLN C 1 200 ? 5.741 -11.51 11.989 1 29.42 200 GLN C O 1
ATOM 6100 N N . SER C 1 201 ? 7.258 -11.258 10.331 1 31.4 201 SER C N 1
ATOM 6101 C CA . SER C 1 201 ? 8.059 -12.456 10.622 1 31.79 201 SER C CA 1
ATOM 6102 C C . SER C 1 201 ? 8.526 -12.6 12.057 1 30.7 201 SER C C 1
ATOM 6103 O O . SER C 1 201 ? 8.379 -13.68 12.605 1 30.5 201 SER C O 1
ATOM 6106 N N . VAL C 1 202 ? 9.109 -11.562 12.656 1 30.7 202 VAL C N 1
ATOM 6107 C CA . VAL C 1 202 ? 9.621 -11.669 14.027 1 31.68 202 VAL C CA 1
ATOM 6108 C C . VAL C 1 202 ? 8.484 -11.885 15.044 1 30.25 202 VAL C C 1
ATOM 6109 O O . VAL C 1 202 ? 8.686 -12.556 16.054 1 30.77 202 VAL C O 1
ATOM 6113 N N . ASN C 1 203 ? 7.275 -11.408 14.737 1 29.07 203 ASN C N 1
ATOM 6114 C CA . ASN C 1 203 ? 6.108 -11.621 15.58 1 28.11 203 ASN C CA 1
ATOM 6115 C C . ASN C 1 203 ? 5.638 -13.064 15.492 1 28.8 203 ASN C C 1
ATOM 6116 O O . ASN C 1 203 ? 5.221 -13.633 16.502 1 29.02 203 ASN C O 1
ATOM 6121 N N . PHE C 1 204 ? 5.707 -13.662 14.311 1 29.4 204 PHE C N 1
ATOM 6122 C CA . PHE C 1 204 ? 5.364 -15.08 14.16 1 30.86 204 PHE C CA 1
ATOM 6123 C C . PHE C 1 204 ? 6.432 -15.941 14.832 1 31.46 204 PHE C C 1
ATOM 6124 O O . PHE C 1 204 ? 6.091 -16.937 15.446 1 31.54 204 PHE C O 1
ATOM 6132 N N . VAL C 1 205 ? 7.712 -15.523 14.805 1 31.8 205 VAL C N 1
ATOM 6133 C CA . VAL C 1 205 ? 8.788 -16.207 15.524 1 32.48 205 VAL C CA 1
ATOM 6134 C C . VAL C 1 205 ? 8.481 -16.154 17.024 1 32.47 205 VAL C C 1
ATOM 6135 O O . VAL C 1 205 ? 8.585 -17.171 17.699 1 33.28 205 VAL C O 1
ATOM 6139 N N . ALA C 1 206 ? 8.005 -14.986 17.53 1 31.5 206 ALA C N 1
ATOM 6140 C CA . ALA C 1 206 ? 7.611 -14.836 18.935 1 30.86 206 ALA C CA 1
ATOM 6141 C C . ALA C 1 206 ? 6.487 -15.82 19.266 1 30.76 206 ALA C C 1
ATOM 6142 O O . ALA C 1 206 ? 6.529 -16.441 20.308 1 31.18 206 ALA C O 1
ATOM 6144 N N . TRP C 1 207 ? 5.515 -15.98 18.361 1 30.16 207 TRP C N 1
ATOM 6145 C CA . TRP C 1 207 ? 4.397 -16.906 18.506 1 30.26 207 TRP C CA 1
ATOM 6146 C C . TRP C 1 207 ? 4.916 -18.338 18.587 1 30.99 207 TRP C C 1
ATOM 6147 O O . TRP C 1 207 ? 4.465 -19.097 19.433 1 31.41 207 TRP C O 1
ATOM 6158 N N . LEU C 1 208 ? 5.908 -18.692 17.761 1 31.06 208 LEU C N 1
ATOM 6159 C CA . LEU C 1 208 ? 6.51 -20.026 17.81 1 31.87 208 LEU C CA 1
ATOM 6160 C C . LEU C 1 208 ? 7.27 -20.255 19.11 1 32.01 208 LEU C C 1
ATOM 6161 O O . LEU C 1 208 ? 7.168 -21.334 19.664 1 32.67 208 LEU C O 1
ATOM 6166 N N . TYR C 1 209 ? 8.011 -19.244 19.622 1 31.97 209 TYR C N 1
ATOM 6167 C CA . TYR C 1 209 ? 8.718 -19.368 20.898 1 32.23 209 TYR C CA 1
ATOM 6168 C C . TYR C 1 209 ? 7.707 -19.562 22.023 1 32 209 TYR C C 1
ATOM 6169 O O . TYR C 1 209 ? 7.898 -20.413 22.876 1 31.37 209 TYR C O 1
ATOM 6178 N N . ALA C 1 210 ? 6.613 -18.771 22.009 1 32.47 210 ALA C N 1
ATOM 6179 C CA . ALA C 1 210 ? 5.54 -18.876 22.999 1 32.82 210 ALA C CA 1
ATOM 6180 C C . ALA C 1 210 ? 4.91 -20.253 22.923 1 32.8 210 ALA C C 1
ATOM 6181 O O . ALA C 1 210 ? 4.631 -20.834 23.954 1 33 210 ALA C O 1
ATOM 6183 N N . ALA C 1 211 ? 4.717 -20.791 21.72 1 33.31 211 ALA C N 1
ATOM 6184 C CA . ALA C 1 211 ? 4.16 -22.131 21.536 1 34.43 211 ALA C CA 1
ATOM 6185 C C . ALA C 1 211 ? 5.069 -23.183 22.148 1 35.14 211 ALA C C 1
ATOM 6186 O O . ALA C 1 211 ? 4.568 -24.058 22.83 1 35.95 211 ALA C O 1
ATOM 6188 N N . ILE C 1 212 ? 6.396 -23.084 21.977 1 35.42 212 ILE C N 1
ATOM 6189 C CA . ILE C 1 212 ? 7.341 -24.045 22.573 1 36.1 212 ILE C CA 1
ATOM 6190 C C . ILE C 1 212 ? 7.181 -24.079 24.094 1 37.27 212 ILE C C 1
ATOM 6191 O O . ILE C 1 212 ? 7.169 -25.148 24.689 1 38.34 212 ILE C O 1
ATOM 6196 N N . LEU C 1 213 ? 6.973 -22.911 24.704 1 36.95 213 LEU C N 1
ATOM 6197 C CA . LEU C 1 213 ? 6.763 -22.829 26.144 1 37.04 213 LEU C CA 1
ATOM 6198 C C . LEU C 1 213 ? 5.302 -23.096 26.579 1 36.83 213 LEU C C 1
ATOM 6199 O O . LEU C 1 213 ? 4.997 -23.059 27.764 1 37.36 213 LEU C O 1
ATOM 6204 N N . ASN C 1 214 ? 4.409 -23.353 25.629 1 35.88 214 ASN C N 1
ATOM 6205 C CA . ASN C 1 214 ? 3.011 -23.696 25.863 1 35.69 214 ASN C CA 1
ATOM 6206 C C . ASN C 1 214 ? 2.734 -25.103 25.337 1 36.58 214 ASN C C 1
ATOM 6207 O O . ASN C 1 214 ? 1.698 -25.342 24.707 1 35.91 214 ASN C O 1
ATOM 6212 N N . ASN C 1 215 ? 3.715 -26.016 25.544 1 37.51 215 ASN C N 1
ATOM 6213 C CA . ASN C 1 215 ? 3.671 -27.419 25.194 1 38.51 215 ASN C CA 1
ATOM 6214 C C . ASN C 1 215 ? 3.343 -27.69 23.728 1 39.5 215 ASN C C 1
ATOM 6215 O O . ASN C 1 215 ? 2.509 -28.549 23.435 1 40.71 215 ASN C O 1
ATOM 6220 N N . CYS C 1 216 ? 3.994 -26.97 22.801 1 38.91 216 CYS C N 1
ATOM 6221 C CA . CYS C 1 216 ? 3.753 -27.128 21.365 1 39.13 216 CYS C CA 1
ATOM 6222 C C . CYS C 1 216 ? 5.046 -26.886 20.587 1 39.95 216 CYS C C 1
ATOM 6223 O O . CYS C 1 216 ? 5.458 -25.735 20.435 1 40.58 216 CYS C O 1
ATOM 6226 N N . ASN C 1 217 ? 5.7 -27.944 20.104 1 40.11 217 ASN C N 1
ATOM 6227 C CA . ASN C 1 217 ? 6.97 -27.797 19.406 1 41.45 217 ASN C CA 1
ATOM 6228 C C . ASN C 1 217 ? 7.139 -28.693 18.194 1 42.44 217 ASN C C 1
ATOM 6229 O O . ASN C 1 217 ? 8.275 -28.892 17.752 1 43.29 217 ASN C O 1
ATOM 6234 N N . TRP C 1 218 ? 6.044 -29.251 17.671 1 42.07 218 TRP C N 1
ATOM 6235 C CA . TRP C 1 218 ? 6.103 -30.178 16.54 1 42.21 218 TRP C CA 1
ATOM 6236 C C . TRP C 1 218 ? 6.812 -29.615 15.314 1 42.03 218 TRP C C 1
ATOM 6237 O O . TRP C 1 218 ? 7.354 -30.373 14.512 1 42.81 218 TRP C O 1
ATOM 6248 N N . PHE C 1 219 ? 6.79 -28.29 15.158 1 40.69 219 PHE C N 1
ATOM 6249 C CA . PHE C 1 219 ? 7.402 -27.583 14.036 1 39.58 219 PHE C CA 1
ATOM 6250 C C . PHE C 1 219 ? 8.922 -27.468 14.174 1 40.85 219 PHE C C 1
ATOM 6251 O O . PHE C 1 219 ? 9.569 -27.02 13.237 1 40.94 219 PHE C O 1
ATOM 6259 N N . VAL C 1 220 ? 9.494 -27.801 15.346 1 41.7 220 VAL C N 1
ATOM 6260 C CA . VAL C 1 220 ? 10.931 -27.709 15.555 1 43.15 220 VAL C CA 1
ATOM 6261 C C . VAL C 1 220 ? 11.612 -28.916 14.933 1 44.25 220 VAL C C 1
ATOM 6262 O O . VAL C 1 220 ? 11.279 -30.049 15.255 1 44.42 220 VAL C O 1
ATOM 6266 N N . GLN C 1 221 ? 12.544 -28.673 14.017 1 45.33 221 GLN C N 1
ATOM 6267 C CA . GLN C 1 221 ? 13.319 -29.713 13.341 1 46.22 221 GLN C CA 1
ATOM 6268 C C . GLN C 1 221 ? 14.823 -29.349 13.363 1 46.86 221 GLN C C 1
ATOM 6269 O O . GLN C 1 221 ? 15.197 -28.267 13.821 1 46.78 221 GLN C O 1
ATOM 6275 N N . SER C 1 222 ? 15.688 -30.246 12.876 1 46.95 222 SER C N 1
ATOM 6276 C CA . SER C 1 222 ? 17.123 -30.014 12.867 1 47.54 222 SER C CA 1
ATOM 6277 C C . SER C 1 222 ? 17.572 -28.995 11.824 1 48.8 222 SER C C 1
ATOM 6278 O O . SER C 1 222 ? 18.678 -28.48 11.947 1 49.21 222 SER C O 1
ATOM 6280 N N . ASP C 1 223 ? 16.751 -28.713 10.787 1 49.46 223 ASP C N 1
ATOM 6281 C CA . ASP C 1 223 ? 17.155 -27.749 9.759 1 50.11 223 ASP C CA 1
ATOM 6282 C C . ASP C 1 223 ? 17.201 -26.317 10.293 1 50.08 223 ASP C C 1
ATOM 6283 O O . ASP C 1 223 ? 16.467 -25.947 11.215 1 50.6 223 ASP C O 1
ATOM 6288 N N . LYS C 1 224 ? 18.137 -25.555 9.774 1 49.48 224 LYS C N 1
ATOM 6289 C CA . LYS C 1 224 ? 18.357 -24.18 10.173 1 49.77 224 LYS C CA 1
ATOM 6290 C C . LYS C 1 224 ? 18.458 -23.307 8.945 1 49.11 224 LYS C C 1
ATOM 6291 O O . LYS C 1 224 ? 19.009 -23.718 7.931 1 49.04 224 LYS C O 1
ATOM 6297 N N . CYS C 1 225 ? 17.945 -22.091 9.045 1 48.7 225 CYS C N 1
ATOM 6298 C CA . CYS C 1 225 ? 18.022 -21.128 7.965 1 48.71 225 CYS C CA 1
ATOM 6299 C C . CYS C 1 225 ? 18.521 -19.834 8.571 1 48.03 225 CYS C C 1
ATOM 6300 O O . CYS C 1 225 ? 17.91 -19.332 9.513 1 48.34 225 CYS C O 1
ATOM 6303 N N . SER C 1 226 ? 19.619 -19.289 8.046 1 46.98 226 SER C N 1
ATOM 6304 C CA . SER C 1 226 ? 20.175 -18.051 8.572 1 46.67 226 SER C CA 1
ATOM 6305 C C . SER C 1 226 ? 19.211 -16.879 8.342 1 46.45 226 SER C C 1
ATOM 6306 O O . SER C 1 226 ? 18.324 -16.954 7.49 1 45.92 226 SER C O 1
ATOM 6309 N N . VAL C 1 227 ? 19.407 -15.78 9.082 1 46.57 227 VAL C N 1
ATOM 6310 C CA . VAL C 1 227 ? 18.613 -14.561 8.926 1 47.02 227 VAL C CA 1
ATOM 6311 C C . VAL C 1 227 ? 18.733 -14.051 7.488 1 47.97 227 VAL C C 1
ATOM 6312 O O . VAL C 1 227 ? 17.725 -13.769 6.85 1 48.46 227 VAL C O 1
ATOM 6316 N N . GLU C 1 228 ? 19.966 -14.044 6.962 1 48.25 228 GLU C N 1
ATOM 6317 C CA . GLU C 1 228 ? 20.299 -13.604 5.61 1 48.69 228 GLU C CA 1
ATOM 6318 C C . GLU C 1 228 ? 19.544 -14.428 4.569 1 47.53 228 GLU C C 1
ATOM 6319 O O . GLU C 1 228 ? 18.903 -13.857 3.696 1 47.82 228 GLU C O 1
ATOM 6325 N N . ASP C 1 229 ? 19.577 -15.75 4.686 1 46.67 229 ASP C N 1
ATOM 6326 C CA . ASP C 1 229 ? 18.894 -16.63 3.745 1 46.74 229 ASP C CA 1
ATOM 6327 C C . ASP C 1 229 ? 17.39 -16.526 3.865 1 45.66 229 ASP C C 1
ATOM 6328 O O . ASP C 1 229 ? 16.695 -16.581 2.851 1 45.53 229 ASP C O 1
ATOM 6333 N N . PHE C 1 230 ? 16.871 -16.345 5.099 1 44.61 230 PHE C N 1
ATOM 6334 C CA . PHE C 1 230 ? 15.424 -16.19 5.292 1 43.16 230 PHE C CA 1
ATOM 6335 C C . PHE C 1 230 ? 14.951 -14.925 4.628 1 41.82 230 PHE C C 1
ATOM 6336 O O . PHE C 1 230 ? 13.939 -14.947 3.955 1 40.65 230 PHE C O 1
ATOM 6344 N N . ASN C 1 231 ? 15.699 -13.842 4.794 1 41.82 231 ASN C N 1
ATOM 6345 C CA . ASN C 1 231 ? 15.345 -12.542 4.276 1 42.23 231 ASN C CA 1
ATOM 6346 C C . ASN C 1 231 ? 15.269 -12.503 2.763 1 43.63 231 ASN C C 1
ATOM 6347 O O . ASN C 1 231 ? 14.429 -11.791 2.232 1 44.18 231 ASN C O 1
ATOM 6352 N N . VAL C 1 232 ? 16.069 -13.322 2.067 1 43.9 232 VAL C N 1
ATOM 6353 C CA . VAL C 1 232 ? 15.991 -13.411 0.616 1 44.4 232 VAL C CA 1
ATOM 6354 C C . VAL C 1 232 ? 14.701 -14.161 0.243 1 44.5 232 VAL C C 1
ATOM 6355 O O . VAL C 1 232 ? 13.933 -13.714 -0.602 1 44.59 232 VAL C O 1
ATOM 6359 N N . TRP C 1 233 ? 14.45 -15.288 0.912 1 44.44 233 TRP C N 1
ATOM 6360 C CA . TRP C 1 233 ? 13.246 -16.094 0.707 1 44.63 233 TRP C CA 1
ATOM 6361 C C . TRP C 1 233 ? 11.967 -15.258 0.98 1 44.88 233 TRP C C 1
ATOM 6362 O O . TRP C 1 233 ? 11.016 -15.3 0.206 1 45.73 233 TRP C O 1
ATOM 6373 N N . ALA C 1 234 ? 11.975 -14.495 2.074 1 44.26 234 ALA C N 1
ATOM 6374 C CA . ALA C 1 234 ? 10.875 -13.66 2.532 1 44.63 234 ALA C CA 1
ATOM 6375 C C . ALA C 1 234 ? 10.337 -12.746 1.43 1 44.9 234 ALA C C 1
ATOM 6376 O O . ALA C 1 234 ? 9.115 -12.64 1.263 1 45.01 234 ALA C O 1
ATOM 6378 N N . LEU C 1 235 ? 11.247 -12.14 0.64 1 44.85 235 LEU C N 1
ATOM 6379 C CA . LEU C 1 235 ? 10.931 -11.208 -0.455 1 45.16 235 LEU C CA 1
ATOM 6380 C C . LEU C 1 235 ? 9.865 -11.732 -1.399 1 45.55 235 LEU C C 1
ATOM 6381 O O . LEU C 1 235 ? 9.018 -10.977 -1.851 1 45.42 235 LEU C O 1
ATOM 6386 N N . SER C 1 236 ? 9.913 -13.02 -1.699 1 46.22 236 SER C N 1
ATOM 6387 C CA . SER C 1 236 ? 8.964 -13.629 -2.622 1 46.72 236 SER C CA 1
ATOM 6388 C C . SER C 1 236 ? 7.885 -14.48 -1.96 1 46.34 236 SER C C 1
ATOM 6389 O O . SER C 1 236 ? 7.088 -15.083 -2.675 1 47.23 236 SER C O 1
ATOM 6392 N N . ASN C 1 237 ? 7.831 -14.516 -0.618 1 45.17 237 ASN C N 1
ATOM 6393 C CA . ASN C 1 237 ? 6.861 -15.352 0.075 1 44.8 237 ASN C CA 1
ATOM 6394 C C . ASN C 1 237 ? 5.907 -14.604 1.04 1 44.39 237 ASN C C 1
ATOM 6395 O O . ASN C 1 237 ? 5.238 -15.24 1.85 1 44.72 237 ASN C O 1
ATOM 6400 N N . GLY C 1 238 ? 5.807 -13.287 0.907 1 43.42 238 GLY C N 1
ATOM 6401 C CA . GLY C 1 238 ? 4.885 -12.491 1.717 1 42.59 238 GLY C CA 1
ATOM 6402 C C . GLY C 1 238 ? 5.238 -12.314 3.186 1 40.93 238 GLY C C 1
ATOM 6403 O O . GLY C 1 238 ? 4.365 -12.061 4.018 1 40.11 238 GLY C O 1
ATOM 6404 N N . PHE C 1 239 ? 6.518 -12.445 3.515 1 39.81 239 PHE C N 1
ATOM 6405 C CA . PHE C 1 239 ? 6.991 -12.282 4.876 1 39.01 239 PHE C CA 1
ATOM 6406 C C . PHE C 1 239 ? 7.869 -11.052 4.951 1 39.19 239 PHE C C 1
ATOM 6407 O O . PHE C 1 239 ? 8.568 -10.712 3.982 1 39.73 239 PHE C O 1
ATOM 6415 N N . SER C 1 240 ? 7.844 -10.378 6.09 1 38.35 240 SER C N 1
ATOM 6416 C CA . SER C 1 240 ? 8.694 -9.214 6.285 1 38.28 240 SER C CA 1
ATOM 6417 C C . SER C 1 240 ? 10.132 -9.66 6.606 1 38.67 240 SER C C 1
ATOM 6418 O O . SER C 1 240 ? 10.372 -10.826 6.952 1 38.75 240 SER C O 1
ATOM 6421 N N . GLN C 1 241 ? 11.081 -8.724 6.505 1 39.03 241 GLN C N 1
ATOM 6422 C CA . GLN C 1 241 ? 12.479 -8.962 6.823 1 39.6 241 GLN C CA 1
ATOM 6423 C C . GLN C 1 241 ? 12.64 -9.183 8.334 1 40.26 241 GLN C C 1
ATOM 6424 O O . GLN C 1 241 ? 11.962 -8.55 9.135 1 39.59 241 GLN C O 1
ATOM 6430 N N . VAL C 1 242 ? 13.501 -10.122 8.708 1 40.95 242 VAL C N 1
ATOM 6431 C CA . VAL C 1 242 ? 13.789 -10.491 10.081 1 42.94 242 VAL C CA 1
ATOM 6432 C C . VAL C 1 242 ? 15.071 -9.83 10.525 1 45.32 242 VAL C C 1
ATOM 6433 O O . VAL C 1 242 ? 16.039 -9.763 9.778 1 46.51 242 VAL C O 1
ATOM 6437 N N . LYS C 1 243 ? 15.091 -9.389 11.763 1 46.4 243 LYS C N 1
ATOM 6438 C CA . LYS C 1 243 ? 16.235 -8.778 12.413 1 48.21 243 LYS C CA 1
ATOM 6439 C C . LYS C 1 243 ? 16.238 -9.393 13.797 1 49.53 243 LYS C C 1
ATOM 6440 O O . LYS C 1 243 ? 15.204 -9.357 14.462 1 49.78 243 LYS C O 1
ATOM 6444 N N . SER C 1 244 ? 17.35 -10.013 14.221 1 50.2 244 SER C N 1
ATOM 6445 C CA . SER C 1 244 ? 17.408 -10.604 15.559 1 51.08 244 SER C CA 1
ATOM 6446 C C . SER C 1 244 ? 17.401 -9.518 16.628 1 50.91 244 SER C C 1
ATOM 6447 O O . SER C 1 244 ? 17.684 -8.353 16.346 1 51.5 244 SER C O 1
ATOM 6450 N N . ASP C 1 245 ? 17.056 -9.887 17.851 1 50.21 245 ASP C N 1
ATOM 6451 C CA . ASP C 1 245 ? 16.914 -8.931 18.939 1 50.27 245 ASP C CA 1
ATOM 6452 C C . ASP C 1 245 ? 17.358 -9.564 20.253 1 48.78 245 ASP C C 1
ATOM 6453 O O . ASP C 1 245 ? 17.385 -10.79 20.364 1 48.24 245 ASP C O 1
ATOM 6458 N N . LEU C 1 246 ? 17.63 -8.738 21.28 1 47.92 246 LEU C N 1
ATOM 6459 C CA . LEU C 1 246 ? 17.983 -9.267 22.594 1 47.67 246 LEU C CA 1
ATOM 6460 C C . LEU C 1 246 ? 16.836 -10.081 23.199 1 46.68 246 LEU C C 1
ATOM 6461 O O . LEU C 1 246 ? 17.101 -11.027 23.93 1 46.85 246 LEU C O 1
ATOM 6466 N N . VAL C 1 247 ? 15.572 -9.755 22.864 1 45.84 247 VAL C N 1
ATOM 6467 C CA . VAL C 1 247 ? 14.414 -10.519 23.35 1 44.98 247 VAL C CA 1
ATOM 6468 C C . VAL C 1 247 ? 14.333 -11.863 22.638 1 43.58 247 VAL C C 1
ATOM 6469 O O . VAL C 1 247 ? 14.12 -12.876 23.29 1 43.32 247 VAL C O 1
ATOM 6473 N N . ILE C 1 248 ? 14.59 -11.895 21.323 1 42.77 248 ILE C N 1
ATOM 6474 C CA . ILE C 1 248 ? 14.664 -13.146 20.558 1 43.49 248 ILE C CA 1
ATOM 6475 C C . ILE C 1 248 ? 15.795 -14.026 21.148 1 43.87 248 ILE C C 1
ATOM 6476 O O . ILE C 1 248 ? 15.614 -15.223 21.292 1 44.27 248 ILE C O 1
ATOM 6481 N N . ASP C 1 249 ? 16.922 -13.417 21.554 1 43.92 249 ASP C N 1
ATOM 6482 C CA . ASP C 1 249 ? 18.03 -14.146 22.163 1 44.63 249 ASP C CA 1
ATOM 6483 C C . ASP C 1 249 ? 17.622 -14.705 23.532 1 44.75 249 ASP C C 1
ATOM 6484 O O . ASP C 1 249 ? 18 -15.825 23.864 1 44.98 249 ASP C O 1
ATOM 6489 N N . ALA C 1 250 ? 16.843 -13.947 24.311 1 43.96 250 ALA C N 1
ATOM 6490 C CA . ALA C 1 250 ? 16.356 -14.425 25.603 1 43.55 250 ALA C CA 1
ATOM 6491 C C . ALA C 1 250 ? 15.392 -15.597 25.385 1 43 250 ALA C C 1
ATOM 6492 O O . ALA C 1 250 ? 15.521 -16.623 26.048 1 43.41 250 ALA C O 1
ATOM 6494 N N . LEU C 1 251 ? 14.493 -15.488 24.396 1 42.14 251 LEU C N 1
ATOM 6495 C CA . LEU C 1 251 ? 13.543 -16.553 24.066 1 41.75 251 LEU C CA 1
ATOM 6496 C C . LEU C 1 251 ? 14.272 -17.807 23.596 1 42.14 251 LEU C C 1
ATOM 6497 O O . LEU C 1 251 ? 13.874 -18.914 23.948 1 41.82 251 LEU C O 1
ATOM 6502 N N . ALA C 1 252 ? 15.358 -17.63 22.825 1 42.67 252 ALA C N 1
ATOM 6503 C CA . ALA C 1 252 ? 16.195 -18.73 22.348 1 43.56 252 ALA C CA 1
ATOM 6504 C C . ALA C 1 252 ? 16.88 -19.419 23.52 1 44.73 252 ALA C C 1
ATOM 6505 O O . ALA C 1 252 ? 17.01 -20.626 23.512 1 44.8 252 ALA C O 1
ATOM 6507 N N . SER C 1 253 ? 17.319 -18.658 24.521 1 45.55 253 SER C N 1
ATOM 6508 C CA . SER C 1 253 ? 17.976 -19.216 25.688 1 47.09 253 SER C CA 1
ATOM 6509 C C . SER C 1 253 ? 16.968 -19.937 26.588 1 47.31 253 SER C C 1
ATOM 6510 O O . SER C 1 253 ? 17.31 -20.962 27.155 1 47.96 253 SER C O 1
ATOM 6513 N N . MET C 1 254 ? 15.733 -19.428 26.704 1 46.96 254 MET C N 1
ATOM 6514 C CA . MET C 1 254 ? 14.686 -20.049 27.53 1 46.81 254 MET C CA 1
ATOM 6515 C C . MET C 1 254 ? 14.215 -21.386 26.951 1 46.64 254 MET C C 1
ATOM 6516 O O . MET C 1 254 ? 13.877 -22.298 27.698 1 47.25 254 MET C O 1
ATOM 6521 N N . THR C 1 255 ? 14.144 -21.484 25.631 1 45.47 255 THR C N 1
ATOM 6522 C CA . THR C 1 255 ? 13.665 -22.697 24.976 1 45.11 255 THR C CA 1
ATOM 6523 C C . THR C 1 255 ? 14.777 -23.618 24.498 1 45.34 255 THR C C 1
ATOM 6524 O O . THR C 1 255 ? 14.511 -24.771 24.17 1 45.44 255 THR C O 1
ATOM 6528 N N . GLY C 1 256 ? 15.993 -23.095 24.371 1 45.07 256 GLY C N 1
ATOM 6529 C CA . GLY C 1 256 ? 17.102 -23.84 23.794 1 45.33 256 GLY C CA 1
ATOM 6530 C C . GLY C 1 256 ? 16.953 -23.979 22.289 1 45.38 256 GLY C C 1
ATOM 6531 O O . GLY C 1 256 ? 17.634 -24.797 21.686 1 45.95 256 GLY C O 1
ATOM 6532 N N . VAL C 1 257 ? 16.067 -23.186 21.652 1 44.74 257 VAL C N 1
ATOM 6533 C CA . VAL C 1 257 ? 15.819 -23.26 20.219 1 44.85 257 VAL C CA 1
ATOM 6534 C C . VAL C 1 257 ? 16.306 -21.979 19.554 1 45.01 257 VAL C C 1
ATOM 6535 O O . VAL C 1 257 ? 15.869 -20.894 19.931 1 45.06 257 VAL C O 1
ATOM 6539 N N . SER C 1 258 ? 17.223 -22.087 18.589 1 44.29 258 SER C N 1
ATOM 6540 C CA . SER C 1 258 ? 17.775 -20.912 17.927 1 44.4 258 SER C CA 1
ATOM 6541 C C . SER C 1 258 ? 16.781 -20.258 16.97 1 43.93 258 SER C C 1
ATOM 6542 O O . SER C 1 258 ? 15.847 -20.907 16.484 1 44.04 258 SER C O 1
ATOM 6545 N N . LEU C 1 259 ? 17.01 -18.976 16.659 1 42.76 259 LEU C N 1
ATOM 6546 C CA . LEU C 1 259 ? 16.182 -18.237 15.709 1 42.26 259 LEU C CA 1
ATOM 6547 C C . LEU C 1 259 ? 16.197 -18.934 14.349 1 42.06 259 LEU C C 1
ATOM 6548 O O . LEU C 1 259 ? 15.142 -19.14 13.762 1 41.5 259 LEU C O 1
ATOM 6553 N N . GLU C 1 260 ? 17.387 -19.389 13.913 1 42.34 260 GLU C N 1
ATOM 6554 C CA . GLU C 1 260 ? 17.594 -20.085 12.65 1 42.59 260 GLU C CA 1
ATOM 6555 C C . GLU C 1 260 ? 16.745 -21.352 12.539 1 42.44 260 GLU C C 1
ATOM 6556 O O . GLU C 1 260 ? 16.26 -21.673 11.456 1 43.18 260 GLU C O 1
ATOM 6562 N N . THR C 1 261 ? 16.529 -22.045 13.651 1 41.61 261 THR C N 1
ATOM 6563 C CA . THR C 1 261 ? 15.678 -23.234 13.68 1 41.31 261 THR C CA 1
ATOM 6564 C C . THR C 1 261 ? 14.237 -22.835 13.365 1 41.06 261 THR C C 1
ATOM 6565 O O . THR C 1 261 ? 13.565 -23.506 12.579 1 41.05 261 THR C O 1
ATOM 6569 N N . LEU C 1 262 ? 13.77 -21.719 13.947 1 40.64 262 LEU C N 1
ATOM 6570 C CA . LEU C 1 262 ? 12.409 -21.245 13.694 1 40.14 262 LEU C CA 1
ATOM 6571 C C . LEU C 1 262 ? 12.243 -20.609 12.324 1 39.46 262 LEU C C 1
ATOM 6572 O O . LEU C 1 262 ? 11.164 -20.713 11.744 1 38.84 262 LEU C O 1
ATOM 6577 N N . LEU C 1 263 ? 13.31 -20.016 11.773 1 38.98 263 LEU C N 1
ATOM 6578 C CA . LEU C 1 263 ? 13.239 -19.448 10.423 1 39.32 263 LEU C CA 1
ATOM 6579 C C . LEU C 1 263 ? 13.079 -20.575 9.4 1 40.01 263 LEU C C 1
ATOM 6580 O O . LEU C 1 263 ? 12.285 -20.444 8.471 1 40.25 263 LEU C O 1
ATOM 6585 N N . ALA C 1 264 ? 13.759 -21.712 9.621 1 39.72 264 ALA C N 1
ATOM 6586 C CA . ALA C 1 264 ? 13.601 -22.887 8.776 1 40.39 264 ALA C CA 1
ATOM 6587 C C . ALA C 1 264 ? 12.182 -23.446 8.936 1 40.84 264 ALA C C 1
ATOM 6588 O O . ALA C 1 264 ? 11.588 -23.874 7.951 1 41.61 264 ALA C O 1
ATOM 6590 N N . ALA C 1 265 ? 11.64 -23.444 10.168 1 40.3 265 ALA C N 1
ATOM 6591 C CA . ALA C 1 265 ? 10.28 -23.899 10.45 1 40.7 265 ALA C CA 1
ATOM 6592 C C . ALA C 1 265 ? 9.232 -23.041 9.734 1 40.99 265 ALA C C 1
ATOM 6593 O O . ALA C 1 265 ? 8.27 -23.589 9.212 1 41.08 265 ALA C O 1
ATOM 6595 N N . ILE C 1 266 ? 9.433 -21.713 9.664 1 40.91 266 ILE C N 1
ATOM 6596 C CA . ILE C 1 266 ? 8.495 -20.819 8.971 1 41.23 266 ILE C CA 1
ATOM 6597 C C . ILE C 1 266 ? 8.394 -21.191 7.487 1 41.83 266 ILE C C 1
ATOM 6598 O O . ILE C 1 266 ? 7.286 -21.26 6.942 1 41.69 266 ILE C O 1
ATOM 6603 N N . LYS C 1 267 ? 9.54 -21.434 6.84 1 41.73 267 LYS C N 1
ATOM 6604 C CA . LYS C 1 267 ? 9.55 -21.817 5.431 1 42.85 267 LYS C CA 1
ATOM 6605 C C . LYS C 1 267 ? 8.778 -23.103 5.174 1 43.53 267 LYS C C 1
ATOM 6606 O O . LYS C 1 267 ? 8.054 -23.169 4.185 1 43.86 267 LYS C O 1
ATOM 6612 N N . ARG C 1 268 ? 8.853 -24.079 6.1 1 43.75 268 ARG C N 1
ATOM 6613 C CA . ARG C 1 268 ? 8.086 -25.317 5.974 1 44.96 268 ARG C CA 1
ATOM 6614 C C . ARG C 1 268 ? 6.606 -25.042 6.189 1 46.37 268 ARG C C 1
ATOM 6615 O O . ARG C 1 268 ? 5.774 -25.565 5.452 1 46.51 268 ARG C O 1
ATOM 6623 N N . LEU C 1 269 ? 6.277 -24.214 7.199 1 47.29 269 LEU C N 1
ATOM 6624 C CA . LEU C 1 269 ? 4.899 -23.849 7.534 1 48.71 269 LEU C CA 1
ATOM 6625 C C . LEU C 1 269 ? 4.217 -23.08 6.406 1 50.48 269 LEU C C 1
ATOM 6626 O O . LEU C 1 269 ? 3.005 -23.194 6.245 1 50.07 269 LEU C O 1
ATOM 6631 N N . LYS C 1 270 ? 4.99 -22.324 5.602 1 52.27 270 LYS C N 1
ATOM 6632 C CA . LYS C 1 270 ? 4.459 -21.575 4.467 1 54.63 270 LYS C CA 1
ATOM 6633 C C . LYS C 1 270 ? 3.751 -22.499 3.475 1 56.99 270 LYS C C 1
ATOM 6634 O O . LYS C 1 270 ? 2.696 -22.114 2.964 1 57.62 270 LYS C O 1
ATOM 6638 N N . ASN C 1 271 ? 4.262 -23.739 3.262 1 58.16 271 ASN C N 1
ATOM 6639 C CA . ASN C 1 271 ? 3.555 -24.664 2.367 1 59.68 271 ASN C CA 1
ATOM 6640 C C . ASN C 1 271 ? 2.545 -25.564 3.092 1 59.93 271 ASN C C 1
ATOM 6641 O O . ASN C 1 271 ? 2.165 -26.596 2.556 1 60.78 271 ASN C O 1
ATOM 6646 N N . GLY C 1 272 ? 2.054 -25.133 4.246 1 59.53 272 GLY C N 1
ATOM 6647 C CA . GLY C 1 272 ? 1.027 -25.864 4.976 1 59.58 272 GLY C CA 1
ATOM 6648 C C . GLY C 1 272 ? 1.404 -26.374 6.35 1 59.53 272 GLY C C 1
ATOM 6649 O O . GLY C 1 272 ? 2.519 -26.858 6.567 1 59.39 272 GLY C O 1
ATOM 6650 N N . PHE C 1 273 ? 0.457 -26.274 7.288 1 59.31 273 PHE C N 1
ATOM 6651 C CA . PHE C 1 273 ? 0.618 -26.788 8.653 1 59.53 273 PHE C CA 1
ATOM 6652 C C . PHE C 1 273 ? 0.196 -28.274 8.742 1 60.65 273 PHE C C 1
ATOM 6653 O O . PHE C 1 273 ? 0.444 -28.907 9.768 1 60.54 273 PHE C O 1
ATOM 6661 N N . GLN C 1 274 ? -0.461 -28.814 7.679 1 61.78 274 GLN C N 1
ATOM 6662 C CA . GLN C 1 274 ? -0.988 -30.175 7.577 1 62.79 274 GLN C CA 1
ATOM 6663 C C . GLN C 1 274 ? -2.063 -30.417 8.633 1 62.44 274 GLN C C 1
ATOM 6664 O O . GLN C 1 274 ? -2.084 -31.468 9.258 1 62.77 274 GLN C O 1
ATOM 6670 N N . GLY C 1 275 ? -2.922 -29.42 8.853 1 61.95 275 GLY C N 1
ATOM 6671 C CA . GLY C 1 275 ? -3.996 -29.489 9.846 1 61.63 275 GLY C CA 1
ATOM 6672 C C . GLY C 1 275 ? -3.536 -29.442 11.297 1 60.49 275 GLY C C 1
ATOM 6673 O O . GLY C 1 275 ? -4.33 -29.689 12.215 1 61.19 275 GLY C O 1
ATOM 6674 N N . ARG C 1 276 ? -2.242 -29.123 11.521 1 58.37 276 ARG C N 1
ATOM 6675 C CA . ARG C 1 276 ? -1.66 -29.086 12.859 1 57.1 276 ARG C CA 1
ATOM 6676 C C . ARG C 1 276 ? -1.607 -27.674 13.453 1 55.78 276 ARG C C 1
ATOM 6677 O O . ARG C 1 276 ? -1.01 -26.76 12.869 1 55.74 276 ARG C O 1
ATOM 6685 N N . GLN C 1 277 ? -2.247 -27.497 14.609 1 54.04 277 GLN C N 1
ATOM 6686 C CA . GLN C 1 277 ? -2.331 -26.188 15.225 1 53.18 277 GLN C CA 1
ATOM 6687 C C . GLN C 1 277 ? -1.139 -25.832 16.071 1 51.59 277 GLN C C 1
ATOM 6688 O O . GLN C 1 277 ? -0.47 -26.696 16.633 1 51.48 277 GLN C O 1
ATOM 6694 N N . ILE C 1 278 ? -0.889 -24.541 16.167 1 49.74 278 ILE C N 1
ATOM 6695 C CA . ILE C 1 278 ? 0.127 -23.977 17.025 1 48.46 278 ILE C CA 1
ATOM 6696 C C . ILE C 1 278 ? -0.677 -23.064 17.91 1 47.48 278 ILE C C 1
ATOM 6697 O O . ILE C 1 278 ? -1.18 -22.051 17.42 1 47.76 278 ILE C O 1
ATOM 6702 N N . MET C 1 279 ? -0.915 -23.482 19.167 1 45.85 279 MET C N 1
ATOM 6703 C CA . MET C 1 279 ? -1.729 -22.75 20.132 1 45.16 279 MET C CA 1
ATOM 6704 C C . MET C 1 279 ? -3.099 -22.383 19.589 1 45.28 279 MET C C 1
ATOM 6705 O O . MET C 1 279 ? -3.521 -21.231 19.669 1 45.77 279 MET C O 1
ATOM 6710 N N . GLY C 1 280 ? -3.78 -23.371 19.035 1 44.9 280 GLY C N 1
ATOM 6711 C CA . GLY C 1 280 ? -5.135 -23.219 18.53 1 44.85 280 GLY C CA 1
ATOM 6712 C C . GLY C 1 280 ? -5.262 -22.522 17.199 1 44.76 280 GLY C C 1
ATOM 6713 O O . GLY C 1 280 ? -6.369 -22.129 16.818 1 45.13 280 GLY C O 1
ATOM 6714 N N . SER C 1 281 ? -4.146 -22.378 16.469 1 43.83 281 SER C N 1
ATOM 6715 C CA . SER C 1 281 ? -4.184 -21.685 15.196 1 43.3 281 SER C CA 1
ATOM 6716 C C . SER C 1 281 ? -3.355 -22.336 14.137 1 43.13 281 SER C C 1
ATOM 6717 O O . SER C 1 281 ? -2.241 -22.788 14.394 1 42.93 281 SER C O 1
ATOM 6720 N N . CYS C 1 282 ? -3.883 -22.334 12.915 1 43.18 282 CYS C N 1
ATOM 6721 C CA . CYS C 1 282 ? -3.143 -22.786 11.732 1 44.25 282 CYS C CA 1
ATOM 6722 C C . CYS C 1 282 ? -2.718 -21.595 10.857 1 44.24 282 CYS C C 1
ATOM 6723 O O . CYS C 1 282 ? -2.396 -21.781 9.694 1 44.94 282 CYS C O 1
ATOM 6726 N N . SER C 1 283 ? -2.736 -20.379 11.407 1 43.6 283 SER C N 1
ATOM 6727 C CA . SER C 1 283 ? -2.407 -19.153 10.708 1 42.99 283 SER C CA 1
ATOM 6728 C C . SER C 1 283 ? -1.08 -18.595 11.179 1 41.1 283 SER C C 1
ATOM 6729 O O . SER C 1 283 ? -0.553 -19 12.217 1 41.24 283 SER C O 1
ATOM 6732 N N . PHE C 1 284 ? -0.544 -17.644 10.415 1 39.02 284 PHE C N 1
ATOM 6733 C CA . PHE C 1 284 ? 0.661 -16.965 10.783 1 37.51 284 PHE C CA 1
ATOM 6734 C C . PHE C 1 284 ? 0.277 -15.848 11.75 1 36.4 284 PHE C C 1
ATOM 6735 O O . PHE C 1 284 ? 0.088 -14.705 11.347 1 36.53 284 PHE C O 1
ATOM 6743 N N . GLU C 1 285 ? 0.121 -16.202 13.027 1 34.96 285 GLU C N 1
ATOM 6744 C CA . GLU C 1 285 ? -0.221 -15.272 14.085 1 33.92 285 GLU C CA 1
ATOM 6745 C C . GLU C 1 285 ? 0.942 -14.336 14.295 1 32.49 285 GLU C C 1
ATOM 6746 O O . GLU C 1 285 ? 1.925 -14.709 14.918 1 32.96 285 GLU C O 1
ATOM 6752 N N . ASP C 1 286 ? 0.848 -13.136 13.744 1 30.75 286 ASP C N 1
ATOM 6753 C CA . ASP C 1 286 ? 1.93 -12.172 13.766 1 30.16 286 ASP C CA 1
ATOM 6754 C C . ASP C 1 286 ? 1.558 -10.866 14.494 1 29.46 286 ASP C C 1
ATOM 6755 O O . ASP C 1 286 ? 2.105 -9.822 14.166 1 28.95 286 ASP C O 1
ATOM 6760 N N . GLU C 1 287 ? 0.621 -10.911 15.432 1 29.26 287 GLU C N 1
ATOM 6761 C CA . GLU C 1 287 ? 0.179 -9.717 16.142 1 29.46 287 GLU C CA 1
ATOM 6762 C C . GLU C 1 287 ? 0.886 -9.456 17.459 1 29.58 287 GLU C C 1
ATOM 6763 O O . GLU C 1 287 ? 0.719 -8.367 18.006 1 30.35 287 GLU C O 1
ATOM 6769 N N . LEU C 1 288 ? 1.659 -10.413 17.977 1 27.97 288 LEU C N 1
ATOM 6770 C CA . LEU C 1 288 ? 2.385 -10.208 19.229 1 27.95 288 LEU C CA 1
ATOM 6771 C C . LEU C 1 288 ? 3.89 -10.175 18.975 1 27.8 288 LEU C C 1
ATOM 6772 O O . LEU C 1 288 ? 4.414 -11.045 18.301 1 27.64 288 LEU C O 1
ATOM 6777 N N . THR C 1 289 ? 4.57 -9.179 19.503 1 27.22 289 THR C N 1
ATOM 6778 C CA . THR C 1 289 ? 6.005 -9.035 19.316 1 27.42 289 THR C CA 1
ATOM 6779 C C . THR C 1 289 ? 6.77 -10.011 20.226 1 27.75 289 THR C C 1
ATOM 6780 O O . THR C 1 289 ? 6.194 -10.533 21.169 1 28.27 289 THR C O 1
ATOM 6784 N N . PRO C 1 290 ? 8.097 -10.166 20.044 1 27.48 290 PRO C N 1
ATOM 6785 C CA . PRO C 1 290 ? 8.884 -10.976 20.995 1 27.87 290 PRO C CA 1
ATOM 6786 C C . PRO C 1 290 ? 8.754 -10.487 22.45 1 28.54 290 PRO C C 1
ATOM 6787 O O . PRO C 1 290 ? 8.642 -11.296 23.353 1 28.44 290 PRO C O 1
ATOM 6791 N N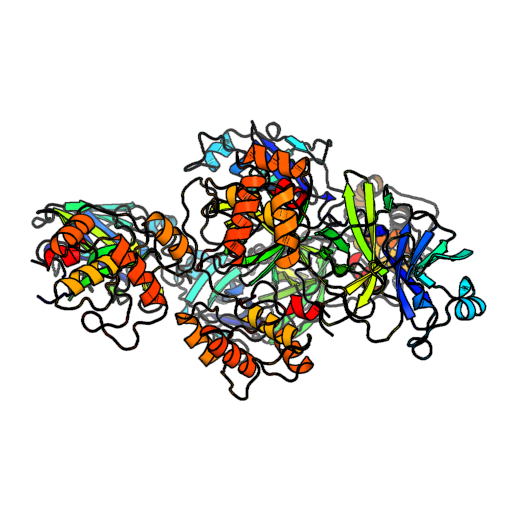 . SER C 1 291 ? 8.731 -9.172 22.672 1 29.32 291 SER C N 1
ATOM 6792 C CA . SER C 1 291 ? 8.598 -8.604 24.023 1 30.55 291 SER C CA 1
ATOM 6793 C C . SER C 1 291 ? 7.236 -8.898 24.616 1 30.9 291 SER C C 1
ATOM 6794 O O . SER C 1 291 ? 7.148 -9.088 25.828 1 31.73 291 SER C O 1
ATOM 6797 N N . ASP C 1 292 ? 6.169 -8.88 23.792 1 29.78 292 ASP C N 1
ATOM 6798 C CA . ASP C 1 292 ? 4.834 -9.159 24.301 1 29.75 292 ASP C CA 1
ATOM 6799 C C . ASP C 1 292 ? 4.728 -10.599 24.779 1 29.85 292 ASP C C 1
ATOM 6800 O O . ASP C 1 292 ? 4.118 -10.839 25.823 1 29.65 292 ASP C O 1
ATOM 6805 N N . VAL C 1 293 ? 5.253 -11.56 24.007 1 30.19 293 VAL C N 1
ATOM 6806 C CA . VAL C 1 293 ? 5.179 -12.958 24.438 1 31.3 293 VAL C CA 1
ATOM 6807 C C . VAL C 1 293 ? 6.135 -13.202 25.606 1 32.12 293 VAL C C 1
ATOM 6808 O O . VAL C 1 293 ? 5.77 -13.888 26.54 1 31.61 293 VAL C O 1
ATOM 6812 N N . TYR C 1 294 ? 7.306 -12.555 25.616 1 33.37 294 TYR C N 1
ATOM 6813 C CA . TYR C 1 294 ? 8.285 -12.684 26.693 1 34.91 294 TYR C CA 1
ATOM 6814 C C . TYR C 1 294 ? 7.673 -12.289 28.037 1 34.87 294 TYR C C 1
ATOM 6815 O O . TYR C 1 294 ? 7.872 -12.996 29.021 1 35.21 294 TYR C O 1
ATOM 6824 N N . GLN C 1 295 ? 6.875 -11.221 28.064 1 34.33 295 GLN C N 1
ATOM 6825 C CA . GLN C 1 295 ? 6.2 -10.775 29.279 1 36.11 295 GLN C CA 1
ATOM 6826 C C . GLN C 1 295 ? 5.207 -11.804 29.818 1 37.37 295 GLN C C 1
ATOM 6827 O O . GLN C 1 295 ? 4.912 -11.789 31.015 1 38.23 295 GLN C O 1
ATOM 6829 N N . GLN C 1 296 ? 4.696 -12.684 28.941 1 36.91 296 GLN C N 1
ATOM 6830 C CA . GLN C 1 296 ? 3.744 -13.731 29.278 1 37.72 296 GLN C CA 1
ATOM 6831 C C . GLN C 1 296 ? 4.369 -15.118 29.482 1 39.93 296 GLN C C 1
ATOM 6832 O O . GLN C 1 296 ? 3.646 -16.076 29.713 1 40.61 296 GLN C O 1
ATOM 6838 N N . LEU C 1 297 ? 5.681 -15.243 29.344 1 41.42 297 LEU C N 1
ATOM 6839 C CA . LEU C 1 297 ? 6.391 -16.513 29.496 1 43.51 297 LEU C CA 1
ATOM 6840 C C . LEU C 1 297 ? 7.332 -16.44 30.698 1 45.98 297 LEU C C 1
ATOM 6841 O O . LEU C 1 297 ? 7.462 -17.404 31.454 1 47.22 297 LEU C O 1
ATOM 6846 N N . ALA C 1 298 ? 8.014 -15.308 30.849 1 46.94 298 ALA C N 1
ATOM 6847 C CA . ALA C 1 298 ? 8.937 -15.086 31.947 1 49 298 ALA C CA 1
ATOM 6848 C C . ALA C 1 298 ? 8.212 -14.283 33.024 1 50.52 298 ALA C C 1
ATOM 6849 O O . ALA C 1 298 ? 8.076 -14.749 34.15 1 51.37 298 ALA C O 1
ATOM 6851 N N . SER D 1 1 ? -32.154 22.044 37.565 1 31.28 1 SER D N 1
ATOM 6852 C CA . SER D 1 1 ? -32.234 22.168 38.996 1 31.99 1 SER D CA 1
ATOM 6853 C C . SER D 1 1 ? -33.455 21.433 39.594 1 31.8 1 SER D C 1
ATOM 6854 O O . SER D 1 1 ? -34.215 20.812 38.879 1 31.19 1 SER D O 1
ATOM 6857 N N . GLY D 1 2 ? -33.586 21.476 40.911 1 32.77 2 GLY D N 1
ATOM 6858 C CA . GLY D 1 2 ? -34.618 20.764 41.642 1 33.81 2 GLY D CA 1
ATOM 6859 C C . GLY D 1 2 ? -34.056 19.466 42.175 1 34.79 2 GLY D C 1
ATOM 6860 O O . GLY D 1 2 ? -33.166 18.878 41.559 1 36.17 2 GLY D O 1
ATOM 6861 N N . ILE D 1 3 ? -34.557 19.001 43.314 1 33.95 3 ILE D N 1
ATOM 6862 C CA . ILE D 1 3 ? -34.107 17.753 43.92 1 33.46 3 ILE D CA 1
ATOM 6863 C C . ILE D 1 3 ? -35.339 16.953 44.301 1 32.89 3 ILE D C 1
ATOM 6864 O O . ILE D 1 3 ? -36.216 17.483 44.973 1 33.67 3 ILE D O 1
ATOM 6869 N N . VAL D 1 4 ? -35.424 15.698 43.857 1 31.23 4 VAL D N 1
ATOM 6870 C CA . VAL D 1 4 ? -36.55 14.813 44.169 1 30.77 4 VAL D CA 1
ATOM 6871 C C . VAL D 1 4 ? -36.014 13.418 44.555 1 31.09 4 VAL D C 1
ATOM 6872 O O . VAL D 1 4 ? -34.859 13.107 44.284 1 31.39 4 VAL D O 1
ATOM 6876 N N . LYS D 1 5 ? -36.866 12.566 45.133 1 31.08 5 LYS D N 1
ATOM 6877 C CA . LYS D 1 5 ? -36.502 11.19 45.404 1 31.55 5 LYS D CA 1
ATOM 6878 C C . LYS D 1 5 ? -36.751 10.461 44.104 1 32.15 5 LYS D C 1
ATOM 6879 O O . LYS D 1 5 ? -37.885 10.392 43.626 1 32.3 5 LYS D O 1
ATOM 6885 N N . MET D 1 6 ? -35.682 9.999 43.48 1 32.31 6 MET D N 1
ATOM 6886 C CA . MET D 1 6 ? -35.798 9.311 42.213 1 32.77 6 MET D CA 1
ATOM 6887 C C . MET D 1 6 ? -35.728 7.826 42.385 1 32.08 6 MET D C 1
ATOM 6888 O O . MET D 1 6 ? -34.928 7.34 43.168 1 32.47 6 MET D O 1
ATOM 6893 N N . VAL D 1 7 ? -36.575 7.099 41.674 1 30.89 7 VAL D N 1
ATOM 6894 C CA . VAL D 1 7 ? -36.527 5.658 41.681 1 30.46 7 VAL D CA 1
ATOM 6895 C C . VAL D 1 7 ? -35.789 5.195 40.43 1 29.45 7 VAL D C 1
ATOM 6896 O O . VAL D 1 7 ? -35.814 5.866 39.392 1 29.49 7 VAL D O 1
ATOM 6900 N N . ASN D 1 8 ? -35.155 4.037 40.51 1 28.2 8 ASN D N 1
ATOM 6901 C CA . ASN D 1 8 ? -34.508 3.451 39.327 1 28.48 8 ASN D CA 1
ATOM 6902 C C . ASN D 1 8 ? -35.634 2.968 38.414 1 28.46 8 ASN D C 1
ATOM 6903 O O . ASN D 1 8 ? -36.657 2.521 38.921 1 28.26 8 ASN D O 1
ATOM 6908 N N . PRO D 1 9 ? -35.448 2.954 37.087 1 28.52 9 PRO D N 1
ATOM 6909 C CA . PRO D 1 9 ? -36.477 2.348 36.207 1 28.11 9 PRO D CA 1
ATOM 6910 C C . PRO D 1 9 ? -36.776 0.893 36.636 1 27.7 9 PRO D C 1
ATOM 6911 O O . PRO D 1 9 ? -35.917 0.243 37.243 1 27.76 9 PRO D O 1
ATOM 6915 N N . THR D 1 10 ? -37.983 0.397 36.379 1 27.52 10 THR D N 1
ATOM 6916 C CA . THR D 1 10 ? -38.419 -0.918 36.836 1 28.32 10 THR D CA 1
ATOM 6917 C C . THR D 1 10 ? -38.403 -2.014 35.77 1 29.44 10 THR D C 1
ATOM 6918 O O . THR D 1 10 ? -38.612 -3.183 36.106 1 29.15 10 THR D O 1
ATOM 6922 N N . SER D 1 11 ? -38.159 -1.661 34.494 1 30.08 11 SER D N 1
ATOM 6923 C CA . SER D 1 11 ? -38.217 -2.658 33.421 1 31.49 11 SER D CA 1
ATOM 6924 C C . SER D 1 11 ? -37.382 -3.916 33.628 1 31.27 11 SER D C 1
ATOM 6925 O O . SER D 1 11 ? -37.796 -4.955 33.136 1 31.97 11 SER D O 1
ATOM 6928 N N . LYS D 1 12 ? -36.202 -3.831 34.263 1 29.76 12 LYS D N 1
ATOM 6929 C CA . LYS D 1 12 ? -35.386 -5.047 34.468 1 29.54 12 LYS D CA 1
ATOM 6930 C C . LYS D 1 12 ? -35.915 -5.942 35.591 1 29.51 12 LYS D C 1
ATOM 6931 O O . LYS D 1 12 ? -35.637 -7.137 35.599 1 29.96 12 LYS D O 1
ATOM 6937 N N . VAL D 1 13 ? -36.679 -5.381 36.527 1 29.41 13 VAL D N 1
ATOM 6938 C CA . VAL D 1 13 ? -37.196 -6.126 37.67 1 29.61 13 VAL D CA 1
ATOM 6939 C C . VAL D 1 13 ? -38.611 -6.647 37.469 1 30.48 13 VAL D C 1
ATOM 6940 O O . VAL D 1 13 ? -38.927 -7.721 37.968 1 30.53 13 VAL D O 1
ATOM 6944 N N . GLU D 1 14 ? -39.479 -5.913 36.752 1 30.69 14 GLU D N 1
ATOM 6945 C CA . GLU D 1 14 ? -40.851 -6.371 36.507 1 31.45 14 GLU D CA 1
ATOM 6946 C C . GLU D 1 14 ? -40.959 -7.785 35.966 1 32.47 14 GLU D C 1
ATOM 6947 O O . GLU D 1 14 ? -41.799 -8.512 36.496 1 33.57 14 GLU D O 1
ATOM 6953 N N . PRO D 1 15 ? -40.144 -8.253 34.963 1 32.16 15 PRO D N 1
ATOM 6954 C CA . PRO D 1 15 ? -40.285 -9.638 34.495 1 31.27 15 PRO D CA 1
ATOM 6955 C C . PRO D 1 15 ? -39.79 -10.711 35.456 1 30.47 15 PRO D C 1
ATOM 6956 O O . PRO D 1 15 ? -39.781 -11.888 35.101 1 30.44 15 PRO D O 1
ATOM 6960 N N . CYS D 1 16 ? -39.352 -10.315 36.655 1 29.64 16 CYS D N 1
ATOM 6961 C CA . CYS D 1 16 ? -38.885 -11.264 37.663 1 29.33 16 CYS D CA 1
ATOM 6962 C C . CYS D 1 16 ? -39.889 -11.436 38.796 1 28.19 16 CYS D C 1
ATOM 6963 O O . CYS D 1 16 ? -39.669 -12.286 39.645 1 27.58 16 CYS D O 1
ATOM 6966 N N . VAL D 1 17 ? -40.932 -10.593 38.871 1 27.28 17 VAL D N 1
ATOM 6967 C CA . VAL D 1 17 ? -41.897 -10.655 39.934 1 27.6 17 VAL D CA 1
ATOM 6968 C C . VAL D 1 17 ? -42.858 -11.788 39.674 1 28.7 17 VAL D C 1
ATOM 6969 O O . VAL D 1 17 ? -43.474 -11.879 38.609 1 28.59 17 VAL D O 1
ATOM 6973 N N . VAL D 1 18 ? -42.943 -12.695 40.631 1 29.02 18 VAL D N 1
ATOM 6974 C CA . VAL D 1 18 ? -43.845 -13.824 40.539 1 29.81 18 VAL D CA 1
ATOM 6975 C C . VAL D 1 18 ? -44.697 -13.848 41.808 1 32.31 18 VAL D C 1
ATOM 6976 O O . VAL D 1 18 ? -44.446 -13.126 42.785 1 32.63 18 VAL D O 1
ATOM 6980 N N . SER D 1 19 ? -45.719 -14.667 41.773 1 33.67 19 SER D N 1
ATOM 6981 C CA . SER D 1 19 ? -46.609 -14.934 42.866 1 35.6 19 SER D CA 1
ATOM 6982 C C . SER D 1 19 ? -46.181 -16.325 43.412 1 35.71 19 SER D C 1
ATOM 6983 O O . SER D 1 19 ? -45.847 -17.211 42.623 1 35.41 19 SER D O 1
ATOM 6986 N N . VAL D 1 20 ? -46.156 -16.508 44.735 1 35.88 20 VAL D N 1
ATOM 6987 C CA . VAL D 1 20 ? -45.813 -17.8 45.327 1 36.5 20 VAL D CA 1
ATOM 6988 C C . VAL D 1 20 ? -46.943 -18.17 46.268 1 37.78 20 VAL D C 1
ATOM 6989 O O . VAL D 1 20 ? -47.299 -17.382 47.142 1 37.59 20 VAL D O 1
ATOM 6993 N N . THR D 1 21 ? -47.559 -19.343 46.051 1 38.72 21 THR D N 1
ATOM 6994 C CA . THR D 1 21 ? -48.663 -19.795 46.879 1 39.57 21 THR D CA 1
ATOM 6995 C C . THR D 1 21 ? -48.349 -21.13 47.523 1 40.5 21 THR D C 1
ATOM 6996 O O . THR D 1 21 ? -47.814 -22.033 46.887 1 40.23 21 THR D O 1
ATOM 7000 N N . TYR D 1 22 ? -48.669 -21.238 48.793 1 41.7 22 TYR D N 1
ATOM 7001 C CA . TYR D 1 22 ? -48.578 -22.471 49.558 1 43.37 22 TYR D CA 1
ATOM 7002 C C . TYR D 1 22 ? -49.799 -22.433 50.448 1 43.71 22 TYR D C 1
ATOM 7003 O O . TYR D 1 22 ? -49.972 -21.471 51.204 1 43.85 22 TYR D O 1
ATOM 7012 N N . GLY D 1 23 ? -50.654 -23.449 50.329 1 43.58 23 GLY D N 1
ATOM 7013 C CA . GLY D 1 23 ? -51.897 -23.523 51.078 1 44.28 23 GLY D CA 1
ATOM 7014 C C . GLY D 1 23 ? -52.805 -22.356 50.755 1 45.19 23 GLY D C 1
ATOM 7015 O O . GLY D 1 23 ? -53.057 -22.067 49.587 1 45.58 23 GLY D O 1
ATOM 7016 N N . ASN D 1 24 ? -53.225 -21.625 51.774 1 45.96 24 ASN D N 1
ATOM 7017 C CA . ASN D 1 24 ? -54.061 -20.432 51.578 1 47.2 24 ASN D CA 1
ATOM 7018 C C . ASN D 1 24 ? -53.265 -19.12 51.5 1 47.19 24 ASN D C 1
ATOM 7019 O O . ASN D 1 24 ? -53.862 -18.06 51.332 1 48.12 24 ASN D O 1
ATOM 7024 N N . MET D 1 25 ? -51.934 -19.182 51.609 1 46.08 25 MET D N 1
ATOM 7025 C CA . MET D 1 25 ? -51.079 -18.004 51.607 1 45.45 25 MET D CA 1
ATOM 7026 C C . MET D 1 25 ? -50.477 -17.696 50.241 1 42.8 25 MET D C 1
ATOM 7027 O O . MET D 1 25 ? -49.793 -18.533 49.657 1 42.42 25 MET D O 1
ATOM 7032 N N . THR D 1 26 ? -50.684 -16.473 49.765 1 40.75 26 THR D N 1
ATOM 7033 C CA . THR D 1 26 ? -50.059 -16.014 48.536 1 39.25 26 THR D CA 1
ATOM 7034 C C . THR D 1 26 ? -49.239 -14.771 48.852 1 36.94 26 THR D C 1
ATOM 7035 O O . THR D 1 26 ? -49.728 -13.819 49.476 1 36.79 26 THR D O 1
ATOM 7039 N N . LEU D 1 27 ? -47.986 -14.774 48.429 1 34.69 27 LEU D N 1
ATOM 7040 C CA . LEU D 1 27 ? -47.131 -13.596 48.55 1 32.82 27 LEU D CA 1
ATOM 7041 C C . LEU D 1 27 ? -46.311 -13.44 47.266 1 31.24 27 LEU D C 1
ATOM 7042 O O . LEU D 1 27 ? -46.542 -14.188 46.295 1 31.44 27 LEU D O 1
ATOM 7047 N N . ASN D 1 28 ? -45.356 -12.509 47.245 1 29.43 28 ASN D N 1
ATOM 7048 C CA . ASN D 1 28 ? -44.554 -12.3 46.055 1 28.81 28 ASN D CA 1
ATOM 7049 C C . ASN D 1 28 ? -43.224 -13.007 46.142 1 29.93 28 ASN D C 1
ATOM 7050 O O . ASN D 1 28 ? -42.718 -13.299 47.226 1 30.07 28 ASN D O 1
ATOM 7055 N N . GLY D 1 29 ? -42.68 -13.292 44.975 1 29.8 29 GLY D N 1
ATOM 7056 C CA . GLY D 1 29 ? -41.372 -13.91 44.824 1 29.51 29 GLY D CA 1
ATOM 7057 C C . GLY D 1 29 ? -40.554 -13.2 43.764 1 27.7 29 GLY D C 1
ATOM 7058 O O . GLY D 1 29 ? -41.065 -12.357 43.025 1 26.04 29 GLY D O 1
ATOM 7059 N N . LEU D 1 30 ? -39.282 -13.551 43.68 1 27.09 30 LEU D N 1
ATOM 7060 C CA . LEU D 1 30 ? -38.386 -12.996 42.691 1 27.41 30 LEU D CA 1
ATOM 7061 C C . LEU D 1 30 ? -37.787 -14.178 41.94 1 28.52 30 LEU D C 1
ATOM 7062 O O . LEU D 1 30 ? -37.141 -15.036 42.536 1 28.28 30 LEU D O 1
ATOM 7067 N N . TRP D 1 31 ? -38.064 -14.253 40.643 1 29.37 31 TRP D N 1
ATOM 7068 C CA . TRP D 1 31 ? -37.636 -15.336 39.761 1 30.07 31 TRP D CA 1
ATOM 7069 C C . TRP D 1 31 ? -36.41 -14.894 38.981 1 30.41 31 TRP D C 1
ATOM 7070 O O . TRP D 1 31 ? -36.504 -14.056 38.085 1 30.32 31 TRP D O 1
ATOM 7081 N N . LEU D 1 32 ? -35.257 -15.451 39.342 1 30.42 32 LEU D N 1
ATOM 7082 C CA . LEU D 1 32 ? -33.963 -15.149 38.714 1 31.07 32 LEU D CA 1
ATOM 7083 C C . LEU D 1 32 ? -33.386 -16.464 38.275 1 32.62 32 LEU D C 1
ATOM 7084 O O . LEU D 1 32 ? -33.295 -17.377 39.09 1 33.39 32 LEU D O 1
ATOM 7089 N N . ASP D 1 33 ? -33.053 -16.616 36.985 1 32.93 33 ASP D N 1
ATOM 7090 C CA . ASP D 1 33 ? -32.561 -17.89 36.44 1 33.73 33 ASP D CA 1
ATOM 7091 C C . ASP D 1 33 ? -33.627 -18.971 36.711 1 34.38 33 ASP D C 1
ATOM 7092 O O . ASP D 1 33 ? -34.809 -18.704 36.442 1 34.62 33 ASP D O 1
ATOM 7097 N N . ASP D 1 34 ? -33.268 -20.097 37.332 1 34.65 34 ASP D N 1
ATOM 7098 C CA . ASP D 1 34 ? -34.22 -21.143 37.687 1 35.48 34 ASP D CA 1
ATOM 7099 C C . ASP D 1 34 ? -34.535 -21.108 39.195 1 35.78 34 ASP D C 1
ATOM 7100 O O . ASP D 1 34 ? -34.886 -22.139 39.756 1 36.65 34 ASP D O 1
ATOM 7105 N N . LYS D 1 35 ? -34.369 -19.954 39.856 1 34.71 35 LYS D N 1
ATOM 7106 C CA . LYS D 1 35 ? -34.606 -19.822 41.288 1 34.36 35 LYS D CA 1
ATOM 7107 C C . LYS D 1 35 ? -35.723 -18.828 41.578 1 34.21 35 LYS D C 1
ATOM 7108 O O . LYS D 1 35 ? -35.819 -17.798 40.924 1 34.71 35 LYS D O 1
ATOM 7114 N N . VAL D 1 36 ? -36.531 -19.112 42.588 1 32.98 36 VAL D N 1
ATOM 7115 C CA . VAL D 1 36 ? -37.582 -18.231 43.037 1 32.04 36 VAL D CA 1
ATOM 7116 C C . VAL D 1 36 ? -37.351 -17.961 44.507 1 32.17 36 VAL D C 1
ATOM 7117 O O . VAL D 1 36 ? -37.378 -18.872 45.324 1 33.05 36 VAL D O 1
ATOM 7121 N N . TYR D 1 37 ? -37.086 -16.71 44.839 1 31.5 37 TYR D N 1
ATOM 7122 C CA . TYR D 1 37 ? -36.826 -16.284 46.203 1 31.25 37 TYR D CA 1
ATOM 7123 C C . TYR D 1 37 ? -38.1 -15.702 46.753 1 31.5 37 TYR D C 1
ATOM 7124 O O . TYR D 1 37 ? -38.756 -14.922 46.07 1 31.77 37 TYR D O 1
ATOM 7133 N N . CYS D 1 38 ? -38.467 -16.072 47.966 1 31.43 38 CYS D N 1
ATOM 7134 C CA . CYS D 1 38 ? -39.66 -15.535 48.601 1 32.05 38 CYS D CA 1
ATOM 7135 C C . CYS D 1 38 ? -39.554 -15.647 50.13 1 32.14 38 CYS D C 1
ATOM 7136 O O . CYS D 1 38 ? -38.726 -16.408 50.618 1 32.57 38 CYS D O 1
ATOM 7139 N N . PRO D 1 39 ? -40.332 -14.88 50.916 1 31.61 39 PRO D N 1
ATOM 7140 C CA . PRO D 1 39 ? -40.266 -15.027 52.382 1 31.61 39 PRO D CA 1
ATOM 7141 C C . PRO D 1 39 ? -40.694 -16.445 52.803 1 33.13 39 PRO D C 1
ATOM 7142 O O . PRO D 1 39 ? -41.607 -17.013 52.195 1 33.24 39 PRO D O 1
ATOM 7146 N N . ARG D 1 40 ? -40.028 -17.02 53.817 1 33.39 40 ARG D N 1
ATOM 7147 C CA . ARG D 1 40 ? -40.376 -18.365 54.27 1 34.62 40 ARG D CA 1
ATOM 7148 C C . ARG D 1 40 ? -41.736 -18.47 54.936 1 36.2 40 ARG D C 1
ATOM 7149 O O . ARG D 1 40 ? -42.262 -19.585 55.042 1 36.43 40 ARG D O 1
ATOM 7157 N N . HIS D 1 41 ? -42.313 -17.341 55.395 1 36.92 41 HIS D N 1
ATOM 7158 C CA . HIS D 1 41 ? -43.601 -17.4 56.066 1 38.25 41 HIS D CA 1
ATOM 7159 C C . HIS D 1 41 ? -44.739 -17.821 55.127 1 38.92 41 HIS D C 1
ATOM 7160 O O . HIS D 1 41 ? -45.824 -18.094 55.62 1 38.25 41 HIS D O 1
ATOM 7167 N N . VAL D 1 42 ? -44.485 -17.976 53.803 1 40.05 42 VAL D N 1
ATOM 7168 C CA . VAL D 1 42 ? -45.495 -18.489 52.883 1 42.55 42 VAL D CA 1
ATOM 7169 C C . VAL D 1 42 ? -45.974 -19.895 53.325 1 45.05 42 VAL D C 1
ATOM 7170 O O . VAL D 1 42 ? -47.103 -20.25 53.036 1 45.29 42 VAL D O 1
ATOM 7174 N N . ILE D 1 43 ? -45.142 -20.659 54.064 1 47.06 43 ILE D N 1
ATOM 7175 C CA . ILE D 1 43 ? -45.497 -22.002 54.529 1 49.87 43 ILE D CA 1
ATOM 7176 C C . ILE D 1 43 ? -46.202 -22.036 55.911 1 54.03 43 ILE D C 1
ATOM 7177 O O . ILE D 1 43 ? -46.494 -23.123 56.396 1 53.73 43 ILE D O 1
ATOM 7182 N N A CYS D 1 44 ? -46.504 -20.864 56.484 0.65 55.85 44 CYS D N 1
ATOM 7183 N N B CYS D 1 44 ? -46.448 -20.875 56.56 0.34 55.83 44 CYS D N 1
ATOM 7184 C CA A CYS D 1 44 ? -47.194 -20.742 57.761 0.65 58.23 44 CYS D CA 1
ATOM 7185 C CA B CYS D 1 44 ? -47.108 -20.878 57.875 0.34 58.21 44 CYS D CA 1
ATOM 7186 C C A CYS D 1 44 ? -48.682 -20.575 57.556 0.65 60.29 44 CYS D C 1
ATOM 7187 C C B CYS D 1 44 ? -48.553 -20.355 57.822 0.34 60.17 44 CYS D C 1
ATOM 7188 O O A CYS D 1 44 ? -49.115 -19.94 56.593 0.65 60.75 44 CYS D O 1
ATOM 7189 O O B CYS D 1 44 ? -48.835 -19.35 57.173 0.34 60.41 44 CYS D O 1
ATOM 7194 N N . SER D 1 45 ? -49.463 -21.06 58.51 1 61.41 45 SER D N 1
ATOM 7195 C CA . SER D 1 45 ? -50.898 -20.784 58.544 1 64.46 45 SER D CA 1
ATOM 7196 C C . SER D 1 45 ? -51.14 -19.638 59.56 1 67.29 45 SER D C 1
ATOM 7197 O O . SER D 1 45 ? -50.238 -19.325 60.346 1 67.83 45 SER D O 1
ATOM 7200 N N . ALA D 1 46 ? -52.347 -19.027 59.58 1 68.69 46 ALA D N 1
ATOM 7201 C CA . ALA D 1 46 ? -52.632 -17.937 60.522 1 70.42 46 ALA D CA 1
ATOM 7202 C C . ALA D 1 46 ? -52.429 -18.338 61.999 1 72.23 46 ALA D C 1
ATOM 7203 O O . ALA D 1 46 ? -52.082 -17.494 62.825 1 72.56 46 ALA D O 1
ATOM 7205 N N . SER D 1 47 ? -52.616 -19.627 62.321 1 73.2 47 SER D N 1
ATOM 7206 C CA . SER D 1 47 ? -52.444 -20.138 63.681 1 74.4 47 SER D CA 1
ATOM 7207 C C . SER D 1 47 ? -50.966 -20.224 64.076 1 75.4 47 SER D C 1
ATOM 7208 O O . SER D 1 47 ? -50.626 -20.023 65.245 1 75.74 47 SER D O 1
ATOM 7210 N N . ASP D 1 48 ? -50.095 -20.553 63.112 1 75.63 48 ASP D N 1
ATOM 7211 C CA . ASP D 1 48 ? -48.663 -20.696 63.37 1 76.42 48 ASP D CA 1
ATOM 7212 C C . ASP D 1 48 ? -47.88 -19.429 62.996 1 76.87 48 ASP D C 1
ATOM 7213 O O . ASP D 1 48 ? -46.983 -19.479 62.148 1 77.29 48 ASP D O 1
ATOM 7215 N N . MET D 1 49 ? -48.197 -18.292 63.652 1 76.48 49 MET D N 1
ATOM 7216 C CA . MET D 1 49 ? -47.517 -17.039 63.335 1 76.52 49 MET D CA 1
ATOM 7217 C C . MET D 1 49 ? -46.865 -16.333 64.523 1 75.77 49 MET D C 1
ATOM 7218 O O . MET D 1 49 ? -45.887 -15.626 64.305 1 75.59 49 MET D O 1
ATOM 7223 N N . THR D 1 50 ? -47.358 -16.528 65.759 1 74.99 50 THR D N 1
ATOM 7224 C CA . THR D 1 50 ? -46.735 -15.906 66.931 1 74.74 50 THR D CA 1
ATOM 7225 C C . THR D 1 50 ? -45.364 -16.529 67.186 1 74.11 50 THR D C 1
ATOM 7226 O O . THR D 1 50 ? -44.4 -15.812 67.441 1 74.33 50 THR D O 1
ATOM 7230 N N . ASN D 1 51 ? -45.259 -17.852 67.062 1 73.13 51 ASN D N 1
ATOM 7231 C CA . ASN D 1 51 ? -43.979 -18.538 67.22 1 72.53 51 ASN D CA 1
ATOM 7232 C C . ASN D 1 51 ? -43.914 -19.718 66.258 1 71.49 51 ASN D C 1
ATOM 7233 O O . ASN D 1 51 ? -44.16 -20.858 66.653 1 71.85 51 ASN D O 1
ATOM 7238 N N . PRO D 1 52 ? -43.595 -19.462 64.984 1 69.97 52 PRO D N 1
ATOM 7239 C CA . PRO D 1 52 ? -43.573 -20.556 64.012 1 69.01 52 PRO D CA 1
ATOM 7240 C C . PRO D 1 52 ? -42.32 -21.413 64.064 1 67.84 52 PRO D C 1
ATOM 7241 O O . PRO D 1 52 ? -41.21 -20.891 64.16 1 68 52 PRO D O 1
ATOM 7245 N N . ASP D 1 53 ? -42.497 -22.737 63.994 1 66.55 53 ASP D N 1
ATOM 7246 C CA . ASP D 1 53 ? -41.36 -23.647 63.954 1 66.17 53 ASP D CA 1
ATOM 7247 C C . ASP D 1 53 ? -41.172 -23.966 62.484 1 65.46 53 ASP D C 1
ATOM 7248 O O . ASP D 1 53 ? -41.773 -24.917 61.976 1 65.55 53 ASP D O 1
ATOM 7253 N N . TYR D 1 54 ? -40.364 -23.142 61.797 1 64.37 54 TYR D N 1
ATOM 7254 C CA . TYR D 1 54 ? -40.129 -23.241 60.361 1 63.67 54 TYR D CA 1
ATOM 7255 C C . TYR D 1 54 ? -39.459 -24.537 59.905 1 64.46 54 TYR D C 1
ATOM 7256 O O . TYR D 1 54 ? -39.772 -25.017 58.815 1 64.12 54 TYR D O 1
ATOM 7265 N N . THR D 1 55 ? -38.559 -25.112 60.721 1 65.24 55 THR D N 1
ATOM 7266 C CA . THR D 1 55 ? -37.916 -26.376 60.357 1 66.41 55 THR D CA 1
ATOM 7267 C C . THR D 1 55 ? -38.927 -27.517 60.39 1 66.92 55 THR D C 1
ATOM 7268 O O . THR D 1 55 ? -38.906 -28.371 59.5 1 67.14 55 THR D O 1
ATOM 7272 N N . ASN D 1 56 ? -39.845 -27.504 61.378 1 66.97 56 ASN D N 1
ATOM 7273 C CA . ASN D 1 56 ? -40.906 -28.51 61.483 1 67.62 56 ASN D CA 1
ATOM 7274 C C . ASN D 1 56 ? -41.929 -28.333 60.361 1 67.49 56 ASN D C 1
ATOM 7275 O O . ASN D 1 56 ? -42.439 -29.315 59.83 1 67.57 56 ASN D O 1
ATOM 7280 N N . LEU D 1 57 ? -42.241 -27.081 60.014 1 67.11 57 LEU D N 1
ATOM 7281 C CA . LEU D 1 57 ? -43.171 -26.775 58.936 1 67.39 57 LEU D CA 1
ATOM 7282 C C . LEU D 1 57 ? -42.608 -27.192 57.576 1 66.97 57 LEU D C 1
ATOM 7283 O O . LEU D 1 57 ? -43.381 -27.569 56.707 1 66.96 57 LEU D O 1
ATOM 7288 N N . LEU D 1 58 ? -41.27 -27.152 57.4 1 66.6 58 LEU D N 1
ATOM 7289 C CA . LEU D 1 58 ? -40.593 -27.549 56.162 1 66.72 58 LEU D CA 1
ATOM 7290 C C . LEU D 1 58 ? -40.631 -29.063 55.91 1 66.6 58 LEU D C 1
ATOM 7291 O O . LEU D 1 58 ? -40.463 -29.485 54.768 1 66.53 58 LEU D O 1
ATOM 7293 N N . CYS D 1 59 ? -40.835 -29.872 56.974 1 66.52 59 CYS D N 1
ATOM 7294 C CA . CYS D 1 59 ? -40.936 -31.334 56.883 1 66.89 59 CYS D CA 1
ATOM 7295 C C . CYS D 1 59 ? -42.22 -31.725 56.159 1 66.76 59 CYS D C 1
ATOM 7296 O O . CYS D 1 59 ? -42.23 -32.668 55.368 1 67.08 59 CYS D O 1
ATOM 7299 N N . ARG D 1 60 ? -43.317 -31.017 56.458 1 66.07 60 ARG D N 1
ATOM 7300 C CA . ARG D 1 60 ? -44.62 -31.272 55.855 1 65.69 60 ARG D CA 1
ATOM 7301 C C . ARG D 1 60 ? -44.797 -30.62 54.467 1 64.74 60 ARG D C 1
ATOM 7302 O O . ARG D 1 60 ? -45.899 -30.662 53.919 1 64.91 60 ARG D O 1
ATOM 7304 N N . VAL D 1 61 ? -43.735 -30.02 53.901 1 63.67 61 VAL D N 1
ATOM 7305 C CA . VAL D 1 61 ? -43.811 -29.355 52.607 1 63.2 61 VAL D CA 1
ATOM 7306 C C . VAL D 1 61 ? -43.218 -30.225 51.495 1 62.33 61 VAL D C 1
ATOM 7307 O O . VAL D 1 61 ? -42.14 -30.796 51.65 1 62.42 61 VAL D O 1
ATOM 7311 N N . THR D 1 62 ? -43.92 -30.295 50.367 1 61.35 62 THR D N 1
ATOM 7312 C CA . THR D 1 62 ? -43.494 -30.976 49.144 1 61.03 62 THR D CA 1
ATOM 7313 C C . THR D 1 62 ? -43.391 -29.899 48.044 1 59.57 62 THR D C 1
ATOM 7314 O O . THR D 1 62 ? -44.107 -28.892 48.097 1 59.94 62 THR D O 1
ATOM 7318 N N . SER D 1 63 ? -42.539 -30.106 47.037 1 57.92 63 SER D N 1
ATOM 7319 C CA . SER D 1 63 ? -42.369 -29.141 45.954 1 57.34 63 SER D CA 1
ATOM 7320 C C . SER D 1 63 ? -43.669 -28.84 45.228 1 56.2 63 SER D C 1
ATOM 7321 O O . SER D 1 63 ? -43.913 -27.693 44.85 1 56.49 63 SER D O 1
ATOM 7324 N N . SER D 1 64 ? -44.517 -29.866 45.07 1 54.68 64 SER D N 1
ATOM 7325 C CA . SER D 1 64 ? -45.827 -29.767 44.429 1 54.14 64 SER D CA 1
ATOM 7326 C C . SER D 1 64 ? -46.809 -28.855 45.198 1 53.35 64 SER D C 1
ATOM 7327 O O . SER D 1 64 ? -47.79 -28.392 44.615 1 53.22 64 SER D O 1
ATOM 7329 N N . ASP D 1 65 ? -46.549 -28.594 46.494 1 52.51 65 ASP D N 1
ATOM 7330 C CA . ASP D 1 65 ? -47.399 -27.708 47.288 1 52.24 65 ASP D CA 1
ATOM 7331 C C . ASP D 1 65 ? -47.25 -26.227 46.867 1 50.71 65 ASP D C 1
ATOM 7332 O O . ASP D 1 65 ? -48.116 -25.416 47.196 1 51.57 65 ASP D O 1
ATOM 7337 N N . PHE D 1 66 ? -46.168 -25.87 46.157 1 48.2 66 PHE D N 1
ATOM 7338 C CA . PHE D 1 66 ? -45.957 -24.498 45.725 1 46.51 66 PHE D CA 1
ATOM 7339 C C . PHE D 1 66 ? -46.533 -24.233 44.35 1 46.11 66 PHE D C 1
ATOM 7340 O O . PHE D 1 66 ? -46.312 -25.002 43.415 1 46.53 66 PHE D O 1
ATOM 7348 N N . THR D 1 67 ? -47.267 -23.133 44.224 1 45.23 67 THR D N 1
ATOM 7349 C CA . THR D 1 67 ? -47.801 -22.689 42.945 1 44.89 67 THR D CA 1
ATOM 7350 C C . THR D 1 67 ? -47.107 -21.362 42.675 1 43.17 67 THR D C 1
ATOM 7351 O O . THR D 1 67 ? -47.283 -20.416 43.431 1 42.88 67 THR D O 1
ATOM 7355 N N . VAL D 1 68 ? -46.271 -21.312 41.647 1 41.74 68 VAL D N 1
ATOM 7356 C CA . VAL D 1 68 ? -45.519 -20.113 41.314 1 40.42 68 VAL D CA 1
ATOM 7357 C C . VAL D 1 68 ? -46.038 -19.622 39.987 1 39.62 68 VAL D C 1
ATOM 7358 O O . VAL D 1 68 ? -46.045 -20.393 39.032 1 40.2 68 VAL D O 1
ATOM 7362 N N . LEU D 1 69 ? -46.525 -18.377 39.922 1 38.19 69 LEU D N 1
ATOM 7363 C CA . LEU D 1 69 ? -47.085 -17.853 38.686 1 37.67 69 LEU D CA 1
ATOM 7364 C C . LEU D 1 69 ? -46.385 -16.608 38.216 1 37.44 69 LEU D C 1
ATOM 7365 O O . LEU D 1 69 ? -46.175 -15.676 39 1 37.18 69 LEU D O 1
ATOM 7370 N N . PHE D 1 70 ? -46.093 -16.547 36.919 1 37.16 70 PHE D N 1
ATOM 7371 C CA . PHE D 1 70 ? -45.562 -15.336 36.32 1 37.83 70 PHE D CA 1
ATOM 7372 C C . PHE D 1 70 ? -46.664 -14.98 35.353 1 40.46 70 PHE D C 1
ATOM 7373 O O . PHE D 1 70 ? -46.786 -15.623 34.323 1 40.41 70 PHE D O 1
ATOM 7381 N N . ASP D 1 71 ? -47.529 -14.025 35.718 1 43.04 71 ASP D N 1
ATOM 7382 C CA . ASP D 1 71 ? -48.724 -13.681 34.946 1 46.28 71 ASP D CA 1
ATOM 7383 C C . ASP D 1 71 ? -49.626 -14.951 34.884 1 48.91 71 ASP D C 1
ATOM 7384 O O . ASP D 1 71 ? -50.074 -15.388 35.948 1 49.85 71 ASP D O 1
ATOM 7386 N N . ARG D 1 72 ? -49.784 -15.612 33.714 1 49.89 72 ARG D N 1
ATOM 7387 C CA . ARG D 1 72 ? -50.558 -16.856 33.643 1 51.27 72 ARG D CA 1
ATOM 7388 C C . ARG D 1 72 ? -49.688 -18.121 33.589 1 51.91 72 ARG D C 1
ATOM 7389 O O . ARG D 1 72 ? -50.215 -19.23 33.676 1 53.35 72 ARG D O 1
ATOM 7393 N N . LEU D 1 73 ? -48.374 -17.96 33.415 1 50.58 73 LEU D N 1
ATOM 7394 C CA . LEU D 1 73 ? -47.439 -19.056 33.323 1 49.75 73 LEU D CA 1
ATOM 7395 C C . LEU D 1 73 ? -47.226 -19.688 34.684 1 48.42 73 LEU D C 1
ATOM 7396 O O . LEU D 1 73 ? -46.818 -19.013 35.618 1 48.32 73 LEU D O 1
ATOM 7401 N N . SER D 1 74 ? -47.499 -20.979 34.803 1 47.64 74 SER D N 1
ATOM 7402 C CA . SER D 1 74 ? -47.318 -21.698 36.051 1 47.4 74 SER D CA 1
ATOM 7403 C C . SER D 1 74 ? -45.963 -22.392 36.023 1 47.07 74 SER D C 1
ATOM 7404 O O . SER D 1 74 ? -45.688 -23.14 35.094 1 47.76 74 SER D O 1
ATOM 7407 N N . LEU D 1 75 ? -45.104 -22.119 37.001 1 45.95 75 LEU D N 1
ATOM 7408 C CA . LEU D 1 75 ? -43.79 -22.748 37.075 1 45.68 75 LEU D CA 1
ATOM 7409 C C . LEU D 1 75 ? -43.848 -24.064 37.853 1 45.46 75 LEU D C 1
ATOM 7410 O O . LEU D 1 75 ? -44.749 -24.28 38.667 1 46.1 75 LEU D O 1
ATOM 7415 N N . THR D 1 76 ? -42.902 -24.947 37.592 1 44.54 76 THR D N 1
ATOM 7416 C CA . THR D 1 76 ? -42.832 -26.218 38.295 1 44.6 76 THR D CA 1
ATOM 7417 C C . THR D 1 76 ? -41.667 -26.226 39.263 1 43.72 76 THR D C 1
ATOM 7418 O O . THR D 1 76 ? -40.517 -26.134 38.836 1 43.45 76 THR D O 1
ATOM 7422 N N . VAL D 1 77 ? -41.96 -26.371 40.556 1 42.99 77 VAL D N 1
ATOM 7423 C CA . VAL D 1 77 ? -40.921 -26.407 41.565 1 43.33 77 VAL D CA 1
ATOM 7424 C C . VAL D 1 77 ? -40.301 -27.814 41.617 1 44.13 77 VAL D C 1
ATOM 7425 O O . VAL D 1 77 ? -41.001 -28.779 41.84 1 44.21 77 VAL D O 1
ATOM 7429 N N . MET D 1 78 ? -39.005 -27.927 41.371 1 44.59 78 MET D N 1
ATOM 7430 C CA . MET D 1 78 ? -38.259 -29.184 41.439 1 45.18 78 MET D CA 1
ATOM 7431 C C . MET D 1 78 ? -37.809 -29.43 42.885 1 44.63 78 MET D C 1
ATOM 7432 O O . MET D 1 78 ? -37.799 -30.562 43.349 1 44.32 78 MET D O 1
ATOM 7437 N N . SER D 1 79 ? -37.335 -28.371 43.559 1 44.25 79 SER D N 1
ATOM 7438 C CA . SER D 1 79 ? -36.824 -28.489 44.909 1 44.23 79 SER D CA 1
ATOM 7439 C C . SER D 1 79 ? -36.908 -27.159 45.679 1 43.67 79 SER D C 1
ATOM 7440 O O . SER D 1 79 ? -37.184 -26.127 45.087 1 43.67 79 SER D O 1
ATOM 7443 N N . TYR D 1 80 ? -36.717 -27.194 46.996 1 43.04 80 TYR D N 1
ATOM 7444 C CA . TYR D 1 80 ? -36.761 -25.998 47.828 1 43.51 80 TYR D CA 1
ATOM 7445 C C . TYR D 1 80 ? -35.623 -26.026 48.83 1 41.89 80 TYR D C 1
ATOM 7446 O O . TYR D 1 80 ? -35.081 -27.088 49.154 1 41.19 80 TYR D O 1
ATOM 7455 N N . GLN D 1 81 ? -35.249 -24.847 49.32 1 40.76 81 GLN D N 1
ATOM 7456 C CA . GLN D 1 81 ? -34.205 -24.727 50.323 1 39.97 81 GLN D CA 1
ATOM 7457 C C . GLN D 1 81 ? -34.512 -23.515 51.18 1 40.2 81 GLN D C 1
ATOM 7458 O O . GLN D 1 81 ? -34.844 -22.46 50.638 1 41.22 81 GLN D O 1
ATOM 7464 N N . MET D 1 82 ? -34.397 -23.642 52.504 1 39.54 82 MET D N 1
ATOM 7465 C CA . MET D 1 82 ? -34.61 -22.504 53.38 1 39.54 82 MET D CA 1
ATOM 7466 C C . MET D 1 82 ? -33.257 -21.859 53.688 1 39.39 82 MET D C 1
ATOM 7467 O O . MET D 1 82 ? -32.359 -22.51 54.209 1 38.94 82 MET D O 1
ATOM 7472 N N . ARG D 1 83 ? -33.096 -20.589 53.319 1 39.09 83 ARG D N 1
ATOM 7473 C CA . ARG D 1 83 ? -31.884 -19.815 53.543 1 39.1 83 ARG D CA 1
ATOM 7474 C C . ARG D 1 83 ? -32.297 -18.643 54.442 1 38.01 83 ARG D C 1
ATOM 7475 O O . ARG D 1 83 ? -32.89 -17.673 53.959 1 37.35 83 ARG D O 1
ATOM 7483 N N . GLY D 1 84 ? -32.058 -18.783 55.744 1 37.06 84 GLY D N 1
ATOM 7484 C CA . GLY D 1 84 ? -32.465 -17.799 56.735 1 36.77 84 GLY D CA 1
ATOM 7485 C C . GLY D 1 84 ? -33.979 -17.709 56.783 1 35.63 84 GLY D C 1
ATOM 7486 O O . GLY D 1 84 ? -34.657 -18.725 56.844 1 36.09 84 GLY D O 1
ATOM 7487 N N . CYS D 1 85 ? -34.519 -16.516 56.632 1 34.55 85 CYS D N 1
ATOM 7488 C CA . CYS D 1 85 ? -35.962 -16.295 56.618 1 33.84 85 CYS D CA 1
ATOM 7489 C C . CYS D 1 85 ? -36.538 -16.257 55.197 1 33.43 85 CYS D C 1
ATOM 7490 O O . CYS D 1 85 ? -37.602 -15.71 54.976 1 33.54 85 CYS D O 1
ATOM 7493 N N . MET D 1 86 ? -35.853 -16.864 54.254 1 33.69 86 MET D N 1
ATOM 7494 C CA . MET D 1 86 ? -36.23 -16.886 52.862 1 34.77 86 MET D CA 1
ATOM 7495 C C . MET D 1 86 ? -36.278 -18.324 52.343 1 34.95 86 MET D C 1
ATOM 7496 O O . MET D 1 86 ? -35.553 -19.19 52.813 1 35.21 86 MET D O 1
ATOM 7501 N N . LEU D 1 87 ? -37.159 -1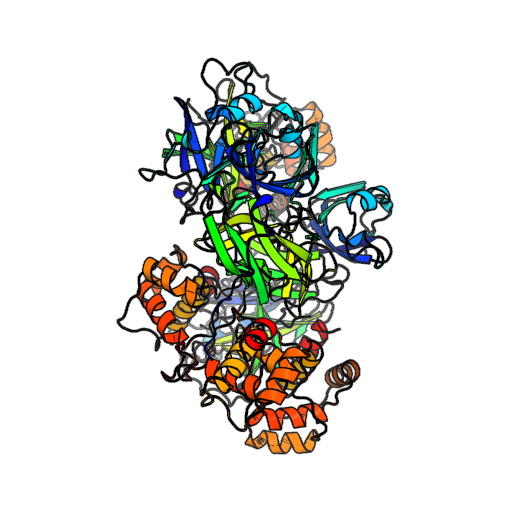8.576 51.395 1 35.01 87 LEU D N 1
ATOM 7502 C CA . LEU D 1 87 ? -37.223 -19.83 50.695 1 35.68 87 LEU D CA 1
ATOM 7503 C C . LEU D 1 87 ? -36.64 -19.571 49.315 1 35.21 87 LEU D C 1
ATOM 7504 O O . LEU D 1 87 ? -36.905 -18.529 48.691 1 34.93 87 LEU D O 1
ATOM 7509 N N . VAL D 1 88 ? -35.826 -20.504 48.855 1 35.25 88 VAL D N 1
ATOM 7510 C CA . VAL D 1 88 ? -35.26 -20.492 47.524 1 35.59 88 VAL D CA 1
ATOM 7511 C C . VAL D 1 88 ? -35.808 -21.737 46.822 1 36.27 88 VAL D C 1
ATOM 7512 O O . VAL D 1 88 ? -35.405 -22.86 47.131 1 35.71 88 VAL D O 1
ATOM 7516 N N . LEU D 1 89 ? -36.771 -21.538 45.933 1 36.46 89 LEU D N 1
ATOM 7517 C CA . LEU D 1 89 ? -37.376 -22.638 45.196 1 36.98 89 LEU D CA 1
ATOM 7518 C C . LEU D 1 89 ? -36.629 -22.78 43.876 1 38.06 89 LEU D C 1
ATOM 7519 O O . LEU D 1 89 ? -36.333 -21.782 43.232 1 38.63 89 LEU D O 1
ATOM 7524 N N . THR D 1 90 ? -36.277 -23.998 43.494 1 37.71 90 THR D N 1
ATOM 7525 C CA . THR D 1 90 ? -35.642 -24.231 42.213 1 37.78 90 THR D CA 1
ATOM 7526 C C . THR D 1 90 ? -36.766 -24.686 41.32 1 37.33 90 THR D C 1
ATOM 7527 O O . THR D 1 90 ? -37.507 -25.594 41.684 1 35.61 90 THR D O 1
ATOM 7531 N N . VAL D 1 91 ? -36.933 -24.004 40.18 1 38.01 91 VAL D N 1
ATOM 7532 C CA . VAL D 1 91 ? -37.959 -24.297 39.188 1 38.3 91 VAL D CA 1
ATOM 7533 C C . VAL D 1 91 ? -37.349 -24.899 37.915 1 39.42 91 VAL D C 1
ATOM 7534 O O . VAL D 1 91 ? -36.154 -24.76 37.682 1 39.23 91 VAL D O 1
ATOM 7538 N N . THR D 1 92 ? -38.154 -25.614 37.112 1 40.45 92 THR D N 1
ATOM 7539 C CA . THR D 1 92 ? -37.658 -26.242 35.889 1 41.91 92 THR D CA 1
ATOM 7540 C C . THR D 1 92 ? -37.345 -25.224 34.777 1 42.37 92 THR D C 1
ATOM 7541 O O . THR D 1 92 ? -36.559 -25.518 33.874 1 43.53 92 THR D O 1
ATOM 7545 N N . LEU D 1 93 ? -37.967 -24.046 34.825 1 41.13 93 LEU D N 1
ATOM 7546 C CA . LEU D 1 93 ? -37.793 -23.049 33.78 1 40.02 93 LEU D CA 1
ATOM 7547 C C . LEU D 1 93 ? -36.923 -21.863 34.172 1 39.82 93 LEU D C 1
ATOM 7548 O O . LEU D 1 93 ? -37.176 -21.194 35.171 1 40.18 93 LEU D O 1
ATOM 7553 N N . GLN D 1 94 ? -35.925 -21.578 33.346 1 38.92 94 GLN D N 1
ATOM 7554 C CA . GLN D 1 94 ? -35.101 -20.411 33.534 1 38.97 94 GLN D CA 1
ATOM 7555 C C . GLN D 1 94 ? -35.916 -19.195 33.075 1 37.65 94 GLN D C 1
ATOM 7556 O O . GLN D 1 94 ? -36.652 -19.253 32.085 1 37.67 94 GLN D O 1
ATOM 7562 N N . ASN D 1 95 ? -35.813 -18.096 33.828 1 36.3 95 ASN D N 1
ATOM 7563 C CA . ASN D 1 95 ? -36.466 -16.855 33.458 1 35.26 95 ASN D CA 1
ATOM 7564 C C . ASN D 1 95 ? -35.595 -16.281 32.368 1 35.33 95 ASN D C 1
ATOM 7565 O O . ASN D 1 95 ? -34.47 -15.883 32.615 1 34.49 95 ASN D O 1
ATOM 7570 N N . SER D 1 96 ? -36.103 -16.328 31.149 1 36.48 96 SER D N 1
ATOM 7571 C CA . SER D 1 96 ? -35.424 -15.818 29.958 1 37.78 96 SER D CA 1
ATOM 7572 C C . SER D 1 96 ? -35.217 -14.306 30.011 1 38.06 96 SER D C 1
ATOM 7573 O O . SER D 1 96 ? -34.369 -13.787 29.285 1 38.83 96 SER D O 1
ATOM 7576 N N . ARG D 1 97 ? -35.969 -13.597 30.869 1 37.1 97 ARG D N 1
ATOM 7577 C CA . ARG D 1 97 ? -35.811 -12.168 31.025 1 37.23 97 ARG D CA 1
ATOM 7578 C C . ARG D 1 97 ? -35.06 -11.815 32.309 1 36.21 97 ARG D C 1
ATOM 7579 O O . ARG D 1 97 ? -35.255 -10.727 32.845 1 36.88 97 ARG D O 1
ATOM 7587 N N . THR D 1 98 ? -34.19 -12.726 32.804 1 34.61 98 THR D N 1
ATOM 7588 C CA . THR D 1 98 ? -33.4 -12.445 33.993 1 33.26 98 THR D CA 1
ATOM 7589 C C . THR D 1 98 ? -32.368 -11.404 33.606 1 31.99 98 THR D C 1
ATOM 7590 O O . THR D 1 98 ? -31.662 -11.573 32.607 1 32.06 98 THR D O 1
ATOM 7594 N N . PRO D 1 99 ? -32.338 -10.274 34.325 1 30.13 99 PRO D N 1
ATOM 7595 C CA . PRO D 1 99 ? -31.31 -9.279 34.035 1 29.4 99 PRO D CA 1
ATOM 7596 C C . PRO D 1 99 ? -29.952 -9.755 34.571 1 29.79 99 PRO D C 1
ATOM 7597 O O . PRO D 1 99 ? -29.875 -10.693 35.376 1 29.74 99 PRO D O 1
ATOM 7601 N N . LYS D 1 100 ? -28.863 -9.035 34.237 1 29.3 100 LYS D N 1
ATOM 7602 C CA . LYS D 1 100 ? -27.566 -9.267 34.883 1 30.39 100 LYS D CA 1
ATOM 7603 C C . LYS D 1 100 ? -27.803 -8.754 36.32 1 30.24 100 LYS D C 1
ATOM 7604 O O . LYS D 1 100 ? -28.402 -7.692 36.481 1 30.09 100 LYS D O 1
ATOM 7610 N N . TYR D 1 101 ? -27.56 -9.593 37.315 1 29.51 101 TYR D N 1
ATOM 7611 C CA . TYR D 1 101 ? -27.907 -9.236 38.68 1 29.24 101 TYR D CA 1
ATOM 7612 C C . TYR D 1 101 ? -26.877 -9.653 39.677 1 29.25 101 TYR D C 1
ATOM 7613 O O . TYR D 1 101 ? -26.088 -10.571 39.437 1 29.56 101 TYR D O 1
ATOM 7622 N N . THR D 1 102 ? -26.952 -9.033 40.834 1 29.27 102 THR D N 1
ATOM 7623 C CA . THR D 1 102 ? -26.153 -9.391 41.985 1 31.07 102 THR D CA 1
ATOM 7624 C C . THR D 1 102 ? -26.977 -9.108 43.258 1 32.05 102 THR D C 1
ATOM 7625 O O . THR D 1 102 ? -28.066 -8.549 43.19 1 32.03 102 THR D O 1
ATOM 7629 N N . PHE D 1 103 ? -26.487 -9.555 44.4 1 32.69 103 PHE D N 1
ATOM 7630 C CA . PHE D 1 103 ? -27.139 -9.329 45.676 1 33.89 103 PHE D CA 1
ATOM 7631 C C . PHE D 1 103 ? -26.247 -8.421 46.498 1 34.23 103 PHE D C 1
ATOM 7632 O O . PHE D 1 103 ? -25.015 -8.44 46.359 1 35.39 103 PHE D O 1
ATOM 7640 N N . GLY D 1 104 ? -26.859 -7.642 47.368 1 32.73 104 GLY D N 1
ATOM 7641 C CA . GLY D 1 104 ? -26.122 -6.745 48.246 1 31.78 104 GLY D CA 1
ATOM 7642 C C . GLY D 1 104 ? -26.852 -6.487 49.545 1 31.01 104 GLY D C 1
ATOM 7643 O O . GLY D 1 104 ? -28.022 -6.828 49.694 1 31.11 104 GLY D O 1
ATOM 7644 N N . VAL D 1 105 ? -26.163 -5.931 50.509 1 30.45 105 VAL D N 1
ATOM 7645 C CA . VAL D 1 105 ? -26.74 -5.626 51.815 1 30.63 105 VAL D CA 1
ATOM 7646 C C . VAL D 1 105 ? -26.57 -4.149 52.033 1 31.44 105 VAL D C 1
ATOM 7647 O O . VAL D 1 105 ? -25.419 -3.694 52.092 1 31.37 105 VAL D O 1
ATOM 7651 N N . VAL D 1 106 ? -27.675 -3.395 52.157 1 31.23 106 VAL D N 1
ATOM 7652 C CA . VAL D 1 106 ? -27.551 -1.963 52.365 1 32.09 106 VAL D CA 1
ATOM 7653 C C . VAL D 1 106 ? -27.206 -1.614 53.811 1 31.14 106 VAL D C 1
ATOM 7654 O O . VAL D 1 106 ? -27.519 -2.35 54.739 1 31.65 106 VAL D O 1
ATOM 7658 N N . LYS D 1 107 ? -26.569 -0.483 53.99 1 29.87 107 LYS D N 1
ATOM 7659 C CA . LYS D 1 107 ? -26.209 0.027 55.296 1 30.76 107 LYS D CA 1
ATOM 7660 C C . LYS D 1 107 ? -27.129 1.207 55.621 1 30.5 107 LYS D C 1
ATOM 7661 O O . LYS D 1 107 ? -27.686 1.82 54.703 1 31.57 107 LYS D O 1
ATOM 7667 N N . PRO D 1 108 ? -27.261 1.607 56.903 1 29.27 108 PRO D N 1
ATOM 7668 C CA . PRO D 1 108 ? -28.067 2.796 57.217 1 28.14 108 PRO D CA 1
ATOM 7669 C C . PRO D 1 108 ? -27.613 4.023 56.421 1 27.16 108 PRO D C 1
ATOM 7670 O O . PRO D 1 108 ? -26.416 4.259 56.216 1 27.1 108 PRO D O 1
ATOM 7674 N N . GLY D 1 109 ? -28.579 4.73 55.894 1 25.46 109 GLY D N 1
ATOM 7675 C CA . GLY D 1 109 ? -28.345 5.899 55.082 1 24.93 109 GLY D CA 1
ATOM 7676 C C . GLY D 1 109 ? -28.433 5.597 53.605 1 25.34 109 GLY D C 1
ATOM 7677 O O . GLY D 1 109 ? -28.66 6.509 52.808 1 25.89 109 GLY D O 1
ATOM 7678 N N . GLU D 1 110 ? -28.256 4.33 53.209 1 25.13 110 GLU D N 1
ATOM 7679 C CA . GLU D 1 110 ? -28.308 3.963 51.796 1 24.82 110 GLU D CA 1
ATOM 7680 C C . GLU D 1 110 ? -29.729 3.846 51.287 1 24.55 110 GLU D C 1
ATOM 7681 O O . GLU D 1 110 ? -30.64 3.498 52.028 1 24 110 GLU D O 1
ATOM 7687 N N . THR D 1 111 ? -29.918 4.224 50.014 1 23.89 111 THR D N 1
ATOM 7688 C CA . THR D 1 111 ? -31.204 4.258 49.384 1 23.7 111 THR D CA 1
ATOM 7689 C C . THR D 1 111 ? -31.358 3.187 48.315 1 23.81 111 THR D C 1
ATOM 7690 O O . THR D 1 111 ? -30.38 2.661 47.797 1 24.38 111 THR D O 1
ATOM 7694 N N . PHE D 1 112 ? -32.595 2.853 48.01 1 22.32 112 PHE D N 1
ATOM 7695 C CA . PHE D 1 112 ? -32.906 1.87 47.003 1 21.69 112 PHE D CA 1
ATOM 7696 C C . PHE D 1 112 ? -34.357 2.028 46.565 1 22.59 112 PHE D C 1
ATOM 7697 O O . PHE D 1 112 ? -35.116 2.808 47.15 1 23.01 112 PHE D O 1
ATOM 7705 N N . THR D 1 113 ? -34.728 1.319 45.504 1 22.96 113 THR D N 1
ATOM 7706 C CA . THR D 1 113 ? -36.065 1.369 44.949 1 23.29 113 THR D CA 1
ATOM 7707 C C . THR D 1 113 ? -36.806 0.129 45.333 1 22.47 113 THR D C 1
ATOM 7708 O O . THR D 1 113 ? -36.279 -0.959 45.178 1 21.71 113 THR D O 1
ATOM 7712 N N . VAL D 1 114 ? -38.032 0.277 45.815 1 22.65 114 VAL D N 1
ATOM 7713 C CA . VAL D 1 114 ? -38.871 -0.857 46.128 1 23.46 114 VAL D CA 1
ATOM 7714 C C . VAL D 1 114 ? -39.895 -0.974 45.01 1 24.87 114 VAL D C 1
ATOM 7715 O O . VAL D 1 114 ? -40.5 0.022 44.628 1 25.65 114 VAL D O 1
ATOM 7719 N N . LEU D 1 115 ? -40.068 -2.164 44.474 1 25.37 115 LEU D N 1
ATOM 7720 C CA . LEU D 1 115 ? -41.083 -2.409 43.461 1 26.63 115 LEU D CA 1
ATOM 7721 C C . LEU D 1 115 ? -42.179 -3.117 44.243 1 27.77 115 LEU D C 1
ATOM 7722 O O . LEU D 1 115 ? -42.067 -4.311 44.555 1 28.29 115 LEU D O 1
ATOM 7727 N N . ALA D 1 116 ? -43.17 -2.352 44.696 1 28.1 116 ALA D N 1
ATOM 7728 C CA . ALA D 1 116 ? -44.288 -2.9 45.451 1 29.52 116 ALA D CA 1
ATOM 7729 C C . ALA D 1 116 ? -45.091 -3.834 44.545 1 29.78 116 ALA D C 1
ATOM 7730 O O . ALA D 1 116 ? -45.367 -3.484 43.399 1 30.16 116 ALA D O 1
ATOM 7732 N N . ALA D 1 117 ? -45.438 -5.008 45.045 1 29.43 117 ALA D N 1
ATOM 7733 C CA . ALA D 1 117 ? -46.183 -5.994 44.273 1 29.82 117 ALA D CA 1
ATOM 7734 C C . ALA D 1 117 ? -47.234 -6.646 45.142 1 29.59 117 ALA D C 1
ATOM 7735 O O . ALA D 1 117 ? -47.038 -6.781 46.34 1 29.88 117 ALA D O 1
ATOM 7737 N N . TYR D 1 118 ? -48.336 -7.075 44.531 1 28.84 118 TYR D N 1
ATOM 7738 C CA . TYR D 1 118 ? -49.422 -7.807 45.198 1 29.56 118 TYR D CA 1
ATOM 7739 C C . TYR D 1 118 ? -49.832 -8.912 44.278 1 30.7 118 TYR D C 1
ATOM 7740 O O . TYR D 1 118 ? -50.017 -8.66 43.085 1 31.29 118 TYR D O 1
ATOM 7749 N N . ASN D 1 119 ? -49.935 -10.146 44.794 1 30.55 119 ASN D N 1
ATOM 7750 C CA . ASN D 1 119 ? -50.327 -11.303 43.993 1 31.59 119 ASN D CA 1
ATOM 7751 C C . ASN D 1 119 ? -49.427 -11.475 42.753 1 32.08 119 ASN D C 1
ATOM 7752 O O . ASN D 1 119 ? -49.91 -11.817 41.673 1 32.28 119 ASN D O 1
ATOM 7757 N N . GLY D 1 120 ? -48.134 -11.167 42.911 1 31.66 120 GLY D N 1
ATOM 7758 C CA . GLY D 1 120 ? -47.159 -11.267 41.834 1 31.89 120 GLY D CA 1
ATOM 7759 C C . GLY D 1 120 ? -47.25 -10.18 40.783 1 32.81 120 GLY D C 1
ATOM 7760 O O . GLY D 1 120 ? -46.621 -10.281 39.73 1 33.63 120 GLY D O 1
ATOM 7761 N N . LYS D 1 121 ? -48.05 -9.132 41.033 1 32.53 121 LYS D N 1
ATOM 7762 C CA . LYS D 1 121 ? -48.23 -8.052 40.078 1 32.85 121 LYS D CA 1
ATOM 7763 C C . LYS D 1 121 ? -47.64 -6.755 40.609 1 33.47 121 LYS D C 1
ATOM 7764 O O . LYS D 1 121 ? -48.103 -6.235 41.621 1 33.26 121 LYS D O 1
ATOM 7767 N N . PRO D 1 122 ? -46.66 -6.185 39.896 1 33.58 122 PRO D N 1
ATOM 7768 C CA . PRO D 1 122 ? -46.092 -4.908 40.338 1 33.93 122 PRO D CA 1
ATOM 7769 C C . PRO D 1 122 ? -47.159 -3.805 40.316 1 34.52 122 PRO D C 1
ATOM 7770 O O . PRO D 1 122 ? -47.913 -3.712 39.351 1 34.93 122 PRO D O 1
ATOM 7774 N N . GLN D 1 123 ? -47.276 -3.016 41.394 1 33.98 123 GLN D N 1
ATOM 7775 C CA . GLN D 1 123 ? -48.226 -1.909 41.411 1 33.85 123 GLN D CA 1
ATOM 7776 C C . GLN D 1 123 ? -47.531 -0.564 41.159 1 32.28 123 GLN D C 1
ATOM 7777 O O . GLN D 1 123 ? -48.074 0.306 40.494 1 33.28 123 GLN D O 1
ATOM 7783 N N . GLY D 1 124 ? -46.319 -0.427 41.638 1 30.4 124 GLY D N 1
ATOM 7784 C CA . GLY D 1 124 ? -45.555 0.798 41.488 1 28.89 124 GLY D CA 1
ATOM 7785 C C . GLY D 1 124 ? -44.251 0.706 42.225 1 28.29 124 GLY D C 1
ATOM 7786 O O . GLY D 1 124 ? -43.936 -0.32 42.834 1 28.61 124 GLY D O 1
ATOM 7787 N N . ALA D 1 125 ? -43.483 1.776 42.179 1 27.08 125 ALA D N 1
ATOM 7788 C CA . ALA D 1 125 ? -42.178 1.819 42.789 1 26.36 125 ALA D CA 1
ATOM 7789 C C . ALA D 1 125 ? -42.035 3.047 43.647 1 26.5 125 ALA D C 1
ATOM 7790 O O . ALA D 1 125 ? -42.653 4.07 43.371 1 26.55 125 ALA D O 1
ATOM 7792 N N . PHE D 1 126 ? -41.184 2.966 44.677 1 25.48 126 PHE D N 1
ATOM 7793 C CA . PHE D 1 126 ? -40.911 4.116 45.527 1 24.18 126 PHE D CA 1
ATOM 7794 C C . PHE D 1 126 ? -39.5 4.064 46.074 1 23.52 126 PHE D C 1
ATOM 7795 O O . PHE D 1 126 ? -38.891 3.002 46.168 1 23.34 126 PHE D O 1
ATOM 7803 N N . HIS D 1 127 ? -38.978 5.227 46.414 1 22.6 127 HIS D N 1
ATOM 7804 C CA . HIS D 1 127 ? -37.655 5.422 46.936 1 22.89 127 HIS D CA 1
ATOM 7805 C C . HIS D 1 127 ? -37.691 5.249 48.431 1 23.33 127 HIS D C 1
ATOM 7806 O O . HIS D 1 127 ? -38.525 5.858 49.073 1 24.14 127 HIS D O 1
ATOM 7813 N N . VAL D 1 128 ? -36.742 4.498 49.006 1 22.79 128 VAL D N 1
ATOM 7814 C CA . VAL D 1 128 ? -36.659 4.355 50.453 1 22.86 128 VAL D CA 1
ATOM 7815 C C . VAL D 1 128 ? -35.21 4.569 50.893 1 24.25 128 VAL D C 1
ATOM 7816 O O . VAL D 1 128 ? -34.269 4.405 50.109 1 24.4 128 VAL D O 1
ATOM 7820 N N . THR D 1 129 ? -35.027 4.888 52.165 1 24.48 129 THR D N 1
ATOM 7821 C CA . THR D 1 129 ? -33.722 5.068 52.771 1 24.36 129 THR D CA 1
ATOM 7822 C C . THR D 1 129 ? -33.664 4.122 53.95 1 23.66 129 THR D C 1
ATOM 7823 O O . THR D 1 129 ? -34.58 4.143 54.771 1 23.98 129 THR D O 1
ATOM 7827 N N . MET D 1 130 ? -32.626 3.291 54.044 1 23.04 130 MET D N 1
ATOM 7828 C CA . MET D 1 130 ? -32.456 2.387 55.187 1 23.47 130 MET D CA 1
ATOM 7829 C C . MET D 1 130 ? -32.108 3.248 56.382 1 24.38 130 MET D C 1
ATOM 7830 O O . MET D 1 130 ? -31.215 4.104 56.27 1 24.69 130 MET D O 1
ATOM 7835 N N . ARG D 1 131 ? -32.844 3.103 57.477 1 23.75 131 ARG D N 1
ATOM 7836 C CA . ARG D 1 131 ? -32.609 3.93 58.654 1 24.08 131 ARG D CA 1
ATOM 7837 C C . ARG D 1 131 ? -31.612 3.235 59.566 1 25.41 131 ARG D C 1
ATOM 7838 O O . ARG D 1 131 ? -31.385 2.014 59.431 1 25.75 131 ARG D O 1
ATOM 7846 N N . SER D 1 132 ? -31.074 3.967 60.564 1 25.15 132 SER D N 1
ATOM 7847 C CA . SER D 1 132 ? -30.207 3.328 61.566 1 25.64 132 SER D CA 1
ATOM 7848 C C . SER D 1 132 ? -30.991 2.333 62.416 1 25.34 132 SER D C 1
ATOM 7849 O O . SER D 1 132 ? -30.372 1.46 63.034 1 26.76 132 SER D O 1
ATOM 7852 N N . SER D 1 133 ? -32.345 2.436 62.444 1 24.36 133 SER D N 1
ATOM 7853 C CA . SER D 1 133 ? -33.214 1.47 63.107 1 24.53 133 SER D CA 1
ATOM 7854 C C . SER D 1 133 ? -33.342 0.177 62.287 1 26.23 133 SER D C 1
ATOM 7855 O O . SER D 1 133 ? -34.02 -0.741 62.733 1 26.93 133 SER D O 1
ATOM 7858 N N . TYR D 1 134 ? -32.725 0.105 61.085 1 26.35 134 TYR D N 1
ATOM 7859 C CA . TYR D 1 134 ? -32.786 -1.024 60.168 1 26.98 134 TYR D CA 1
ATOM 7860 C C . TYR D 1 134 ? -34.182 -1.305 59.676 1 26.47 134 TYR D C 1
ATOM 7861 O O . TYR D 1 134 ? -34.62 -2.449 59.557 1 25.36 134 TYR D O 1
ATOM 7870 N N . THR D 1 135 ? -34.9 -0.213 59.419 1 25.74 135 THR D N 1
ATOM 7871 C CA . THR D 1 135 ? -36.217 -0.247 58.867 1 25.14 135 THR D CA 1
ATOM 7872 C C . THR D 1 135 ? -36.228 0.779 57.723 1 25.26 135 THR D C 1
ATOM 7873 O O . THR D 1 135 ? -35.335 1.635 57.616 1 25.09 135 THR D O 1
ATOM 7877 N N . ILE D 1 136 ? -37.264 0.722 56.901 1 24.94 136 ILE D N 1
ATOM 7878 C CA . ILE D 1 136 ? -37.502 1.709 55.867 1 25.33 136 ILE D CA 1
ATOM 7879 C C . ILE D 1 136 ? -38.901 2.278 56.091 1 26.38 136 ILE D C 1
ATOM 7880 O O . ILE D 1 136 ? -39.73 1.671 56.777 1 26.84 136 ILE D O 1
ATOM 7885 N N . LYS D 1 137 ? -39.153 3.45 55.537 1 26.49 137 LYS D N 1
ATOM 7886 C CA . LYS D 1 137 ? -40.461 4.079 55.636 1 27.25 137 LYS D CA 1
ATOM 7887 C C . LYS D 1 137 ? -41.109 3.815 54.296 1 28.23 137 LYS D C 1
ATOM 7888 O O . LYS D 1 137 ? -40.923 4.591 53.362 1 29.41 137 LYS D O 1
ATOM 7894 N N . GLY D 1 138 ? -41.791 2.686 54.179 1 27.71 138 GLY D N 1
ATOM 7895 C CA . GLY D 1 138 ? -42.429 2.333 52.927 1 27.95 138 GLY D CA 1
ATOM 7896 C C . GLY D 1 138 ? -43.931 2.483 52.966 1 28.19 138 GLY D C 1
ATOM 7897 O O . GLY D 1 138 ? -44.486 3.179 53.821 1 27.04 138 GLY D O 1
ATOM 7898 N N . SER D 1 139 ? -44.594 1.829 52.017 1 28.51 139 SER D N 1
ATOM 7899 C CA . SER D 1 139 ? -46.039 1.782 51.969 1 28.1 139 SER D CA 1
ATOM 7900 C C . SER D 1 139 ? -46.319 0.38 51.565 1 28.57 139 SER D C 1
ATOM 7901 O O . SER D 1 139 ? -46.056 0.003 50.422 1 28.7 139 SER D O 1
ATOM 7904 N N . PHE D 1 140 ? -46.778 -0.431 52.519 1 28.57 140 PHE D N 1
ATOM 7905 C CA . PHE D 1 140 ? -47.003 -1.842 52.261 1 28.5 140 PHE D CA 1
ATOM 7906 C C . PHE D 1 140 ? -48.252 -2.279 52.944 1 31.04 140 PHE D C 1
ATOM 7907 O O . PHE D 1 140 ? -48.428 -2.012 54.123 1 32.32 140 PHE D O 1
ATOM 7915 N N . LEU D 1 141 ? -49.14 -2.92 52.205 1 31.54 141 LEU D N 1
ATOM 7916 C CA . LEU D 1 141 ? -50.349 -3.507 52.745 1 32.53 141 LEU D CA 1
ATOM 7917 C C . LEU D 1 141 ? -50.142 -5.02 52.777 1 33.36 141 LEU D C 1
ATOM 7918 O O . LEU D 1 141 ? -49.126 -5.533 52.278 1 33.48 141 LEU D O 1
ATOM 7923 N N . CYS D 1 142 ? -51.09 -5.76 53.358 1 33.72 142 CYS D N 1
ATOM 7924 C CA . CYS D 1 142 ? -50.995 -7.22 53.41 1 34.81 142 CYS D CA 1
ATOM 7925 C C . CYS D 1 142 ? -51.011 -7.767 51.997 1 33.55 142 CYS D C 1
ATOM 7926 O O . CYS D 1 142 ? -51.787 -7.297 51.162 1 33.51 142 CYS D O 1
ATOM 7929 N N . GLY D 1 143 ? -50.08 -8.654 51.705 1 32.16 143 GLY D N 1
ATOM 7930 C CA . GLY D 1 143 ? -49.92 -9.198 50.363 1 31.58 143 GLY D CA 1
ATOM 7931 C C . GLY D 1 143 ? -48.686 -8.68 49.653 1 30.67 143 GLY D C 1
ATOM 7932 O O . GLY D 1 143 ? -48.296 -9.223 48.613 1 30.96 143 GLY D O 1
ATOM 7933 N N . SER D 1 144 ? -48.041 -7.649 50.217 1 28.97 144 SER D N 1
ATOM 7934 C CA . SER D 1 144 ? -46.854 -7.031 49.655 1 28.47 144 SER D CA 1
ATOM 7935 C C . SER D 1 144 ? -45.572 -7.721 50.036 1 28.25 144 SER D C 1
ATOM 7936 O O . SER D 1 144 ? -44.544 -7.432 49.434 1 27.64 144 SER D O 1
ATOM 7939 N N . CYS D 1 145 ? -45.6 -8.673 50.989 1 28.12 145 CYS D N 1
ATOM 7940 C CA . CYS D 1 145 ? -44.422 -9.457 51.385 1 29 145 CYS D CA 1
ATOM 7941 C C . CYS D 1 145 ? -43.819 -10.102 50.162 1 29.1 145 CYS D C 1
ATOM 7942 O O . CYS D 1 145 ? -44.566 -10.576 49.304 1 29.76 145 CYS D O 1
ATOM 7945 N N . GLY D 1 146 ? -42.506 -10.059 50.054 1 28.15 146 GLY D N 1
ATOM 7946 C CA . GLY D 1 146 ? -41.84 -10.591 48.878 1 27.81 146 GLY D CA 1
ATOM 7947 C C . GLY D 1 146 ? -41.55 -9.526 47.846 1 28.09 146 GLY D C 1
ATOM 7948 O O . GLY D 1 146 ? -40.849 -9.821 46.874 1 28.89 146 GLY D O 1
ATOM 7949 N N . SER D 1 147 ? -42.087 -8.276 48.033 1 26.38 147 SER D N 1
ATOM 7950 C CA . SER D 1 147 ? -41.77 -7.124 47.178 1 26.04 147 SER D CA 1
ATOM 7951 C C . SER D 1 147 ? -40.263 -6.843 47.358 1 26.25 147 SER D C 1
ATOM 7952 O O . SER D 1 147 ? -39.752 -6.972 48.468 1 26.81 147 SER D O 1
ATOM 7955 N N . VAL D 1 148 ? -39.55 -6.541 46.271 1 25.19 148 VAL D N 1
ATOM 7956 C CA . VAL D 1 148 ? -38.118 -6.393 46.352 1 24.21 148 VAL D CA 1
ATOM 7957 C C . VAL D 1 148 ? -37.653 -4.957 46.252 1 22.69 148 VAL D C 1
ATOM 7958 O O . VAL D 1 148 ? -38.292 -4.114 45.646 1 23.02 148 VAL D O 1
ATOM 7962 N N . GLY D 1 149 ? -36.53 -4.724 46.884 1 20.41 149 GLY D N 1
ATOM 7963 C CA . GLY D 1 149 ? -35.794 -3.483 46.87 1 20.83 149 GLY D CA 1
ATOM 7964 C C . GLY D 1 149 ? -34.542 -3.756 46.072 1 21.36 149 GLY D C 1
ATOM 7965 O O . GLY D 1 149 ? -33.92 -4.82 46.195 1 21.3 149 GLY D O 1
ATOM 7966 N N . TYR D 1 150 ? -34.172 -2.8 45.238 1 21.84 150 TYR D N 1
ATOM 7967 C CA . TYR D 1 150 ? -33.03 -2.962 44.366 1 22.7 150 TYR D CA 1
ATOM 7968 C C . TYR D 1 150 ? -32.407 -1.645 43.991 1 24.24 150 TYR D C 1
ATOM 7969 O O . TYR D 1 150 ? -33.043 -0.594 44.097 1 24.67 150 TYR D O 1
ATOM 7978 N N . VAL D 1 151 ? -31.175 -1.71 43.48 1 25.05 151 VAL D N 1
ATOM 7979 C CA . VAL D 1 151 ? -30.466 -0.564 42.891 1 26.56 151 VAL D CA 1
ATOM 7980 C C . VAL D 1 151 ? -29.946 -1.015 41.524 1 27.65 151 VAL D C 1
ATOM 7981 O O . VAL D 1 151 ? -29.74 -2.204 41.308 1 27.19 151 VAL D O 1
ATOM 7985 N N . ILE D 1 152 ? -29.811 -0.091 40.574 1 29.06 152 ILE D N 1
ATOM 7986 C CA . ILE D 1 152 ? -29.325 -0.42 39.239 1 30.61 152 ILE D CA 1
ATOM 7987 C C . ILE D 1 152 ? -28.029 0.292 38.952 1 31.98 152 ILE D C 1
ATOM 7988 O O . ILE D 1 152 ? -27.909 1.47 39.262 1 32.39 152 ILE D O 1
ATOM 7993 N N . MET D 1 153 ? -27.061 -0.406 38.363 1 32.52 153 MET D N 1
ATOM 7994 C CA . MET D 1 153 ? -25.81 0.219 37.956 1 34.31 153 MET D CA 1
ATOM 7995 C C . MET D 1 153 ? -25.6 -0.236 36.523 1 34.16 153 MET D C 1
ATOM 7996 O O . MET D 1 153 ? -25.326 -1.408 36.282 1 33.57 153 MET D O 1
ATOM 8001 N N . GLY D 1 154 ? -25.877 0.647 35.564 1 34.18 154 GLY D N 1
ATOM 8002 C CA . GLY D 1 154 ? -25.793 0.293 34.147 1 34.58 154 GLY D CA 1
ATOM 8003 C C . GLY D 1 154 ? -26.738 -0.846 33.812 1 34.72 154 GLY D C 1
ATOM 8004 O O . GLY D 1 154 ? -27.918 -0.758 34.098 1 35.06 154 GLY D O 1
ATOM 8005 N N . ASP D 1 155 ? -26.219 -1.974 33.327 1 34.96 155 ASP D N 1
ATOM 8006 C CA . ASP D 1 155 ? -27.031 -3.151 33.028 1 35.09 155 ASP D CA 1
ATOM 8007 C C . ASP D 1 155 ? -27.258 -4.08 34.204 1 33.81 155 ASP D C 1
ATOM 8008 O O . ASP D 1 155 ? -27.964 -5.071 34.044 1 34.2 155 ASP D O 1
ATOM 8013 N N . CYS D 1 156 ? -26.694 -3.788 35.365 1 31.96 156 CYS D N 1
ATOM 8014 C CA . CYS D 1 156 ? -26.748 -4.686 36.502 1 30.84 156 CYS D CA 1
ATOM 8015 C C . CYS D 1 156 ? -27.829 -4.309 37.499 1 29.2 156 CYS D C 1
ATOM 8016 O O . CYS D 1 156 ? -27.884 -3.16 37.912 1 29.57 156 CYS D O 1
ATOM 8019 N N . VAL D 1 157 ? -28.653 -5.28 37.922 1 27.62 157 VAL D N 1
ATOM 8020 C CA . VAL D 1 157 ? -29.604 -5.036 38.985 1 27.21 157 VAL D CA 1
ATOM 8021 C C . VAL D 1 157 ? -28.991 -5.6 40.248 1 26.86 157 VAL D C 1
ATOM 8022 O O . VAL D 1 157 ? -28.629 -6.765 40.26 1 27.68 157 VAL D O 1
ATOM 8026 N N . LYS D 1 158 ? -28.869 -4.81 41.303 1 25.48 158 LYS D N 1
ATOM 8027 C CA . LYS D 1 158 ? -28.423 -5.324 42.586 1 25.7 158 LYS D CA 1
ATOM 8028 C C . LYS D 1 158 ? -29.636 -5.394 43.513 1 25.98 158 LYS D C 1
ATOM 8029 O O . LYS D 1 158 ? -30.188 -4.37 43.871 1 27.01 158 LYS D O 1
ATOM 8035 N N . PHE D 1 159 ? -30.056 -6.578 43.866 1 25.27 159 PHE D N 1
ATOM 8036 C CA . PHE D 1 159 ? -31.192 -6.81 44.745 1 25.59 159 PHE D CA 1
ATOM 8037 C C . PHE D 1 159 ? -30.701 -6.734 46.177 1 25.93 159 PHE D C 1
ATOM 8038 O O . PHE D 1 159 ? -29.725 -7.396 46.516 1 26.13 159 PHE D O 1
ATOM 8046 N N . VAL D 1 160 ? -31.349 -5.927 47.023 1 25.42 160 VAL D N 1
ATOM 8047 C CA . VAL D 1 160 ? -30.868 -5.752 48.387 1 24.85 160 VAL D CA 1
ATOM 8048 C C . VAL D 1 160 ? -31.902 -5.996 49.456 1 25.27 160 VAL D C 1
ATOM 8049 O O . VAL D 1 160 ? -31.529 -5.975 50.614 1 26.22 160 VAL D O 1
ATOM 8053 N N . TYR D 1 161 ? -33.192 -6.126 49.107 1 24.17 161 TYR D N 1
ATOM 8054 C CA . TYR D 1 161 ? -34.233 -6.19 50.111 1 23.79 161 TYR D CA 1
ATOM 8055 C C . TYR D 1 161 ? -35.421 -7.03 49.655 1 24.77 161 TYR D C 1
ATOM 8056 O O . TYR D 1 161 ? -35.83 -6.959 48.516 1 24.5 161 TYR D O 1
ATOM 8065 N N . MET D 1 162 ? -36.003 -7.771 50.568 1 25.65 162 MET D N 1
ATOM 8066 C CA . MET D 1 162 ? -37.226 -8.504 50.312 1 26.62 162 MET D CA 1
ATOM 8067 C C . MET D 1 162 ? -38.131 -8.171 51.475 1 26.4 162 MET D C 1
ATOM 8068 O O . MET D 1 162 ? -37.766 -8.422 52.615 1 26.47 162 MET D O 1
ATOM 8073 N N . HIS D 1 163 ? -39.284 -7.549 51.194 1 25.46 163 HIS D N 1
ATOM 8074 C CA . HIS D 1 163 ? -40.196 -7.124 52.227 1 24.81 163 HIS D CA 1
ATOM 8075 C C . HIS D 1 163 ? -40.79 -8.275 53.02 1 24.37 163 HIS D C 1
ATOM 8076 O O . HIS D 1 163 ? -41.245 -9.25 52.436 1 23.42 163 HIS D O 1
ATOM 8083 N N . GLN D 1 164 ? -40.821 -8.136 54.355 1 25.02 164 GLN D N 1
ATOM 8084 C CA . GLN D 1 164 ? -41.373 -9.179 55.232 1 25.5 164 GLN D CA 1
ATOM 8085 C C . GLN D 1 164 ? -42.282 -8.659 56.337 1 27 164 GLN D C 1
ATOM 8086 O O . GLN D 1 164 ? -43.275 -9.321 56.635 1 27.28 164 GLN D O 1
ATOM 8092 N N . LEU D 1 165 ? -41.896 -7.549 57.028 1 27.38 165 LEU D N 1
ATOM 8093 C CA . LEU D 1 165 ? -42.616 -7.095 58.219 1 28.57 165 LEU D CA 1
ATOM 8094 C C . LEU D 1 165 ? -43.021 -5.668 58.228 1 29.51 165 LEU D C 1
ATOM 8095 O O . LEU D 1 165 ? -42.265 -4.81 57.782 1 30.15 165 LEU D O 1
ATOM 8100 N N . GLU D 1 166 ? -44.104 -5.376 58.928 1 29.6 166 GLU D N 1
ATOM 8101 C CA . GLU D 1 166 ? -44.446 -4.008 59.273 1 30.47 166 GLU D CA 1
ATOM 8102 C C . GLU D 1 166 ? -44.322 -4.046 60.779 1 30.6 166 GLU D C 1
ATOM 8103 O O . GLU D 1 166 ? -45.074 -4.763 61.428 1 30.4 166 GLU D O 1
ATOM 8109 N N . LEU D 1 167 ? -43.373 -3.304 61.329 1 31.2 167 LEU D N 1
ATOM 8110 C CA . LEU D 1 167 ? -43.119 -3.306 62.764 1 32.6 167 LEU D CA 1
ATOM 8111 C C . LEU D 1 167 ? -44.029 -2.381 63.549 1 33.86 167 LEU D C 1
ATOM 8112 O O . LEU D 1 167 ? -44.336 -2.633 64.707 1 34.59 167 LEU D O 1
ATOM 8117 N N . SER D 1 168 ? -44.426 -1.294 62.924 1 33.92 168 SER D N 1
ATOM 8118 C CA . SER D 1 168 ? -45.298 -0.272 63.476 1 33.71 168 SER D CA 1
ATOM 8119 C C . SER D 1 168 ? -45.769 0.6 62.311 1 32.51 168 SER D C 1
ATOM 8120 O O . SER D 1 168 ? -45.284 0.444 61.188 1 31.97 168 SER D O 1
ATOM 8123 N N . THR D 1 169 ? -46.724 1.515 62.547 1 31.46 169 THR D N 1
ATOM 8124 C CA . THR D 1 169 ? -47.245 2.372 61.484 1 30.8 169 THR D CA 1
ATOM 8125 C C . THR D 1 169 ? -46.175 3.023 60.609 1 30.37 169 THR D C 1
ATOM 8126 O O . THR D 1 169 ? -45.279 3.69 61.125 1 30.85 169 THR D O 1
ATOM 8130 N N . GLY D 1 170 ? -46.202 2.7 59.328 1 29.86 170 GLY D N 1
ATOM 8131 C CA . GLY D 1 170 ? -45.252 3.229 58.37 1 30.67 170 GLY D CA 1
ATOM 8132 C C . GLY D 1 170 ? -43.815 2.79 58.537 1 30.97 170 GLY D C 1
ATOM 8133 O O . GLY D 1 170 ? -42.949 3.391 57.907 1 31.48 170 GLY D O 1
ATOM 8134 N N . CYS D 1 171 ? -43.537 1.769 59.39 1 30.61 171 CYS D N 1
ATOM 8135 C CA . CYS D 1 171 ? -42.171 1.256 59.639 1 31.07 171 CYS D CA 1
ATOM 8136 C C . CYS D 1 171 ? -42.091 -0.149 59.184 1 28.63 171 CYS D C 1
ATOM 8137 O O . CYS D 1 171 ? -42.748 -1.016 59.743 1 28.16 171 CYS D O 1
ATOM 8140 N N . HIS D 1 172 ? -41.257 -0.392 58.209 1 27.06 172 HIS D N 1
ATOM 8141 C CA . HIS D 1 172 ? -41.16 -1.711 57.598 1 26.41 172 HIS D CA 1
ATOM 8142 C C . HIS D 1 172 ? -39.759 -2.273 57.595 1 25.91 172 HIS D C 1
ATOM 8143 O O . HIS D 1 172 ? -38.8 -1.522 57.555 1 25.73 172 HIS D O 1
ATOM 8150 N N . THR D 1 173 ? -39.64 -3.599 57.585 1 25.58 173 THR D N 1
ATOM 8151 C CA . THR D 1 173 ? -38.338 -4.225 57.466 1 26.32 173 THR D CA 1
ATOM 8152 C C . THR D 1 173 ? -38.465 -5.532 56.66 1 26.92 173 THR D C 1
ATOM 8153 O O . THR D 1 173 ? -39.548 -5.983 56.324 1 26.74 173 THR D O 1
ATOM 8157 N N . GLY D 1 174 ? -37.325 -6.074 56.284 1 26.96 174 GLY D N 1
ATOM 8158 C CA . GLY D 1 174 ? -37.257 -7.276 55.492 1 26.92 174 GLY D CA 1
ATOM 8159 C C . GLY D 1 174 ? -35.883 -7.878 55.593 1 27.22 174 GLY D C 1
ATOM 8160 O O . GLY D 1 174 ? -35.106 -7.554 56.5 1 27.35 174 GLY D O 1
ATOM 8161 N N . THR D 1 175 ? -35.587 -8.77 54.662 1 26.83 175 THR D N 1
ATOM 8162 C CA . THR D 1 175 ? -34.323 -9.457 54.652 1 27.21 175 THR D CA 1
ATOM 8163 C C . THR D 1 175 ? -33.503 -9.082 53.429 1 27.68 175 THR D C 1
ATOM 8164 O O . THR D 1 175 ? -34.023 -8.522 52.462 1 28.23 175 THR D O 1
ATOM 8168 N N . ASP D 1 176 ? -32.215 -9.377 53.481 1 27.78 176 ASP D N 1
ATOM 8169 C CA . ASP D 1 176 ? -31.339 -9.273 52.333 1 28.97 176 ASP D CA 1
ATOM 8170 C C . ASP D 1 176 ? -31.486 -10.629 51.571 1 29.38 176 ASP D C 1
ATOM 8171 O O . ASP D 1 176 ? -32.258 -11.512 52.005 1 29.17 176 ASP D O 1
ATOM 8176 N N . PHE D 1 177 ? -30.749 -10.813 50.463 1 29.58 177 PHE D N 1
ATOM 8177 C CA . PHE D 1 177 ? -30.892 -12.035 49.674 1 30.56 177 PHE D CA 1
ATOM 8178 C C . PHE D 1 177 ? -30.027 -13.196 50.173 1 32.8 177 PHE D C 1
ATOM 8179 O O . PHE D 1 177 ? -29.934 -14.224 49.515 1 33.3 177 PHE D O 1
ATOM 8187 N N . ASN D 1 178 ? -29.476 -13.072 51.393 1 33.71 178 ASN D N 1
ATOM 8188 C CA . ASN D 1 178 ? -28.877 -14.181 52.134 1 34.32 178 ASN D CA 1
ATOM 8189 C C . ASN D 1 178 ? -29.962 -14.739 53.111 1 34 178 ASN D C 1
ATOM 8190 O O . ASN D 1 178 ? -29.697 -15.694 53.819 1 34.55 178 ASN D O 1
ATOM 8195 N N . GLY D 1 179 ? -31.146 -14.115 53.189 1 33.34 179 GLY D N 1
ATOM 8196 C CA . GLY D 1 179 ? -32.218 -14.505 54.102 1 32.34 179 GLY D CA 1
ATOM 8197 C C . GLY D 1 179 ? -32.09 -13.909 55.492 1 31.66 179 GLY D C 1
ATOM 8198 O O . GLY D 1 179 ? -32.844 -14.267 56.386 1 32.27 179 GLY D O 1
ATOM 8199 N N . ASP D 1 180 ? -31.144 -12.996 55.699 1 30.89 180 ASP D N 1
ATOM 8200 C CA . ASP D 1 180 ? -30.945 -12.353 56.991 1 30.43 180 ASP D CA 1
ATOM 8201 C C . ASP D 1 180 ? -31.738 -11.077 57.059 1 29.37 180 ASP D C 1
ATOM 8202 O O . ASP D 1 180 ? -31.668 -10.26 56.138 1 29.5 180 ASP D O 1
ATOM 8207 N N . PHE D 1 181 ? -32.421 -10.857 58.172 1 27.72 181 PHE D N 1
ATOM 8208 C CA . PHE D 1 181 ? -33.161 -9.627 58.367 1 27.97 181 PHE D CA 1
ATOM 8209 C C . PHE D 1 181 ? -32.205 -8.468 58.518 1 28.37 181 PHE D C 1
ATOM 8210 O O . PHE D 1 181 ? -31.102 -8.635 59.026 1 28.84 181 PHE D O 1
ATOM 8218 N N . TYR D 1 182 ? -32.635 -7.269 58.139 1 28.21 182 TYR D N 1
ATOM 8219 C CA . TYR D 1 182 ? -31.887 -6.056 58.451 1 27.92 182 TYR D CA 1
ATOM 8220 C C . TYR D 1 182 ? -32.249 -5.807 59.906 1 29.56 182 TYR D C 1
ATOM 8221 O O . TYR D 1 182 ? -33.425 -5.893 60.238 1 30.51 182 TYR D O 1
ATOM 8230 N N . GLY D 1 183 ? -31.265 -5.6 60.762 1 29.88 183 GLY D N 1
ATOM 8231 C CA . GLY D 1 183 ? -31.543 -5.371 62.178 1 30.32 183 GLY D CA 1
ATOM 8232 C C . GLY D 1 183 ? -31.798 -6.656 62.929 1 30.99 183 GLY D C 1
ATOM 8233 O O . GLY D 1 183 ? -31.611 -7.748 62.394 1 31.38 183 GLY D O 1
ATOM 8234 N N . PRO D 1 184 ? -32.177 -6.554 64.21 1 31.39 184 PRO D N 1
ATOM 8235 C CA . PRO D 1 184 ? -32.384 -7.772 65.008 1 31.45 184 PRO D CA 1
ATOM 8236 C C . PRO D 1 184 ? -33.802 -8.308 64.887 1 31.81 184 PRO D C 1
ATOM 8237 O O . PRO D 1 184 ? -34.214 -9.062 65.736 1 32.8 184 PRO D O 1
ATOM 8241 N N . TYR D 1 185 ? -34.55 -7.922 63.852 1 31.18 185 TYR D N 1
ATOM 8242 C CA . TYR D 1 185 ? -35.94 -8.302 63.697 1 30.44 185 TYR D CA 1
ATOM 8243 C C . TYR D 1 185 ? -36.102 -9.733 63.258 1 31.91 185 TYR D C 1
ATOM 8244 O O . TYR D 1 185 ? -35.179 -10.341 62.714 1 32.69 185 TYR D O 1
ATOM 8253 N N . LYS D 1 186 ? -37.24 -10.306 63.611 1 32.54 186 LYS D N 1
ATOM 8254 C CA . LYS D 1 186 ? -37.55 -11.706 63.372 1 33.45 186 LYS D CA 1
ATOM 8255 C C . LYS D 1 186 ? -38.894 -11.845 62.643 1 35.17 186 LYS D C 1
ATOM 8256 O O . LYS D 1 186 ? -39.783 -11.024 62.843 1 35.51 186 LYS D O 1
ATOM 8258 N N . ASP D 1 187 ? -39.067 -12.915 61.853 1 35.88 187 ASP D N 1
ATOM 8259 C CA . ASP D 1 187 ? -40.316 -13.121 61.14 1 37.04 187 ASP D CA 1
ATOM 8260 C C . ASP D 1 187 ? -41.343 -13.827 62.01 1 38.3 187 ASP D C 1
ATOM 8261 O O . ASP D 1 187 ? -41.679 -15.003 61.801 1 38.27 187 ASP D O 1
ATOM 8266 N N . ALA D 1 188 ? -41.845 -13.086 63.004 1 38.74 188 ALA D N 1
ATOM 8267 C CA . ALA D 1 188 ? -42.871 -13.577 63.901 1 39.78 188 ALA D CA 1
ATOM 8268 C C . ALA D 1 188 ? -43.88 -12.482 64.179 1 41.16 188 ALA D C 1
ATOM 8269 O O . ALA D 1 188 ? -43.549 -11.294 64.236 1 41.09 188 ALA D O 1
ATOM 8271 N N . GLN D 1 189 ? -45.13 -12.884 64.301 1 42.09 189 GLN D N 1
ATOM 8272 C CA . GLN D 1 189 ? -46.214 -11.976 64.591 1 43.58 189 GLN D CA 1
ATOM 8273 C C . GLN D 1 189 ? -46.252 -11.733 66.101 1 44.24 189 GLN D C 1
ATOM 8274 O O . GLN D 1 189 ? -47.103 -12.275 66.809 1 45.05 189 GLN D O 1
ATOM 8280 N N . VAL D 1 190 ? -45.286 -10.953 66.592 1 43.72 190 VAL D N 1
ATOM 8281 C CA . VAL D 1 190 ? -45.084 -10.514 67.981 1 43.87 190 VAL D CA 1
ATOM 8282 C C . VAL D 1 190 ? -44.635 -9.04 67.897 1 43.35 190 VAL D C 1
ATOM 8283 O O . VAL D 1 190 ? -44.041 -8.649 66.888 1 43.98 190 VAL D O 1
ATOM 8287 N N . VAL D 1 191 ? -44.935 -8.213 68.911 1 42.18 191 VAL D N 1
ATOM 8288 C CA . VAL D 1 191 ? -44.531 -6.81 68.888 1 41.21 191 VAL D CA 1
ATOM 8289 C C . VAL D 1 191 ? -43.002 -6.726 69.012 1 39.32 191 VAL D C 1
ATOM 8290 O O . VAL D 1 191 ? -42.393 -7.367 69.869 1 38.88 191 VAL D O 1
ATOM 8294 N N . GLN D 1 192 ? -42.379 -5.997 68.1 1 37.46 192 GLN D N 1
ATOM 8295 C CA . GLN D 1 192 ? -40.935 -5.825 68.091 1 35.77 192 GLN D CA 1
ATOM 8296 C C . GLN D 1 192 ? -40.585 -4.357 68.189 1 35.41 192 GLN D C 1
ATOM 8297 O O . GLN D 1 192 ? -41.006 -3.551 67.356 1 36.11 192 GLN D O 1
ATOM 8303 N N . LEU D 1 193 ? -39.839 -3.991 69.216 1 34.7 193 LEU D N 1
ATOM 8304 C CA . LEU D 1 193 ? -39.43 -2.604 69.41 1 35.11 193 LEU D CA 1
ATOM 8305 C C . LEU D 1 193 ? -38.349 -2.241 68.402 1 33.7 193 LEU D C 1
ATOM 8306 O O . LEU D 1 193 ? -37.606 -3.107 67.937 1 33.62 193 LEU D O 1
ATOM 8311 N N . LEU D 1 194 ? -38.296 -0.983 68.024 1 32.83 194 LEU D N 1
ATOM 8312 C CA . LEU D 1 194 ? -37.354 -0.513 67.023 1 33.43 194 LEU D CA 1
ATOM 8313 C C . LEU D 1 194 ? -36.033 -0.123 67.595 1 32.31 194 LEU D C 1
ATOM 8314 O O . LEU D 1 194 ? -35.974 0.48 68.66 1 32.72 194 LEU D O 1
ATOM 8319 N N . ILE D 1 195 ? -34.978 -0.372 66.831 1 31.07 195 ILE D N 1
ATOM 8320 C CA . ILE D 1 195 ? -33.625 0.05 67.148 1 29.83 195 ILE D CA 1
ATOM 8321 C C . ILE D 1 195 ? -33.578 1.568 67.051 1 28.99 195 ILE D C 1
ATOM 8322 O O . ILE D 1 195 ? -34.35 2.162 66.316 1 28.47 195 ILE D O 1
ATOM 8327 N N . GLN D 1 196 ? -32.707 2.193 67.833 1 28.97 196 GLN D N 1
ATOM 8328 C CA . GLN D 1 196 ? -32.467 3.631 67.837 1 29.92 196 GLN D CA 1
ATOM 8329 C C . GLN D 1 196 ? -32.14 4.16 66.434 1 30.36 196 GLN D C 1
ATOM 8330 O O . GLN D 1 196 ? -31.276 3.625 65.754 1 30.68 196 GLN D O 1
ATOM 8336 N N . ASP D 1 197 ? -32.833 5.21 66.014 1 30.59 197 ASP D N 1
ATOM 8337 C CA . ASP D 1 197 ? -32.562 5.86 64.748 1 30.13 197 ASP D CA 1
ATOM 8338 C C . ASP D 1 197 ? -31.751 7.144 64.987 1 30.23 197 ASP D C 1
ATOM 8339 O O . ASP D 1 197 ? -31.69 7.652 66.097 1 30.33 197 ASP D O 1
ATOM 8344 N N . TYR D 1 198 ? -31.132 7.663 63.935 1 29.99 198 TYR D N 1
ATOM 8345 C CA . TYR D 1 198 ? -30.31 8.867 63.983 1 30.91 198 TYR D CA 1
ATOM 8346 C C . TYR D 1 198 ? -30.519 9.638 62.693 1 30.53 198 TYR D C 1
ATOM 8347 O O . TYR D 1 198 ? -30.968 9.069 61.7 1 30.43 198 TYR D O 1
ATOM 8356 N N . ILE D 1 199 ? -30.134 10.919 62.675 1 30.3 199 ILE D N 1
ATOM 8357 C CA . ILE D 1 199 ? -30.142 11.684 61.44 1 30.63 199 ILE D CA 1
ATOM 8358 C C . ILE D 1 199 ? -28.955 11.164 60.632 1 30.18 199 ILE D C 1
ATOM 8359 O O . ILE D 1 199 ? -27.872 11.032 61.181 1 31.29 199 ILE D O 1
ATOM 8364 N N . GLN D 1 200 ? -29.18 10.756 59.393 1 28.78 200 GLN D N 1
ATOM 8365 C CA . GLN D 1 200 ? -28.109 10.212 58.562 1 27.75 200 GLN D CA 1
ATOM 8366 C C . GLN D 1 200 ? -27.32 11.415 58.099 1 28.41 200 GLN D C 1
ATOM 8367 O O . GLN D 1 200 ? -27.757 12.149 57.214 1 28.65 200 GLN D O 1
ATOM 8373 N N . SER D 1 201 ? -26.208 11.663 58.784 1 28.41 201 SER D N 1
ATOM 8374 C CA . SER D 1 201 ? -25.367 12.834 58.575 1 29.35 201 SER D CA 1
ATOM 8375 C C . SER D 1 201 ? -24.904 13.036 57.152 1 29.87 201 SER D C 1
ATOM 8376 O O . SER D 1 201 ? -25.032 14.144 56.661 1 30.96 201 SER D O 1
ATOM 8379 N N . VAL D 1 202 ? -24.337 12.024 56.503 1 30.14 202 VAL D N 1
ATOM 8380 C CA . VAL D 1 202 ? -23.811 12.188 55.146 1 31.22 202 VAL D CA 1
ATOM 8381 C C . VAL D 1 202 ? -24.932 12.487 54.132 1 30.01 202 VAL D C 1
ATOM 8382 O O . VAL D 1 202 ? -24.703 13.202 53.159 1 29.79 202 VAL D O 1
ATOM 8386 N N . ASN D 1 203 ? -26.158 12.025 54.404 1 28.72 203 ASN D N 1
ATOM 8387 C CA . ASN D 1 203 ? -27.306 12.328 53.561 1 27.89 203 ASN D CA 1
ATOM 8388 C C . ASN D 1 203 ? -27.733 13.783 53.718 1 28.06 203 ASN D C 1
ATOM 8389 O O . ASN D 1 203 ? -28.115 14.417 52.732 1 27.69 203 ASN D O 1
ATOM 8394 N N . PHE D 1 204 ? -27.653 14.323 54.935 1 28.63 204 PHE D N 1
ATOM 8395 C CA . PHE D 1 204 ? -27.942 15.741 55.146 1 30.25 204 PHE D CA 1
ATOM 8396 C C . PHE D 1 204 ? -26.831 16.589 54.509 1 31.29 204 PHE D C 1
ATOM 8397 O O . PHE D 1 204 ? -27.113 17.64 53.941 1 32.47 204 PHE D O 1
ATOM 8405 N N . VAL D 1 205 ? -25.567 16.117 54.527 1 31.71 205 VAL D N 1
ATOM 8406 C CA . VAL D 1 205 ? -24.462 16.795 53.848 1 32.23 205 VAL D CA 1
ATOM 8407 C C . VAL D 1 205 ? -24.767 16.824 52.332 1 32.6 205 VAL D C 1
ATOM 8408 O O . VAL D 1 205 ? -24.623 17.866 51.699 1 32.5 205 VAL D O 1
ATOM 8412 N N . ALA D 1 206 ? -25.302 15.706 51.781 1 32.2 206 ALA D N 1
ATOM 8413 C CA . ALA D 1 206 ? -25.691 15.637 50.373 1 32.26 206 ALA D CA 1
ATOM 8414 C C . ALA D 1 206 ? -26.783 16.674 50.073 1 31.78 206 ALA D C 1
ATOM 8415 O O . ALA D 1 206 ? -26.704 17.356 49.062 1 32.19 206 ALA D O 1
ATOM 8417 N N . TRP D 1 207 ? -27.754 16.826 50.972 1 30.95 207 TRP D N 1
ATOM 8418 C CA . TRP D 1 207 ? -28.824 17.812 50.881 1 31.83 207 TRP D CA 1
ATOM 8419 C C . TRP D 1 207 ? -28.24 19.234 50.874 1 32.25 207 TRP D C 1
ATOM 8420 O O . TRP D 1 207 ? -28.643 20.046 50.054 1 32.85 207 TRP D O 1
ATOM 8431 N N . LEU D 1 208 ? -27.248 19.503 51.72 1 31.72 208 LEU D N 1
ATOM 8432 C CA . LEU D 1 208 ? -26.58 20.804 51.736 1 32.15 208 LEU D CA 1
ATOM 8433 C C . LEU D 1 208 ? -25.799 21.068 50.455 1 31.85 208 LEU D C 1
ATOM 8434 O O . LEU D 1 208 ? -25.846 22.183 49.959 1 31.56 208 LEU D O 1
ATOM 8439 N N . TYR D 1 209 ? -25.1 20.051 49.9 1 32.1 209 TYR D N 1
ATOM 8440 C CA . TYR D 1 209 ? -24.384 20.201 48.635 1 32.95 209 TYR D CA 1
ATOM 8441 C C . TYR D 1 209 ? -25.378 20.495 47.513 1 33.68 209 TYR D C 1
ATOM 8442 O O . TYR D 1 209 ? -25.133 21.388 46.693 1 34.64 209 TYR D O 1
ATOM 8451 N N . ALA D 1 210 ? -26.503 19.763 47.485 1 33.3 210 ALA D N 1
ATOM 8452 C CA . ALA D 1 210 ? -27.569 19.967 46.503 1 33.37 210 ALA D CA 1
ATOM 8453 C C . ALA D 1 210 ? -28.146 21.359 46.642 1 34.14 210 ALA D C 1
ATOM 8454 O O . ALA D 1 210 ? -28.382 22.002 45.637 1 35.22 210 ALA D O 1
ATOM 8456 N N . ALA D 1 211 ? -28.313 21.856 47.865 1 34.03 211 ALA D N 1
ATOM 8457 C CA . ALA D 1 211 ? -28.8 23.214 48.102 1 34.6 211 ALA D CA 1
ATOM 8458 C C . ALA D 1 211 ? -27.828 24.248 47.547 1 35.49 211 ALA D C 1
ATOM 8459 O O . ALA D 1 211 ? -28.272 25.178 46.888 1 36.13 211 ALA D O 1
ATOM 8461 N N . ILE D 1 212 ? -26.505 24.082 47.736 1 35.73 212 ILE D N 1
ATOM 8462 C CA . ILE D 1 212 ? -25.51 25.009 47.177 1 37.62 212 ILE D CA 1
ATOM 8463 C C . ILE D 1 212 ? -25.658 25.114 45.65 1 40.03 212 ILE D C 1
ATOM 8464 O O . ILE D 1 212 ? -25.625 26.202 45.096 1 40.48 212 ILE D O 1
ATOM 8469 N N . LEU D 1 213 ? -25.916 23.984 44.993 1 41.34 213 LEU D N 1
ATOM 8470 C CA . LEU D 1 213 ? -26.124 23.956 43.549 1 42.38 213 LEU D CA 1
ATOM 8471 C C . LEU D 1 213 ? -27.56 24.318 43.118 1 42.13 213 LEU D C 1
ATOM 8472 O O . LEU D 1 213 ? -27.853 24.327 41.934 1 42.67 213 LEU D O 1
ATOM 8477 N N . ASN D 1 214 ? -28.443 24.595 44.066 1 41.86 214 ASN D N 1
ATOM 8478 C CA . ASN D 1 214 ? -29.819 25.026 43.84 1 42.41 214 ASN D CA 1
ATOM 8479 C C . ASN D 1 214 ? -30.021 26.432 44.421 1 43.77 214 ASN D C 1
ATOM 8480 O O . ASN D 1 214 ? -31.06 26.713 45.022 1 43.94 214 ASN D O 1
ATOM 8485 N N . ASN D 1 215 ? -28.988 27.286 44.281 1 44.68 215 ASN D N 1
ATOM 8486 C CA . ASN D 1 215 ? -28.974 28.674 44.696 1 46.25 215 ASN D CA 1
ATOM 8487 C C . ASN D 1 215 ? -29.308 28.888 46.179 1 46.61 215 ASN D C 1
ATOM 8488 O O . ASN D 1 215 ? -30.101 29.774 46.51 1 48 215 ASN D O 1
ATOM 8493 N N . CYS D 1 216 ? -28.709 28.083 47.072 1 45.17 216 CYS D N 1
ATOM 8494 C CA . CYS D 1 216 ? -28.959 28.198 48.503 1 44.27 216 CYS D CA 1
ATOM 8495 C C . CYS D 1 216 ? -27.689 27.872 49.28 1 43.85 216 CYS D C 1
ATOM 8496 O O . CYS D 1 216 ? -27.33 26.703 49.377 1 43.37 216 CYS D O 1
ATOM 8499 N N . ASN D 1 217 ? -27.003 28.888 49.827 1 43.58 217 ASN D N 1
ATOM 8500 C CA . ASN D 1 217 ? -25.748 28.634 50.54 1 43.96 217 ASN D CA 1
ATOM 8501 C C . ASN D 1 217 ? -25.569 29.457 51.804 1 43.68 217 ASN D C 1
ATOM 8502 O O . ASN D 1 217 ? -24.438 29.581 52.272 1 44.23 217 ASN D O 1
ATOM 8507 N N . TRP D 1 218 ? -26.646 30.037 52.345 1 42.66 218 TRP D N 1
ATOM 8508 C CA . TRP D 1 218 ? -26.566 30.891 53.53 1 42.13 218 TRP D CA 1
ATOM 8509 C C . TRP D 1 218 ? -25.897 30.235 54.718 1 41.85 218 TRP D C 1
ATOM 8510 O O . TRP D 1 218 ? -25.323 30.931 55.564 1 42.83 218 TRP D O 1
ATOM 8521 N N . PHE D 1 219 ? -25.975 28.895 54.797 1 40.36 219 PHE D N 1
ATOM 8522 C CA . PHE D 1 219 ? -25.391 28.107 55.886 1 39.4 219 PHE D CA 1
ATOM 8523 C C . PHE D 1 219 ? -23.867 27.94 55.739 1 39.69 219 PHE D C 1
ATOM 8524 O O . PHE D 1 219 ? -23.234 27.414 56.643 1 39.47 219 PHE D O 1
ATOM 8532 N N . VAL D 1 220 ? -23.282 28.323 54.602 1 40.28 220 VAL D N 1
ATOM 8533 C CA . VAL D 1 220 ? -21.848 28.195 54.38 1 41.43 220 VAL D CA 1
ATOM 8534 C C . VAL D 1 220 ? -21.132 29.354 55.047 1 43.4 220 VAL D C 1
ATOM 8535 O O . VAL D 1 220 ? -21.434 30.511 54.781 1 43.02 220 VAL D O 1
ATOM 8539 N N . GLN D 1 221 ? -20.206 29.034 55.949 1 45.09 221 GLN D N 1
ATOM 8540 C CA . GLN D 1 221 ? -19.388 30.006 56.675 1 46.08 221 GLN D CA 1
ATOM 8541 C C . GLN D 1 221 ? -17.91 29.557 56.633 1 47.12 221 GLN D C 1
ATOM 8542 O O . GLN D 1 221 ? -17.596 28.472 56.13 1 47.27 221 GLN D O 1
ATOM 8548 N N . SER D 1 222 ? -17.005 30.376 57.163 1 47.47 222 SER D N 1
ATOM 8549 C CA . SER D 1 222 ? -15.585 30.065 57.146 1 48.18 222 SER D CA 1
ATOM 8550 C C . SER D 1 222 ? -15.176 29.017 58.175 1 48.42 222 SER D C 1
ATOM 8551 O O . SER D 1 222 ? -14.085 28.464 58.041 1 48.65 222 SER D O 1
ATOM 8554 N N . ASP D 1 223 ? -16.027 28.718 59.183 1 48.28 223 ASP D N 1
ATOM 8555 C CA . ASP D 1 223 ? -15.668 27.7 60.174 1 48.5 223 ASP D CA 1
ATOM 8556 C C . ASP D 1 223 ? -15.684 26.287 59.587 1 48.13 223 ASP D C 1
ATOM 8557 O O . ASP D 1 223 ? -16.428 25.989 58.657 1 48.47 223 ASP D O 1
ATOM 8562 N N . LYS D 1 224 ? -14.797 25.449 60.092 1 47.5 224 LYS D N 1
ATOM 8563 C CA . LYS D 1 224 ? -14.647 24.09 59.632 1 47.46 224 LYS D CA 1
ATOM 8564 C C . LYS D 1 224 ? -14.596 23.16 60.834 1 47.18 224 LYS D C 1
ATOM 8565 O O . LYS D 1 224 ? -14.047 23.501 61.887 1 46.89 224 LYS D O 1
ATOM 8571 N N . CYS D 1 225 ? -15.158 21.968 60.667 1 46.57 225 CYS D N 1
ATOM 8572 C CA . CYS D 1 225 ? -15.143 20.963 61.7 1 46.09 225 CYS D CA 1
ATOM 8573 C C . CYS D 1 225 ? -14.685 19.68 61.043 1 46.24 225 CYS D C 1
ATOM 8574 O O . CYS D 1 225 ? -15.293 19.243 60.068 1 46.6 225 CYS D O 1
ATOM 8577 N N . SER D 1 226 ? -13.613 19.079 61.557 1 45.44 226 SER D N 1
ATOM 8578 C CA . SER D 1 226 ? -13.092 17.845 60.98 1 44.99 226 SER D CA 1
ATOM 8579 C C . SER D 1 226 ? -14.09 16.701 61.15 1 44.1 226 SER D C 1
ATOM 8580 O O . SER D 1 226 ? -14.982 16.768 61.997 1 43.71 226 SER D O 1
ATOM 8583 N N . VAL D 1 227 ? -13.926 15.632 60.361 1 43.8 227 VAL D N 1
ATOM 8584 C CA . VAL D 1 227 ? -14.772 14.442 60.449 1 44.17 227 VAL D CA 1
ATOM 8585 C C . VAL D 1 227 ? -14.69 13.856 61.863 1 44.77 227 VAL D C 1
ATOM 8586 O O . VAL D 1 227 ? -15.716 13.574 62.477 1 44.31 227 VAL D O 1
ATOM 8590 N N . GLU D 1 228 ? -13.462 13.79 62.401 1 45.28 228 GLU D N 1
ATOM 8591 C CA . GLU D 1 228 ? -13.154 13.272 63.723 1 45.71 228 GLU D CA 1
ATOM 8592 C C . GLU D 1 228 ? -13.889 14.069 64.793 1 45.15 228 GLU D C 1
ATOM 8593 O O . GLU D 1 228 ? -14.562 13.473 65.632 1 45.09 228 GLU D O 1
ATOM 8599 N N . ASP D 1 229 ? -13.796 15.404 64.747 1 44.41 229 ASP D N 1
ATOM 8600 C CA . ASP D 1 229 ? -14.458 16.261 65.728 1 44.18 229 ASP D CA 1
ATOM 8601 C C . ASP D 1 229 ? -15.965 16.214 65.587 1 42.55 229 ASP D C 1
ATOM 8602 O O . ASP D 1 229 ? -16.659 16.283 66.593 1 42.51 229 ASP D O 1
ATOM 8607 N N . PHE D 1 230 ? -16.482 16.1 64.344 1 41.19 230 PHE D N 1
ATOM 8608 C CA . PHE D 1 230 ? -17.934 16.017 64.137 1 39.7 230 PHE D CA 1
ATOM 8609 C C . PHE D 1 230 ? -18.455 14.74 64.734 1 38.98 230 PHE D C 1
ATOM 8610 O O . PHE D 1 230 ? -19.474 14.774 65.39 1 38.74 230 PHE D O 1
ATOM 8618 N N . ASN D 1 231 ? -17.749 13.627 64.524 1 38.56 231 ASN D N 1
ATOM 8619 C CA . ASN D 1 231 ? -18.151 12.32 64.985 1 38.57 231 ASN D CA 1
ATOM 8620 C C . ASN D 1 231 ? -18.226 12.215 66.496 1 39.76 231 ASN D C 1
ATOM 8621 O O . ASN D 1 231 ? -19.08 11.499 66.994 1 40.62 231 ASN D O 1
ATOM 8626 N N . VAL D 1 232 ? -17.408 12.977 67.228 1 39.47 232 VAL D N 1
ATOM 8627 C CA . VAL D 1 232 ? -17.486 13.013 68.685 1 39.16 232 VAL D CA 1
ATOM 8628 C C . VAL D 1 232 ? -18.755 13.792 69.081 1 38.28 232 VAL D C 1
ATOM 8629 O O . VAL D 1 232 ? -19.541 13.323 69.9 1 38.38 232 VAL D O 1
ATOM 8633 N N . TRP D 1 233 ? -18.97 14.948 68.457 1 37.46 233 TRP D N 1
ATOM 8634 C CA . TRP D 1 233 ? -20.149 15.789 68.673 1 38.16 233 TRP D CA 1
ATOM 8635 C C . TRP D 1 233 ? -21.457 15.016 68.351 1 39.07 233 TRP D C 1
ATOM 8636 O O . TRP D 1 233 ? -22.398 15.062 69.14 1 39.83 233 TRP D O 1
ATOM 8647 N N . ALA D 1 234 ? -21.505 14.322 67.199 1 38.24 234 ALA D N 1
ATOM 8648 C CA . ALA D 1 234 ? -22.643 13.531 66.71 1 38.41 234 ALA D CA 1
ATOM 8649 C C . ALA D 1 234 ? -23.174 12.546 67.743 1 38.47 234 ALA D C 1
ATOM 8650 O O . ALA D 1 234 ? -24.393 12.392 67.856 1 38.78 234 ALA D O 1
ATOM 8652 N N . LEU D 1 235 ? -22.273 11.908 68.527 1 38.18 235 LEU D N 1
ATOM 8653 C CA . LEU D 1 235 ? -22.629 10.935 69.577 1 38.36 235 LEU D CA 1
ATOM 8654 C C . LEU D 1 235 ? -23.701 11.447 70.52 1 39.04 235 LEU D C 1
ATOM 8655 O O . LEU D 1 235 ? -24.612 10.708 70.887 1 38.81 235 LEU D O 1
ATOM 8660 N N . SER D 1 236 ? -23.603 12.716 70.897 1 39.79 236 SER D N 1
ATOM 8661 C CA . SER D 1 236 ? -24.544 13.306 71.839 1 40.73 236 SER D CA 1
ATOM 8662 C C . SER D 1 236 ? -25.583 14.236 71.217 1 40.66 236 SER D C 1
ATOM 8663 O O . SER D 1 236 ? -26.367 14.834 71.956 1 40.52 236 SER D O 1
ATOM 8666 N N . ASN D 1 237 ? -25.625 14.337 69.865 1 40.5 237 ASN D N 1
ATOM 8667 C CA . ASN D 1 237 ? -26.55 15.239 69.218 1 40.48 237 ASN D CA 1
ATOM 8668 C C . ASN D 1 237 ? -27.524 14.58 68.218 1 39.81 237 ASN D C 1
ATOM 8669 O O . ASN D 1 237 ? -28.162 15.288 67.442 1 40.09 237 ASN D O 1
ATOM 8674 N N . GLY D 1 238 ? -27.69 13.264 68.284 1 38.5 238 GLY D N 1
ATOM 8675 C CA . GLY D 1 238 ? -28.652 12.559 67.436 1 37.51 238 GLY D CA 1
ATOM 8676 C C . GLY D 1 238 ? -28.292 12.417 65.97 1 36.37 238 GLY D C 1
ATOM 8677 O O . GLY D 1 238 ? -29.167 12.223 65.118 1 36.71 238 GLY D O 1
ATOM 8678 N N . PHE D 1 239 ? -26.999 12.514 65.665 1 34.66 239 PHE D N 1
ATOM 8679 C CA . PHE D 1 239 ? -26.513 12.396 64.304 1 33.75 239 PHE D CA 1
ATOM 8680 C C . PHE D 1 239 ? -25.693 11.138 64.156 1 33.77 239 PHE D C 1
ATOM 8681 O O . PHE D 1 239 ? -25.017 10.728 65.1 1 34.49 239 PHE D O 1
ATOM 8689 N N . SER D 1 240 ? -25.685 10.566 62.949 1 32.85 240 SER D N 1
ATOM 8690 C CA . SER D 1 240 ? -24.883 9.375 62.697 1 32.29 240 SER D CA 1
ATOM 8691 C C . SER D 1 240 ? -23.414 9.742 62.418 1 32.3 240 SER D C 1
ATOM 8692 O O . SER D 1 240 ? -23.115 10.887 62.096 1 31.9 240 SER D O 1
ATOM 8695 N N . GLN D 1 241 ? -22.503 8.764 62.546 1 32.52 241 GLN D N 1
ATOM 8696 C CA . GLN D 1 241 ? -21.098 8.953 62.251 1 33.59 241 GLN D CA 1
ATOM 8697 C C . GLN D 1 241 ? -20.913 9.249 60.758 1 36.21 241 GLN D C 1
ATOM 8698 O O . GLN D 1 241 ? -21.571 8.652 59.915 1 37.12 241 GLN D O 1
ATOM 8704 N N . VAL D 1 242 ? -20.038 10.192 60.438 1 37.17 242 VAL D N 1
ATOM 8705 C CA . VAL D 1 242 ? -19.723 10.605 59.084 1 39.61 242 VAL D CA 1
ATOM 8706 C C . VAL D 1 242 ? -18.453 9.915 58.618 1 42.01 242 VAL D C 1
ATOM 8707 O O . VAL D 1 242 ? -17.494 9.784 59.369 1 42.41 242 VAL D O 1
ATOM 8711 N N . LYS D 1 243 ? -18.448 9.505 57.37 1 43.61 243 LYS D N 1
ATOM 8712 C CA . LYS D 1 243 ? -17.305 8.915 56.697 1 45.29 243 LYS D CA 1
ATOM 8713 C C . LYS D 1 243 ? -17.302 9.583 55.324 1 46.68 243 LYS D C 1
ATOM 8714 O O . LYS D 1 243 ? -18.343 9.584 54.651 1 46.7 243 LYS D O 1
ATOM 8717 N N . SER D 1 244 ? -16.177 10.201 54.93 1 46.97 244 SER D N 1
ATOM 8718 C CA . SER D 1 244 ? -16.113 10.844 53.617 1 47.96 244 SER D CA 1
ATOM 8719 C C . SER D 1 244 ? -16.134 9.803 52.496 1 47.78 244 SER D C 1
ATOM 8720 O O . SER D 1 244 ? -15.919 8.61 52.732 1 48.26 244 SER D O 1
ATOM 8723 N N . ASP D 1 245 ? -16.447 10.243 51.282 1 47.01 245 ASP D N 1
ATOM 8724 C CA . ASP D 1 245 ? -16.612 9.336 50.149 1 47.21 245 ASP D CA 1
ATOM 8725 C C . ASP D 1 245 ? -16.139 10.017 48.869 1 45.37 245 ASP D C 1
ATOM 8726 O O . ASP D 1 245 ? -16.081 11.246 48.821 1 45.2 245 ASP D O 1
ATOM 8731 N N . LEU D 1 246 ? -15.907 9.236 47.8 1 43.91 246 LEU D N 1
ATOM 8732 C CA . LEU D 1 246 ? -15.526 9.819 46.516 1 42.97 246 LEU D CA 1
ATOM 8733 C C . LEU D 1 246 ? -16.633 10.708 45.946 1 41.21 246 LEU D C 1
ATOM 8734 O O . LEU D 1 246 ? -16.322 11.69 45.284 1 41.09 246 LEU D O 1
ATOM 8739 N N . VAL D 1 247 ? -17.908 10.42 46.262 1 39.97 247 VAL D N 1
ATOM 8740 C CA . VAL D 1 247 ? -19.021 11.261 45.816 1 39.41 247 VAL D CA 1
ATOM 8741 C C . VAL D 1 247 ? -19.067 12.578 46.58 1 38.46 247 VAL D C 1
ATOM 8742 O O . VAL D 1 247 ? -19.238 13.632 45.965 1 37.91 247 VAL D O 1
ATOM 8746 N N . ILE D 1 248 ? -18.81 12.544 47.896 1 38.66 248 ILE D N 1
ATOM 8747 C CA . ILE D 1 248 ? -18.696 13.754 48.721 1 39.78 248 ILE D CA 1
ATOM 8748 C C . ILE D 1 248 ? -17.523 14.601 48.173 1 40.9 248 ILE D C 1
ATOM 8749 O O . ILE D 1 248 ? -17.649 15.816 48.083 1 41.5 248 ILE D O 1
ATOM 8754 N N . ASP D 1 249 ? -16.415 13.952 47.743 1 40.66 249 ASP D N 1
ATOM 8755 C CA . ASP D 1 249 ? -15.275 14.66 47.169 1 41.2 249 ASP D CA 1
ATOM 8756 C C . ASP D 1 249 ? -15.65 15.289 45.827 1 40.33 249 ASP D C 1
ATOM 8757 O O . ASP D 1 249 ? -15.24 16.409 45.55 1 39.52 249 ASP D O 1
ATOM 8762 N N . ALA D 1 250 ? -16.467 14.597 45.016 1 40.05 250 ALA D N 1
ATOM 8763 C CA . ALA D 1 250 ? -16.928 15.156 43.739 1 40.38 250 ALA D CA 1
ATOM 8764 C C . ALA D 1 250 ? -17.831 16.364 43.991 1 40.2 250 ALA D C 1
ATOM 8765 O O . ALA D 1 250 ? -17.622 17.419 43.388 1 41.43 250 ALA D O 1
ATOM 8767 N N . LEU D 1 251 ? -18.752 16.252 44.957 1 38.87 251 LEU D N 1
ATOM 8768 C CA . LEU D 1 251 ? -19.642 17.347 45.339 1 38.33 251 LEU D CA 1
ATOM 8769 C C . LEU D 1 251 ? -18.855 18.547 45.88 1 39.21 251 LEU D C 1
ATOM 8770 O O . LEU D 1 251 ? -19.204 19.685 45.58 1 38.73 251 LEU D O 1
ATOM 8775 N N . ALA D 1 252 ? -17.785 18.29 46.648 1 39.61 252 ALA D N 1
ATOM 8776 C CA . ALA D 1 252 ? -16.911 19.319 47.183 1 40.41 252 ALA D CA 1
ATOM 8777 C C . ALA D 1 252 ? -16.178 20.023 46.055 1 42.35 252 ALA D C 1
ATOM 8778 O O . ALA D 1 252 ? -16.001 21.227 46.111 1 42.95 252 ALA D O 1
ATOM 8780 N N . SER D 1 253 ? -15.752 19.29 45.032 1 43.18 253 SER D N 1
ATOM 8781 C CA . SER D 1 253 ? -15.061 19.866 43.893 1 44.67 253 SER D CA 1
ATOM 8782 C C . SER D 1 253 ? -16.019 20.693 43.027 1 45.37 253 SER D C 1
ATOM 8783 O O . SER D 1 253 ? -15.612 21.734 42.527 1 46.34 253 SER D O 1
ATOM 8786 N N . MET D 1 254 ? -17.282 20.25 42.864 1 45.08 254 MET D N 1
ATOM 8787 C CA . MET D 1 254 ? -18.292 20.957 42.061 1 44.91 254 MET D CA 1
ATOM 8788 C C . MET D 1 254 ? -18.712 22.275 42.702 1 44.28 254 MET D C 1
ATOM 8789 O O . MET D 1 254 ? -19.007 23.238 42.002 1 44.86 254 MET D O 1
ATOM 8794 N N . THR D 1 255 ? -18.807 22.302 44.019 1 43.36 255 THR D N 1
ATOM 8795 C CA . 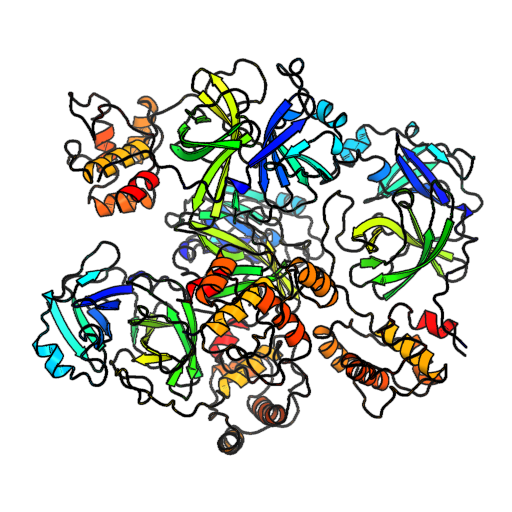THR D 1 255 ? -19.239 23.502 44.737 1 42.69 255 THR D CA 1
ATOM 8796 C C . THR D 1 255 ? -18.081 24.355 45.261 1 41.81 255 THR D C 1
ATOM 8797 O O . THR D 1 255 ? -18.294 25.503 45.628 1 41.66 255 THR D O 1
ATOM 8801 N N . GLY D 1 256 ? -16.895 23.774 45.367 1 41.24 256 GLY D N 1
ATOM 8802 C CA . GLY D 1 256 ? -15.762 24.446 45.988 1 41.58 256 GLY D CA 1
ATOM 8803 C C . GLY D 1 256 ? -15.909 24.507 47.503 1 41.51 256 GLY D C 1
ATOM 8804 O O . GLY D 1 256 ? -15.203 25.272 48.151 1 41.93 256 GLY D O 1
ATOM 8805 N N . VAL D 1 257 ? -16.838 23.714 48.095 1 40.82 257 VAL D N 1
ATOM 8806 C CA . VAL D 1 257 ? -17.105 23.731 49.536 1 40.44 257 VAL D CA 1
ATOM 8807 C C . VAL D 1 257 ? -16.689 22.414 50.144 1 39.49 257 VAL D C 1
ATOM 8808 O O . VAL D 1 257 ? -17.163 21.379 49.709 1 39.49 257 VAL D O 1
ATOM 8812 N N . SER D 1 258 ? -15.775 22.428 51.116 1 38.69 258 SER D N 1
ATOM 8813 C CA . SER D 1 258 ? -15.287 21.199 51.73 1 38.68 258 SER D CA 1
ATOM 8814 C C . SER D 1 258 ? -16.322 20.551 52.647 1 38.54 258 SER D C 1
ATOM 8815 O O . SER D 1 258 ? -17.227 21.222 53.155 1 38.77 258 SER D O 1
ATOM 8818 N N . LEU D 1 259 ? -16.154 19.246 52.907 1 37.65 259 LEU D N 1
ATOM 8819 C CA . LEU D 1 259 ? -17.019 18.503 53.81 1 37.45 259 LEU D CA 1
ATOM 8820 C C . LEU D 1 259 ? -16.981 19.132 55.205 1 38.18 259 LEU D C 1
ATOM 8821 O O . LEU D 1 259 ? -18.029 19.348 55.802 1 37.82 259 LEU D O 1
ATOM 8826 N N . GLU D 1 260 ? -15.776 19.518 55.664 1 39.02 260 GLU D N 1
ATOM 8827 C CA . GLU D 1 260 ? -15.554 20.144 56.966 1 39.82 260 GLU D CA 1
ATOM 8828 C C . GLU D 1 260 ? -16.35 21.44 57.13 1 40.12 260 GLU D C 1
ATOM 8829 O O . GLU D 1 260 ? -16.825 21.737 58.225 1 41.08 260 GLU D O 1
ATOM 8835 N N . THR D 1 261 ? -16.528 22.192 56.045 1 39.46 261 THR D N 1
ATOM 8836 C CA . THR D 1 261 ? -17.32 23.418 56.075 1 39.08 261 THR D CA 1
ATOM 8837 C C . THR D 1 261 ? -18.784 23.066 56.352 1 38.1 261 THR D C 1
ATOM 8838 O O . THR D 1 261 ? -19.43 23.73 57.154 1 37.53 261 THR D O 1
ATOM 8842 N N . LEU D 1 262 ? -19.294 21.99 55.714 1 37.79 262 LEU D N 1
ATOM 8843 C CA . LEU D 1 262 ? -20.674 21.564 55.93 1 37.19 262 LEU D CA 1
ATOM 8844 C C . LEU D 1 262 ? -20.88 20.878 57.267 1 37.69 262 LEU D C 1
ATOM 8845 O O . LEU D 1 262 ? -21.952 21.012 57.847 1 38.09 262 LEU D O 1
ATOM 8850 N N . LEU D 1 263 ? -19.848 20.217 57.804 1 37.46 263 LEU D N 1
ATOM 8851 C CA . LEU D 1 263 ? -19.953 19.598 59.131 1 37.39 263 LEU D CA 1
ATOM 8852 C C . LEU D 1 263 ? -20.078 20.689 60.189 1 38.61 263 LEU D C 1
ATOM 8853 O O . LEU D 1 263 ? -20.888 20.555 61.1 1 38.84 263 LEU D O 1
ATOM 8858 N N . ALA D 1 264 ? -19.346 21.816 60.022 1 39.13 264 ALA D N 1
ATOM 8859 C CA . ALA D 1 264 ? -19.465 22.955 60.925 1 40.2 264 ALA D CA 1
ATOM 8860 C C . ALA D 1 264 ? -20.859 23.583 60.779 1 40.74 264 ALA D C 1
ATOM 8861 O O . ALA D 1 264 ? -21.447 23.999 61.767 1 41.38 264 ALA D O 1
ATOM 8863 N N . ALA D 1 265 ? -21.385 23.645 59.553 1 40.58 265 ALA D N 1
ATOM 8864 C CA . ALA D 1 265 ? -22.725 24.154 59.283 1 40.9 265 ALA D CA 1
ATOM 8865 C C . ALA D 1 265 ? -23.809 23.317 59.958 1 40.05 265 ALA D C 1
ATOM 8866 O O . ALA D 1 265 ? -24.755 23.89 60.496 1 39.8 265 ALA D O 1
ATOM 8868 N N . ILE D 1 266 ? -23.658 21.982 59.969 1 39.55 266 ILE D N 1
ATOM 8869 C CA . ILE D 1 266 ? -24.633 21.092 60.616 1 39.68 266 ILE D CA 1
ATOM 8870 C C . ILE D 1 266 ? -24.735 21.398 62.113 1 39.92 266 ILE D C 1
ATOM 8871 O O . ILE D 1 266 ? -25.842 21.485 62.653 1 39.61 266 ILE D O 1
ATOM 8876 N N . LYS D 1 267 ? -23.586 21.572 62.777 1 39.91 267 LYS D N 1
ATOM 8877 C CA . LYS D 1 267 ? -23.571 21.879 64.203 1 40.86 267 LYS D CA 1
ATOM 8878 C C . LYS D 1 267 ? -24.302 23.176 64.523 1 41.03 267 LYS D C 1
ATOM 8879 O O . LYS D 1 267 ? -25.027 23.22 65.514 1 41.93 267 LYS D O 1
ATOM 8885 N N . ARG D 1 268 ? -24.175 24.191 63.671 1 40 268 ARG D N 1
ATOM 8886 C CA A ARG D 1 268 ? -24.89 25.45 63.878 0.48 40.42 268 ARG D CA 1
ATOM 8887 C CA B ARG D 1 268 ? -24.885 25.444 63.889 0.52 40.44 268 ARG D CA 1
ATOM 8888 C C . ARG D 1 268 ? -26.381 25.25 63.612 1 41.47 268 ARG D C 1
ATOM 8889 O O . ARG D 1 268 ? -27.206 25.77 64.359 1 41.88 268 ARG D O 1
ATOM 8904 N N . LEU D 1 269 ? -26.727 24.482 62.554 1 42.38 269 LEU D N 1
ATOM 8905 C CA . LEU D 1 269 ? -28.118 24.19 62.187 1 44.28 269 LEU D CA 1
ATOM 8906 C C . LEU D 1 269 ? -28.843 23.397 63.274 1 46.91 269 LEU D C 1
ATOM 8907 O O . LEU D 1 269 ? -30.048 23.561 63.439 1 46.46 269 LEU D O 1
ATOM 8912 N N . LYS D 1 270 ? -28.114 22.563 64.034 1 49.38 270 LYS D N 1
ATOM 8913 C CA . LYS D 1 270 ? -28.689 21.781 65.123 1 52.36 270 LYS D CA 1
ATOM 8914 C C . LYS D 1 270 ? -29.37 22.685 66.164 1 54.84 270 LYS D C 1
ATOM 8915 O O . LYS D 1 270 ? -30.45 22.324 66.647 1 55.51 270 LYS D O 1
ATOM 8921 N N . ASN D 1 271 ? -28.805 23.883 66.445 1 56.01 271 ASN D N 1
ATOM 8922 C CA . ASN D 1 271 ? -29.474 24.778 67.396 1 57.8 271 ASN D CA 1
ATOM 8923 C C . ASN D 1 271 ? -30.424 25.781 66.719 1 58.84 271 ASN D C 1
ATOM 8924 O O . ASN D 1 271 ? -30.736 26.812 67.31 1 59.69 271 ASN D O 1
ATOM 8929 N N . GLY D 1 272 ? -30.934 25.44 65.538 1 58.66 272 GLY D N 1
ATOM 8930 C CA . GLY D 1 272 ? -31.916 26.26 64.845 1 58.89 272 GLY D CA 1
ATOM 8931 C C . GLY D 1 272 ? -31.521 26.797 63.489 1 59 272 GLY D C 1
ATOM 8932 O O . GLY D 1 272 ? -30.387 27.241 63.293 1 59.04 272 GLY D O 1
ATOM 8933 N N . PHE D 1 273 ? -32.473 26.775 62.547 1 58.79 273 PHE D N 1
ATOM 8934 C CA . PHE D 1 273 ? -32.271 27.34 61.206 1 59.27 273 PHE D CA 1
ATOM 8935 C C . PHE D 1 273 ? -32.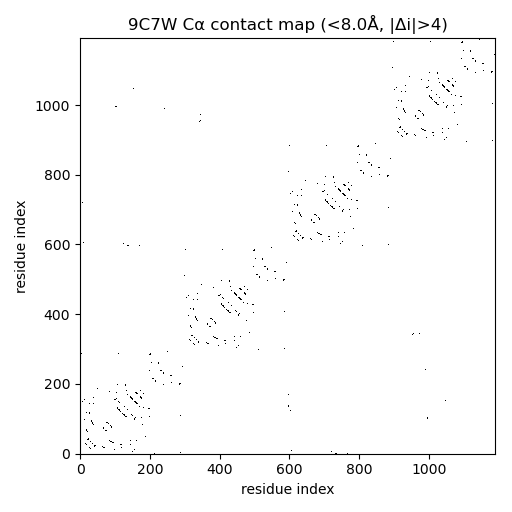618 28.858 61.176 1 60.2 273 PHE D C 1
ATOM 8936 O O . PHE D 1 273 ? -32.336 29.521 60.172 1 60.52 273 PHE D O 1
ATOM 8944 N N . GLN D 1 274 ? -33.255 29.383 62.265 1 60.27 274 GLN D N 1
ATOM 8945 C CA . GLN D 1 274 ? -33.704 30.77 62.414 1 60.68 274 GLN D CA 1
ATOM 8946 C C . GLN D 1 274 ? -34.758 31.111 61.353 1 60.72 274 GLN D C 1
ATOM 8947 O O . GLN D 1 274 ? -34.714 32.179 60.751 1 61.19 274 GLN D O 1
ATOM 8950 N N . GLY D 1 275 ? -35.672 30.176 61.115 1 60.31 275 GLY D N 1
ATOM 8951 C CA . GLY D 1 275 ? -36.747 30.328 60.147 1 60.13 275 GLY D CA 1
ATOM 8952 C C . GLY D 1 275 ? -36.324 30.294 58.693 1 59.58 275 GLY D C 1
ATOM 8953 O O . GLY D 1 275 ? -37.163 30.494 57.813 1 60.4 275 GLY D O 1
ATOM 8954 N N . ARG D 1 276 ? -35.031 30.06 58.415 1 57.89 276 ARG D N 1
ATOM 8955 C CA . ARG D 1 276 ? -34.537 30.018 57.044 1 57.09 276 ARG D CA 1
ATOM 8956 C C . ARG D 1 276 ? -34.605 28.619 56.496 1 55.03 276 ARG D C 1
ATOM 8957 O O . ARG D 1 276 ? -34.283 27.668 57.195 1 55.05 276 ARG D O 1
ATOM 8965 N N . GLN D 1 277 ? -35.017 28.489 55.252 1 53.48 277 GLN D N 1
ATOM 8966 C CA . GLN D 1 277 ? -35.162 27.199 54.615 1 52.34 277 GLN D CA 1
ATOM 8967 C C . GLN D 1 277 ? -33.978 26.843 53.746 1 50.48 277 GLN D C 1
ATOM 8968 O O . GLN D 1 277 ? -33.257 27.704 53.249 1 50.11 277 GLN D O 1
ATOM 8974 N N . ILE D 1 278 ? -33.778 25.548 53.577 1 48.46 278 ILE D N 1
ATOM 8975 C CA . ILE D 1 278 ? -32.786 25.003 52.683 1 46.66 278 ILE D CA 1
ATOM 8976 C C . ILE D 1 278 ? -33.628 24.176 51.756 1 45.49 278 ILE D C 1
ATOM 8977 O O . ILE D 1 278 ? -34.179 23.17 52.194 1 45.86 278 ILE D O 1
ATOM 8982 N N . MET D 1 279 ? -33.836 24.656 50.524 1 44.63 279 MET D N 1
ATOM 8983 C CA . MET D 1 279 ? -34.682 24.01 49.521 1 44.53 279 MET D CA 1
ATOM 8984 C C . MET D 1 279 ? -36.076 23.673 50.048 1 44.76 279 MET D C 1
ATOM 8985 O O . MET D 1 279 ? -36.537 22.54 49.928 1 45.16 279 MET D O 1
ATOM 8990 N N . GLY D 1 280 ? -36.723 24.664 50.646 1 44.46 280 GLY D N 1
ATOM 8991 C CA . GLY D 1 280 ? -38.081 24.526 51.151 1 44.93 280 GLY D CA 1
ATOM 8992 C C . GLY D 1 280 ? -38.228 23.76 52.446 1 45.5 280 GLY D C 1
ATOM 8993 O O . GLY D 1 280 ? -39.344 23.367 52.809 1 46.49 280 GLY D O 1
ATOM 8994 N N . SER D 1 281 ? -37.117 23.539 53.158 1 44.84 281 SER D N 1
ATOM 8995 C CA . SER D 1 281 ? -37.18 22.778 54.396 1 44.81 281 SER D CA 1
ATOM 8996 C C . SER D 1 281 ? -36.335 23.352 55.495 1 44.42 281 SER D C 1
ATOM 8997 O O . SER D 1 281 ? -35.212 23.782 55.269 1 44.27 281 SER D O 1
ATOM 9000 N N . CYS D 1 282 ? -36.864 23.291 56.706 1 44.1 282 CYS D N 1
ATOM 9001 C CA . CYS D 1 282 ? -36.135 23.657 57.923 1 44.19 282 CYS D CA 1
ATOM 9002 C C . CYS D 1 282 ? -35.768 22.399 58.738 1 43.14 282 CYS D C 1
ATOM 9003 O O . CYS D 1 282 ? -35.455 22.503 59.913 1 43.42 282 CYS D O 1
ATOM 9006 N N . SER D 1 283 ? -35.831 21.215 58.122 1 42.39 283 SER D N 1
ATOM 9007 C CA . SER D 1 283 ? -35.558 19.942 58.757 1 41.18 283 SER D CA 1
ATOM 9008 C C . SER D 1 283 ? -34.246 19.35 58.255 1 39.02 283 SER D C 1
ATOM 9009 O O . SER D 1 283 ? -33.686 19.79 57.242 1 38.22 283 SER D O 1
ATOM 9012 N N . PHE D 1 284 ? -33.772 18.324 58.964 1 37.46 284 PHE D N 1
ATOM 9013 C CA . PHE D 1 284 ? -32.581 17.623 58.575 1 36.61 284 PHE D CA 1
ATOM 9014 C C . PHE D 1 284 ? -32.989 16.566 57.555 1 36 284 PHE D C 1
ATOM 9015 O O . PHE D 1 284 ? -33.238 15.412 57.905 1 36.36 284 PHE D O 1
ATOM 9023 N N . GLU D 1 285 ? -33.133 16.996 56.296 1 34.11 285 GLU D N 1
ATOM 9024 C CA . GLU D 1 285 ? -33.511 16.14 55.179 1 32.03 285 GLU D CA 1
ATOM 9025 C C . GLU D 1 285 ? -32.391 15.176 54.931 1 30.35 285 GLU D C 1
ATOM 9026 O O . GLU D 1 285 ? -31.383 15.551 54.341 1 30.79 285 GLU D O 1
ATOM 9032 N N . ASP D 1 286 ? -32.535 13.946 55.422 1 28.24 286 ASP D N 1
ATOM 9033 C CA . ASP D 1 286 ? -31.484 12.955 55.36 1 27.36 286 ASP D CA 1
ATOM 9034 C C . ASP D 1 286 ? -31.894 11.706 54.571 1 27.44 286 ASP D C 1
ATOM 9035 O O . ASP D 1 286 ? -31.394 10.622 54.867 1 27.22 286 ASP D O 1
ATOM 9040 N N . GLU D 1 287 ? -32.803 11.842 53.6 1 27.7 287 GLU D N 1
ATOM 9041 C CA . GLU D 1 287 ? -33.265 10.682 52.839 1 28.17 287 GLU D CA 1
ATOM 9042 C C . GLU D 1 287 ? -32.54 10.45 51.521 1 27.41 287 GLU D C 1
ATOM 9043 O O . GLU D 1 287 ? -32.725 9.4 50.922 1 26.89 287 GLU D O 1
ATOM 9049 N N . LEU D 1 288 ? -31.736 11.407 51.058 1 26.97 288 LEU D N 1
ATOM 9050 C CA . LEU D 1 288 ? -31.003 11.244 49.806 1 27.5 288 LEU D CA 1
ATOM 9051 C C . LEU D 1 288 ? -29.525 11.151 50.082 1 27.21 288 LEU D C 1
ATOM 9052 O O . LEU D 1 288 ? -28.992 11.96 50.812 1 26.72 288 LEU D O 1
ATOM 9057 N N . THR D 1 289 ? -28.856 10.201 49.471 1 27.49 289 THR D N 1
ATOM 9058 C CA . THR D 1 289 ? -27.422 10.006 49.657 1 27.15 289 THR D CA 1
ATOM 9059 C C . THR D 1 289 ? -26.638 10.996 48.831 1 26.79 289 THR D C 1
ATOM 9060 O O . THR D 1 289 ? -27.176 11.614 47.903 1 26.88 289 THR D O 1
ATOM 9064 N N . PRO D 1 290 ? -25.319 11.051 49.036 1 26.34 290 PRO D N 1
ATOM 9065 C CA . PRO D 1 290 ? -24.49 11.863 48.141 1 26.2 290 PRO D CA 1
ATOM 9066 C C . PRO D 1 290 ? -24.644 11.466 46.657 1 26.38 290 PRO D C 1
ATOM 9067 O O . PRO D 1 290 ? -24.712 12.349 45.801 1 25.58 290 PRO D O 1
ATOM 9071 N N . SER D 1 291 ? -24.754 10.162 46.365 1 27.05 291 SER D N 1
ATOM 9072 C CA . SER D 1 291 ? -24.909 9.67 45.006 1 28.26 291 SER D CA 1
ATOM 9073 C C . SER D 1 291 ? -26.242 10.055 44.424 1 29.6 291 SER D C 1
ATOM 9074 O O . SER D 1 291 ? -26.321 10.329 43.23 1 30.38 291 SER D O 1
ATOM 9077 N N . ASP D 1 292 ? -27.305 10.031 45.235 1 29.48 292 ASP D N 1
ATOM 9078 C CA . ASP D 1 292 ? -28.626 10.413 44.765 1 29.52 292 ASP D CA 1
ATOM 9079 C C . ASP D 1 292 ? -28.65 11.858 44.307 1 29.56 292 ASP D C 1
ATOM 9080 O O . ASP D 1 292 ? -29.105 12.132 43.205 1 28.93 292 ASP D O 1
ATOM 9085 N N . VAL D 1 293 ? -28.113 12.768 45.133 1 30.64 293 VAL D N 1
ATOM 9086 C CA . VAL D 1 293 ? -28.128 14.169 44.764 1 32.03 293 VAL D CA 1
ATOM 9087 C C . VAL D 1 293 ? -27.164 14.423 43.609 1 33.52 293 VAL D C 1
ATOM 9088 O O . VAL D 1 293 ? -27.515 15.157 42.707 1 33.15 293 VAL D O 1
ATOM 9092 N N . TYR D 1 294 ? -26.022 13.719 43.563 1 34.84 294 TYR D N 1
ATOM 9093 C CA . TYR D 1 294 ? -25.041 13.842 42.495 1 36.73 294 TYR D CA 1
ATOM 9094 C C . TYR D 1 294 ? -25.673 13.516 41.139 1 37.3 294 TYR D C 1
ATOM 9095 O O . TYR D 1 294 ? -25.48 14.256 40.18 1 37.8 294 TYR D O 1
ATOM 9104 N N . GLN D 1 295 ? -26.455 12.436 41.066 1 37.49 295 GLN D N 1
ATOM 9105 C CA . GLN D 1 295 ? -27.135 12.065 39.829 1 38.69 295 GLN D CA 1
ATOM 9106 C C . GLN D 1 295 ? -28.079 13.185 39.328 1 39.27 295 GLN D C 1
ATOM 9107 O O . GLN D 1 295 ? -28.376 13.24 38.141 1 40.16 295 GLN D O 1
ATOM 9113 N N . GLN D 1 296 ? -28.515 14.087 40.204 1 38.94 296 GLN D N 1
ATOM 9114 C CA . GLN D 1 296 ? -29.421 15.177 39.847 1 39.66 296 GLN D CA 1
ATOM 9115 C C . GLN D 1 296 ? -28.76 16.561 39.821 1 41.62 296 GLN D C 1
ATOM 9116 O O . GLN D 1 296 ? -29.462 17.569 39.787 1 42.65 296 GLN D O 1
ATOM 9122 N N . LEU D 1 297 ? -27.437 16.629 39.919 1 41.99 297 LEU D N 1
ATOM 9123 C CA . LEU D 1 297 ? -26.709 17.891 39.883 1 43.44 297 LEU D CA 1
ATOM 9124 C C . LEU D 1 297 ? -25.73 17.871 38.721 1 45.69 297 LEU D C 1
ATOM 9125 O O . LEU D 1 297 ? -25.568 18.872 38.032 1 45.97 297 LEU D O 1
ATOM 9130 N N . ALA D 1 298 ? -25.039 16.732 38.543 1 47.51 298 ALA D N 1
ATOM 9131 C CA . ALA D 1 298 ? -24.059 16.496 37.496 1 49.29 298 ALA D CA 1
ATOM 9132 C C . ALA D 1 298 ? -24.795 15.857 36.317 1 51.02 298 ALA D C 1
ATOM 9133 O O . ALA D 1 298 ? -25.436 14.812 36.49 1 52.08 298 ALA D O 1
#

Solvent-accessible surface area: 49282 Å² total; per-residue (Å²): 26,6,23,24,79,42,4,32,18,0,34,78,0,31,10,0,6,0,2,0,31,42,64,116,33,54,9,0,1,0,8,0,52,33,68,0,22,0,0,39,35,1,8,7,66,89,106,37,58,93,132,24,88,13,91,95,40,25,108,81,9,83,22,93,61,11,59,0,55,50,122,220,82,72,7,83,13,120,56,65,118,62,65,39,17,0,2,11,0,26,1,83,79,104,9,114,146,18,12,77,59,8,56,3,81,10,79,44,6,39,15,4,4,0,1,1,1,54,111,7,126,27,75,0,0,1,18,3,6,0,15,14,1,41,3,0,112,1,4,4,43,134,20,0,19,1,2,3,0,0,23,45,20,48,92,0,0,10,0,1,0,0,6,6,25,78,25,61,73,13,11,0,0,0,0,10,6,91,1,78,25,7,30,56,12,112,9,14,126,78,136,24,88,50,7,40,40,74,36,8,0,40,2,0,0,0,25,0,0,0,0,29,61,8,137,17,90,72,4,46,97,98,63,139,8,48,38,95,89,0,26,105,52,0,123,100,37,34,1,20,98,5,78,49,65,139,30,1,77,30,0,23,96,66,26,70,20,39,11,57,10,0,0,6,0,0,56,60,6,84,124,30,13,125,73,108,103,0,49,59,15,60,65,42,48,10,53,9,17,10,32,32,0,80,137,12,18,107,148,39,24,87,94,113,57,38,96,30,81,76,0,74,12,0,7,0,3,0,29,54,62,115,46,52,8,0,1,0,8,0,55,36,67,0,20,0,0,40,44,2,8,18,54,70,8,48,10,18,77,23,86,9,90,96,51,28,109,80,10,78,21,97,56,10,60,0,55,45,122,223,86,73,8,86,12,120,54,56,55,56,68,40,18,0,0,16,0,27,1,86,80,103,11,112,142,33,19,135,63,56,75,14,95,9,65,44,6,78,16,6,3,0,4,10,0,58,109,7,133,36,99,36,34,47,20,4,6,0,14,13,2,39,4,1,125,18,81,14,132,122,27,0,13,1,2,3,0,0,30,41,98,73,97,22,0,56,0,2,0,0,5,5,25,104,25,62,135,33,13,4,0,0,0,13,8,94,1,71,23,8,34,55,11,46,10,22,65,55,100,28,99,52,5,38,37,75,37,8,0,36,1,0,0,0,25,0,0,0,0,28,60,31,155,18,91,71,3,48,97,97,64,137,7,42,24,120,60,0,24,77,44,0,125,70,37,31,2,19,97,5,98,50,61,152,36,1,72,31,0,22,98,71,26,69,20,39,10,55,9,0,0,6,0,0,56,59,6,86,124,30,13,126,75,107,104,0,52,59,15,60,63,42,50,11,52,9,18,8,62,32,0,97,89,36,28,130,25,6,28,21,81,41,5,36,20,0,32,69,0,30,9,0,6,0,3,0,32,41,63,116,33,50,4,0,1,0,5,0,50,40,66,0,10,0,0,40,25,0,6,7,69,97,103,31,44,94,136,20,87,12,91,96,39,32,108,81,9,83,21,91,60,9,58,0,66,44,123,138,86,78,11,83,12,119,55,59,115,53,78,38,17,0,0,5,0,28,1,86,79,102,9,111,145,32,19,89,66,55,69,13,99,10,94,44,6,73,15,5,3,0,0,1,0,56,100,13,61,40,90,1,0,1,16,5,7,0,28,13,3,70,4,0,83,1,4,5,43,137,22,1,23,1,2,3,0,0,30,36,89,59,110,35,0,56,0,0,0,0,5,6,24,77,26,59,60,12,24,0,0,0,0,11,4,89,1,71,26,8,28,91,13,96,10,12,136,73,137,23,158,73,74,122,53,95,42,6,0,38,1,0,0,0,27,0,0,0,0,26,66,9,139,19,90,56,3,47,96,97,65,139,8,41,24,120,90,0,25,105,54,1,134,99,46,36,4,22,99,4,123,53,67,150,34,1,75,32,0,23,93,76,26,69,19,37,8,58,10,0,0,6,0,0,56,61,7,57,125,31,13,127,63,80,72,0,50,58,16,59,65,42,50,11,58,10,16,9,60,33,0,80,73,9,23,74,146,40,28,89,93,93,55,35,100,29,80,70,0,74,13,0,7,0,4,0,31,40,59,165,44,50,2,0,1,0,8,0,25,20,53,0,11,0,0,40,26,0,8,7,66,92,104,31,39,89,136,19,87,14,91,94,44,14,103,79,7,71,8,93,59,10,58,0,60,42,88,154,85,72,10,83,11,53,0,7,52,56,96,39,17,0,4,11,0,2,1,84,82,105,10,71,134,29,17,74,46,12,65,15,85,10,139,40,5,78,17,5,2,0,4,1,0,52,108,12,77,44,126,33,35,46,18,3,6,0,17,16,2,68,3,0,113,17,76,13,140,137,24,1,24,1,2,3,0,0,31,36,9,42,74,0,0,42,0,0,0,0,6,7,24,98,26,54,132,31,18,3,1,0,0,8,2,86,1,78,24,7,29,94,12,52,11,24,126,87,138,34,159,71,74,120,48,87,37,6,0,35,1,0,0,0,26,0,0,0,0,29,62,30,152,20,90,72,3,46,98,108,60,137,8,41,24,122,89,0,25,107,54,0,129,97,36,34,3,22,101,5,93,50,71,98,19,0,84,31,0,23,95,34,26,69,20,38,10,57,9,0,0,6,0,0,55,64,6,82,134,38,14,109,73,118,103,0,51,59,15,58,65,41,52,10,57,9,15,9,50,30,0,68,130,32,38,63

Nearest PDB structures (foldseek):
  9c7w-assembly4_D  TM=1.003E+00  e=9.182E-65  Human coronavirus OC43
  3d23-assembly3_C  TM=9.905E-01  e=1.511E-52  Human coronavirus HKU1 (isolate N1)
  7t3y-assembly1_B  TM=9.927E-01  e=2.760E-43  Betacoronavirus England 1
  8drz-assembly1_B  TM=9.748E-01  e=2.717E-42  Severe acute respiratory syndrome coronavirus 2
  7tq2-assembly1_A  TM=9.530E-01  e=3.769E-41  Severe acute respiratory syndrome coronavirus 2

Organism: Human coronavirus OC43 (NCBI:txid31631)

Foldseek 3Di:
DAADQDADDCVLFLQQWKWKAADPAIAIWGAAFQKTKFFLCNQPDPVQFQPHPSVVSVVPDDQVRIWIGSPNDTWRFPDWDDQARMIITGTPDTSPSNFAEAFDADAALDKWKWQFDANRHGDGIDIWGQWNQRKTQDDHDRRSFQTWTWDCDPRYTHTHFTWQDALDVSITWGGTVSNHTRHPDDRHPDRDDTDQTAQAVQLLLLLQLLLLQVVHNPLQDPAFADLVRLQVVRVPLRHHRDDDDVLQVVSCVVNVNHSRRVSVSVVVLSVHPPPDARSPDSDSPSRAHSVSSSVVGD/DAADQDADDCVLQLQQWKWKAADPAIAIWGAAFQKTKFFLCNQFDPPCFAPTPSVVSVVPDDQVRIWIGQPNDTWGFPDWDDQARMIITGTPDTSPSHFAEEFDADAALDKWKWQFDARRHGDGIDMWGQWNLRWTQDDHDPRRFQTWTWDDDPRYTHTHFGWQDDLDVSTTWGGTVSNHTGDPDDNGPDRDDTDQTAQAVQLLLLLQLLLLQVVHNPLQDPAFADLVRLQVVRVPLRHHRDDDDPLLVVSCVVNVNHSRRVSVSVVVLSVHPPPDDRSPDSDSPSGAHSVSSSVVGD/DDADQDADDCVLQLQQWKWKAADPAIAIWGAAFQKTKFFLCNLPDPVQFQPHPSVVSVVPDDQVRIFIGRPPDTWGFPDWDDQARMIITGTPDTSPSNFAEEFDADDALDKWKWQFDARRHGDGIDMWGQWNLRWTQDDHDRRRFQTWTWDDDPRYIYTHFTWQDDQDVRTTWGGTVSNHTRHPDDRHPDRDDTDDTAQAVQLLLLLQLLLLLVVHNPLQDPAFADLVRLQVVRVPLRYHRDDDDVLLVVSCVVNVNHSRRVSVSVVVLSVHPPPDDRSPDSDSPSTGHSVSSSVVRD/DDADQDADDCVLQLQQWKWKAADPAIAIWGAAFQKTKFFLCNQPDPVQFQPHPSVVSVVPDDQVRIWIGRPNDTWGFPDWDDQARMIITGTPDTSPSNFAEEFDADDALDKWKWQFDARRHGDGIDMWGQWNLRWTQDDHDPRRFQTWTWDDDVRYIYTAFTWQDDQDVRTTWGGTRSNHTRHPDDRHPDHDDTDQTAQAVQLLLLLQLLLLLVVHNPLQDPAFADLVRLQVVRVPQRHHRDDDDVLLVVSCVVNVNHSRRVSVSVVVLSVHPPPDDRSPDSDSPSTAHSVSSSVVRD

Sequence (1192 aa):
SGIVKMVNPTSKVEPCVVSVTYGNMTLNGLWLDDKVYCPRHVICCSASDMTNPDYTNLLCRVTSSDFTVLFDRLSLTVMSYQMRGCMLVLTVTLQQNSRTPKYTFGVVKPGETFTVLAAYYNGKPQGAFHVTMRSSYTIKGSFLCGSCGSVGYVIMGDCVKFVYMHQLELSTGCHTGTDFNGDFYGPYKDAQVVQLLIQDYIQSVNFVAWLYAAILNNCNWFVQSDKCSVEDFNVWALSNGFSQVKSDLVIDALASMTGVSLETLLAAIKRLKNGFQGRQIMGSCSFEDELTPSDVYQQLASGIVKMVNPTSKVEPCVVSVTYGNMTLNGLWLDDKVYCPRHVICSASDMTNPDYTNLLCRVTSSDFTVLFDRLSLTVMSYQMRGCMLVLTVTLQNSRTPKYTFGVVKPGETFTVLAAYYNGKPQGAFHVTMRSSYTIKGSFLCGSCGSVGYVIMGDCVKFVYMHQLELSTGCHTGTDFNGDFYGPYKDAQVVQLLIQDYIQSVNFVAWLYAAILNNCNWFVQSDKCSVEDFNVWALSNGFSQVKSDLVIDALASMTGVSLETLLAAIKRLKNGFQGRQIMGSCSFEDELTPSDVYQQLASGIVKMVNPTSKVEPCVVSVTYGNMTLNGLWLDDKVYCPRHVICCSASDMTNPDYTNLLCRVTSSDFTVLFDDRLSLTVMSYQMRGCMLVLTVTLQNSRTPKYTFGVVKPGETFTVLAAYNGKPQQGAFHVTMRSSYTIKGSFLCGSCGSVGYVIMGDCVKFVYMHQLELSTGCCHTGTDFNGDFYGPYKDAQVVQLLIQDYIQSVNFVAWLYAAILNNCNWFVQSDKCSVEDFNVWALSNGFSQVKSDLVIDALASMTGVSLETLLAAIKRLKNGFQGRQIMGSCSFEDELTPSDVYQQLASGIVKMVNPTSKVEPCVVSVTYGNMTLNGLWLDDKVYCPRHVICCSASDMTNPDYTNLLCRVTSSDFTVLFDRLSLTVMSYQMRGCMLVLTVTLQNSRTPKYTFGVVKPGETFTVLAAYNGKPQGAFHVTMRSSYTIKGSFLCGSCGSVGYVIMGDCVKFVYMHQLELSTGCHTGTDFNGDFYGPYKDAQVVQLLIQDYIQSVNFVAWLYAAILNNCNWFVQSDKCSVEDFNVWALSNGFSQVKSDLVIDALASMTGVSLETLLAAIKRRLKNGFQGRQIMGSCSFEDELTPSDVYQQLA

Radius of gyration: 33.99 Å; Cα contacts (8 Å, |Δi|>4): 2732; chains: 4; bounding box: 74×99×74 Å

B-factor: mean 39.09, std 11.25, range [20.41, 94.08]